Protein AF-A0A3A4JGT1-F1 (afdb_monomer_lite)

Structure (mmCIF, N/CA/C/O backbone):
data_AF-A0A3A4JGT1-F1
#
_entry.id   AF-A0A3A4JGT1-F1
#
loop_
_atom_site.group_PDB
_atom_site.id
_atom_site.type_symbol
_atom_site.label_atom_id
_atom_site.label_alt_id
_atom_site.label_comp_id
_atom_site.label_asym_id
_atom_site.label_entity_id
_atom_site.label_seq_id
_atom_site.pdbx_PDB_ins_code
_atom_site.Cartn_x
_atom_site.Cartn_y
_atom_site.Cartn_z
_atom_site.occupancy
_atom_site.B_iso_or_equiv
_atom_site.auth_seq_id
_atom_site.auth_comp_id
_atom_site.auth_asym_id
_atom_site.auth_atom_id
_atom_site.pdbx_PDB_model_num
ATOM 1 N N . MET A 1 1 ? -39.569 -25.668 -7.209 1.00 40.59 1 MET A N 1
ATOM 2 C CA . MET A 1 1 ? -38.129 -25.500 -7.497 1.00 40.59 1 MET A CA 1
ATOM 3 C C . MET A 1 1 ? -37.413 -25.408 -6.162 1.00 40.59 1 MET A C 1
ATOM 5 O O . MET A 1 1 ? -37.694 -24.484 -5.412 1.00 40.59 1 MET A O 1
ATOM 9 N N . GLY A 1 2 ? -36.640 -26.435 -5.799 1.00 42.81 2 GLY A N 1
ATOM 10 C CA . GLY A 1 2 ? -35.937 -26.490 -4.512 1.00 42.81 2 GLY A CA 1
ATOM 11 C C . GLY A 1 2 ? -34.884 -25.388 -4.413 1.00 42.81 2 GLY A C 1
ATOM 12 O O . GLY A 1 2 ? -34.329 -25.001 -5.438 1.00 42.81 2 GLY A O 1
ATOM 13 N N . ALA A 1 3 ? -34.656 -24.879 -3.198 1.00 45.44 3 ALA A N 1
ATOM 14 C CA . ALA A 1 3 ? -33.689 -23.826 -2.895 1.00 45.44 3 ALA A CA 1
ATOM 15 C C . ALA A 1 3 ? -32.390 -24.029 -3.688 1.00 45.44 3 ALA A C 1
ATOM 17 O O . ALA A 1 3 ? -31.711 -25.044 -3.512 1.00 45.44 3 ALA A O 1
ATOM 18 N N . ALA A 1 4 ? -32.083 -23.096 -4.593 1.00 52.38 4 ALA A N 1
ATOM 19 C CA . ALA A 1 4 ? -30.851 -23.123 -5.363 1.00 52.38 4 ALA A CA 1
ATOM 20 C C . ALA A 1 4 ? -29.684 -23.089 -4.370 1.00 52.38 4 ALA A C 1
ATOM 22 O O . ALA A 1 4 ? -29.445 -22.079 -3.709 1.00 52.38 4 ALA A O 1
ATOM 23 N N . LYS A 1 5 ? -29.005 -24.227 -4.198 1.00 61.25 5 LYS A N 1
ATOM 24 C CA . LYS A 1 5 ? -27.780 -24.300 -3.405 1.00 61.25 5 LYS A CA 1
ATOM 25 C C . LYS A 1 5 ? -26.759 -23.406 -4.102 1.00 61.25 5 LYS A C 1
ATOM 27 O O . LYS A 1 5 ? -26.376 -23.701 -5.229 1.00 61.25 5 LYS A O 1
ATOM 32 N N . CYS A 1 6 ? -26.365 -22.315 -3.450 1.00 64.94 6 CYS A N 1
ATOM 33 C CA . CYS A 1 6 ? -25.273 -21.472 -3.919 1.00 64.94 6 CYS A CA 1
ATOM 34 C C . CYS A 1 6 ? -24.003 -22.331 -3.954 1.00 64.94 6 CYS A C 1
ATOM 36 O O . CYS A 1 6 ? -23.543 -22.798 -2.910 1.00 64.94 6 CYS A O 1
ATOM 38 N N . LEU A 1 7 ? -23.492 -22.612 -5.153 1.00 77.62 7 LEU A N 1
ATOM 39 C CA . LEU A 1 7 ? -22.244 -23.346 -5.323 1.00 77.62 7 LEU A CA 1
ATOM 40 C C . LEU A 1 7 ? -21.093 -22.400 -4.981 1.00 77.62 7 LEU A C 1
ATOM 42 O O . LEU A 1 7 ? -20.938 -21.370 -5.633 1.00 77.62 7 LEU A O 1
ATOM 46 N N . VAL A 1 8 ? -20.290 -22.747 -3.976 1.00 85.94 8 VAL A N 1
ATOM 47 C CA . VAL A 1 8 ? -18.996 -22.098 -3.740 1.00 85.94 8 VAL A CA 1
ATOM 48 C C . VAL A 1 8 ? -17.910 -23.048 -4.219 1.00 85.94 8 VAL A C 1
ATOM 50 O O . VAL A 1 8 ? -17.755 -24.133 -3.662 1.00 85.94 8 VAL A O 1
ATOM 53 N N . LEU A 1 9 ? -17.185 -22.656 -5.262 1.00 85.69 9 LEU A N 1
ATOM 54 C CA . LEU A 1 9 ? -16.030 -23.394 -5.763 1.00 85.69 9 LEU A CA 1
ATOM 55 C C . LEU A 1 9 ? -14.764 -22.679 -5.295 1.00 85.69 9 LEU A C 1
ATOM 57 O O . LEU A 1 9 ? -14.589 -21.494 -5.567 1.00 85.69 9 LEU A O 1
ATOM 61 N N . LEU A 1 10 ? -13.894 -23.398 -4.594 1.00 88.44 10 LEU A N 1
ATOM 62 C CA . LEU A 1 10 ? -12.594 -22.895 -4.166 1.00 88.44 10 LEU A CA 1
ATOM 63 C C . LEU A 1 10 ? -11.524 -23.555 -5.037 1.00 88.44 10 LEU A C 1
ATOM 65 O O . LEU A 1 10 ? -11.425 -24.781 -5.049 1.00 88.44 10 LEU A O 1
ATOM 69 N N . MET A 1 11 ? -10.752 -22.756 -5.765 1.00 86.31 11 MET A N 1
ATOM 70 C CA . MET A 1 11 ? -9.559 -23.202 -6.480 1.00 86.31 11 MET A CA 1
ATOM 71 C C . MET A 1 11 ? -8.341 -22.576 -5.810 1.00 86.31 11 MET A C 1
ATOM 73 O O . MET A 1 11 ? -8.204 -21.353 -5.793 1.00 86.31 11 MET A O 1
ATOM 77 N N . ASP A 1 12 ? -7.483 -23.416 -5.244 1.00 86.00 12 ASP A N 1
ATOM 78 C CA . ASP A 1 12 ? -6.220 -22.980 -4.657 1.00 86.00 12 ASP A CA 1
ATOM 79 C C . ASP A 1 12 ? -5.105 -23.008 -5.715 1.00 86.00 12 ASP A C 1
ATOM 81 O O . ASP A 1 12 ? -5.124 -23.870 -6.593 1.00 86.00 12 ASP A O 1
ATOM 85 N N . GLY A 1 13 ? -4.169 -22.061 -5.653 1.00 83.31 13 GLY A N 1
ATOM 86 C CA . GLY A 1 13 ? -2.914 -22.114 -6.405 1.00 83.31 13 GLY A CA 1
ATOM 87 C C . GLY A 1 13 ? -3.047 -21.957 -7.922 1.00 83.31 13 GLY A C 1
ATOM 88 O O . GLY A 1 13 ? -2.457 -22.727 -8.675 1.00 83.31 13 GLY A O 1
ATOM 89 N N . LEU A 1 14 ? -3.766 -20.946 -8.428 1.00 84.38 14 LEU A N 1
ATOM 90 C CA . LEU A 1 14 ? -3.796 -20.687 -9.880 1.00 84.38 14 LEU A CA 1
ATOM 91 C C . LEU A 1 14 ? -2.391 -20.470 -10.469 1.00 84.38 14 LEU A C 1
ATOM 93 O O . LEU A 1 14 ? -2.144 -20.802 -11.629 1.00 84.38 14 LEU A O 1
ATOM 97 N N . ASP A 1 15 ? -1.466 -19.923 -9.682 1.00 77.75 15 ASP A N 1
ATOM 98 C CA . ASP A 1 15 ? -0.077 -19.725 -10.083 1.00 77.75 15 ASP A CA 1
ATOM 99 C C . ASP A 1 15 ? 0.725 -21.025 -10.246 1.00 77.75 15 ASP A C 1
ATOM 101 O O . ASP A 1 15 ? 1.737 -21.002 -10.946 1.00 77.75 15 ASP A O 1
ATOM 105 N N . GLU A 1 16 ? 0.253 -22.153 -9.701 1.00 77.06 16 GLU A N 1
ATOM 106 C CA . GLU A 1 16 ? 0.884 -23.473 -9.866 1.00 77.06 16 GLU A CA 1
ATOM 107 C C . GLU A 1 16 ? 0.777 -23.996 -11.304 1.00 77.06 16 GLU A C 1
ATOM 109 O O . GLU A 1 16 ? 1.608 -24.788 -11.755 1.00 77.06 16 GLU A O 1
ATOM 114 N N . ALA A 1 17 ? -0.206 -23.517 -12.075 1.00 78.81 17 ALA A N 1
ATOM 115 C CA . ALA A 1 17 ? -0.226 -23.727 -13.514 1.00 78.81 17 ALA A CA 1
ATOM 116 C C . ALA A 1 17 ? 0.901 -22.899 -14.157 1.00 78.81 17 ALA A C 1
ATOM 118 O O . ALA A 1 17 ? 0.790 -21.699 -14.414 1.00 78.81 17 ALA A O 1
ATOM 119 N N . THR A 1 18 ? 2.023 -23.568 -14.408 1.00 67.75 18 THR A N 1
ATOM 120 C CA . THR A 1 18 ? 3.270 -22.936 -14.857 1.00 67.75 18 THR A CA 1
ATOM 121 C C . THR A 1 18 ? 3.152 -22.309 -16.246 1.00 67.75 18 THR A C 1
ATOM 123 O O . THR A 1 18 ? 3.692 -21.229 -16.493 1.00 67.75 18 THR A O 1
ATOM 126 N N . ALA A 1 19 ? 2.405 -22.945 -17.152 1.00 74.50 19 ALA A N 1
ATOM 127 C CA . ALA A 1 19 ? 2.163 -22.436 -18.494 1.00 74.50 19 ALA A CA 1
ATOM 128 C C . ALA A 1 19 ? 1.019 -21.411 -18.505 1.00 74.50 19 ALA A C 1
ATOM 130 O O . ALA A 1 19 ? -0.112 -21.703 -18.113 1.00 74.50 19 ALA A O 1
ATOM 131 N N . THR A 1 20 ? 1.283 -20.220 -19.051 1.00 72.12 20 THR A N 1
ATOM 132 C CA . THR A 1 20 ? 0.273 -19.158 -19.208 1.00 72.12 20 THR A CA 1
ATOM 133 C C . THR A 1 20 ? -0.962 -19.631 -19.980 1.00 72.12 20 THR A C 1
ATOM 135 O O . THR A 1 20 ? -2.073 -19.234 -19.641 1.00 72.12 20 THR A O 1
ATOM 138 N N . SER A 1 21 ? -0.798 -20.528 -20.957 1.00 77.31 21 SER A N 1
ATOM 139 C CA . SER A 1 21 ? -1.912 -21.150 -21.683 1.00 77.31 21 SER A CA 1
ATOM 140 C C . SER A 1 21 ? -2.778 -22.050 -20.796 1.00 77.31 21 SER A C 1
ATOM 142 O O . SER A 1 21 ? -3.996 -22.040 -20.933 1.00 77.31 21 SER A O 1
ATOM 144 N N . VAL A 1 22 ? -2.177 -22.788 -19.859 1.00 81.12 22 VAL A N 1
ATOM 145 C CA . VAL A 1 22 ? -2.902 -23.644 -18.907 1.00 81.12 22 VAL A CA 1
ATOM 146 C C . VAL A 1 22 ? -3.639 -22.792 -17.878 1.00 81.12 22 VAL A C 1
ATOM 148 O O . VAL A 1 22 ? -4.802 -23.068 -17.599 1.00 81.12 22 VAL A O 1
ATOM 151 N N . ARG A 1 23 ? -3.024 -21.708 -17.380 1.00 83.00 23 ARG A N 1
ATOM 152 C CA . ARG A 1 23 ? -3.719 -20.721 -16.530 1.00 83.00 23 ARG A CA 1
ATOM 153 C C . ARG A 1 23 ? -4.908 -20.101 -17.242 1.00 83.00 23 ARG A C 1
ATOM 155 O O . ARG A 1 23 ? -5.988 -20.048 -16.666 1.00 83.00 23 ARG A O 1
ATOM 162 N N . ALA A 1 24 ? -4.720 -19.666 -18.488 1.00 80.50 24 ALA A N 1
ATOM 163 C CA . ALA A 1 24 ? -5.796 -19.110 -19.299 1.00 80.50 24 ALA A CA 1
ATOM 164 C C . ALA A 1 24 ? -6.928 -20.131 -19.492 1.00 80.50 24 ALA A C 1
ATOM 166 O O . ALA A 1 24 ? -8.077 -19.809 -19.222 1.00 80.50 24 ALA A O 1
ATOM 167 N N . ALA A 1 25 ? -6.604 -21.380 -19.837 1.00 84.81 25 ALA A N 1
ATOM 168 C CA . ALA A 1 25 ? -7.596 -22.441 -19.997 1.00 84.81 25 ALA A CA 1
ATOM 169 C C . ALA A 1 25 ? -8.338 -22.775 -18.688 1.00 84.81 25 ALA A C 1
ATOM 171 O O . ALA A 1 25 ? -9.554 -22.968 -18.704 1.00 84.81 25 ALA A O 1
ATOM 172 N N . ALA A 1 26 ? -7.636 -22.818 -17.550 1.00 86.81 26 ALA A N 1
ATOM 173 C CA . ALA A 1 26 ? -8.245 -23.039 -16.239 1.00 86.81 26 ALA A CA 1
ATOM 174 C C . ALA A 1 26 ? -9.199 -21.896 -15.874 1.00 86.81 26 ALA A C 1
ATOM 176 O O . ALA A 1 26 ? -10.327 -22.128 -15.450 1.00 86.81 26 ALA A O 1
ATOM 177 N N . LEU A 1 27 ? -8.775 -20.656 -16.101 1.00 84.56 27 LEU A N 1
ATOM 178 C CA . LEU A 1 27 ? -9.601 -19.478 -15.885 1.00 84.56 27 LEU A CA 1
ATOM 179 C C . LEU A 1 27 ? -10.822 -19.440 -16.813 1.00 84.56 27 LEU A C 1
ATOM 181 O O . LEU A 1 27 ? -11.929 -19.187 -16.340 1.00 84.56 27 LEU A O 1
ATOM 185 N N . ASP A 1 28 ? -10.656 -19.743 -18.101 1.00 85.62 28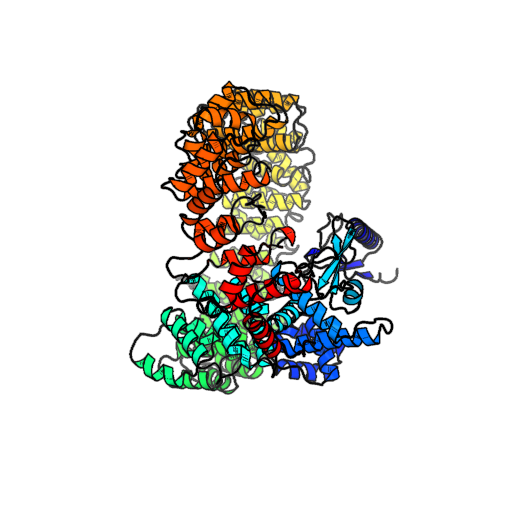 ASP A N 1
ATOM 186 C CA . ASP A 1 28 ? -11.756 -19.836 -19.066 1.00 85.62 28 ASP A CA 1
ATOM 187 C C . ASP A 1 28 ? -12.774 -20.897 -18.642 1.00 85.62 28 ASP A C 1
ATOM 189 O O . ASP A 1 28 ? -13.984 -20.663 -18.695 1.00 85.62 28 ASP A O 1
ATOM 193 N N . PHE A 1 29 ? -12.295 -22.044 -18.154 1.00 87.69 29 PHE A N 1
ATOM 194 C CA . PHE A 1 29 ? -13.144 -23.084 -17.587 1.00 87.69 29 PHE A CA 1
ATOM 195 C C . PHE A 1 29 ? -13.924 -22.579 -16.364 1.00 87.69 29 PHE A C 1
ATOM 197 O O . PHE A 1 29 ? -15.140 -22.753 -16.299 1.00 87.69 29 PHE A O 1
ATOM 204 N N . LEU A 1 30 ? -13.275 -21.885 -15.424 1.00 87.19 30 LEU A N 1
ATOM 205 C CA . LEU A 1 30 ? -13.957 -21.314 -14.258 1.00 87.19 30 LEU A CA 1
ATOM 206 C C . LEU A 1 30 ? -15.009 -20.268 -14.652 1.00 87.19 30 LEU A C 1
ATOM 208 O O . LEU A 1 30 ? -16.099 -20.249 -14.082 1.00 87.19 30 LEU A O 1
ATOM 212 N N . VAL A 1 31 ? -14.732 -19.435 -15.659 1.00 85.44 31 VAL A N 1
ATOM 213 C CA . VAL A 1 31 ? -15.708 -18.476 -16.201 1.00 85.44 31 VAL A CA 1
ATOM 214 C C . VAL A 1 31 ? -16.913 -19.202 -16.801 1.00 85.44 31 VAL A C 1
ATOM 216 O O . VAL A 1 31 ? -18.051 -18.776 -16.593 1.00 85.44 31 VAL A O 1
ATOM 219 N N . GLN A 1 32 ? -16.697 -20.310 -17.515 1.00 87.38 32 GLN A N 1
ATOM 220 C CA . GLN A 1 32 ? -17.788 -21.146 -18.023 1.00 87.38 32 GLN A CA 1
ATOM 221 C C . GLN A 1 32 ? -18.620 -21.745 -16.880 1.00 87.38 32 GLN A C 1
ATOM 223 O O . GLN A 1 32 ? -19.848 -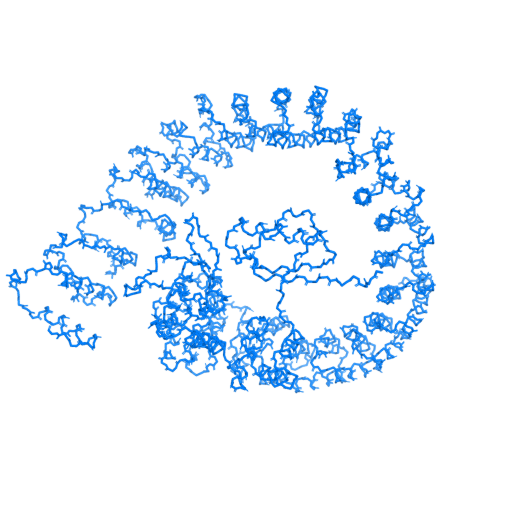21.727 -16.961 1.00 87.38 32 GLN A O 1
ATOM 228 N N . VAL A 1 33 ? -17.981 -22.192 -15.792 1.00 85.44 33 VAL A N 1
ATOM 229 C CA . VAL A 1 33 ? -18.669 -22.702 -14.592 1.00 85.44 33 VAL A CA 1
ATOM 230 C C . VAL A 1 33 ? -19.542 -21.620 -13.944 1.00 85.44 33 VAL A C 1
ATOM 232 O O . VAL A 1 33 ? -20.719 -21.874 -13.689 1.00 85.44 33 VAL A O 1
ATOM 235 N N . VAL A 1 34 ? -19.014 -20.404 -13.743 1.00 84.69 34 VAL A N 1
ATOM 236 C CA . VAL A 1 34 ? -19.774 -19.266 -13.177 1.00 84.69 34 VAL A CA 1
ATOM 237 C C . VAL A 1 34 ? -20.963 -18.886 -14.061 1.00 84.69 34 VAL A C 1
ATOM 239 O O . VAL A 1 34 ? -22.028 -18.537 -13.560 1.00 84.69 34 VAL A O 1
ATOM 242 N N . ARG A 1 35 ? -20.805 -18.953 -15.388 1.00 85.00 35 ARG A N 1
ATOM 243 C CA . ARG A 1 35 ? -21.893 -18.655 -16.332 1.00 85.00 35 ARG A CA 1
ATOM 244 C C . ARG A 1 35 ? -22.970 -19.738 -16.354 1.00 85.00 35 ARG A C 1
ATOM 246 O O . ARG A 1 35 ? -24.133 -19.421 -16.587 1.00 85.00 35 ARG A O 1
ATOM 253 N N . ALA A 1 36 ? -22.594 -20.997 -16.140 1.00 86.38 36 ALA A N 1
ATOM 254 C CA . ALA A 1 36 ? -23.510 -22.131 -16.200 1.00 86.38 36 ALA A CA 1
ATOM 255 C C . ALA A 1 36 ? -24.344 -22.313 -14.921 1.00 86.38 36 ALA A C 1
ATOM 257 O O . ALA A 1 36 ? -25.438 -22.876 -14.990 1.00 86.38 36 ALA A O 1
ATOM 258 N N . ALA A 1 37 ? -23.856 -21.854 -13.763 1.00 81.94 37 ALA A N 1
ATOM 259 C CA . ALA A 1 37 ? -24.550 -22.006 -12.489 1.00 81.94 37 ALA A CA 1
ATOM 260 C C . ALA A 1 37 ? -24.408 -20.759 -11.596 1.00 81.94 37 ALA A C 1
ATOM 262 O O . ALA A 1 37 ? -23.296 -20.263 -11.422 1.00 81.94 37 ALA A O 1
ATOM 263 N N . PRO A 1 38 ? -25.496 -20.279 -10.959 1.00 78.19 38 PRO A N 1
ATOM 264 C CA . PRO A 1 38 ? -25.399 -19.213 -9.968 1.00 78.19 38 PRO A CA 1
ATOM 265 C C . PRO A 1 38 ? -24.555 -19.684 -8.773 1.00 78.19 38 PRO A C 1
ATOM 267 O O . PRO A 1 38 ? -24.926 -20.619 -8.057 1.00 78.19 38 PRO A O 1
ATOM 270 N N . GLY A 1 39 ? -23.407 -19.041 -8.563 1.00 83.38 39 GLY A N 1
ATOM 271 C CA . GLY A 1 39 ? -22.440 -19.419 -7.537 1.00 83.38 39 GLY A CA 1
ATOM 272 C C . GLY A 1 39 ? -21.285 -18.429 -7.408 1.00 83.38 39 GLY A C 1
ATOM 273 O O . GLY A 1 39 ? -21.201 -17.446 -8.144 1.00 83.38 39 GLY A O 1
ATOM 274 N N . VAL A 1 40 ? -20.396 -18.696 -6.452 1.00 86.25 40 VAL A N 1
ATOM 275 C CA . VAL A 1 40 ? -19.173 -17.925 -6.203 1.00 86.25 40 VAL A CA 1
ATOM 276 C C . VAL A 1 40 ? -17.975 -18.828 -6.465 1.00 86.25 40 VAL A C 1
ATOM 278 O O . VAL A 1 40 ? -17.852 -19.890 -5.862 1.00 86.25 40 VAL A O 1
ATOM 281 N N . VAL A 1 41 ? -17.072 -18.399 -7.342 1.00 88.06 41 VAL A N 1
ATOM 282 C CA . VAL A 1 41 ? -15.765 -19.040 -7.509 1.00 88.06 41 VAL A CA 1
ATOM 283 C C . VAL A 1 41 ? -14.729 -18.171 -6.811 1.00 88.06 41 VAL A C 1
ATOM 285 O O . VAL A 1 41 ? -14.601 -16.988 -7.123 1.00 88.06 41 VAL A O 1
ATOM 288 N N . VAL A 1 42 ? -14.001 -18.749 -5.863 1.00 90.19 42 VAL A N 1
ATOM 289 C CA . VAL A 1 42 ? -12.848 -18.112 -5.226 1.00 90.19 42 VAL A CA 1
ATOM 290 C C . VAL A 1 42 ? -11.605 -18.793 -5.760 1.00 90.19 42 VAL A C 1
ATOM 292 O O . VAL A 1 42 ? -11.461 -20.007 -5.641 1.00 90.19 42 VAL A O 1
ATOM 295 N N . VAL A 1 43 ? -10.718 -17.998 -6.341 1.00 88.44 43 VAL A N 1
ATOM 296 C CA . VAL A 1 43 ? -9.437 -18.465 -6.860 1.00 88.44 43 VAL A CA 1
ATOM 297 C C . VAL A 1 43 ? -8.339 -17.799 -6.052 1.00 88.44 43 VAL A C 1
ATOM 299 O O . VAL A 1 43 ? -8.343 -16.574 -5.912 1.00 88.44 43 VAL A O 1
ATOM 302 N N . THR A 1 44 ? -7.414 -18.579 -5.512 1.00 88.38 44 THR A N 1
ATOM 303 C CA . THR A 1 44 ? -6.206 -18.035 -4.891 1.00 88.38 44 THR A CA 1
ATOM 304 C C . THR A 1 44 ? -5.071 -18.035 -5.916 1.00 88.38 44 THR A C 1
ATOM 306 O O . THR A 1 44 ? -5.014 -18.854 -6.834 1.00 88.38 44 THR A O 1
ATOM 309 N N . SER A 1 45 ? -4.181 -17.060 -5.792 1.00 84.06 45 SER A N 1
ATOM 310 C CA . SER A 1 45 ? -2.955 -16.968 -6.576 1.00 84.06 45 SER A CA 1
ATOM 311 C C . SER A 1 45 ? -1.946 -16.174 -5.769 1.00 84.06 45 SER A C 1
ATOM 313 O O . SER A 1 45 ? -2.309 -15.200 -5.098 1.00 84.06 45 SER A O 1
ATOM 315 N N . ARG A 1 46 ? -0.664 -16.512 -5.880 1.00 76.31 46 ARG A N 1
ATOM 316 C CA . ARG A 1 46 ? 0.397 -15.606 -5.426 1.00 76.31 46 ARG A CA 1
ATOM 317 C C . ARG A 1 46 ? 0.359 -14.298 -6.228 1.00 76.31 46 ARG A C 1
ATOM 319 O O . ARG A 1 46 ? 0.036 -14.339 -7.419 1.00 76.31 46 ARG A O 1
ATOM 326 N N . PRO A 1 47 ? 0.740 -13.147 -5.634 1.00 70.69 47 PRO A N 1
ATOM 327 C CA . PRO A 1 47 ? 0.737 -11.858 -6.331 1.00 70.69 47 PRO A CA 1
ATOM 328 C C . PRO A 1 47 ? 1.538 -11.863 -7.639 1.00 70.69 47 PRO A C 1
ATOM 330 O O . PRO A 1 47 ? 1.098 -11.279 -8.620 1.00 70.69 47 PRO A O 1
ATOM 333 N N . MET A 1 48 ? 2.676 -12.564 -7.668 1.00 62.03 48 MET A N 1
ATOM 334 C CA . MET A 1 48 ? 3.548 -12.656 -8.847 1.00 62.03 48 MET A CA 1
ATOM 335 C C . MET A 1 48 ? 2.975 -13.525 -9.975 1.00 62.03 48 MET A C 1
ATOM 337 O O . MET A 1 48 ? 3.312 -13.314 -11.135 1.00 62.03 48 MET A O 1
ATOM 341 N N . GLY A 1 49 ? 2.118 -14.497 -9.647 1.00 65.38 49 GLY A N 1
ATOM 342 C CA . GLY A 1 49 ? 1.459 -15.362 -10.630 1.00 65.38 49 GLY A CA 1
ATOM 343 C C . GLY A 1 49 ? 0.085 -14.857 -11.071 1.00 65.38 49 GLY A C 1
ATOM 344 O O . GLY A 1 49 ? -0.482 -15.378 -12.032 1.00 65.38 49 GLY A O 1
ATOM 345 N N . TYR A 1 50 ? -0.443 -13.827 -10.400 1.00 72.00 50 TYR A N 1
ATOM 346 C CA . TYR A 1 50 ? -1.725 -13.231 -10.741 1.00 72.00 50 TYR A CA 1
ATOM 347 C C . TYR A 1 50 ? -1.569 -12.278 -11.927 1.00 72.00 50 TYR A C 1
ATOM 349 O O . TYR A 1 50 ? -1.109 -11.145 -11.796 1.00 72.00 50 TYR A O 1
ATOM 357 N N . VAL A 1 51 ? -2.006 -12.725 -13.099 1.00 67.38 51 VAL A N 1
ATOM 358 C CA . VAL A 1 51 ? -2.224 -11.849 -14.252 1.00 67.38 51 VAL A CA 1
ATOM 359 C C . VAL A 1 51 ? -3.698 -11.494 -14.252 1.00 67.38 51 VAL A C 1
ATOM 361 O O . VAL A 1 51 ? -4.506 -12.408 -14.350 1.00 67.38 51 VAL A O 1
ATOM 364 N N . HIS A 1 52 ? -4.055 -10.209 -14.139 1.00 70.12 52 HIS A N 1
ATOM 365 C CA . HIS A 1 52 ? -5.457 -9.786 -14.196 1.00 70.12 52 HIS A CA 1
ATOM 366 C C . HIS A 1 52 ? -6.009 -10.031 -15.607 1.00 70.12 52 HIS A C 1
ATOM 368 O O . HIS A 1 52 ? -5.644 -9.312 -16.539 1.00 70.12 52 HIS A O 1
ATOM 374 N N . PRO A 1 53 ? -6.908 -11.000 -15.805 1.00 66.50 53 PRO A N 1
ATOM 375 C CA . PRO A 1 53 ? -7.418 -11.310 -17.130 1.00 66.50 53 PRO A CA 1
ATOM 376 C C . PRO A 1 53 ? -8.570 -10.360 -17.458 1.00 66.50 53 PRO A C 1
ATOM 378 O O . PRO A 1 53 ? -9.296 -9.905 -16.566 1.00 66.50 53 PRO A O 1
ATOM 381 N N . ALA A 1 54 ? -8.749 -10.048 -18.740 1.00 65.81 54 ALA A N 1
ATOM 382 C CA . ALA A 1 54 ? -9.907 -9.306 -19.226 1.00 65.81 54 ALA A CA 1
ATOM 383 C C . ALA A 1 54 ? -11.116 -10.248 -19.288 1.00 65.81 54 ALA A C 1
ATOM 385 O O . ALA A 1 54 ? -11.496 -10.749 -20.345 1.00 65.81 54 ALA A O 1
ATOM 386 N N . PHE A 1 55 ? -11.694 -10.547 -18.130 1.00 66.25 55 PHE A N 1
ATOM 387 C CA . PHE A 1 55 ? -12.859 -11.408 -18.059 1.00 66.25 55 PHE A CA 1
ATOM 388 C C . PHE A 1 55 ? -14.132 -10.647 -18.419 1.00 66.25 55 PHE A C 1
ATOM 390 O O . PHE A 1 55 ? -14.413 -9.584 -17.878 1.00 66.25 55 PHE A O 1
ATOM 397 N N . GLY A 1 56 ? -14.969 -11.239 -19.271 1.00 70.62 56 GLY A N 1
ATOM 398 C CA . GLY A 1 56 ? -16.353 -10.798 -19.471 1.00 70.62 56 GLY A CA 1
ATOM 399 C C . GLY A 1 56 ? -17.285 -11.200 -18.316 1.00 70.62 56 GLY A C 1
ATOM 400 O O . GLY A 1 56 ? -18.420 -11.594 -18.586 1.00 70.62 56 GLY A O 1
ATOM 401 N N . VAL A 1 57 ? -16.784 -11.214 -17.074 1.00 73.56 57 VAL A N 1
ATOM 402 C CA . VAL A 1 57 ? -17.510 -11.447 -15.810 1.00 73.56 57 VAL A CA 1
ATOM 403 C C . VAL A 1 57 ? -16.942 -10.522 -14.726 1.00 73.56 57 VAL A C 1
ATOM 405 O O . VAL A 1 57 ? -15.780 -10.126 -14.801 1.00 73.56 57 VAL A O 1
ATOM 408 N N . GLU A 1 58 ? -17.748 -10.165 -13.722 1.00 80.19 58 GLU A N 1
ATOM 409 C CA . GLU A 1 58 ? -17.280 -9.364 -12.583 1.00 80.19 58 GLU A CA 1
ATOM 410 C C . GLU A 1 58 ? -16.255 -10.168 -11.768 1.00 80.19 58 GLU A C 1
ATOM 412 O O . GLU A 1 58 ? -16.579 -11.220 -11.218 1.00 80.19 58 GLU A O 1
ATOM 417 N N . VAL A 1 59 ? -15.021 -9.667 -11.673 1.00 81.88 59 VAL A N 1
ATOM 418 C CA . VAL A 1 59 ? -13.970 -10.251 -10.829 1.00 81.88 59 VAL A CA 1
ATOM 419 C C . VAL A 1 59 ? -13.629 -9.288 -9.706 1.00 81.88 59 VAL A C 1
ATOM 421 O O . VAL A 1 59 ? -13.290 -8.129 -9.940 1.00 81.88 59 VAL A O 1
ATOM 424 N N . ARG A 1 60 ? -13.703 -9.784 -8.467 1.00 85.38 60 ARG A N 1
ATOM 425 C CA . ARG A 1 60 ? -13.283 -9.056 -7.268 1.00 85.38 60 ARG A CA 1
ATOM 426 C C . ARG A 1 60 ? -11.952 -9.607 -6.792 1.00 85.38 60 ARG A C 1
ATOM 428 O O . ARG A 1 60 ? -11.870 -10.756 -6.369 1.00 85.38 60 ARG A O 1
ATOM 435 N N . VAL A 1 61 ? -10.922 -8.772 -6.839 1.00 84.25 61 VAL A N 1
ATOM 436 C CA . VAL A 1 61 ? -9.600 -9.118 -6.314 1.00 84.25 61 VAL A CA 1
ATOM 437 C C . VAL A 1 61 ? -9.544 -8.749 -4.836 1.00 84.25 61 VAL A C 1
ATOM 439 O O . VAL A 1 61 ? -9.829 -7.612 -4.464 1.00 84.25 61 VAL A O 1
ATOM 442 N N . ALA A 1 62 ? -9.167 -9.707 -3.992 1.00 85.25 62 ALA A N 1
ATOM 443 C CA . ALA A 1 62 ? -8.946 -9.492 -2.569 1.00 85.25 62 ALA A CA 1
ATOM 444 C C . ALA A 1 62 ? -7.550 -9.987 -2.173 1.00 85.25 62 ALA A C 1
ATOM 446 O O . ALA A 1 62 ? -7.137 -11.077 -2.558 1.00 85.25 62 ALA A O 1
ATOM 447 N N . THR A 1 63 ? -6.831 -9.196 -1.377 1.00 82.50 63 THR A N 1
ATOM 448 C CA . THR A 1 63 ? -5.529 -9.584 -0.820 1.00 82.50 63 THR A CA 1
ATOM 449 C C . THR A 1 63 ? -5.720 -10.181 0.569 1.00 82.50 63 THR A C 1
ATOM 451 O O . THR A 1 63 ? -6.355 -9.564 1.430 1.00 82.50 63 THR A O 1
ATOM 454 N N . ILE A 1 64 ? -5.134 -11.355 0.816 1.00 80.50 64 ILE A N 1
ATOM 455 C CA . ILE A 1 64 ? -5.106 -11.960 2.152 1.00 80.50 64 ILE A CA 1
ATOM 456 C C . ILE A 1 64 ? -4.293 -11.050 3.079 1.00 80.50 64 ILE A C 1
ATOM 458 O O . ILE A 1 64 ? -3.109 -10.803 2.853 1.00 80.50 64 ILE A O 1
ATOM 462 N N . LYS A 1 65 ? -4.943 -10.522 4.118 1.00 84.31 65 LYS A N 1
ATOM 463 C CA . LYS A 1 65 ? -4.295 -9.707 5.152 1.00 84.31 65 LYS A CA 1
ATOM 464 C C . LYS A 1 65 ? -3.694 -10.599 6.238 1.00 84.31 65 LYS A C 1
ATOM 466 O O . LYS A 1 65 ? -4.092 -11.750 6.405 1.00 84.31 65 LYS A O 1
ATOM 471 N N . ALA A 1 66 ? -2.768 -10.033 7.008 1.00 87.44 66 ALA A N 1
ATOM 472 C CA . ALA A 1 66 ? -2.293 -10.649 8.240 1.00 87.44 66 ALA A CA 1
ATOM 473 C C . ALA A 1 66 ? -3.473 -10.981 9.175 1.00 87.44 66 ALA A C 1
ATOM 475 O O . ALA A 1 66 ? -4.449 -10.226 9.245 1.00 87.44 66 ALA A O 1
ATOM 476 N N . LEU A 1 67 ? -3.379 -12.102 9.894 1.00 91.38 67 LEU A N 1
ATOM 477 C CA . LEU A 1 67 ? -4.387 -12.514 10.863 1.00 91.38 67 LEU A CA 1
ATOM 478 C C . LEU A 1 67 ? -4.520 -11.459 11.960 1.00 91.38 67 LEU A C 1
ATOM 480 O O . LEU A 1 67 ? -3.538 -11.030 12.570 1.00 91.38 67 LEU A O 1
ATOM 484 N N . THR A 1 68 ? -5.764 -11.077 12.231 1.00 92.44 68 THR A N 1
ATOM 485 C CA . THR A 1 68 ? -6.120 -10.387 13.469 1.00 92.44 68 THR A CA 1
ATOM 486 C C . THR A 1 68 ? -6.056 -11.369 14.638 1.00 92.44 68 THR A C 1
ATOM 488 O O . THR A 1 68 ? -6.015 -12.585 14.434 1.00 92.44 68 THR A O 1
ATOM 491 N N . VAL A 1 69 ? -6.109 -10.854 15.869 1.00 89.38 69 VAL A N 1
ATOM 492 C CA . VAL A 1 69 ? -6.212 -11.692 17.075 1.00 89.38 69 VAL A CA 1
ATOM 493 C C . VAL A 1 69 ? -7.397 -12.658 16.953 1.00 89.38 69 VAL A C 1
ATOM 495 O O . VAL A 1 69 ? -7.219 -13.862 17.114 1.00 89.38 69 VAL A O 1
ATOM 498 N N . ASP A 1 70 ? -8.567 -12.177 16.522 1.00 92.25 70 ASP A N 1
ATOM 499 C CA . ASP A 1 70 ? -9.741 -13.029 16.281 1.00 92.25 70 ASP A CA 1
ATOM 500 C C . ASP A 1 70 ? -9.517 -14.068 15.179 1.00 92.25 70 ASP A C 1
ATOM 502 O O . ASP A 1 70 ? -9.988 -15.201 15.275 1.00 92.25 70 ASP A O 1
ATOM 506 N N . GLY A 1 71 ? -8.808 -13.691 14.111 1.00 93.38 71 GLY A N 1
ATOM 507 C CA . GLY A 1 71 ? -8.426 -14.614 13.046 1.00 93.38 71 GLY A CA 1
ATOM 508 C C . GLY A 1 71 ? -7.570 -15.761 13.577 1.00 93.38 71 GLY A C 1
ATOM 509 O O . GLY A 1 71 ? -7.824 -16.918 13.251 1.00 93.38 71 GLY A O 1
ATOM 510 N N . LEU A 1 72 ? -6.614 -15.450 14.451 1.00 94.31 72 LEU A N 1
ATOM 511 C CA . LEU A 1 72 ? -5.738 -16.429 15.081 1.00 94.31 72 LEU A CA 1
ATOM 512 C C . LEU A 1 72 ? -6.467 -17.304 16.111 1.00 94.31 72 LEU A C 1
ATOM 514 O O . LEU A 1 72 ? -6.224 -18.512 16.176 1.00 94.31 72 LEU A O 1
ATOM 518 N N . VAL A 1 73 ? -7.404 -16.733 16.872 1.00 95.12 73 VAL A N 1
ATOM 519 C CA . VAL A 1 73 ? -8.301 -17.491 17.758 1.00 95.12 73 VAL A CA 1
ATOM 520 C C . VAL A 1 73 ? -9.110 -18.490 16.936 1.00 95.12 73 VAL A C 1
ATOM 522 O O . VAL A 1 73 ? -9.068 -19.683 17.222 1.00 95.12 73 VAL A O 1
ATOM 525 N N . ARG A 1 74 ? -9.781 -18.042 15.868 1.00 94.88 74 ARG A N 1
ATOM 526 C CA . ARG A 1 74 ? -10.587 -18.921 15.008 1.00 94.88 74 ARG A CA 1
ATOM 527 C C . ARG A 1 74 ? -9.747 -20.008 14.340 1.00 94.88 74 ARG A C 1
ATOM 529 O O . ARG A 1 74 ? -10.143 -21.170 14.367 1.00 94.88 74 ARG A O 1
ATOM 536 N N . LEU A 1 75 ? -8.585 -19.652 13.789 1.00 94.12 75 LEU A N 1
ATOM 537 C CA . LEU A 1 75 ? -7.678 -20.611 13.157 1.00 94.12 75 LEU A CA 1
ATOM 538 C C . LEU A 1 75 ? -7.194 -21.660 14.165 1.00 94.12 75 LEU A C 1
ATOM 540 O O . LEU A 1 75 ? -7.310 -22.857 13.920 1.00 94.12 75 LEU A O 1
ATOM 544 N N . SER A 1 76 ? -6.697 -21.228 15.325 1.00 95.88 76 SER A N 1
ATOM 545 C CA . SER A 1 76 ? -6.213 -22.158 16.348 1.00 95.88 76 SER A CA 1
ATOM 546 C C . SER A 1 76 ? -7.335 -23.021 16.930 1.00 95.88 76 SER A C 1
ATOM 548 O O . SER A 1 76 ? -7.103 -24.193 17.197 1.00 95.88 76 SER A O 1
ATOM 550 N N . GLN A 1 77 ? -8.558 -22.504 17.088 1.00 96.62 77 GLN A N 1
ATOM 551 C CA . GLN A 1 77 ? -9.719 -23.303 17.500 1.00 96.62 77 GLN A CA 1
ATOM 552 C C . GLN A 1 77 ? -10.086 -24.357 16.456 1.00 96.62 77 GLN A C 1
ATOM 554 O O . GLN A 1 77 ? -10.393 -25.486 16.833 1.00 96.62 77 GLN A O 1
ATOM 559 N N . ALA A 1 78 ? -10.028 -24.009 15.169 1.00 95.19 78 ALA A N 1
ATOM 560 C CA . ALA A 1 78 ? -10.294 -24.945 14.085 1.00 95.19 78 ALA A CA 1
ATOM 561 C C . ALA A 1 78 ? -9.242 -26.066 14.023 1.00 95.19 78 ALA A C 1
ATOM 563 O O . ALA A 1 78 ? -9.600 -27.224 13.837 1.00 95.19 78 ALA A O 1
ATOM 564 N N . LEU A 1 79 ? -7.962 -25.736 14.224 1.00 94.50 79 LEU A N 1
ATOM 565 C CA . LEU A 1 79 ? -6.860 -26.701 14.141 1.00 94.50 79 LEU A CA 1
ATOM 566 C C . LEU A 1 79 ? -6.674 -27.535 15.420 1.00 94.50 79 LEU A C 1
ATOM 568 O O . LEU A 1 79 ? -6.310 -28.705 15.346 1.00 94.50 79 LEU A O 1
ATOM 572 N N . LEU A 1 80 ? -6.900 -26.947 16.599 1.00 95.31 80 LEU A N 1
ATOM 573 C CA . LEU A 1 80 ? -6.552 -27.548 17.895 1.00 95.31 80 LEU A CA 1
ATOM 574 C C . LEU A 1 80 ? -7.767 -27.935 18.750 1.00 95.31 80 LEU A C 1
ATOM 576 O O . LEU A 1 80 ? -7.622 -28.662 19.737 1.00 95.31 80 LEU A O 1
ATOM 580 N N . GLY A 1 81 ? -8.955 -27.426 18.423 1.00 96.38 81 GLY A N 1
ATOM 581 C CA . GLY A 1 81 ? -10.106 -27.402 19.323 1.00 96.38 81 GLY A CA 1
ATOM 582 C C . GLY A 1 81 ? -9.997 -26.309 20.398 1.00 96.38 81 GLY A C 1
ATOM 583 O O . GLY A 1 81 ? -8.930 -25.754 20.659 1.00 96.38 81 GLY A O 1
ATOM 584 N N . ILE A 1 82 ? -11.119 -26.002 21.059 1.00 95.00 82 ILE A N 1
ATOM 585 C CA . ILE A 1 82 ? -11.251 -24.845 21.971 1.00 95.00 82 ILE A CA 1
ATOM 586 C C . ILE A 1 82 ? -10.239 -24.890 23.129 1.00 95.00 82 ILE A C 1
ATOM 588 O O . ILE A 1 82 ? -9.554 -23.903 23.391 1.00 95.00 82 ILE A O 1
ATOM 592 N N . SER A 1 83 ? -10.116 -26.031 23.816 1.00 94.62 83 SER A N 1
ATOM 593 C CA . SER A 1 83 ? -9.266 -26.143 25.013 1.00 94.62 83 SER A CA 1
ATOM 594 C C . SER A 1 83 ? -7.772 -25.995 24.693 1.00 94.62 83 SER A C 1
ATOM 596 O O . SER A 1 83 ? -7.078 -25.206 25.334 1.00 94.62 83 SER A O 1
ATOM 598 N N . LYS A 1 84 ? -7.274 -26.693 23.662 1.00 96.12 84 LYS A N 1
ATOM 599 C CA . LYS A 1 84 ? -5.867 -26.582 23.245 1.00 96.12 84 LYS A CA 1
ATOM 600 C C . LYS A 1 84 ? -5.564 -25.241 22.579 1.00 96.12 84 LYS A C 1
ATOM 602 O O . LYS A 1 84 ? -4.465 -24.733 22.767 1.00 96.12 84 LYS A O 1
ATOM 607 N N . SER A 1 85 ? -6.525 -24.641 21.871 1.00 97.12 85 SER A N 1
ATOM 608 C CA . SER A 1 85 ? -6.401 -23.277 21.343 1.00 97.12 85 SER A CA 1
ATOM 609 C C . SER A 1 85 ? -6.150 -22.264 22.461 1.00 97.12 85 SER A C 1
ATOM 611 O O . SER A 1 85 ? -5.227 -21.466 22.354 1.00 97.12 85 SER A O 1
ATOM 613 N N . GLN A 1 86 ? -6.874 -22.340 23.583 1.00 96.25 86 GLN A N 1
ATOM 614 C CA . GLN A 1 86 ? -6.618 -21.452 24.724 1.00 96.25 86 GLN A CA 1
ATOM 615 C C . GLN A 1 86 ? -5.210 -21.634 25.307 1.00 96.25 86 GLN A C 1
ATOM 617 O O . GLN A 1 86 ? -4.557 -20.649 25.644 1.00 96.25 86 GLN A O 1
ATOM 622 N N . ALA A 1 87 ? -4.723 -22.875 25.414 1.00 96.81 87 ALA A N 1
ATOM 623 C CA . ALA A 1 87 ? -3.359 -23.141 25.869 1.00 96.81 87 ALA A CA 1
ATOM 624 C C . ALA A 1 87 ? -2.306 -22.615 24.875 1.00 96.81 87 ALA A C 1
ATOM 626 O O . ALA A 1 87 ? -1.324 -22.006 25.294 1.00 96.81 87 ALA A O 1
ATOM 627 N N . PHE A 1 88 ? -2.543 -22.790 23.571 1.00 97.44 88 PHE A N 1
ATOM 628 C CA . PHE A 1 88 ? -1.700 -22.256 22.501 1.00 97.44 88 PHE A CA 1
ATOM 629 C C . PHE A 1 88 ? -1.633 -20.728 22.545 1.00 97.44 88 PHE A C 1
ATOM 631 O O . PHE A 1 88 ? -0.543 -20.172 22.529 1.00 97.44 88 PHE A O 1
ATOM 638 N N . LEU A 1 89 ? -2.777 -20.050 22.662 1.00 96.56 89 LEU A N 1
ATOM 639 C CA . LEU A 1 89 ? -2.845 -18.589 22.715 1.00 96.56 89 LEU A CA 1
ATOM 640 C C . LEU A 1 89 ? -2.138 -18.023 23.953 1.00 96.56 89 LEU A C 1
ATOM 642 O O . LEU A 1 89 ? -1.482 -16.995 23.840 1.00 96.56 89 LEU A O 1
ATOM 646 N N . ARG A 1 90 ? -2.200 -18.713 25.102 1.00 95.25 90 ARG A N 1
ATOM 647 C CA . ARG A 1 90 ? -1.405 -18.354 26.293 1.00 95.25 90 ARG A CA 1
ATOM 648 C C . ARG A 1 90 ? 0.094 -18.529 26.050 1.00 95.25 90 ARG A C 1
ATOM 650 O O . ARG A 1 90 ? 0.874 -17.625 26.321 1.00 95.25 90 ARG A O 1
ATOM 657 N N . ALA A 1 91 ? 0.501 -19.668 25.488 1.00 95.38 91 ALA A N 1
ATOM 658 C CA . ALA A 1 91 ? 1.905 -19.903 25.149 1.00 95.38 91 ALA A CA 1
ATOM 659 C C . ALA A 1 91 ? 2.428 -18.893 24.115 1.00 95.38 91 ALA A C 1
ATOM 661 O O . ALA A 1 91 ? 3.610 -18.558 24.122 1.00 95.38 91 ALA A O 1
ATOM 662 N N . LEU A 1 92 ? 1.550 -18.414 23.235 1.00 94.75 92 LEU A N 1
ATOM 663 C CA . LEU A 1 92 ? 1.856 -17.401 22.242 1.00 94.75 92 LEU A CA 1
ATOM 664 C C . LEU A 1 92 ? 1.989 -16.005 22.862 1.00 94.75 92 LEU A C 1
ATOM 666 O O . LEU A 1 92 ? 2.963 -15.324 22.562 1.00 94.75 92 LEU A O 1
ATOM 670 N N . SER A 1 93 ? 1.080 -15.607 23.762 1.00 91.44 93 SER A N 1
ATOM 671 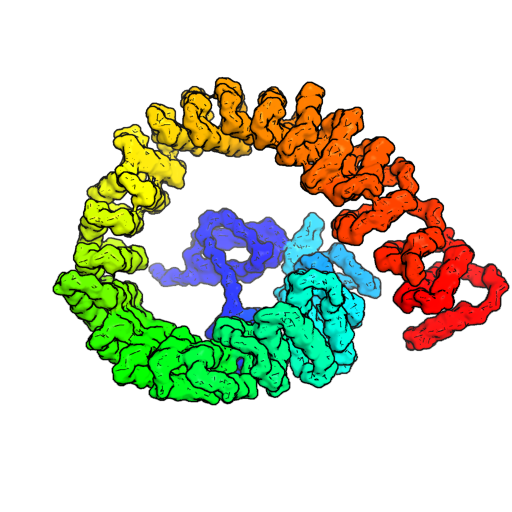C CA . SER A 1 93 ? 1.167 -14.318 24.470 1.00 91.44 93 SER A CA 1
ATOM 672 C C . SER A 1 93 ? 2.408 -14.214 25.358 1.00 91.44 93 SER A C 1
ATOM 674 O O . SER A 1 93 ? 2.945 -13.129 25.558 1.00 91.44 93 SER A O 1
ATOM 676 N N . ASP A 1 94 ? 2.900 -15.350 25.860 1.00 90.31 94 ASP A N 1
ATOM 677 C CA . ASP A 1 94 ? 4.147 -15.414 26.628 1.00 90.31 94 ASP A CA 1
ATOM 678 C C . ASP A 1 94 ? 5.400 -15.270 25.739 1.00 90.31 94 ASP A C 1
ATOM 680 O O . ASP A 1 94 ? 6.514 -15.156 26.256 1.00 90.31 94 ASP A O 1
ATOM 684 N N . GLN A 1 95 ? 5.246 -15.304 24.408 1.00 88.88 95 GLN A N 1
ATOM 685 C CA . GLN A 1 95 ? 6.327 -15.258 23.420 1.00 88.88 95 GLN A CA 1
ATOM 686 C C . GLN A 1 95 ? 6.033 -14.219 22.317 1.00 88.88 95 GLN A C 1
ATOM 688 O O . GLN A 1 95 ? 5.633 -14.594 21.210 1.00 88.88 95 GLN A O 1
ATOM 693 N N . PRO A 1 96 ? 6.313 -12.919 22.550 1.00 84.25 96 PRO A N 1
ATOM 694 C CA . PRO A 1 96 ? 5.979 -11.834 21.614 1.00 84.25 96 PRO A CA 1
ATOM 695 C C . PRO A 1 96 ? 6.509 -12.043 20.187 1.00 84.25 96 PRO A C 1
ATOM 697 O O . PRO A 1 96 ? 5.856 -11.702 19.202 1.00 84.25 96 PRO A O 1
ATOM 700 N N . ALA A 1 97 ? 7.691 -12.654 20.062 1.00 82.50 97 ALA A N 1
ATOM 701 C CA . ALA A 1 97 ? 8.285 -12.995 18.774 1.00 82.50 97 ALA A CA 1
ATOM 702 C C . ALA A 1 97 ? 7.454 -14.032 17.996 1.00 82.50 97 ALA A C 1
ATOM 704 O O . ALA A 1 97 ? 7.254 -13.888 16.790 1.00 82.50 97 ALA A O 1
ATOM 705 N N . ALA A 1 98 ? 6.953 -15.066 18.678 1.00 89.25 98 ALA A N 1
ATOM 706 C CA . ALA A 1 98 ? 6.087 -16.070 18.071 1.00 89.25 98 ALA A CA 1
ATOM 707 C C . ALA A 1 98 ? 4.700 -15.488 17.762 1.00 89.25 98 ALA A C 1
ATOM 709 O O . ALA A 1 98 ? 4.144 -15.792 16.710 1.00 89.25 98 ALA A O 1
ATOM 710 N N . GLU A 1 99 ? 4.171 -14.612 18.622 1.00 90.81 99 GLU A N 1
ATOM 711 C CA . GLU A 1 99 ? 2.904 -13.910 18.386 1.00 90.81 99 GLU A CA 1
ATOM 712 C C . GLU A 1 99 ? 2.941 -13.066 17.108 1.00 90.81 99 GLU A C 1
ATOM 714 O O . GLU A 1 99 ? 2.035 -13.151 16.276 1.00 90.81 99 GLU A O 1
ATOM 719 N N . LEU A 1 100 ? 4.020 -12.302 16.906 1.00 87.25 100 LEU A N 1
ATOM 720 C CA . LEU A 1 100 ? 4.201 -11.504 15.696 1.00 87.25 100 LEU A CA 1
ATOM 721 C C . LEU A 1 100 ? 4.250 -12.388 14.442 1.00 87.25 100 LEU A C 1
ATOM 723 O O . LEU A 1 100 ? 3.607 -12.075 13.439 1.00 87.25 100 LEU A O 1
ATOM 727 N N . LEU A 1 101 ? 4.970 -13.512 14.513 1.00 90.44 101 LEU A N 1
ATOM 728 C CA . LEU A 1 101 ? 5.051 -14.488 13.427 1.00 90.44 101 LEU A CA 1
ATOM 729 C C . LEU A 1 101 ? 3.701 -15.158 13.135 1.00 90.44 101 LEU A C 1
ATOM 731 O O . LEU A 1 101 ? 3.359 -15.361 11.971 1.00 90.44 101 LEU A O 1
ATOM 735 N N . ALA A 1 102 ? 2.900 -15.442 14.163 1.00 93.75 102 ALA A N 1
ATOM 736 C CA . ALA A 1 102 ? 1.576 -16.050 14.035 1.00 93.75 102 ALA A CA 1
ATOM 737 C C . ALA A 1 102 ? 0.539 -15.144 13.349 1.00 93.75 102 ALA A C 1
ATOM 739 O O . ALA A 1 102 ? -0.566 -15.587 13.042 1.00 93.75 102 ALA A O 1
ATOM 740 N N . ARG A 1 103 ? 0.873 -13.883 13.055 1.00 92.06 103 ARG A N 1
ATOM 741 C CA . ARG A 1 103 ? 0.043 -13.044 12.180 1.00 92.06 103 ARG A CA 1
ATOM 742 C C . ARG A 1 103 ? 0.091 -13.498 10.723 1.00 92.06 103 ARG A C 1
ATOM 744 O O . ARG A 1 103 ? -0.819 -13.187 9.959 1.00 92.06 103 ARG A O 1
ATOM 751 N N . ASN A 1 104 ? 1.125 -14.230 10.320 1.00 90.06 104 ASN A N 1
ATOM 752 C CA . ASN A 1 104 ? 1.157 -14.894 9.025 1.00 90.06 104 ASN A CA 1
ATOM 753 C C . ASN A 1 104 ? 0.397 -16.235 9.126 1.00 90.06 104 ASN A C 1
ATOM 755 O O . ASN A 1 104 ? 0.807 -17.080 9.924 1.00 90.06 104 ASN A O 1
ATOM 759 N N . PRO A 1 105 ? -0.673 -16.469 8.338 1.00 88.50 105 PRO A N 1
ATOM 760 C CA . PRO A 1 105 ? -1.487 -17.685 8.446 1.00 88.50 105 PRO A CA 1
ATOM 761 C C . PRO A 1 105 ? -0.706 -18.998 8.302 1.00 88.50 105 PRO A C 1
ATOM 763 O O . PRO A 1 105 ? -0.976 -19.965 9.018 1.00 88.50 105 PRO A O 1
ATOM 766 N N . LEU A 1 106 ? 0.287 -19.034 7.409 1.00 86.19 106 LEU A N 1
ATOM 767 C CA . LEU A 1 106 ? 1.117 -20.217 7.196 1.00 86.19 106 LEU A CA 1
ATOM 768 C C . LEU A 1 106 ? 1.993 -20.484 8.425 1.00 86.19 106 LEU A C 1
ATOM 770 O O . LEU A 1 106 ? 2.016 -21.593 8.955 1.00 86.19 106 LEU A O 1
ATOM 774 N N . VAL A 1 107 ? 2.663 -19.448 8.936 1.00 90.56 107 VAL A N 1
ATOM 775 C CA . VAL A 1 107 ? 3.505 -19.579 10.134 1.00 90.56 107 VAL A CA 1
ATOM 776 C C . VAL A 1 107 ? 2.665 -19.895 11.374 1.00 90.56 107 VAL A C 1
ATOM 778 O O . VAL A 1 107 ? 3.090 -20.699 12.200 1.00 90.56 107 VAL A O 1
ATOM 781 N N . ALA A 1 108 ? 1.453 -19.347 11.488 1.00 94.12 108 ALA A N 1
ATOM 782 C CA . ALA A 1 108 ? 0.501 -19.701 12.539 1.00 94.12 108 ALA A CA 1
ATOM 783 C C . ALA A 1 108 ? 0.159 -21.194 12.514 1.00 94.12 108 ALA A C 1
ATOM 785 O O . ALA A 1 108 ? 0.182 -21.848 13.555 1.00 94.12 108 ALA A O 1
ATOM 786 N N . THR A 1 109 ? -0.088 -21.745 11.323 1.00 92.69 109 THR A N 1
ATOM 787 C CA . THR A 1 109 ? -0.366 -23.174 11.136 1.00 92.69 109 THR A CA 1
ATOM 788 C C . THR A 1 109 ? 0.811 -24.015 11.626 1.00 92.69 109 THR A C 1
ATOM 790 O O . THR A 1 109 ? 0.637 -24.903 12.462 1.00 92.69 109 THR A O 1
ATOM 793 N N . TYR A 1 110 ? 2.037 -23.665 11.234 1.00 93.12 110 TYR A N 1
ATOM 794 C CA . TYR A 1 110 ? 3.224 -24.348 11.740 1.00 93.12 110 TYR A CA 1
ATOM 795 C C . TYR A 1 110 ? 3.417 -24.201 13.254 1.00 93.12 110 TYR A C 1
ATOM 797 O O . TYR A 1 110 ? 3.735 -25.177 13.927 1.00 93.12 110 TYR A O 1
ATOM 805 N N . LEU A 1 111 ? 3.182 -23.018 13.826 1.00 95.00 111 LEU A N 1
ATOM 806 C CA . LEU A 1 111 ? 3.261 -22.800 15.272 1.00 95.00 111 LEU A CA 1
ATOM 807 C C . LEU A 1 111 ? 2.236 -23.650 16.033 1.00 95.00 111 LEU A C 1
ATOM 809 O O . LEU A 1 111 ? 2.577 -24.213 17.071 1.00 95.00 111 LEU A O 1
ATOM 813 N N . THR A 1 112 ? 1.012 -23.799 15.516 1.00 95.69 112 THR A N 1
ATOM 814 C CA . THR A 1 112 ? 0.013 -24.698 16.119 1.00 95.69 112 THR A CA 1
ATOM 815 C C . THR A 1 112 ? 0.452 -26.162 16.058 1.00 95.69 112 THR A C 1
ATOM 817 O O . THR A 1 112 ? 0.273 -26.898 17.031 1.00 95.69 112 THR A O 1
ATOM 820 N N . ALA A 1 113 ? 1.095 -26.571 14.961 1.00 93.38 113 ALA A N 1
ATOM 821 C CA . ALA A 1 113 ? 1.617 -27.920 14.785 1.00 93.38 113 ALA A CA 1
ATOM 822 C C . ALA A 1 113 ? 2.796 -28.206 15.735 1.00 93.38 113 ALA A C 1
ATOM 824 O O . ALA A 1 113 ? 2.806 -29.241 16.401 1.00 93.38 113 ALA A O 1
ATOM 825 N N . LEU A 1 114 ? 3.734 -27.262 15.878 1.00 94.06 114 LEU A N 1
ATOM 826 C CA . LEU A 1 114 ? 4.837 -27.339 16.845 1.00 94.06 114 LEU A CA 1
ATOM 827 C C . LEU A 1 114 ? 4.329 -27.347 18.293 1.00 94.06 114 LEU A C 1
ATOM 829 O O . LEU A 1 114 ? 4.840 -28.081 19.138 1.00 94.06 114 LEU A O 1
ATOM 833 N N . PHE A 1 115 ? 3.298 -26.555 18.593 1.00 96.00 115 PHE A N 1
ATOM 834 C CA . PHE A 1 115 ? 2.680 -26.552 19.915 1.00 96.00 115 PHE A CA 1
ATOM 835 C C . PHE A 1 115 ? 2.017 -27.894 20.243 1.00 96.00 115 PHE A C 1
ATOM 837 O O . PHE A 1 115 ? 2.104 -28.341 21.384 1.00 96.00 115 PHE A O 1
ATOM 844 N N . CYS A 1 116 ? 1.404 -28.569 19.266 1.00 94.06 116 CYS A N 1
ATOM 845 C CA . CYS A 1 116 ? 0.856 -29.911 19.476 1.00 94.06 116 CYS A CA 1
ATOM 846 C C . CYS A 1 116 ? 1.917 -30.930 19.893 1.00 94.06 116 CYS A C 1
ATOM 848 O O . CYS A 1 116 ? 1.614 -31.810 20.694 1.00 94.06 116 CYS A O 1
ATOM 850 N N . GLU A 1 117 ? 3.131 -30.812 19.359 1.00 92.25 117 GLU A N 1
ATOM 851 C CA . GLU A 1 117 ? 4.227 -31.739 19.643 1.00 92.25 117 GLU A CA 1
ATOM 852 C C . GLU A 1 117 ? 4.845 -31.496 21.019 1.00 92.25 117 GLU A C 1
ATOM 854 O O . GLU A 1 117 ? 5.008 -32.433 21.796 1.00 92.25 117 GLU A O 1
ATOM 859 N N . SER A 1 118 ? 5.195 -30.243 21.336 1.00 92.81 118 SER A N 1
ATOM 860 C CA . SER A 1 118 ? 5.978 -29.930 22.540 1.00 92.81 118 SER A CA 1
ATOM 861 C C . SER A 1 118 ? 5.213 -29.217 23.652 1.00 92.81 118 SER A C 1
ATOM 863 O O . SER A 1 118 ? 5.811 -28.913 24.684 1.00 92.81 118 SER A O 1
ATOM 865 N N . SER A 1 119 ? 3.929 -28.890 23.456 1.00 94.25 119 SER A N 1
ATOM 866 C CA . SER A 1 119 ? 3.107 -28.066 24.372 1.00 94.25 119 SER A CA 1
ATOM 867 C C . SER A 1 119 ? 3.758 -26.732 24.781 1.00 94.25 119 SER A C 1
ATOM 869 O O . SER A 1 119 ? 3.389 -26.116 25.777 1.00 94.25 119 SER A O 1
ATOM 871 N N . THR A 1 120 ? 4.760 -26.289 24.022 1.00 94.25 120 THR A N 1
ATOM 872 C CA . THR A 1 120 ? 5.604 -25.117 24.276 1.00 94.25 120 THR A CA 1
ATOM 873 C C . THR A 1 120 ? 6.047 -24.540 22.938 1.00 94.25 120 THR A C 1
ATOM 875 O O . THR A 1 120 ? 6.293 -25.295 21.994 1.00 94.25 120 THR A O 1
ATOM 878 N N . LEU A 1 121 ? 6.160 -23.214 22.853 1.00 94.75 121 LEU A N 1
ATOM 879 C CA . LEU A 1 121 ? 6.671 -22.521 21.670 1.00 94.75 121 LEU A CA 1
ATOM 880 C C . LEU A 1 121 ? 8.131 -22.090 21.885 1.00 94.75 121 LEU A C 1
ATOM 882 O O . LEU A 1 121 ? 8.508 -21.745 23.009 1.00 94.75 121 LEU A O 1
ATOM 886 N N . PRO A 1 122 ? 8.978 -22.105 20.839 1.00 91.56 122 PRO A N 1
ATOM 887 C CA . PRO A 1 122 ? 10.323 -21.546 20.922 1.00 91.56 122 PRO A CA 1
ATOM 888 C C . PRO A 1 122 ? 10.293 -20.058 21.283 1.00 91.56 122 PRO A C 1
ATOM 890 O O . PRO A 1 122 ? 9.469 -19.310 20.765 1.00 91.56 122 PRO A O 1
ATOM 893 N N . LYS A 1 123 ? 11.235 -19.621 22.127 1.00 89.44 123 LYS A N 1
ATOM 894 C CA . LYS A 1 123 ? 11.297 -18.221 22.582 1.00 89.44 123 LYS A CA 1
ATOM 895 C C . LYS A 1 123 ? 11.771 -17.225 21.521 1.00 89.44 123 LYS A C 1
ATOM 897 O O . LYS A 1 123 ? 11.504 -16.035 21.615 1.00 89.44 123 LYS A O 1
ATOM 902 N N . ARG A 1 124 ? 12.525 -17.712 20.534 1.00 89.69 124 ARG A N 1
ATOM 903 C CA . ARG A 1 124 ? 13.188 -16.910 19.495 1.00 89.69 124 ARG A CA 1
ATOM 904 C C . ARG A 1 124 ? 12.697 -17.331 18.115 1.00 89.69 124 ARG A C 1
ATOM 906 O O . ARG A 1 124 ? 12.339 -18.498 17.923 1.00 89.69 124 ARG A O 1
ATOM 913 N N . ARG A 1 125 ? 12.721 -16.406 17.151 1.00 91.94 125 ARG A N 1
ATOM 914 C CA . ARG A 1 125 ? 12.216 -16.635 15.785 1.00 91.94 125 ARG A CA 1
ATOM 915 C C . ARG A 1 125 ? 13.037 -17.697 15.065 1.00 91.94 125 ARG A C 1
ATOM 917 O O . ARG A 1 125 ? 12.467 -18.602 14.464 1.00 91.94 125 ARG A O 1
ATOM 924 N N . THR A 1 126 ? 14.359 -17.672 15.225 1.00 93.94 126 THR A N 1
ATOM 925 C CA . THR A 1 126 ? 15.258 -18.720 14.705 1.00 93.94 126 THR A CA 1
ATOM 926 C C . THR A 1 126 ? 14.920 -20.112 15.237 1.00 93.94 126 THR A C 1
ATOM 928 O O . THR A 1 126 ? 14.954 -21.095 14.498 1.00 93.94 126 THR A O 1
ATOM 931 N N . GLY A 1 127 ? 14.511 -20.205 16.506 1.00 92.81 127 GLY A N 1
ATOM 932 C CA . GLY A 1 127 ? 14.044 -21.450 17.111 1.00 92.81 127 GLY A CA 1
ATOM 933 C C . GLY A 1 127 ? 12.745 -21.965 16.487 1.00 92.81 127 GLY A C 1
ATOM 934 O O . GLY A 1 127 ? 12.593 -23.176 16.323 1.00 92.81 127 GLY A O 1
ATOM 935 N N . VAL A 1 128 ? 11.832 -21.060 16.114 1.00 92.56 128 VAL A N 1
ATOM 936 C CA . VAL A 1 128 ? 10.613 -21.391 15.359 1.00 92.56 128 VAL A CA 1
ATOM 937 C C . VAL A 1 128 ? 10.992 -21.919 13.979 1.00 92.56 128 VAL A C 1
ATOM 939 O O . VAL A 1 128 ? 10.700 -23.075 13.683 1.00 92.56 128 VAL A O 1
ATOM 942 N N . PHE A 1 129 ? 11.703 -21.133 13.165 1.00 95.50 129 PHE A N 1
ATOM 943 C CA . PHE A 1 129 ? 12.046 -21.512 11.790 1.00 95.50 129 PHE A CA 1
ATOM 944 C C . PHE A 1 129 ? 12.855 -22.809 11.715 1.00 95.50 129 PHE A C 1
ATOM 946 O O . PHE A 1 129 ? 12.509 -23.701 10.943 1.00 95.50 129 PHE A O 1
ATOM 953 N N . GLY A 1 130 ? 13.859 -22.978 12.580 1.00 94.75 130 GLY A N 1
ATOM 954 C CA . GLY A 1 130 ? 14.657 -24.200 12.621 1.00 94.75 130 GLY A CA 1
ATOM 955 C C . GLY A 1 130 ? 13.846 -25.447 12.987 1.00 94.75 130 GLY A C 1
ATOM 956 O O . GLY A 1 130 ? 14.143 -26.534 12.494 1.00 94.75 130 GLY A O 1
ATOM 957 N N . ARG A 1 131 ? 12.808 -25.330 13.831 1.00 93.94 131 ARG A N 1
ATOM 958 C CA . ARG A 1 131 ? 11.895 -26.454 14.110 1.00 93.94 131 ARG A CA 1
ATOM 959 C C . ARG A 1 131 ? 10.949 -26.731 12.943 1.00 93.94 131 ARG A C 1
ATOM 961 O O . ARG A 1 131 ? 10.755 -27.899 12.635 1.00 93.94 131 ARG A O 1
ATOM 968 N N . ILE A 1 132 ? 10.425 -25.694 12.284 1.00 93.06 132 ILE A N 1
ATOM 969 C CA . ILE A 1 132 ? 9.584 -25.843 11.083 1.00 93.06 132 ILE A CA 1
ATOM 970 C C . ILE A 1 132 ? 10.349 -26.600 9.995 1.00 93.06 132 ILE A C 1
ATOM 972 O O . ILE A 1 132 ? 9.865 -27.609 9.499 1.00 93.06 132 ILE A O 1
ATOM 976 N N . ILE A 1 133 ? 11.569 -26.161 9.678 1.00 94.44 133 ILE A N 1
ATOM 977 C CA . ILE A 1 133 ? 12.398 -26.783 8.637 1.00 94.44 133 ILE A CA 1
ATOM 978 C C . ILE A 1 133 ? 12.737 -28.229 8.988 1.00 94.44 133 ILE A C 1
ATOM 980 O O . ILE A 1 133 ? 12.581 -29.108 8.150 1.00 94.44 133 ILE A O 1
ATOM 984 N N . ARG A 1 134 ? 13.164 -28.504 10.229 1.00 92.88 134 ARG A N 1
ATOM 985 C CA . ARG A 1 134 ? 13.454 -29.884 10.649 1.00 92.88 134 ARG A CA 1
ATOM 986 C C . ARG A 1 134 ? 12.229 -30.780 10.554 1.00 92.88 134 ARG A C 1
ATOM 988 O O . ARG A 1 134 ? 12.372 -31.908 10.111 1.00 92.88 134 ARG A O 1
ATOM 995 N N . ARG A 1 135 ? 11.054 -30.285 10.945 1.00 90.44 135 ARG A N 1
ATOM 996 C CA . ARG A 1 135 ? 9.808 -31.038 10.821 1.00 90.44 135 ARG A CA 1
ATOM 997 C C . ARG A 1 135 ? 9.491 -31.351 9.361 1.00 90.44 135 ARG A C 1
ATOM 999 O O . ARG A 1 135 ? 9.299 -32.513 9.050 1.00 90.44 135 ARG A O 1
ATOM 1006 N N . LEU A 1 136 ? 9.525 -30.353 8.477 1.00 89.81 136 LEU A N 1
ATOM 1007 C CA . LEU A 1 136 ? 9.281 -30.552 7.042 1.00 89.81 136 LEU A CA 1
ATOM 1008 C C . LEU A 1 136 ? 10.251 -31.575 6.429 1.00 89.81 136 LEU A C 1
ATOM 1010 O O . LEU A 1 136 ? 9.834 -32.468 5.700 1.00 89.81 136 LEU A O 1
ATOM 1014 N N . LEU A 1 137 ? 11.536 -31.503 6.791 1.00 89.88 137 LEU A N 1
ATOM 1015 C CA . LEU A 1 137 ? 12.543 -32.465 6.335 1.00 89.88 137 LEU A CA 1
ATOM 1016 C C . LEU A 1 137 ? 12.351 -33.875 6.918 1.00 89.88 137 LEU A C 1
ATOM 1018 O O . LEU A 1 137 ? 12.635 -34.854 6.230 1.00 89.88 137 LEU A O 1
ATOM 1022 N N . SER A 1 138 ? 11.901 -33.995 8.170 1.00 87.00 138 SER A N 1
ATOM 1023 C CA . SER A 1 138 ? 11.613 -35.288 8.803 1.00 87.00 138 SER A CA 1
ATOM 1024 C C . SER A 1 138 ? 10.355 -35.936 8.228 1.00 87.00 138 SER A C 1
ATOM 1026 O O . SER A 1 138 ? 10.411 -37.100 7.844 1.00 87.00 138 SER A O 1
ATOM 1028 N N . ASP A 1 139 ? 9.259 -35.180 8.115 1.00 83.06 139 ASP A N 1
ATOM 1029 C CA . ASP A 1 139 ? 7.987 -35.648 7.552 1.00 83.06 139 ASP A CA 1
ATOM 1030 C C . ASP A 1 139 ? 8.205 -36.158 6.116 1.00 83.06 139 ASP A C 1
ATOM 1032 O O . ASP A 1 139 ? 7.683 -37.200 5.723 1.00 83.06 139 ASP A O 1
ATOM 1036 N N . TRP A 1 140 ? 9.050 -35.466 5.347 1.00 76.88 140 TRP A N 1
ATOM 1037 C CA . TRP A 1 140 ? 9.465 -35.898 4.017 1.00 76.88 140 TRP A CA 1
ATOM 1038 C C . TRP A 1 140 ? 10.294 -37.190 4.024 1.00 76.88 140 TRP A C 1
ATOM 1040 O O . TRP A 1 140 ? 10.020 -38.098 3.239 1.00 76.88 140 TRP A O 1
ATOM 1050 N N . ALA A 1 141 ? 11.278 -37.307 4.922 1.00 76.81 141 ALA A N 1
ATOM 1051 C CA . ALA A 1 141 ? 12.117 -38.504 5.018 1.00 76.81 141 ALA A CA 1
ATOM 1052 C C . ALA A 1 141 ? 11.309 -39.762 5.388 1.00 76.81 141 ALA A C 1
ATOM 1054 O O . ALA A 1 141 ? 11.678 -40.869 5.001 1.00 76.81 141 ALA A O 1
ATOM 1055 N N . GLU A 1 142 ? 10.204 -39.599 6.120 1.00 81.06 142 GLU A N 1
ATOM 1056 C CA . GLU A 1 142 ? 9.269 -40.686 6.424 1.00 81.06 142 GLU A CA 1
ATOM 1057 C C . GLU A 1 142 ? 8.377 -41.055 5.229 1.00 81.06 142 GLU A C 1
ATOM 1059 O O . GLU A 1 142 ? 8.039 -42.228 5.053 1.00 81.06 142 GLU A O 1
ATOM 1064 N N . GLN A 1 143 ? 8.001 -40.076 4.401 1.00 77.69 143 GLN A N 1
ATOM 1065 C CA . GLN A 1 143 ? 7.116 -40.282 3.252 1.00 77.69 143 GLN A CA 1
ATOM 1066 C C . GLN A 1 143 ? 7.824 -40.900 2.042 1.00 77.69 143 GLN A C 1
ATOM 1068 O O . GLN A 1 143 ? 7.206 -41.696 1.331 1.00 77.69 143 GLN A O 1
ATOM 1073 N N . ASP A 1 144 ? 9.103 -40.586 1.814 1.00 74.56 144 ASP A N 1
ATOM 1074 C CA . ASP A 1 144 ? 9.847 -41.080 0.652 1.00 74.56 144 ASP A CA 1
ATOM 1075 C C . ASP A 1 144 ? 11.076 -41.916 1.035 1.00 74.56 144 ASP A C 1
ATOM 1077 O O . ASP A 1 144 ? 12.233 -41.494 0.968 1.00 74.56 144 ASP A O 1
ATOM 1081 N N . ALA A 1 145 ? 10.813 -43.177 1.391 1.00 69.31 145 ALA A N 1
ATOM 1082 C CA . ALA A 1 145 ? 11.837 -44.159 1.754 1.00 69.31 145 ALA A CA 1
ATOM 1083 C C . ALA A 1 145 ? 12.853 -44.474 0.631 1.00 69.31 145 ALA A C 1
ATOM 1085 O O . ALA A 1 145 ? 13.788 -45.245 0.858 1.00 69.31 145 ALA A O 1
ATOM 1086 N N . LYS A 1 146 ? 12.674 -43.943 -0.590 1.00 68.75 146 LYS A N 1
ATOM 1087 C CA . LYS A 1 146 ? 13.563 -44.196 -1.735 1.00 68.75 146 LYS A CA 1
ATOM 1088 C C . LYS A 1 146 ? 14.663 -43.154 -1.906 1.00 68.75 146 LYS A C 1
ATOM 1090 O O . LYS A 1 146 ? 15.515 -43.339 -2.777 1.00 68.75 146 LYS A O 1
ATOM 1095 N N . ILE A 1 147 ? 14.678 -42.088 -1.109 1.00 65.00 147 ILE A N 1
ATOM 1096 C CA . ILE A 1 147 ? 15.627 -40.997 -1.322 1.00 65.00 147 ILE A CA 1
ATOM 1097 C C . ILE A 1 147 ? 16.926 -41.244 -0.555 1.00 65.00 147 ILE A C 1
ATOM 1099 O O . ILE A 1 147 ? 16.943 -41.546 0.635 1.00 65.00 147 ILE A O 1
ATOM 1103 N N . SER A 1 148 ? 18.047 -41.140 -1.272 1.00 68.56 148 SER A N 1
ATOM 1104 C CA . SER A 1 148 ? 19.382 -41.491 -0.778 1.00 68.56 148 SER A CA 1
ATOM 1105 C C . SER A 1 148 ? 20.016 -40.427 0.125 1.00 68.56 148 SER A C 1
ATOM 1107 O O . SER A 1 148 ? 20.950 -40.736 0.869 1.00 68.56 148 SER A O 1
ATOM 1109 N N . LYS A 1 149 ? 19.545 -39.172 0.071 1.00 81.75 149 LYS A N 1
ATOM 1110 C CA . LYS A 1 149 ? 20.127 -38.060 0.834 1.00 81.75 149 LYS A CA 1
ATOM 1111 C C . LYS A 1 149 ? 19.519 -37.964 2.231 1.00 81.75 149 LYS A C 1
ATOM 1113 O O . LYS A 1 149 ? 18.312 -37.836 2.396 1.00 81.75 149 LYS A O 1
ATOM 1118 N N . SER A 1 150 ? 20.384 -37.946 3.244 1.00 86.62 150 SER A N 1
ATOM 1119 C CA . SER A 1 150 ? 19.960 -37.696 4.625 1.00 86.62 150 SER A CA 1
ATOM 1120 C C . SER A 1 150 ? 19.386 -36.273 4.793 1.00 86.62 150 SER A C 1
ATOM 1122 O O . SER A 1 150 ? 19.857 -35.349 4.116 1.00 86.62 150 SER A O 1
ATOM 1124 N N . PRO A 1 151 ? 18.460 -36.042 5.747 1.00 88.69 151 PRO A N 1
ATOM 1125 C CA . PRO A 1 151 ? 17.939 -34.704 6.056 1.00 88.69 151 PRO A CA 1
ATOM 1126 C C . PRO A 1 151 ? 19.029 -33.659 6.335 1.00 88.69 151 PRO A C 1
ATOM 1128 O O . PRO A 1 151 ? 18.879 -32.487 5.999 1.00 88.69 151 PRO A O 1
ATOM 1131 N N . SER A 1 152 ? 20.161 -34.070 6.915 1.00 89.25 152 SER A N 1
ATOM 1132 C CA . SER A 1 152 ? 21.297 -33.181 7.181 1.00 89.25 152 SER A CA 1
ATOM 1133 C C . SER A 1 152 ? 22.012 -32.730 5.904 1.00 89.25 152 SER A C 1
ATOM 1135 O O . SER A 1 152 ? 22.394 -31.564 5.806 1.00 89.25 152 SER A O 1
ATOM 1137 N N . CYS A 1 153 ? 22.167 -33.623 4.920 1.00 88.12 153 CYS A N 1
ATOM 1138 C CA . CYS A 1 153 ? 22.717 -33.275 3.607 1.00 88.12 153 CYS A CA 1
ATOM 1139 C C . CYS A 1 153 ? 21.785 -32.303 2.876 1.00 88.12 153 CYS A C 1
ATOM 1141 O O . CYS A 1 153 ? 22.238 -31.279 2.375 1.00 88.12 153 CYS A O 1
ATOM 1143 N N . MET A 1 154 ? 20.477 -32.575 2.900 1.00 89.19 154 MET A N 1
ATOM 1144 C CA . MET A 1 154 ? 19.472 -31.696 2.303 1.00 89.19 154 MET A CA 1
ATOM 1145 C C . MET A 1 154 ? 19.462 -30.306 2.946 1.00 89.19 154 MET A C 1
ATOM 1147 O O . MET A 1 154 ? 19.470 -29.301 2.242 1.00 89.19 154 MET A O 1
ATOM 1151 N N . LEU A 1 155 ? 19.513 -30.232 4.278 1.00 92.44 155 LEU A N 1
ATOM 1152 C CA . LEU A 1 155 ? 19.569 -28.960 4.995 1.00 92.44 155 LEU A CA 1
ATOM 1153 C C . LEU A 1 155 ? 20.808 -28.138 4.614 1.00 92.44 155 LEU A C 1
ATOM 1155 O O . LEU A 1 155 ? 20.705 -26.928 4.426 1.00 92.44 155 LEU A O 1
ATOM 1159 N N . ARG A 1 156 ? 21.974 -28.782 4.480 1.00 92.44 156 ARG A N 1
ATOM 1160 C CA . ARG A 1 156 ? 23.205 -28.124 4.016 1.00 92.44 156 ARG A CA 1
ATOM 1161 C C . ARG A 1 156 ? 23.027 -27.545 2.611 1.00 92.44 156 ARG A C 1
ATOM 1163 O O . ARG A 1 156 ? 23.366 -26.386 2.382 1.00 92.44 156 ARG A O 1
ATOM 1170 N N . ASP A 1 157 ? 22.481 -28.333 1.692 1.00 90.88 157 ASP A N 1
ATOM 1171 C CA . ASP A 1 157 ? 22.306 -27.924 0.300 1.00 90.88 157 ASP A CA 1
ATOM 1172 C C . ASP A 1 157 ? 21.272 -26.769 0.190 1.00 90.88 157 ASP A C 1
ATOM 1174 O O . ASP A 1 157 ? 21.516 -25.781 -0.506 1.00 90.88 157 ASP A O 1
ATOM 1178 N N . LEU A 1 158 ? 20.176 -26.815 0.964 1.00 93.25 158 LEU A N 1
ATOM 1179 C CA . LEU A 1 158 ? 19.164 -25.748 1.051 1.00 93.25 158 LEU A CA 1
ATOM 1180 C C . LEU A 1 158 ? 19.706 -24.438 1.639 1.00 93.25 158 LEU A C 1
ATOM 1182 O O . LEU A 1 158 ? 19.343 -23.359 1.170 1.00 93.25 158 LEU A O 1
ATOM 1186 N N . ARG A 1 159 ? 20.580 -24.513 2.649 1.00 95.25 159 ARG A N 1
ATOM 1187 C CA . ARG A 1 159 ? 21.281 -23.349 3.220 1.00 95.25 159 ARG A CA 1
ATOM 1188 C C . ARG A 1 159 ? 22.146 -22.651 2.174 1.00 95.25 159 ARG A C 1
ATOM 1190 O O . ARG A 1 159 ? 22.024 -21.441 1.983 1.00 95.25 159 ARG A O 1
ATOM 1197 N N . CYS A 1 160 ? 22.954 -23.421 1.442 1.00 92.75 160 CYS A N 1
ATOM 1198 C CA . CYS A 1 160 ? 23.778 -22.885 0.361 1.00 92.75 160 CYS A CA 1
ATOM 1199 C C . CYS A 1 160 ? 22.922 -22.244 -0.741 1.00 92.75 160 CYS A C 1
ATOM 1201 O O . CYS A 1 160 ? 23.218 -21.134 -1.190 1.00 92.75 160 CYS A O 1
ATOM 1203 N N . LEU A 1 161 ? 21.833 -22.909 -1.138 1.00 92.56 161 LEU A N 1
ATOM 1204 C CA . LEU A 1 161 ? 20.876 -22.384 -2.109 1.00 92.56 161 LEU A CA 1
ATOM 1205 C C . LEU A 1 161 ? 20.272 -21.055 -1.649 1.00 92.56 161 LEU A C 1
ATOM 1207 O O . LEU A 1 161 ? 20.358 -20.069 -2.376 1.00 92.56 161 LEU A O 1
ATOM 1211 N N . ALA A 1 162 ? 19.732 -20.997 -0.431 1.00 95.31 162 ALA A N 1
ATOM 1212 C CA . ALA A 1 162 ? 19.132 -19.786 0.120 1.00 95.31 162 ALA A CA 1
ATOM 1213 C C . ALA A 1 162 ? 20.110 -18.597 0.134 1.00 95.31 162 ALA A C 1
ATOM 1215 O O . ALA A 1 162 ? 19.737 -17.490 -0.261 1.00 95.31 162 ALA A O 1
ATOM 1216 N N . TRP A 1 163 ? 21.367 -18.832 0.521 1.00 95.25 163 TRP A N 1
ATOM 1217 C CA . TRP A 1 163 ? 22.423 -17.818 0.476 1.00 95.25 163 TRP A CA 1
ATOM 1218 C C . TRP A 1 163 ? 22.732 -17.345 -0.949 1.00 95.25 163 TRP A C 1
ATOM 1220 O O . TRP A 1 163 ? 22.807 -16.144 -1.200 1.00 95.25 163 TRP A O 1
ATOM 1230 N N . CYS A 1 164 ? 22.853 -18.265 -1.909 1.00 92.81 164 CYS A N 1
ATOM 1231 C CA . CYS A 1 164 ? 23.124 -17.906 -3.304 1.00 92.81 164 CYS A CA 1
ATOM 1232 C C . CYS A 1 164 ? 21.982 -17.087 -3.926 1.00 92.81 164 CYS A C 1
ATOM 1234 O O . CYS A 1 164 ? 22.237 -16.160 -4.696 1.00 92.81 164 CYS A O 1
ATOM 1236 N N . LEU A 1 165 ? 20.726 -17.388 -3.580 1.00 92.75 165 LEU A N 1
ATOM 1237 C CA . LEU A 1 165 ? 19.578 -16.586 -4.012 1.00 92.75 165 LEU A CA 1
ATOM 1238 C C . LEU A 1 165 ? 19.605 -15.182 -3.410 1.00 92.75 165 LEU A C 1
ATOM 1240 O O . LEU A 1 165 ? 19.358 -14.213 -4.128 1.00 92.75 165 LEU A O 1
ATOM 1244 N N . LEU A 1 166 ? 19.948 -15.065 -2.122 1.00 94.00 166 LEU A N 1
ATOM 1245 C CA . LEU A 1 166 ? 20.099 -13.774 -1.454 1.00 94.00 166 LEU A CA 1
ATOM 1246 C C . LEU A 1 166 ? 21.156 -12.908 -2.150 1.00 94.00 166 LEU A C 1
ATOM 1248 O O . LEU A 1 166 ? 20.857 -11.765 -2.499 1.00 94.00 166 LEU A O 1
ATOM 1252 N N . GLN A 1 167 ? 22.341 -13.472 -2.418 1.00 93.06 167 GLN A N 1
ATOM 1253 C CA . GLN A 1 167 ? 23.439 -12.790 -3.114 1.00 93.06 167 GLN A CA 1
ATOM 1254 C C . GLN A 1 167 ? 23.027 -12.272 -4.497 1.00 93.06 167 GLN A C 1
ATOM 1256 O O . GLN A 1 167 ? 23.430 -11.187 -4.906 1.00 93.06 167 GLN A O 1
ATOM 1261 N N . ARG A 1 168 ? 22.195 -13.030 -5.216 1.00 90.94 168 ARG A N 1
ATOM 1262 C CA . ARG A 1 168 ? 21.713 -12.665 -6.558 1.00 90.94 168 ARG A CA 1
ATOM 1263 C C . ARG A 1 168 ? 20.506 -11.731 -6.547 1.00 90.94 168 ARG A C 1
ATOM 1265 O O . ARG A 1 168 ? 20.081 -11.299 -7.613 1.00 90.94 168 ARG A O 1
ATOM 1272 N N . GLY A 1 169 ? 19.911 -11.470 -5.380 1.00 91.44 169 GLY A N 1
ATOM 1273 C CA . GLY A 1 169 ? 18.609 -10.810 -5.296 1.00 91.44 169 GLY A CA 1
ATOM 1274 C C . GLY A 1 169 ? 17.498 -11.591 -6.010 1.00 91.44 169 GLY A C 1
ATOM 1275 O O . GLY A 1 169 ? 16.527 -10.992 -6.462 1.00 91.44 169 GLY A O 1
ATOM 1276 N N . ALA A 1 170 ? 17.647 -12.913 -6.143 1.00 89.69 170 ALA A N 1
ATOM 1277 C CA . ALA A 1 170 ? 16.709 -13.774 -6.850 1.00 89.69 170 ALA A CA 1
ATOM 1278 C C . ALA A 1 170 ? 15.663 -14.358 -5.887 1.00 89.69 170 ALA A C 1
ATOM 1280 O O . ALA A 1 170 ? 15.974 -14.777 -4.769 1.00 89.69 170 ALA A O 1
ATOM 1281 N N . GLU A 1 171 ? 14.407 -14.417 -6.326 1.00 86.81 171 GLU A N 1
ATOM 1282 C CA . GLU A 1 171 ? 13.332 -15.111 -5.597 1.00 86.81 171 GLU A CA 1
ATOM 1283 C C . GLU A 1 171 ? 13.029 -16.495 -6.186 1.00 86.81 171 GLU A C 1
ATOM 1285 O O . GLU A 1 171 ? 12.573 -17.378 -5.463 1.00 86.81 171 GLU A O 1
ATOM 1290 N N . ILE A 1 172 ? 13.361 -16.691 -7.465 1.00 87.81 172 ILE A N 1
ATOM 1291 C CA . ILE A 1 172 ? 13.070 -17.886 -8.257 1.00 87.81 172 ILE A CA 1
ATOM 1292 C C . ILE A 1 172 ? 14.384 -18.444 -8.831 1.00 87.81 172 ILE A C 1
ATOM 1294 O O . ILE A 1 172 ? 15.286 -17.680 -9.182 1.00 87.81 172 ILE A O 1
ATOM 1298 N N . PHE A 1 173 ? 14.500 -19.767 -8.940 1.00 89.56 173 PHE A N 1
ATOM 1299 C CA . PHE A 1 173 ? 15.668 -20.478 -9.462 1.00 89.56 173 PHE A CA 1
ATOM 1300 C C . PHE A 1 173 ? 15.275 -21.713 -10.270 1.00 89.56 173 PHE A C 1
ATOM 1302 O O . PHE A 1 173 ? 14.242 -22.307 -10.018 1.00 89.56 173 PHE A O 1
ATOM 1309 N N . GLY A 1 174 ? 16.097 -22.115 -11.231 1.00 86.31 174 GLY A N 1
ATOM 1310 C CA . GLY A 1 174 ? 15.933 -23.366 -11.978 1.00 86.31 174 GLY A CA 1
ATOM 1311 C C . GLY A 1 174 ? 17.250 -24.127 -12.054 1.00 86.31 174 GLY A C 1
ATOM 1312 O O . GLY A 1 174 ? 18.248 -23.696 -11.471 1.00 86.31 174 GLY A O 1
ATOM 1313 N N . ASP A 1 175 ? 17.278 -25.214 -12.822 1.00 76.38 175 ASP A N 1
ATOM 1314 C CA . ASP A 1 175 ? 18.476 -26.056 -12.998 1.00 76.38 175 ASP A CA 1
ATOM 1315 C C . ASP A 1 175 ? 19.681 -25.282 -13.570 1.00 76.38 175 ASP A C 1
ATOM 1317 O O . ASP A 1 175 ? 20.835 -25.633 -13.337 1.00 76.38 175 ASP A O 1
ATOM 1321 N N . SER A 1 176 ? 19.421 -24.192 -14.300 1.00 64.56 176 SER A N 1
ATOM 1322 C CA . SER A 1 176 ? 20.433 -23.324 -14.915 1.00 64.56 176 SER A CA 1
ATOM 1323 C C . SER A 1 176 ? 21.103 -22.352 -13.940 1.00 64.56 176 SER A C 1
ATOM 1325 O O . SER A 1 176 ? 22.063 -21.666 -14.307 1.00 64.56 176 SER A O 1
ATOM 1327 N N . VAL A 1 177 ? 20.635 -22.271 -12.690 1.00 65.00 177 VAL A N 1
ATOM 1328 C CA . VAL A 1 177 ? 21.288 -21.471 -11.653 1.00 65.00 177 VAL A CA 1
ATOM 1329 C C . VAL A 1 177 ? 22.615 -22.151 -11.337 1.00 65.00 177 VAL A C 1
ATOM 1331 O O . VAL A 1 177 ? 22.680 -23.059 -10.520 1.00 65.00 177 VAL A O 1
ATOM 1334 N N . SER A 1 178 ? 23.679 -21.694 -12.014 1.00 59.53 178 SER A N 1
ATOM 1335 C CA . SER A 1 178 ? 25.066 -22.121 -11.801 1.00 59.53 178 SER A CA 1
ATOM 1336 C C . SER A 1 178 ? 25.464 -21.807 -10.365 1.00 59.53 178 SER A C 1
ATOM 1338 O O . SER A 1 178 ? 26.001 -20.737 -10.079 1.00 59.53 178 SER A O 1
ATOM 1340 N N . MET A 1 179 ? 25.124 -22.694 -9.440 1.00 60.75 179 MET A N 1
ATOM 1341 C CA . MET A 1 179 ? 25.551 -22.630 -8.055 1.00 60.75 179 MET A CA 1
ATOM 1342 C C . MET A 1 179 ? 27.083 -22.710 -8.026 1.00 60.75 179 MET A C 1
ATOM 1344 O O . MET A 1 179 ? 27.663 -23.423 -8.852 1.00 60.75 179 MET A O 1
ATOM 1348 N N . PRO A 1 180 ? 27.773 -21.993 -7.120 1.00 59.06 180 PRO A N 1
ATOM 1349 C CA . PRO A 1 180 ? 29.176 -22.296 -6.864 1.00 59.06 180 PRO A CA 1
ATOM 1350 C C . PRO A 1 180 ? 29.279 -23.803 -6.571 1.00 59.06 180 PRO A C 1
ATOM 1352 O O . PRO A 1 180 ? 28.415 -24.316 -5.855 1.00 59.06 180 PRO A O 1
ATOM 1355 N N . PRO A 1 181 ? 30.248 -24.525 -7.166 1.00 52.47 181 PRO A N 1
ATOM 1356 C CA . PRO A 1 181 ? 30.270 -25.983 -7.161 1.00 52.47 181 PRO A CA 1
ATOM 1357 C C . PRO A 1 181 ? 30.214 -26.514 -5.725 1.00 52.47 181 PRO A C 1
ATOM 1359 O O . PRO A 1 181 ? 31.197 -26.464 -4.987 1.00 52.47 181 PRO A O 1
ATOM 1362 N N . LEU A 1 182 ? 29.043 -27.015 -5.330 1.00 55.94 182 LEU A N 1
ATOM 1363 C CA . LEU A 1 182 ? 28.841 -27.792 -4.115 1.00 55.94 182 LEU A CA 1
ATOM 1364 C C . LEU A 1 182 ? 29.471 -29.163 -4.359 1.00 55.94 182 LEU A C 1
ATOM 1366 O O . LEU A 1 182 ? 28.799 -30.055 -4.855 1.00 55.94 182 LEU A O 1
ATOM 1370 N N . GLU A 1 183 ? 30.780 -29.291 -4.127 1.00 53.81 183 GLU A N 1
ATOM 1371 C CA . GLU A 1 183 ? 31.537 -30.560 -4.152 1.00 53.81 183 GLU A CA 1
ATOM 1372 C C . GLU A 1 183 ? 31.122 -31.564 -5.260 1.00 53.81 183 GLU A C 1
ATOM 1374 O O . GLU A 1 183 ? 31.082 -32.768 -5.037 1.00 53.81 183 GLU A O 1
ATOM 1379 N N . GLY A 1 184 ? 30.820 -31.084 -6.473 1.00 57.19 184 GLY A N 1
ATOM 1380 C CA . GLY A 1 184 ? 30.601 -31.923 -7.658 1.00 57.19 184 GLY A CA 1
ATOM 1381 C C . GLY A 1 184 ? 29.267 -32.679 -7.770 1.00 57.19 184 GLY A C 1
ATOM 1382 O O . GLY A 1 184 ? 29.120 -33.430 -8.732 1.00 57.19 184 GLY A O 1
ATOM 1383 N N . GLU A 1 185 ? 28.290 -32.487 -6.878 1.00 63.47 185 GLU A N 1
ATOM 1384 C CA . GLU A 1 185 ? 26.970 -33.133 -7.000 1.00 63.47 185 GLU A CA 1
ATOM 1385 C C . GLU A 1 185 ? 25.892 -32.165 -7.509 1.00 63.47 185 GLU A C 1
ATOM 1387 O O . GLU A 1 185 ? 25.727 -31.058 -6.992 1.00 63.47 185 GLU A O 1
ATOM 1392 N N . SER A 1 186 ? 25.112 -32.595 -8.507 1.00 71.25 186 SER A N 1
ATOM 1393 C CA . SER A 1 186 ? 23.915 -31.871 -8.945 1.00 71.25 186 SER A CA 1
ATOM 1394 C C . SER A 1 186 ? 22.877 -31.844 -7.822 1.00 71.25 186 SER A C 1
ATOM 1396 O O . SER A 1 186 ? 22.563 -32.880 -7.229 1.00 71.25 186 SER A O 1
ATOM 1398 N N . ILE A 1 187 ? 22.319 -30.667 -7.540 1.00 76.50 187 ILE A N 1
ATOM 1399 C CA . ILE A 1 187 ? 21.195 -30.536 -6.613 1.00 76.50 187 ILE A CA 1
ATOM 1400 C C . ILE A 1 187 ? 19.953 -31.133 -7.281 1.00 76.50 187 ILE A C 1
ATOM 1402 O O . ILE A 1 187 ? 19.568 -30.704 -8.363 1.00 76.50 187 ILE A O 1
ATOM 1406 N N . ASP A 1 188 ? 19.313 -32.097 -6.624 1.00 81.44 188 ASP A N 1
ATOM 1407 C CA . ASP A 1 188 ? 18.025 -32.630 -7.063 1.00 81.44 188 ASP A CA 1
ATOM 1408 C C . ASP A 1 188 ? 16.900 -31.678 -6.618 1.00 81.44 188 ASP A C 1
ATOM 1410 O O . ASP A 1 188 ? 16.415 -31.738 -5.484 1.00 81.44 188 ASP A O 1
ATOM 1414 N N . LEU A 1 189 ? 16.520 -30.747 -7.500 1.00 81.88 189 LEU A N 1
ATOM 1415 C CA . LEU A 1 189 ? 15.465 -29.769 -7.217 1.00 81.88 189 LEU A CA 1
ATOM 1416 C C . LEU A 1 189 ? 14.090 -30.424 -7.023 1.00 81.88 189 LEU A C 1
ATOM 1418 O O . LEU A 1 189 ? 13.279 -29.914 -6.248 1.00 81.88 189 LEU A O 1
ATOM 1422 N N . ALA A 1 190 ? 13.836 -31.571 -7.659 1.00 80.50 190 ALA A N 1
ATOM 1423 C CA . ALA A 1 190 ? 12.584 -32.305 -7.496 1.00 80.50 190 ALA A CA 1
ATOM 1424 C C . ALA A 1 190 ? 12.475 -32.924 -6.092 1.00 80.50 190 ALA A C 1
ATOM 1426 O O . ALA A 1 190 ? 11.406 -32.892 -5.471 1.00 80.50 190 ALA A O 1
ATOM 1427 N N . ALA A 1 191 ? 13.594 -33.409 -5.544 1.00 81.31 191 ALA A N 1
ATOM 1428 C CA . ALA A 1 191 ? 13.658 -33.849 -4.153 1.00 81.31 191 ALA A CA 1
ATOM 1429 C C . ALA A 1 191 ? 13.363 -32.697 -3.173 1.00 81.31 191 ALA A C 1
ATOM 1431 O O . ALA A 1 191 ? 12.643 -32.893 -2.194 1.00 81.31 191 ALA A O 1
ATOM 1432 N N . PHE A 1 192 ? 13.849 -31.479 -3.446 1.00 83.81 192 PHE A N 1
ATOM 1433 C CA . PHE A 1 192 ? 13.524 -30.307 -2.619 1.00 83.81 192 PHE A CA 1
ATOM 1434 C C . PHE A 1 192 ? 12.065 -29.887 -2.727 1.00 83.81 192 PHE A C 1
ATOM 1436 O O . PHE A 1 192 ? 11.470 -29.564 -1.699 1.00 83.81 192 PHE A O 1
ATOM 1443 N N . ALA A 1 193 ? 11.480 -29.924 -3.924 1.00 82.94 193 ALA A N 1
ATOM 1444 C CA . ALA A 1 193 ? 10.062 -29.629 -4.099 1.00 82.94 193 ALA A CA 1
ATOM 1445 C C . ALA A 1 193 ? 9.187 -30.573 -3.259 1.00 82.94 193 ALA A C 1
ATOM 1447 O O . ALA A 1 193 ? 8.245 -30.159 -2.589 1.00 82.94 193 ALA A O 1
ATOM 1448 N N . SER A 1 194 ? 9.583 -31.844 -3.197 1.00 81.25 194 SER A N 1
ATOM 1449 C CA . SER A 1 194 ? 8.892 -32.859 -2.401 1.00 81.25 194 SER A CA 1
ATOM 1450 C C . SER A 1 194 ? 8.982 -32.609 -0.888 1.00 81.25 194 SER A C 1
ATOM 1452 O O . SER A 1 194 ? 8.099 -33.038 -0.152 1.00 81.25 194 SER A O 1
ATOM 1454 N N . SER A 1 195 ? 10.002 -31.886 -0.406 1.00 82.00 195 SER A N 1
ATOM 1455 C CA . SER A 1 195 ? 10.160 -31.564 1.025 1.00 82.00 195 SER A CA 1
ATOM 1456 C C . SER A 1 195 ? 9.168 -30.520 1.556 1.00 82.00 195 SER A C 1
ATOM 1458 O O . SER A 1 195 ? 9.119 -30.275 2.761 1.00 82.00 195 SER A O 1
ATOM 1460 N N . GLY A 1 196 ? 8.425 -29.842 0.672 1.00 84.50 196 GLY A N 1
ATOM 1461 C CA . GLY A 1 196 ? 7.545 -28.729 1.039 1.00 84.50 196 GLY A CA 1
ATOM 1462 C C . GLY A 1 196 ? 8.284 -27.463 1.495 1.00 84.50 196 GLY A C 1
ATOM 1463 O O . GLY A 1 196 ? 7.660 -26.551 2.032 1.00 84.50 196 GLY A O 1
ATOM 1464 N N . LEU A 1 197 ? 9.613 -27.390 1.321 1.00 88.19 197 LEU A N 1
ATOM 1465 C CA . LEU A 1 197 ? 10.418 -26.177 1.550 1.00 88.19 197 LEU A CA 1
ATOM 1466 C C . LEU A 1 197 ? 10.615 -25.337 0.285 1.00 88.19 197 LEU A C 1
ATOM 1468 O O . LEU A 1 197 ? 10.937 -24.147 0.367 1.00 88.19 197 LEU A O 1
ATOM 1472 N N . VAL A 1 198 ? 10.393 -25.946 -0.872 1.00 89.81 198 VAL A N 1
ATOM 1473 C CA . VAL A 1 198 ? 10.510 -25.342 -2.191 1.00 89.81 198 VAL A CA 1
ATOM 1474 C C . VAL A 1 198 ? 9.260 -25.725 -2.977 1.00 89.81 198 VAL A C 1
ATOM 1476 O O . VAL A 1 198 ? 8.815 -26.857 -2.872 1.00 89.81 198 VAL A O 1
ATOM 1479 N N . ASP A 1 199 ? 8.725 -24.805 -3.769 1.00 86.25 199 ASP A N 1
ATOM 1480 C CA . ASP A 1 199 ? 7.598 -25.038 -4.667 1.00 86.25 199 ASP A CA 1
ATOM 1481 C C . ASP A 1 199 ? 7.986 -24.730 -6.112 1.00 86.25 199 ASP A C 1
ATOM 1483 O O . ASP A 1 199 ? 8.813 -23.839 -6.345 1.00 86.25 199 ASP A O 1
ATOM 1487 N N . PRO A 1 200 ? 7.345 -25.383 -7.096 1.00 82.88 200 PRO A N 1
ATOM 1488 C CA . PRO A 1 200 ? 7.373 -24.931 -8.478 1.00 82.88 200 PRO A CA 1
ATOM 1489 C C . PRO A 1 200 ? 6.912 -23.468 -8.593 1.00 82.88 200 PRO A C 1
ATOM 1491 O O . PRO A 1 200 ? 5.925 -23.048 -7.990 1.00 82.88 200 PRO A O 1
ATOM 1494 N N . ALA A 1 201 ? 7.633 -22.687 -9.388 1.00 81.00 201 ALA A N 1
ATOM 1495 C CA . ALA A 1 201 ? 7.418 -21.256 -9.605 1.00 81.00 201 ALA A CA 1
ATOM 1496 C C . ALA A 1 201 ? 7.196 -20.909 -11.087 1.00 81.00 201 ALA A C 1
ATOM 1498 O O . ALA A 1 201 ? 7.241 -19.740 -11.471 1.00 81.00 201 ALA A O 1
ATOM 1499 N N . GLY A 1 202 ? 6.997 -21.917 -11.938 1.00 79.38 202 GLY A N 1
ATOM 1500 C CA . GLY A 1 202 ? 6.841 -21.738 -13.377 1.00 79.38 202 GLY A CA 1
ATOM 1501 C C . GLY A 1 202 ? 7.779 -22.619 -14.192 1.00 79.38 202 GLY A C 1
ATOM 1502 O O . GLY A 1 202 ? 8.375 -23.567 -13.689 1.00 79.38 202 GLY A O 1
ATOM 1503 N N . ILE A 1 203 ? 7.901 -22.269 -15.467 1.00 78.31 203 ILE A N 1
ATOM 1504 C CA . ILE A 1 203 ? 8.948 -22.738 -16.374 1.00 78.31 203 ILE A CA 1
ATOM 1505 C C . ILE A 1 203 ? 9.687 -21.513 -16.920 1.00 78.31 203 ILE A C 1
ATOM 1507 O O . ILE A 1 203 ? 9.079 -20.450 -17.068 1.00 78.31 203 ILE A O 1
ATOM 1511 N N . ASP A 1 204 ? 10.984 -21.629 -17.190 1.00 79.12 204 ASP A N 1
ATOM 1512 C CA . ASP A 1 204 ? 11.746 -20.558 -17.833 1.00 79.12 204 ASP A CA 1
ATOM 1513 C C . ASP A 1 204 ? 11.481 -20.493 -19.350 1.00 79.12 204 ASP A C 1
ATOM 1515 O O . ASP A 1 204 ? 10.696 -21.262 -19.911 1.00 79.12 204 ASP A O 1
ATOM 1519 N N . GLY A 1 205 ? 12.151 -19.563 -20.040 1.00 73.12 205 GLY A N 1
ATOM 1520 C CA . GLY A 1 205 ? 12.042 -19.415 -21.497 1.00 73.12 205 GLY A CA 1
ATOM 1521 C C . GLY A 1 205 ? 12.510 -20.637 -22.301 1.00 73.12 205 GLY A C 1
ATOM 1522 O O . GLY A 1 205 ? 12.190 -20.730 -23.483 1.00 73.12 205 GLY A O 1
ATOM 1523 N N . ASN A 1 206 ? 13.221 -21.577 -21.672 1.00 77.75 206 ASN A N 1
ATOM 1524 C CA . ASN A 1 206 ? 13.677 -22.829 -22.275 1.00 77.75 206 ASN A CA 1
ATOM 1525 C C . ASN A 1 206 ? 12.760 -24.014 -21.923 1.00 77.75 206 ASN A C 1
ATOM 1527 O O . ASN A 1 206 ? 13.046 -25.145 -22.311 1.00 77.75 206 ASN A O 1
ATOM 1531 N N . GLY A 1 207 ? 11.668 -23.773 -21.190 1.00 79.06 207 GLY A N 1
ATOM 1532 C CA . GLY A 1 207 ? 10.753 -24.812 -20.729 1.00 79.06 207 GLY A CA 1
ATOM 1533 C C . GLY A 1 207 ? 11.263 -25.605 -19.524 1.00 79.06 207 GLY A C 1
ATOM 1534 O O . GLY A 1 207 ? 10.660 -26.624 -19.187 1.00 79.06 207 GLY A O 1
ATOM 1535 N N . MET A 1 208 ? 12.340 -25.162 -18.866 1.00 80.00 208 MET A N 1
ATOM 1536 C CA . MET A 1 208 ? 12.866 -25.823 -17.671 1.00 80.00 208 MET A CA 1
ATOM 1537 C C . MET A 1 208 ? 12.064 -25.407 -16.437 1.00 80.00 208 MET A C 1
ATOM 1539 O O . MET A 1 208 ? 11.723 -24.229 -16.313 1.00 80.00 208 MET A O 1
ATOM 1543 N N . PRO A 1 209 ? 11.755 -26.332 -15.511 1.00 81.81 209 PRO A N 1
ATOM 1544 C CA . PRO A 1 209 ? 11.022 -26.002 -14.299 1.00 81.81 209 PRO A CA 1
ATOM 1545 C C . PRO A 1 209 ? 11.812 -25.012 -13.440 1.00 81.81 209 PRO A C 1
ATOM 1547 O O . PRO A 1 209 ? 13.007 -25.174 -13.191 1.00 81.81 209 PRO A O 1
ATOM 1550 N N . MET A 1 210 ? 11.107 -23.986 -12.982 1.00 85.62 210 MET A N 1
ATOM 1551 C CA . MET A 1 210 ? 11.594 -23.014 -12.019 1.00 85.62 210 MET A CA 1
ATOM 1552 C C . MET A 1 210 ? 10.961 -23.297 -10.663 1.00 85.62 210 MET A C 1
ATOM 1554 O O . MET A 1 210 ? 9.857 -23.830 -10.573 1.00 85.62 210 MET A O 1
ATOM 1558 N N . TYR A 1 211 ? 11.646 -22.893 -9.609 1.00 89.94 211 TYR A N 1
ATOM 1559 C CA . TYR A 1 211 ? 11.344 -23.192 -8.225 1.00 89.94 211 TYR A CA 1
ATOM 1560 C C . TYR A 1 211 ? 11.565 -21.956 -7.354 1.00 89.94 211 TYR A C 1
ATOM 1562 O O . TYR A 1 211 ? 12.350 -21.070 -7.688 1.00 89.94 211 TYR A O 1
ATOM 1570 N N . GLN A 1 212 ? 10.889 -21.895 -6.215 1.00 90.44 212 GLN A N 1
ATOM 1571 C CA . GLN A 1 212 ? 11.070 -20.858 -5.202 1.00 90.44 212 GLN A CA 1
ATOM 1572 C C . GLN A 1 212 ? 10.852 -21.443 -3.810 1.00 90.44 212 GLN A C 1
ATOM 1574 O O . GLN A 1 212 ? 10.218 -22.479 -3.667 1.00 90.44 212 GLN A O 1
ATOM 1579 N N . PHE A 1 213 ? 11.328 -20.784 -2.758 1.00 92.25 213 PHE A N 1
ATOM 1580 C CA . PHE A 1 213 ? 10.993 -21.214 -1.397 1.00 92.25 213 PHE A CA 1
ATOM 1581 C C . PHE A 1 213 ? 9.502 -20.976 -1.104 1.00 92.25 213 PHE A C 1
ATOM 1583 O O . PHE A 1 213 ? 9.001 -19.891 -1.399 1.00 92.25 213 PHE A O 1
ATOM 1590 N N . VAL A 1 214 ? 8.820 -21.927 -0.444 1.00 88.06 214 VAL A N 1
ATOM 1591 C CA . VAL A 1 214 ? 7.400 -21.780 -0.019 1.00 88.06 214 VAL A CA 1
ATOM 1592 C C . VAL A 1 214 ? 7.152 -20.488 0.756 1.00 88.06 214 VAL A C 1
ATOM 1594 O O . VAL A 1 214 ? 6.073 -19.899 0.688 1.00 88.06 214 VAL A O 1
ATOM 1597 N N . HIS A 1 215 ? 8.146 -20.052 1.536 1.00 88.94 215 HIS A N 1
ATOM 1598 C CA . HIS A 1 215 ? 8.055 -18.844 2.334 1.00 88.94 215 HIS A CA 1
ATOM 1599 C C . HIS A 1 215 ? 9.399 -18.124 2.442 1.00 88.94 215 HIS A C 1
ATOM 1601 O O . HIS A 1 215 ? 10.411 -18.702 2.850 1.00 88.94 215 HIS A O 1
ATOM 1607 N N . ARG A 1 216 ? 9.384 -16.814 2.177 1.00 91.31 216 ARG A N 1
ATOM 1608 C CA . ARG A 1 216 ? 10.576 -15.959 2.210 1.00 91.31 216 ARG A CA 1
ATOM 1609 C C . ARG A 1 216 ? 11.308 -15.990 3.554 1.00 91.31 216 ARG A C 1
ATOM 1611 O O . ARG A 1 216 ? 12.520 -16.127 3.562 1.00 91.31 216 ARG A O 1
ATOM 1618 N N . SER A 1 217 ? 10.605 -15.958 4.688 1.00 92.12 217 SER A N 1
ATOM 1619 C CA . SER A 1 217 ? 11.273 -16.018 6.003 1.00 92.12 217 SER A CA 1
ATOM 1620 C C . SER A 1 217 ? 12.009 -17.339 6.266 1.00 92.12 217 SER A C 1
ATOM 1622 O O . SER A 1 217 ? 12.979 -17.337 7.015 1.00 92.12 217 SER A O 1
ATOM 1624 N N . LEU A 1 218 ? 11.588 -18.458 5.653 1.00 94.69 218 LEU A N 1
ATOM 1625 C CA . LEU A 1 218 ? 12.318 -19.728 5.767 1.00 94.69 218 LEU A CA 1
ATOM 1626 C C . LEU A 1 218 ? 13.607 -19.684 4.940 1.00 94.69 218 LEU A C 1
ATOM 1628 O O . LEU A 1 218 ? 14.654 -20.094 5.435 1.00 94.69 218 LEU A O 1
ATOM 1632 N N . ARG A 1 219 ? 13.551 -19.115 3.725 1.00 95.62 219 ARG A N 1
ATOM 1633 C CA . ARG A 1 219 ? 14.744 -18.814 2.918 1.00 95.62 219 ARG A CA 1
ATOM 1634 C C . ARG A 1 219 ? 15.699 -17.898 3.678 1.00 95.62 219 ARG A C 1
ATOM 1636 O O . ARG A 1 219 ? 16.874 -18.213 3.794 1.00 95.62 219 ARG A O 1
ATOM 1643 N N . ASP A 1 220 ? 15.200 -16.784 4.207 1.00 96.06 220 ASP A N 1
ATOM 1644 C CA . ASP A 1 220 ? 16.023 -15.779 4.883 1.00 96.06 220 ASP A CA 1
ATOM 1645 C C . ASP A 1 220 ? 16.677 -16.368 6.154 1.00 96.06 220 ASP A C 1
ATOM 1647 O O . ASP A 1 220 ? 17.846 -16.103 6.431 1.00 96.06 220 ASP A O 1
ATOM 1651 N N . PHE A 1 221 ? 15.984 -17.263 6.871 1.00 97.00 221 PHE A N 1
ATOM 1652 C CA . PHE A 1 221 ? 16.568 -18.036 7.971 1.00 97.00 221 PHE A CA 1
ATOM 1653 C C . PHE A 1 221 ? 17.653 -19.023 7.510 1.00 97.00 221 PHE A C 1
ATOM 1655 O O . PHE A 1 221 ? 18.724 -19.069 8.111 1.00 97.00 221 PHE A O 1
ATOM 1662 N N . LEU A 1 222 ? 17.419 -19.789 6.439 1.00 97.38 222 LEU A N 1
ATOM 1663 C CA . LEU A 1 222 ? 18.420 -20.708 5.881 1.00 97.38 222 LEU A CA 1
ATOM 1664 C C . LEU A 1 222 ? 19.664 -19.961 5.378 1.00 97.38 222 LEU A C 1
ATOM 1666 O O . LEU A 1 222 ? 20.786 -20.418 5.595 1.00 97.38 222 LEU A O 1
ATOM 1670 N N . ALA A 1 223 ? 19.473 -18.791 4.764 1.00 97.38 223 ALA A N 1
ATOM 1671 C CA . ALA A 1 223 ? 20.558 -17.905 4.364 1.00 97.38 223 ALA A CA 1
ATOM 1672 C C . ALA A 1 223 ? 21.334 -17.383 5.584 1.00 97.38 223 ALA A C 1
ATOM 1674 O O . ALA A 1 223 ? 22.560 -17.339 5.549 1.00 97.38 223 ALA A O 1
ATOM 1675 N N . ALA A 1 224 ? 20.648 -17.050 6.682 1.00 97.50 224 ALA A N 1
ATOM 1676 C CA . ALA A 1 224 ? 21.300 -16.654 7.927 1.00 97.50 224 ALA A CA 1
ATOM 1677 C C . ALA A 1 224 ? 22.127 -17.796 8.546 1.00 97.50 224 ALA A C 1
ATOM 1679 O O . ALA A 1 224 ? 23.254 -17.570 8.986 1.00 97.50 224 ALA A O 1
ATOM 1680 N N . GLU A 1 225 ? 21.620 -19.033 8.543 1.00 97.12 225 GLU A N 1
ATOM 1681 C CA . GLU A 1 225 ? 22.399 -20.193 8.993 1.00 97.12 225 GLU A CA 1
ATOM 1682 C C . GLU A 1 225 ? 23.643 -20.425 8.120 1.00 97.12 225 GLU A C 1
ATOM 1684 O O . GLU A 1 225 ? 24.715 -20.731 8.643 1.00 97.12 225 GLU A O 1
ATOM 1689 N N . GLU A 1 226 ? 23.531 -20.245 6.801 1.00 96.81 226 GLU A N 1
ATOM 1690 C CA . GLU A 1 226 ? 24.675 -20.351 5.891 1.00 96.81 226 GLU A CA 1
ATOM 1691 C C . GLU A 1 226 ? 25.702 -19.236 6.101 1.00 96.81 226 GLU A C 1
ATOM 1693 O O . GLU A 1 226 ? 26.907 -19.495 6.103 1.00 96.81 226 GLU A O 1
ATOM 1698 N N . ALA A 1 227 ? 25.247 -18.008 6.350 1.00 96.25 227 ALA A N 1
ATOM 1699 C CA . ALA A 1 227 ? 26.122 -16.892 6.682 1.00 96.25 227 ALA A CA 1
ATOM 1700 C C . ALA A 1 227 ? 26.954 -17.192 7.939 1.00 96.25 227 ALA A C 1
ATOM 1702 O O . ALA A 1 227 ? 28.166 -16.979 7.956 1.00 96.25 227 ALA A O 1
ATOM 1703 N N . VAL A 1 228 ? 26.327 -17.768 8.971 1.00 96.12 228 VAL A N 1
ATOM 1704 C CA . VAL A 1 228 ? 27.023 -18.203 10.190 1.00 96.12 228 VAL A CA 1
ATOM 1705 C C . VAL A 1 228 ? 28.035 -19.316 9.900 1.00 96.12 228 VAL A C 1
ATOM 1707 O O . VAL A 1 228 ? 29.142 -19.284 10.440 1.00 96.12 228 VAL A O 1
ATOM 1710 N N . ASN A 1 229 ? 27.725 -20.261 9.005 1.00 94.44 229 ASN A N 1
ATOM 1711 C CA . ASN A 1 229 ? 28.679 -21.302 8.600 1.00 94.44 229 ASN A CA 1
ATOM 1712 C C . ASN A 1 229 ? 29.903 -20.721 7.876 1.00 94.44 229 ASN A C 1
ATOM 1714 O O . ASN A 1 229 ? 31.027 -21.172 8.108 1.00 94.44 229 ASN A O 1
ATOM 1718 N N . ARG A 1 230 ? 29.694 -19.707 7.029 1.00 93.62 230 ARG A N 1
ATOM 1719 C CA . ARG A 1 230 ? 30.748 -19.005 6.273 1.00 93.62 230 ARG A CA 1
ATOM 1720 C C . ARG A 1 230 ? 31.534 -17.993 7.115 1.00 93.62 230 ARG A C 1
ATOM 1722 O O . ARG A 1 230 ? 32.655 -17.631 6.747 1.00 93.62 230 ARG A O 1
ATOM 1729 N N . ARG A 1 231 ? 30.985 -17.574 8.261 1.00 92.75 231 ARG A N 1
ATOM 1730 C CA . ARG A 1 231 ? 31.582 -16.644 9.234 1.00 92.75 231 ARG A CA 1
ATOM 1731 C C . ARG A 1 231 ? 32.023 -15.329 8.581 1.00 92.75 231 ARG A C 1
ATOM 1733 O O . ARG A 1 231 ? 31.265 -14.717 7.837 1.00 92.75 231 ARG A O 1
ATOM 1740 N N . ARG A 1 232 ? 33.264 -14.902 8.847 1.00 86.75 232 ARG A N 1
ATOM 1741 C CA . ARG A 1 232 ? 33.824 -13.591 8.503 1.00 86.75 232 ARG A CA 1
ATOM 1742 C C . ARG A 1 232 ? 33.591 -13.171 7.051 1.00 86.75 232 ARG A C 1
ATOM 1744 O O . ARG A 1 232 ? 33.268 -12.015 6.827 1.00 86.75 232 ARG A O 1
ATOM 1751 N N . VAL A 1 233 ? 33.698 -14.095 6.093 1.00 88.38 233 VAL A N 1
ATOM 1752 C CA . VAL A 1 233 ? 33.454 -13.783 4.672 1.00 88.38 233 VAL A CA 1
ATOM 1753 C C . VAL A 1 233 ? 32.013 -13.309 4.463 1.00 88.38 233 VAL A C 1
ATOM 1755 O O . VAL A 1 233 ? 31.786 -12.257 3.881 1.00 88.38 233 VAL A O 1
ATOM 1758 N N . ALA A 1 234 ? 31.037 -14.027 5.019 1.00 89.31 234 ALA A N 1
ATOM 1759 C CA . ALA A 1 234 ? 29.636 -13.635 4.927 1.00 89.31 234 ALA A CA 1
ATOM 1760 C C . ALA A 1 234 ? 29.311 -12.387 5.762 1.00 89.31 234 ALA A C 1
ATOM 1762 O O . ALA A 1 234 ? 28.438 -11.616 5.379 1.00 89.31 234 ALA A O 1
ATOM 1763 N N . PHE A 1 235 ? 30.003 -12.155 6.883 1.00 93.25 235 PHE A N 1
ATOM 1764 C CA . PHE A 1 235 ? 29.807 -10.943 7.691 1.00 93.25 235 PHE A CA 1
ATOM 1765 C C . PHE A 1 235 ? 30.275 -9.684 6.951 1.00 93.25 235 PHE A C 1
ATOM 1767 O O . PHE A 1 235 ? 29.591 -8.663 6.989 1.00 93.25 235 PHE A O 1
ATOM 1774 N N . GLU A 1 236 ? 31.401 -9.775 6.239 1.00 90.50 236 GLU A N 1
ATOM 1775 C CA . GLU A 1 236 ? 31.904 -8.710 5.366 1.00 90.50 236 GLU A CA 1
ATOM 1776 C C . GLU A 1 236 ? 30.950 -8.451 4.185 1.00 90.50 236 GLU A C 1
ATOM 1778 O O . GLU A 1 236 ? 30.739 -7.301 3.812 1.00 90.50 236 GLU A O 1
ATOM 1783 N N . GLU A 1 237 ? 30.312 -9.483 3.626 1.00 90.94 237 GLU A N 1
ATOM 1784 C CA . GLU A 1 237 ? 29.277 -9.308 2.594 1.00 90.94 237 GLU A CA 1
ATOM 1785 C C . GLU A 1 237 ? 27.989 -8.673 3.157 1.00 90.94 237 GLU A C 1
ATOM 1787 O O . GLU A 1 237 ? 27.442 -7.732 2.577 1.00 90.94 237 GLU A O 1
ATOM 1792 N N . LEU A 1 238 ? 27.516 -9.124 4.324 1.00 91.75 238 LEU A N 1
ATOM 1793 C CA . LEU A 1 238 ? 26.335 -8.562 4.996 1.00 91.75 238 LEU A CA 1
ATOM 1794 C C . LEU A 1 238 ? 26.512 -7.068 5.300 1.00 91.75 238 LEU A C 1
ATOM 1796 O O . LEU A 1 238 ? 25.567 -6.290 5.146 1.00 91.75 238 LEU A O 1
ATOM 1800 N N . SER A 1 239 ? 27.719 -6.646 5.686 1.00 88.75 239 SER A N 1
ATOM 1801 C CA . SER A 1 239 ? 28.016 -5.237 5.963 1.00 88.75 239 SER A CA 1
ATOM 1802 C C . SER A 1 239 ? 28.098 -4.366 4.706 1.00 88.75 239 SER A C 1
ATOM 1804 O O . SER A 1 239 ? 27.912 -3.149 4.791 1.00 88.75 239 SER A O 1
ATOM 1806 N N . GLN A 1 240 ? 28.310 -4.964 3.531 1.00 88.88 240 GLN A N 1
ATOM 1807 C CA . GLN A 1 240 ? 28.254 -4.271 2.240 1.00 88.88 240 GLN A CA 1
ATOM 1808 C C . GLN A 1 240 ? 26.813 -4.101 1.740 1.00 88.88 240 GLN A C 1
ATOM 1810 O O . GLN A 1 240 ? 26.504 -3.101 1.094 1.00 88.88 240 GLN A O 1
ATOM 1815 N N . HIS A 1 241 ? 25.912 -5.026 2.085 1.00 88.94 241 HIS A N 1
ATOM 1816 C CA . HIS A 1 241 ? 24.539 -5.057 1.567 1.00 88.94 241 HIS A CA 1
ATOM 1817 C C . HIS A 1 241 ? 23.448 -4.649 2.568 1.00 88.94 241 HIS A C 1
ATOM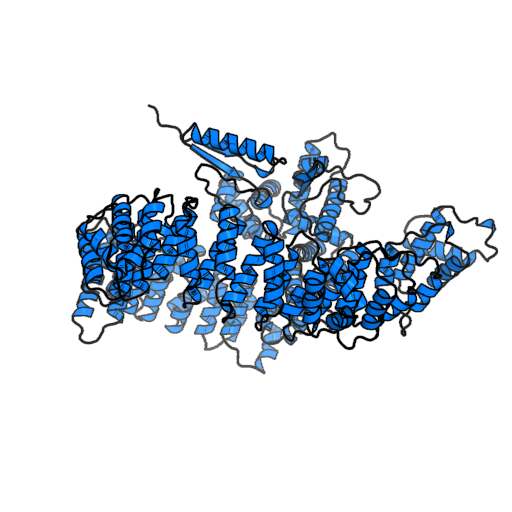 1819 O O . HIS A 1 241 ? 22.263 -4.755 2.265 1.00 88.94 241 HIS A O 1
ATOM 1825 N N . PHE A 1 242 ? 23.804 -4.133 3.741 1.00 79.75 242 PHE A N 1
ATOM 1826 C CA . PHE A 1 242 ? 22.864 -3.815 4.825 1.00 79.75 242 PHE A CA 1
ATOM 1827 C C . PHE A 1 242 ? 21.698 -2.861 4.460 1.00 79.75 242 PHE A C 1
ATOM 1829 O O . PHE A 1 242 ? 20.655 -2.871 5.120 1.00 79.75 242 PHE A O 1
ATOM 1836 N N . PHE A 1 243 ? 21.839 -2.038 3.414 1.00 80.00 243 PHE A N 1
ATOM 1837 C CA . PHE A 1 243 ? 20.749 -1.191 2.911 1.00 80.00 243 PHE A CA 1
ATOM 1838 C C . PHE A 1 243 ? 19.699 -1.946 2.115 1.00 80.00 243 PHE A C 1
ATOM 1840 O O . PHE A 1 243 ? 18.543 -1.525 2.066 1.00 80.00 243 PHE A O 1
ATOM 1847 N N . ALA A 1 244 ? 20.095 -3.035 1.468 1.00 85.81 244 ALA A N 1
ATOM 1848 C CA . ALA A 1 244 ? 19.211 -3.773 0.600 1.00 85.81 244 ALA A CA 1
ATOM 1849 C C . ALA A 1 244 ? 18.135 -4.464 1.470 1.00 85.81 244 ALA A C 1
ATOM 1851 O O . ALA A 1 244 ? 18.471 -5.225 2.385 1.00 85.81 244 ALA A O 1
ATOM 1852 N N . PRO A 1 245 ? 16.831 -4.202 1.241 1.00 82.25 245 PRO A N 1
ATOM 1853 C CA . PRO A 1 245 ? 15.758 -4.664 2.129 1.00 82.25 245 PRO A CA 1
ATOM 1854 C C . PRO A 1 245 ? 15.719 -6.182 2.352 1.00 82.25 245 PRO A C 1
ATOM 1856 O O . PRO A 1 245 ? 15.251 -6.647 3.387 1.00 82.25 245 PRO A O 1
ATOM 1859 N N . ASN A 1 246 ? 16.206 -6.966 1.388 1.00 84.44 246 ASN A N 1
ATOM 1860 C CA . ASN A 1 246 ? 16.336 -8.421 1.475 1.00 84.44 246 ASN A CA 1
ATOM 1861 C C . ASN A 1 246 ? 17.442 -8.898 2.425 1.00 84.44 246 ASN A C 1
ATOM 1863 O O . ASN A 1 246 ? 17.336 -10.007 2.934 1.00 84.44 246 ASN A O 1
ATOM 1867 N N . TRP A 1 247 ? 18.448 -8.074 2.710 1.00 93.69 247 TRP A N 1
ATOM 1868 C CA . TRP A 1 247 ? 19.554 -8.434 3.597 1.00 93.69 247 TRP A CA 1
ATOM 1869 C C . TRP A 1 247 ? 19.280 -8.077 5.055 1.00 93.69 247 TRP A C 1
ATOM 1871 O O . TRP A 1 247 ? 19.749 -8.779 5.942 1.00 93.69 247 TRP A O 1
ATOM 1881 N N . ARG A 1 248 ? 18.472 -7.039 5.322 1.00 92.31 248 ARG A N 1
ATOM 1882 C CA . ARG A 1 248 ? 18.178 -6.569 6.691 1.00 92.31 248 ARG A CA 1
ATOM 1883 C C . ARG A 1 248 ? 17.659 -7.679 7.608 1.00 92.31 248 ARG A C 1
ATOM 1885 O O . ARG A 1 248 ? 18.185 -7.853 8.704 1.00 92.31 248 ARG A O 1
ATOM 1892 N N . GLU A 1 249 ? 16.662 -8.442 7.158 1.00 92.62 249 GLU A N 1
ATOM 1893 C CA . GLU A 1 249 ? 16.104 -9.543 7.960 1.00 92.62 249 GLU A CA 1
ATOM 1894 C C . GLU A 1 249 ? 17.134 -10.662 8.162 1.00 92.62 249 GLU A C 1
ATOM 1896 O O . GLU A 1 249 ? 17.281 -11.165 9.273 1.00 92.62 249 GLU A O 1
ATOM 1901 N N . VAL A 1 250 ? 17.909 -11.001 7.126 1.00 96.31 250 VAL A N 1
ATOM 1902 C CA . VAL A 1 250 ? 18.979 -12.006 7.219 1.00 96.31 250 VAL A CA 1
ATOM 1903 C C . VAL A 1 250 ? 20.028 -11.579 8.245 1.00 96.31 250 VAL A C 1
ATOM 1905 O O . VAL A 1 250 ? 20.395 -12.385 9.090 1.00 96.31 250 VAL A O 1
ATOM 1908 N N . THR A 1 251 ? 20.450 -10.313 8.254 1.00 95.38 251 THR A N 1
ATOM 1909 C CA . THR A 1 251 ? 21.407 -9.776 9.235 1.00 95.38 251 THR A CA 1
ATOM 1910 C C . THR A 1 251 ? 20.896 -9.912 10.673 1.00 95.38 251 THR A C 1
ATOM 1912 O O . THR A 1 251 ? 21.640 -10.338 11.557 1.00 95.38 251 THR A O 1
ATOM 1915 N N . VAL A 1 252 ? 19.618 -9.612 10.924 1.00 93.75 252 VAL A N 1
ATOM 1916 C CA . VAL A 1 252 ? 19.014 -9.790 12.258 1.00 93.75 252 VAL A CA 1
ATOM 1917 C C . VAL A 1 252 ? 18.923 -11.274 12.630 1.00 93.75 252 VAL A C 1
ATOM 1919 O O . VAL A 1 252 ? 19.218 -11.650 13.765 1.00 93.75 252 VAL A O 1
ATOM 1922 N N . LEU A 1 253 ? 18.573 -12.141 11.678 1.00 95.25 253 LEU A N 1
ATOM 1923 C CA . LEU A 1 253 ? 18.521 -13.585 11.903 1.00 95.25 253 LEU A CA 1
ATOM 1924 C C . LEU A 1 253 ? 19.911 -14.183 12.158 1.00 95.25 253 LEU A C 1
ATOM 1926 O O . LEU A 1 253 ? 20.020 -15.066 13.003 1.00 95.25 253 LEU A O 1
ATOM 1930 N N . VAL A 1 254 ? 20.975 -13.682 11.519 1.00 96.44 254 VAL A N 1
ATOM 1931 C CA . VAL A 1 254 ? 22.365 -14.092 11.797 1.00 96.44 254 VAL A CA 1
ATOM 1932 C C . VAL A 1 254 ? 22.706 -13.846 13.262 1.00 96.44 254 VAL A C 1
ATOM 1934 O O . VAL A 1 254 ? 23.203 -14.754 13.926 1.00 96.44 254 VAL A O 1
ATOM 1937 N N . ALA A 1 255 ? 22.355 -12.676 13.802 1.00 93.50 255 ALA A N 1
ATOM 1938 C CA . ALA A 1 255 ? 22.540 -12.364 15.218 1.00 93.50 255 ALA A CA 1
ATOM 1939 C C . ALA A 1 255 ? 21.849 -13.394 16.132 1.00 93.50 255 ALA A C 1
ATOM 1941 O O . ALA A 1 255 ? 22.462 -13.945 17.051 1.00 93.50 255 ALA A O 1
ATOM 1942 N N . GLU A 1 256 ? 20.578 -13.702 15.852 1.00 93.56 256 GLU A N 1
ATOM 1943 C CA . GLU A 1 256 ? 19.819 -14.692 16.619 1.00 93.56 256 GLU A CA 1
ATOM 1944 C C . GLU A 1 256 ? 20.408 -16.113 16.484 1.00 93.56 256 GLU A C 1
ATOM 1946 O O . GLU A 1 256 ? 20.439 -16.855 17.471 1.00 93.56 256 GLU A O 1
ATOM 1951 N N . VAL A 1 257 ? 20.883 -16.516 15.297 1.00 95.00 257 VAL A N 1
ATOM 1952 C CA . VAL A 1 257 ? 21.525 -17.828 15.074 1.00 95.00 257 VAL A CA 1
ATOM 1953 C C . VAL A 1 257 ? 22.838 -17.925 15.854 1.00 95.00 257 VAL A C 1
ATOM 1955 O O . VAL A 1 257 ? 23.084 -18.941 16.506 1.00 95.00 257 VAL A O 1
ATOM 1958 N N . LEU A 1 258 ? 23.656 -16.868 15.853 1.00 93.50 258 LEU A N 1
ATOM 1959 C CA . LEU A 1 258 ? 24.919 -16.838 16.593 1.00 93.50 258 LEU A CA 1
ATOM 1960 C C . LEU A 1 258 ? 24.705 -17.025 18.099 1.00 93.50 258 LEU A C 1
ATOM 1962 O O . LEU A 1 258 ? 25.387 -17.842 18.709 1.00 93.50 258 LEU A O 1
ATOM 1966 N N . VAL A 1 259 ? 23.728 -16.335 18.700 1.00 89.94 259 VAL A N 1
ATOM 1967 C CA . VAL A 1 259 ? 23.463 -16.440 20.152 1.00 89.94 259 VAL A CA 1
ATOM 1968 C C . VAL A 1 259 ? 22.818 -17.758 20.549 1.00 89.94 259 VAL A C 1
ATOM 1970 O O . VAL A 1 259 ? 23.047 -18.246 21.654 1.00 89.94 259 VAL A O 1
ATOM 1973 N N . THR A 1 260 ? 22.004 -18.343 19.671 1.00 87.50 260 THR A N 1
ATOM 1974 C CA . THR A 1 260 ? 21.350 -19.628 19.958 1.00 87.50 260 THR A CA 1
ATOM 1975 C C . THR A 1 260 ? 22.268 -20.831 19.752 1.00 87.50 260 THR A C 1
ATOM 1977 O O . THR A 1 260 ? 21.964 -21.910 20.260 1.00 87.50 260 THR A O 1
ATOM 1980 N N . SER A 1 261 ? 23.391 -20.663 19.049 1.00 88.25 261 SER A N 1
ATOM 1981 C CA . SER A 1 261 ? 24.389 -21.710 18.851 1.00 88.25 261 SER A CA 1
ATOM 1982 C C . SER A 1 261 ? 25.531 -21.606 19.859 1.00 88.25 261 SER A C 1
ATOM 1984 O O . SER A 1 261 ? 26.358 -20.702 19.783 1.00 88.25 261 SER A O 1
ATOM 1986 N N . GLU A 1 262 ? 25.671 -22.612 20.723 1.00 87.62 262 GLU A N 1
ATOM 1987 C CA . GLU A 1 262 ? 26.824 -22.738 21.634 1.00 87.62 262 GLU A CA 1
ATOM 1988 C C . GLU A 1 262 ? 28.176 -22.734 20.896 1.00 87.62 262 GLU A C 1
ATOM 1990 O O . GLU A 1 262 ? 29.193 -22.303 21.436 1.00 87.62 262 GLU A O 1
ATOM 1995 N N . ILE A 1 263 ? 28.198 -23.182 19.637 1.00 90.19 263 ILE A N 1
ATOM 1996 C CA . ILE A 1 263 ? 29.418 -23.263 18.824 1.00 90.19 263 ILE A CA 1
ATOM 1997 C C . ILE A 1 263 ? 29.826 -21.882 18.289 1.00 90.19 263 ILE A C 1
ATOM 1999 O O . ILE A 1 263 ? 31.022 -21.584 18.216 1.00 90.19 263 ILE A O 1
ATOM 2003 N N . TYR A 1 264 ? 28.850 -21.051 17.907 1.00 90.19 264 TYR A N 1
ATOM 2004 C CA . TYR A 1 264 ? 29.088 -19.785 17.201 1.00 90.19 264 TYR A CA 1
ATOM 2005 C C . TYR A 1 264 ? 28.892 -18.543 18.071 1.00 90.19 264 TYR A C 1
ATOM 2007 O O . TYR A 1 264 ? 29.233 -17.445 17.645 1.00 90.19 264 TYR A O 1
ATOM 2015 N N . LYS A 1 265 ? 28.422 -18.688 19.313 1.00 89.38 265 LYS A N 1
ATOM 2016 C CA . LYS A 1 265 ? 28.222 -17.565 20.241 1.00 89.38 265 LYS A CA 1
ATOM 2017 C C . LYS A 1 265 ? 29.471 -16.697 20.441 1.00 89.38 265 LYS A C 1
ATOM 2019 O O . LYS A 1 265 ? 29.366 -15.496 20.666 1.00 89.38 265 LYS A O 1
ATOM 2024 N N . ARG A 1 266 ? 30.665 -17.285 20.318 1.00 90.25 266 ARG A N 1
ATOM 2025 C CA . ARG A 1 266 ? 31.948 -16.563 20.384 1.00 90.25 266 ARG A CA 1
ATOM 2026 C C . ARG A 1 266 ? 32.215 -15.636 19.191 1.00 90.25 266 ARG A C 1
ATOM 2028 O O . ARG A 1 266 ? 33.054 -14.757 19.321 1.00 90.25 266 ARG A O 1
ATOM 2035 N N . ASP A 1 267 ? 31.520 -15.834 18.072 1.00 91.69 267 ASP A N 1
ATOM 2036 C CA . ASP A 1 267 ? 31.683 -15.062 16.834 1.00 91.69 267 ASP A CA 1
ATOM 2037 C C . ASP A 1 267 ? 30.755 -13.822 16.816 1.00 91.69 267 ASP A C 1
ATOM 2039 O O . ASP A 1 267 ? 30.791 -13.028 15.879 1.00 91.69 267 ASP A O 1
ATOM 2043 N N . VAL A 1 268 ? 29.921 -13.624 17.853 1.00 91.00 268 VAL A N 1
ATOM 2044 C CA . VAL A 1 268 ? 29.021 -12.460 17.971 1.00 91.00 268 VAL A CA 1
ATOM 2045 C C . VAL A 1 268 ? 29.782 -11.124 17.966 1.00 91.00 268 VAL A C 1
ATOM 2047 O O . VAL A 1 268 ? 29.354 -10.237 17.229 1.00 91.00 268 VAL A O 1
ATOM 2050 N N . PRO A 1 269 ? 30.895 -10.937 18.712 1.00 89.94 269 PRO A N 1
ATOM 2051 C CA . PRO A 1 269 ? 31.666 -9.695 18.647 1.00 89.94 269 PRO A CA 1
ATOM 2052 C C . PRO A 1 269 ? 32.194 -9.410 17.239 1.00 89.94 269 PRO A C 1
ATOM 2054 O O . PRO A 1 269 ? 31.998 -8.307 16.746 1.00 89.94 269 PRO A O 1
ATOM 2057 N N . ASP A 1 270 ? 32.750 -10.421 16.560 1.00 90.81 270 ASP A N 1
ATOM 2058 C CA . ASP A 1 270 ? 33.266 -10.291 15.190 1.00 90.81 270 ASP A CA 1
ATOM 2059 C C . ASP A 1 270 ? 32.162 -9.886 14.200 1.00 90.81 270 ASP A C 1
ATOM 2061 O O . ASP A 1 270 ? 32.394 -9.095 13.286 1.00 90.81 270 ASP A O 1
ATOM 2065 N N . PHE A 1 271 ? 30.947 -10.416 14.379 1.00 93.56 271 PHE A N 1
ATOM 2066 C CA . PHE A 1 271 ? 29.790 -10.041 13.570 1.00 93.56 271 PHE A CA 1
ATOM 2067 C C . PHE A 1 271 ? 29.362 -8.590 13.810 1.00 93.56 271 PHE A C 1
ATOM 2069 O O . PHE A 1 271 ? 29.144 -7.851 12.852 1.00 93.56 271 PHE A O 1
ATOM 2076 N N . VAL A 1 272 ? 29.263 -8.166 15.074 1.00 90.62 272 VAL A N 1
ATOM 2077 C CA . VAL A 1 272 ? 28.910 -6.779 15.408 1.00 90.62 272 VAL A CA 1
ATOM 2078 C C . VAL A 1 272 ? 29.991 -5.821 14.902 1.00 90.62 272 VAL A C 1
ATOM 2080 O O . VAL A 1 272 ? 29.651 -4.822 14.275 1.00 90.62 272 VAL A O 1
ATOM 2083 N N . ASP A 1 273 ? 31.272 -6.153 15.079 1.00 89.38 273 ASP A N 1
ATOM 2084 C CA . ASP A 1 273 ? 32.406 -5.373 14.569 1.00 89.38 273 ASP A CA 1
ATOM 2085 C C . ASP A 1 273 ? 32.363 -5.219 13.045 1.00 89.38 273 ASP A C 1
ATOM 2087 O O . ASP A 1 273 ? 32.622 -4.131 12.533 1.00 89.38 273 ASP A O 1
ATOM 2091 N N . ALA A 1 274 ? 31.980 -6.268 12.311 1.00 90.31 274 ALA A N 1
ATOM 2092 C CA . ALA A 1 274 ? 31.831 -6.199 10.859 1.00 90.31 274 ALA A CA 1
ATOM 2093 C C . ALA A 1 274 ? 30.706 -5.247 10.410 1.00 90.31 274 ALA A C 1
ATOM 2095 O O . ALA A 1 274 ? 30.793 -4.683 9.318 1.00 90.31 274 ALA A O 1
ATOM 2096 N N . LEU A 1 275 ? 29.660 -5.059 11.225 1.00 89.94 275 LEU A N 1
ATOM 2097 C CA . LEU A 1 275 ? 28.544 -4.151 10.933 1.00 89.94 275 LEU A CA 1
ATOM 2098 C C . LEU A 1 275 ? 28.830 -2.694 11.316 1.00 89.94 275 LEU A C 1
ATOM 2100 O O . LEU A 1 275 ? 28.184 -1.792 10.771 1.00 89.94 275 LEU A O 1
ATOM 2104 N N . MET A 1 276 ? 29.766 -2.451 12.240 1.00 86.62 276 MET A N 1
ATOM 2105 C CA . MET A 1 276 ? 30.075 -1.103 12.711 1.00 86.62 276 MET A CA 1
ATOM 2106 C C . MET A 1 276 ? 30.544 -0.204 11.551 1.00 86.62 276 MET A C 1
ATOM 2108 O O . MET A 1 276 ? 31.337 -0.627 10.703 1.00 86.62 276 MET A O 1
ATOM 2112 N N . PRO A 1 277 ? 30.060 1.050 11.474 1.00 78.69 277 PRO A N 1
ATOM 2113 C CA . PRO A 1 277 ? 30.527 1.997 10.472 1.00 78.69 277 PRO A CA 1
ATOM 2114 C C . PRO A 1 277 ? 32.033 2.254 10.630 1.00 78.69 277 PRO A C 1
ATOM 2116 O O . PRO A 1 277 ? 32.519 2.485 11.737 1.00 78.69 277 PRO A O 1
ATOM 2119 N N . SER A 1 278 ? 32.779 2.260 9.521 1.00 77.25 278 SER A N 1
ATOM 2120 C CA . SER A 1 278 ? 34.105 2.883 9.508 1.00 77.25 278 SER A CA 1
ATOM 2121 C C . SER A 1 278 ? 33.937 4.379 9.772 1.00 77.25 278 SER A C 1
ATOM 2123 O O . SER A 1 278 ? 32.971 4.973 9.295 1.00 77.25 278 SER A O 1
ATOM 2125 N N . SER A 1 279 ? 34.881 5.004 10.477 1.00 69.62 279 SER A N 1
ATOM 2126 C CA . SER A 1 279 ? 34.846 6.419 10.899 1.00 69.62 279 SER A CA 1
ATOM 2127 C C . SER A 1 279 ? 34.750 7.462 9.768 1.00 69.62 279 SER A C 1
ATOM 2129 O O . SER A 1 279 ? 34.806 8.653 10.038 1.00 69.62 279 SER A O 1
ATOM 2131 N N . GLU A 1 280 ? 34.645 7.033 8.511 1.00 69.44 280 GLU A N 1
ATOM 2132 C CA . GLU A 1 280 ? 34.675 7.859 7.296 1.00 69.44 280 GLU A CA 1
ATOM 2133 C C . GLU A 1 280 ? 33.340 7.852 6.519 1.00 69.44 280 GLU A C 1
ATOM 2135 O O . GLU A 1 280 ? 33.300 8.283 5.369 1.00 69.44 280 GLU A O 1
ATOM 2140 N N . LEU A 1 281 ? 32.250 7.321 7.084 1.00 65.88 281 LEU A N 1
ATOM 2141 C CA . LEU A 1 281 ? 30.969 7.217 6.370 1.00 65.88 281 LEU A CA 1
ATOM 2142 C C . LEU A 1 281 ? 30.147 8.509 6.437 1.00 65.88 281 LEU A C 1
ATOM 2144 O O . LEU A 1 281 ? 30.122 9.177 7.465 1.00 65.88 281 LEU A O 1
ATOM 2148 N N . ASP A 1 282 ? 29.441 8.803 5.340 1.00 74.44 282 ASP A N 1
ATOM 2149 C CA . ASP A 1 282 ? 28.386 9.823 5.264 1.00 74.44 282 ASP A CA 1
ATOM 2150 C C . ASP A 1 282 ? 27.387 9.633 6.416 1.00 74.44 282 ASP A C 1
ATOM 2152 O O . ASP A 1 282 ? 26.957 8.503 6.689 1.00 74.44 282 ASP A O 1
ATOM 2156 N N . ASP A 1 283 ? 27.007 10.736 7.065 1.00 73.00 283 ASP A N 1
ATOM 2157 C CA . ASP A 1 283 ? 26.072 10.775 8.186 1.00 73.00 283 ASP A CA 1
ATOM 2158 C C . ASP A 1 283 ? 24.837 9.908 7.908 1.00 73.00 283 ASP A C 1
ATOM 2160 O O . ASP A 1 283 ? 24.482 9.059 8.724 1.00 73.00 283 ASP A O 1
ATOM 2164 N N . ASN A 1 284 ? 24.207 10.011 6.733 1.00 72.19 284 ASN A N 1
ATOM 2165 C CA . ASN A 1 284 ? 22.987 9.248 6.421 1.00 72.19 284 ASN A CA 1
ATOM 2166 C C . ASN A 1 284 ? 23.216 7.728 6.395 1.00 72.19 284 ASN A C 1
ATOM 2168 O O . ASN A 1 284 ? 22.356 6.949 6.809 1.00 72.19 284 ASN A O 1
ATOM 2172 N N . VAL A 1 285 ? 24.395 7.301 5.942 1.00 75.75 285 VAL A N 1
ATOM 2173 C CA . VAL A 1 285 ? 24.778 5.889 5.866 1.00 75.75 285 VAL A CA 1
ATOM 2174 C C . VAL A 1 285 ? 25.070 5.327 7.253 1.00 75.75 285 VAL A C 1
ATOM 2176 O O . VAL A 1 285 ? 24.717 4.182 7.550 1.00 75.75 285 VAL A O 1
ATOM 2179 N N . ALA A 1 286 ? 25.666 6.144 8.122 1.00 78.75 286 ALA A N 1
ATOM 2180 C CA . ALA A 1 286 ? 25.900 5.794 9.513 1.00 78.75 286 ALA A CA 1
ATOM 2181 C C . ALA A 1 286 ? 24.582 5.582 10.281 1.00 78.75 286 ALA A C 1
ATOM 2183 O O . ALA A 1 286 ? 24.474 4.613 11.033 1.00 78.75 286 ALA A O 1
ATOM 2184 N N . HIS A 1 287 ? 23.556 6.410 10.042 1.00 78.12 287 HIS A N 1
ATOM 2185 C CA . HIS A 1 287 ? 22.254 6.292 10.716 1.00 78.12 287 HIS A CA 1
ATOM 2186 C C . HIS A 1 287 ? 21.577 4.935 10.480 1.00 78.12 287 HIS A C 1
ATOM 2188 O O . HIS A 1 287 ? 21.232 4.233 11.432 1.00 78.12 287 HIS A O 1
ATOM 2194 N N . ASP A 1 288 ? 21.415 4.532 9.220 1.00 77.56 288 ASP A N 1
ATOM 2195 C CA . ASP A 1 288 ? 20.755 3.270 8.867 1.00 77.56 288 ASP A CA 1
ATOM 2196 C C . ASP A 1 288 ? 21.530 2.047 9.382 1.00 77.56 288 ASP A C 1
ATOM 2198 O O . ASP A 1 288 ? 20.921 1.062 9.816 1.00 77.56 288 ASP A O 1
ATOM 2202 N N . ARG A 1 289 ? 22.872 2.117 9.398 1.00 84.38 289 ARG A N 1
ATOM 2203 C CA . ARG A 1 289 ? 23.711 1.090 10.038 1.00 84.38 289 ARG A CA 1
ATOM 2204 C C . ARG A 1 289 ? 23.434 1.001 11.526 1.00 84.38 289 ARG A C 1
ATOM 2206 O O . ARG A 1 289 ? 23.231 -0.099 12.027 1.00 84.38 289 ARG A O 1
ATOM 2213 N N . LEU A 1 290 ? 23.396 2.131 12.227 1.00 83.31 290 LEU A N 1
ATOM 2214 C CA . LEU A 1 290 ? 23.151 2.159 13.669 1.00 83.31 290 LEU A CA 1
ATOM 2215 C C . LEU A 1 290 ? 21.759 1.631 14.029 1.00 83.31 290 LEU A C 1
ATOM 2217 O O . LEU A 1 290 ? 21.633 0.918 15.021 1.00 83.31 290 LEU A O 1
ATOM 2221 N N . ILE A 1 291 ? 20.734 1.891 13.211 1.00 81.44 291 ILE A N 1
ATOM 2222 C CA . ILE A 1 291 ? 19.395 1.306 13.399 1.00 81.44 291 ILE A CA 1
ATOM 2223 C C . ILE A 1 291 ? 19.446 -0.219 13.261 1.00 81.44 291 ILE A C 1
ATOM 2225 O O . ILE A 1 291 ? 18.894 -0.936 14.099 1.00 81.44 291 ILE A O 1
ATOM 2229 N N . LEU A 1 292 ? 20.122 -0.731 12.227 1.00 84.75 292 LEU A N 1
ATOM 2230 C CA . LEU A 1 292 ? 20.270 -2.173 12.030 1.00 84.75 292 LEU A CA 1
ATOM 2231 C C . LEU A 1 292 ? 21.078 -2.821 13.160 1.00 84.75 292 LEU A C 1
ATOM 2233 O O . LEU A 1 292 ? 20.685 -3.875 13.655 1.00 84.75 292 LEU A O 1
ATOM 2237 N N . ILE A 1 293 ? 22.165 -2.183 13.599 1.00 87.00 293 ILE A N 1
ATOM 2238 C CA . ILE A 1 293 ? 22.957 -2.631 14.749 1.00 87.00 293 ILE A CA 1
ATOM 2239 C C . ILE A 1 293 ? 22.092 -2.625 16.009 1.00 87.00 293 ILE A C 1
ATOM 2241 O O . ILE A 1 293 ? 22.128 -3.587 16.765 1.00 87.00 293 ILE A O 1
ATOM 2245 N N . GLY A 1 294 ? 21.260 -1.601 16.207 1.00 83.75 294 GLY A N 1
ATOM 2246 C CA . GLY A 1 294 ? 20.275 -1.556 17.284 1.00 83.75 294 GLY A CA 1
ATOM 2247 C C . GLY A 1 294 ? 19.357 -2.778 17.257 1.00 83.75 294 GLY A C 1
ATOM 2248 O O . GLY A 1 294 ? 19.275 -3.491 18.250 1.00 83.75 294 GLY A O 1
ATOM 2249 N N . ALA A 1 295 ? 18.756 -3.087 16.104 1.00 83.50 295 ALA A N 1
ATOM 2250 C CA . ALA A 1 295 ? 17.907 -4.268 15.936 1.00 83.50 295 ALA A CA 1
ATOM 2251 C C . ALA A 1 295 ? 18.659 -5.591 16.186 1.00 83.50 295 ALA A C 1
ATOM 2253 O O . ALA A 1 295 ? 18.117 -6.498 16.819 1.00 83.50 295 ALA A O 1
ATOM 2254 N N . VAL A 1 296 ? 19.912 -5.691 15.729 1.00 86.19 296 VAL A N 1
ATOM 2255 C CA . VAL A 1 296 ? 20.813 -6.819 16.008 1.00 86.19 296 VAL A CA 1
ATOM 2256 C C . VAL A 1 296 ? 21.046 -6.949 17.514 1.00 86.19 296 VAL A C 1
ATOM 2258 O O . VAL A 1 296 ? 20.809 -8.016 18.067 1.00 86.19 296 VAL A O 1
ATOM 2261 N N . LEU A 1 297 ? 21.419 -5.871 18.207 1.00 84.88 297 LEU A N 1
ATOM 2262 C CA . LEU A 1 297 ? 21.652 -5.869 19.653 1.00 84.88 297 LEU A CA 1
ATOM 2263 C C . LEU A 1 297 ? 20.390 -6.240 20.443 1.00 84.88 297 LEU A C 1
ATOM 2265 O O . LEU A 1 297 ? 20.476 -7.030 21.385 1.00 84.88 297 LEU A O 1
ATOM 2269 N N . THR A 1 298 ? 19.216 -5.740 20.040 1.00 81.56 298 THR A N 1
ATOM 2270 C CA . THR A 1 298 ? 17.928 -6.135 20.630 1.00 81.56 298 THR A CA 1
ATOM 2271 C C . THR A 1 298 ? 17.684 -7.635 20.466 1.00 81.56 298 THR A C 1
ATOM 2273 O O . THR A 1 298 ? 17.227 -8.291 21.399 1.00 81.56 298 THR A O 1
ATOM 2276 N N . ALA A 1 299 ? 18.015 -8.200 19.302 1.00 81.44 299 ALA A N 1
ATOM 2277 C CA . ALA A 1 299 ? 17.841 -9.621 19.035 1.00 81.44 299 ALA A CA 1
ATOM 2278 C C . ALA A 1 299 ? 18.799 -10.513 19.848 1.00 81.44 299 ALA A C 1
ATOM 2280 O O . ALA A 1 299 ? 18.474 -11.670 20.128 1.00 81.44 299 ALA A O 1
ATOM 2281 N N . LEU A 1 300 ? 19.965 -10.005 20.262 1.00 81.62 300 LEU A N 1
ATOM 2282 C CA . LEU A 1 300 ? 20.954 -10.778 21.021 1.00 81.62 300 LEU A CA 1
ATOM 2283 C C . LEU A 1 300 ? 20.505 -11.022 22.478 1.00 81.62 300 LEU A C 1
ATOM 2285 O O . LEU A 1 300 ? 20.718 -12.122 22.988 1.00 81.62 300 LEU A O 1
ATOM 2289 N N . ASP A 1 301 ? 19.802 -10.078 23.118 1.00 73.31 301 ASP A N 1
ATOM 2290 C CA . ASP A 1 301 ? 19.294 -10.185 24.509 1.00 73.31 301 ASP A CA 1
ATOM 2291 C C . ASP A 1 301 ? 20.383 -10.586 25.544 1.00 73.31 301 ASP A C 1
ATOM 2293 O O . ASP A 1 301 ? 20.105 -11.211 26.566 1.00 73.31 301 ASP A O 1
ATOM 2297 N N . GLU A 1 302 ? 21.660 -10.258 25.282 1.00 65.94 302 GLU A N 1
ATOM 2298 C CA . GLU A 1 302 ? 22.800 -10.552 26.170 1.00 65.94 302 GLU A CA 1
ATOM 2299 C C . GLU A 1 302 ? 23.428 -9.266 26.749 1.00 65.94 302 GLU A C 1
ATOM 2301 O O . GLU A 1 302 ? 23.985 -8.466 25.994 1.00 65.94 302 GLU A O 1
ATOM 2306 N N . PRO A 1 303 ? 23.420 -9.051 28.083 1.00 54.62 303 PRO A N 1
ATOM 2307 C CA . PRO A 1 303 ? 23.885 -7.786 28.664 1.00 54.62 303 PRO A CA 1
ATOM 2308 C C . PRO A 1 303 ? 25.403 -7.653 28.892 1.00 54.62 303 PRO A C 1
ATOM 2310 O O . PRO A 1 303 ? 25.875 -6.530 29.057 1.00 54.62 303 PRO A O 1
ATOM 2313 N N . THR A 1 304 ? 26.181 -8.738 28.985 1.00 61.25 304 THR A N 1
ATOM 2314 C CA . THR A 1 304 ? 27.545 -8.664 29.563 1.00 61.25 304 THR A CA 1
ATOM 2315 C C . THR A 1 304 ? 28.688 -8.744 28.554 1.00 61.25 304 THR A C 1
ATOM 2317 O O . THR A 1 304 ? 29.678 -8.032 28.716 1.00 61.25 304 THR A O 1
ATOM 2320 N N . SER A 1 305 ? 28.577 -9.572 27.515 1.00 62.09 305 SER A N 1
ATOM 2321 C CA . SER A 1 305 ? 29.650 -9.827 26.538 1.00 62.09 305 SER A CA 1
ATOM 2322 C C . SER A 1 305 ? 29.820 -8.700 25.510 1.00 62.09 305 SER A C 1
ATOM 2324 O O . SER A 1 305 ? 30.932 -8.450 25.052 1.00 62.09 305 SER A O 1
ATOM 2326 N N . LEU A 1 306 ? 28.746 -7.963 25.213 1.00 72.19 306 LEU A N 1
ATOM 2327 C CA . LEU A 1 306 ? 28.708 -6.887 24.211 1.00 72.19 306 LEU A CA 1
ATOM 2328 C C . LEU A 1 306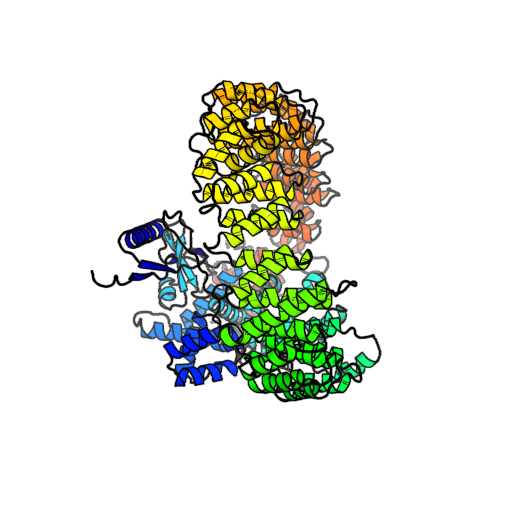 ? 28.667 -5.489 24.822 1.00 72.19 306 LEU A C 1
ATOM 2330 O O . LEU A 1 306 ? 28.328 -4.522 24.143 1.00 72.19 306 LEU A O 1
ATOM 2334 N N . ARG A 1 307 ? 29.018 -5.360 26.106 1.00 77.50 307 ARG A N 1
ATOM 2335 C CA . ARG A 1 307 ? 28.974 -4.078 26.816 1.00 77.50 307 ARG A CA 1
ATOM 2336 C C . ARG A 1 307 ? 29.749 -2.984 26.073 1.00 77.50 307 ARG A C 1
ATOM 2338 O O . ARG A 1 307 ? 29.221 -1.895 25.914 1.00 77.50 307 ARG A O 1
ATOM 2345 N N . ARG A 1 308 ? 30.946 -3.296 25.560 1.00 76.00 308 ARG A N 1
ATOM 2346 C CA . ARG A 1 308 ? 31.771 -2.346 24.790 1.00 76.00 308 ARG A CA 1
ATOM 2347 C C . ARG A 1 308 ? 31.113 -1.912 23.481 1.00 76.00 308 ARG A C 1
ATOM 2349 O O . ARG A 1 308 ? 31.164 -0.736 23.151 1.00 76.00 308 ARG A O 1
ATOM 2356 N N . HIS A 1 309 ? 30.501 -2.838 22.744 1.00 73.62 309 HIS A N 1
ATOM 2357 C CA . HIS A 1 309 ? 29.796 -2.536 21.494 1.00 73.62 309 HIS A CA 1
ATOM 2358 C C . HIS A 1 309 ? 28.538 -1.721 21.742 1.00 73.62 309 HIS A C 1
ATOM 2360 O O . HIS A 1 309 ? 28.275 -0.780 21.005 1.00 73.62 309 HIS A O 1
ATOM 2366 N N . ARG A 1 310 ? 27.800 -2.037 22.810 1.00 73.31 310 ARG A N 1
ATOM 2367 C CA . ARG A 1 310 ? 26.656 -1.238 23.248 1.00 73.31 310 ARG A CA 1
ATOM 2368 C C . ARG A 1 310 ? 27.107 0.169 23.615 1.00 73.31 310 ARG A C 1
ATOM 2370 O O . ARG A 1 310 ? 26.604 1.104 23.026 1.00 73.31 310 ARG A O 1
ATOM 2377 N N . GLU A 1 311 ? 28.144 0.309 24.442 1.00 77.12 311 GLU A N 1
ATOM 2378 C CA . GLU A 1 311 ? 28.740 1.607 24.792 1.00 77.12 311 GLU A CA 1
ATOM 2379 C C . GLU A 1 311 ? 29.234 2.380 23.555 1.00 77.12 311 GLU A C 1
ATOM 2381 O O . GLU A 1 311 ? 29.079 3.596 23.492 1.00 77.12 311 GLU A O 1
ATOM 2386 N N . ALA A 1 312 ? 29.806 1.702 22.554 1.00 68.44 312 ALA A N 1
ATOM 2387 C CA . ALA A 1 312 ? 30.250 2.325 21.307 1.00 68.44 312 ALA A CA 1
ATOM 2388 C C . ALA A 1 312 ? 29.078 2.781 20.426 1.00 68.44 312 ALA A C 1
ATOM 2390 O O . ALA A 1 312 ? 29.130 3.874 19.868 1.00 68.44 312 ALA A O 1
ATOM 2391 N N . VAL A 1 313 ? 28.021 1.972 20.325 1.00 65.94 313 VAL A N 1
ATOM 2392 C CA . VAL A 1 313 ? 26.775 2.321 19.633 1.00 65.94 313 VAL A CA 1
ATOM 2393 C C . VAL A 1 313 ? 26.093 3.475 20.359 1.00 65.94 313 VAL A C 1
ATOM 2395 O O . VAL A 1 313 ? 25.786 4.474 19.725 1.00 65.94 313 VAL A O 1
ATOM 2398 N N . ASP A 1 314 ? 25.966 3.408 21.682 1.00 66.19 314 ASP A N 1
ATOM 2399 C CA . ASP A 1 314 ? 25.420 4.472 22.525 1.00 66.19 314 ASP A CA 1
ATOM 2400 C C . ASP A 1 314 ? 26.208 5.771 22.356 1.00 66.19 314 ASP A C 1
ATOM 2402 O O . ASP A 1 314 ? 25.614 6.834 22.202 1.00 66.19 314 ASP A O 1
ATOM 2406 N N . LYS A 1 315 ? 27.544 5.697 22.326 1.00 70.31 315 LYS A N 1
ATOM 2407 C CA . LYS A 1 315 ? 28.418 6.850 22.091 1.00 70.31 315 LYS A CA 1
ATOM 2408 C C . LYS A 1 315 ? 28.247 7.426 20.683 1.00 70.31 315 LYS A C 1
ATOM 2410 O O . LYS A 1 315 ? 28.085 8.633 20.556 1.00 70.31 315 LYS A O 1
ATOM 2415 N N . ALA A 1 316 ? 28.241 6.588 19.646 1.00 63.50 316 ALA A N 1
ATOM 2416 C CA . ALA A 1 316 ? 28.012 7.030 18.269 1.00 63.50 316 ALA A CA 1
ATOM 2417 C C . ALA A 1 316 ? 26.619 7.664 18.109 1.00 63.50 316 ALA A C 1
ATOM 2419 O O . ALA A 1 316 ? 26.462 8.670 17.429 1.00 63.50 316 ALA A O 1
ATOM 2420 N N . ILE A 1 317 ? 25.613 7.124 18.798 1.00 59.44 317 ILE A N 1
ATOM 2421 C CA . ILE A 1 317 ? 24.259 7.682 18.859 1.00 59.44 317 ILE A CA 1
ATOM 2422 C C . ILE A 1 317 ? 24.242 9.026 19.603 1.00 59.44 317 ILE A C 1
ATOM 2424 O O . ILE A 1 317 ? 23.538 9.939 19.175 1.00 59.44 317 ILE A O 1
ATOM 2428 N N . LEU A 1 318 ? 24.986 9.160 20.708 1.00 58.22 318 LEU A N 1
ATOM 2429 C CA . LEU A 1 318 ? 25.110 10.409 21.473 1.00 58.22 318 LEU A CA 1
ATOM 2430 C C . LEU A 1 318 ? 25.749 11.528 20.639 1.00 58.22 318 LEU A C 1
ATOM 2432 O O . LEU A 1 318 ? 25.335 12.681 20.742 1.00 58.22 318 LEU A O 1
ATOM 2436 N N . GLU A 1 319 ? 26.728 11.191 19.799 1.00 60.53 319 GLU A N 1
ATOM 2437 C CA . GLU A 1 319 ? 27.417 12.140 18.916 1.00 60.53 319 GLU A CA 1
ATOM 2438 C C . GLU A 1 319 ? 26.524 12.638 17.755 1.00 60.53 319 GLU A C 1
ATOM 2440 O O . GLU A 1 319 ? 26.746 13.737 17.251 1.00 60.53 319 GLU A O 1
ATOM 2445 N N . LEU A 1 320 ? 25.453 11.913 17.397 1.00 57.91 320 LEU A N 1
ATOM 2446 C CA . LEU A 1 320 ? 24.499 12.272 16.327 1.00 57.91 320 LEU A CA 1
ATOM 2447 C C . LEU A 1 320 ? 23.406 13.290 16.740 1.00 57.91 320 LEU A C 1
ATOM 2449 O O . LEU A 1 320 ? 22.488 13.583 15.970 1.00 57.91 320 LEU A O 1
ATOM 2453 N N . GLY A 1 321 ? 23.487 13.885 17.936 1.00 58.62 321 GLY A N 1
ATOM 2454 C CA . GLY A 1 321 ? 22.630 15.011 18.333 1.00 58.62 321 GLY A CA 1
ATOM 2455 C C . GLY A 1 321 ? 21.168 14.636 18.668 1.00 58.62 321 GLY A C 1
ATOM 2456 O O . GLY A 1 321 ? 20.913 13.533 19.148 1.00 58.62 321 GLY A O 1
ATOM 2457 N N . PRO A 1 322 ? 20.169 15.533 18.478 1.00 46.00 322 PRO A N 1
ATOM 2458 C CA . PRO A 1 322 ? 18.804 15.420 19.040 1.00 46.00 322 PRO A CA 1
ATOM 2459 C C . PRO A 1 322 ? 18.007 14.141 18.706 1.00 46.00 322 PRO A C 1
ATOM 2461 O O . PRO A 1 322 ? 16.979 13.876 19.332 1.00 46.00 322 PRO A O 1
ATOM 2464 N N . LEU A 1 323 ? 18.470 13.341 17.741 1.00 48.81 323 LEU A N 1
ATOM 2465 C CA . LEU A 1 323 ? 17.933 12.023 17.382 1.00 48.81 323 LEU A CA 1
ATOM 2466 C C . LEU A 1 323 ? 18.286 10.908 18.392 1.00 48.81 323 LEU A C 1
ATOM 2468 O O . LEU A 1 323 ? 17.667 9.841 18.352 1.00 48.81 323 LEU A O 1
ATOM 2472 N N . TRP A 1 324 ? 19.188 11.178 19.345 1.00 51.34 324 TRP A N 1
ATOM 2473 C CA . TRP A 1 324 ? 19.670 10.273 20.402 1.00 51.34 324 TRP A CA 1
ATOM 2474 C C . TRP A 1 324 ? 18.558 9.511 21.151 1.00 51.34 324 TRP A C 1
ATOM 2476 O O . TRP A 1 324 ? 18.700 8.320 21.428 1.00 51.34 324 TRP A O 1
ATOM 2486 N N . PHE A 1 325 ? 17.402 10.134 21.411 1.00 50.31 325 PHE A N 1
ATOM 2487 C CA . PHE A 1 325 ? 16.322 9.480 22.163 1.00 50.31 325 PHE A CA 1
ATOM 2488 C C . PHE A 1 325 ? 15.518 8.446 21.354 1.00 50.31 325 PHE A C 1
ATOM 2490 O O . PHE A 1 325 ? 14.947 7.535 21.953 1.00 50.31 325 PHE A O 1
ATOM 2497 N N . CYS A 1 326 ? 15.493 8.530 20.016 1.00 45.84 326 CYS A N 1
ATOM 2498 C CA . CYS A 1 326 ? 14.847 7.502 19.186 1.00 45.84 326 CYS A CA 1
ATOM 2499 C C . CYS A 1 326 ? 15.640 6.187 19.217 1.00 45.84 326 CYS A C 1
ATOM 2501 O O . CYS A 1 326 ? 15.049 5.110 19.192 1.00 45.84 326 CYS A O 1
ATOM 2503 N N . ILE A 1 327 ? 16.969 6.275 19.333 1.00 49.97 327 ILE A N 1
ATOM 2504 C CA . ILE A 1 327 ? 17.862 5.116 19.260 1.00 49.97 327 ILE A CA 1
ATOM 2505 C C . ILE A 1 327 ? 18.188 4.563 20.660 1.00 49.97 327 ILE A C 1
ATOM 2507 O O . ILE A 1 327 ? 18.147 3.349 20.847 1.00 49.97 327 ILE A O 1
ATOM 2511 N N . ALA A 1 328 ? 18.358 5.413 21.686 1.00 50.00 328 ALA A N 1
ATOM 2512 C CA . ALA A 1 328 ? 18.508 4.976 23.086 1.00 50.00 328 ALA A CA 1
ATOM 2513 C C . ALA A 1 328 ? 17.317 4.128 23.572 1.00 50.00 328 ALA A C 1
ATOM 2515 O O . ALA A 1 328 ? 17.453 3.258 24.436 1.00 50.00 328 ALA A O 1
ATOM 2516 N N . GLY A 1 329 ? 16.148 4.353 22.969 1.00 48.44 329 GLY A N 1
ATOM 2517 C CA . GLY A 1 329 ? 14.984 3.517 23.162 1.00 48.44 329 GLY A CA 1
ATOM 2518 C C . GLY A 1 329 ? 15.128 2.106 22.583 1.00 48.44 329 GLY A C 1
ATOM 2519 O O . GLY A 1 329 ? 14.942 1.117 23.290 1.00 48.44 329 GLY A O 1
ATOM 2520 N N . MET A 1 330 ? 15.534 1.990 21.321 1.00 44.03 330 MET A N 1
ATOM 2521 C CA . MET A 1 330 ? 15.741 0.691 20.665 1.00 44.03 330 MET A CA 1
ATOM 2522 C C . MET A 1 330 ? 16.821 -0.159 21.363 1.00 44.03 330 MET A C 1
ATOM 2524 O O . MET A 1 330 ? 16.748 -1.387 21.346 1.00 44.03 330 MET A O 1
ATOM 2528 N N . VAL A 1 331 ? 17.789 0.486 22.030 1.00 43.78 331 VAL A N 1
ATOM 2529 C CA . VAL A 1 331 ? 18.966 -0.168 22.624 1.00 43.78 331 VAL A CA 1
ATOM 2530 C C . VAL A 1 331 ? 18.801 -0.522 24.112 1.00 43.78 331 VAL A C 1
ATOM 2532 O O . VAL A 1 331 ? 19.664 -1.207 24.635 1.00 43.78 331 VAL A O 1
ATOM 2535 N N . GLY A 1 332 ? 17.712 -0.180 24.818 1.00 45.38 332 GLY A N 1
ATOM 2536 C CA . GLY A 1 332 ? 17.390 -0.743 26.152 1.00 45.38 332 GLY A CA 1
ATOM 2537 C C . GLY A 1 332 ? 18.415 -0.499 27.284 1.00 45.38 332 GLY A C 1
ATOM 2538 O O . GLY A 1 332 ? 18.781 -1.438 27.998 1.00 45.38 332 GLY A O 1
ATOM 2539 N N . LEU A 1 333 ? 18.901 0.736 27.447 1.00 48.53 333 LEU A N 1
ATOM 2540 C CA . LEU A 1 333 ? 19.939 1.102 28.429 1.00 48.53 333 LEU A CA 1
ATOM 2541 C C . LEU A 1 333 ? 19.442 1.272 29.876 1.00 48.53 333 LEU A C 1
ATOM 2543 O O . LEU A 1 333 ? 18.293 1.624 30.147 1.00 48.53 333 LEU A O 1
ATOM 2547 N N . SER A 1 334 ? 20.361 1.075 30.829 1.00 43.28 334 SER A N 1
ATOM 2548 C CA . SER A 1 334 ? 20.175 1.372 32.256 1.00 43.28 334 SER A CA 1
ATOM 2549 C C . SER A 1 334 ? 20.277 2.884 32.509 1.00 43.28 334 SER A C 1
ATOM 2551 O O . SER A 1 334 ? 21.364 3.450 32.586 1.00 43.28 334 SER A O 1
ATOM 2553 N N . LEU A 1 335 ? 19.126 3.532 32.706 1.00 42.06 335 LEU A N 1
ATOM 2554 C CA . LEU A 1 335 ? 18.970 4.978 32.944 1.00 42.06 335 LEU A CA 1
ATOM 2555 C C . LEU A 1 335 ? 19.661 5.528 34.207 1.00 42.06 335 LEU A C 1
ATOM 2557 O O . LEU A 1 335 ? 19.793 6.741 34.339 1.00 42.06 335 LEU A O 1
ATOM 2561 N N . LYS A 1 336 ? 20.117 4.676 35.134 1.00 37.69 336 LYS A N 1
ATOM 2562 C CA . LYS A 1 336 ? 20.608 5.105 36.456 1.00 37.69 336 LYS A CA 1
ATOM 2563 C C . LYS A 1 336 ? 21.910 5.919 36.395 1.00 37.69 336 LYS A C 1
ATOM 2565 O O . LYS A 1 336 ? 22.086 6.821 37.208 1.00 37.69 336 LYS A O 1
ATOM 2570 N N . GLU A 1 337 ? 22.779 5.641 35.425 1.00 43.06 337 GLU A N 1
ATOM 2571 C CA . GLU A 1 337 ? 24.026 6.394 35.201 1.00 43.06 337 GLU A CA 1
ATOM 2572 C C . GLU A 1 337 ? 23.789 7.654 34.342 1.00 43.06 337 GLU A C 1
ATOM 2574 O O . GLU A 1 337 ? 24.455 8.667 34.534 1.00 43.06 337 GLU A O 1
ATOM 2579 N N . LEU A 1 338 ? 22.754 7.648 33.493 1.00 42.28 338 LEU A N 1
ATOM 2580 C CA . LEU A 1 338 ? 22.394 8.751 32.589 1.00 42.28 338 LEU A CA 1
ATOM 2581 C C . LEU A 1 338 ? 21.723 9.940 33.301 1.00 42.28 338 LEU A C 1
ATOM 2583 O O . LEU A 1 338 ? 21.966 11.091 32.940 1.00 42.28 338 LEU A O 1
ATOM 2587 N N . THR A 1 339 ? 20.930 9.702 34.353 1.00 43.88 339 THR A N 1
ATOM 2588 C CA . THR A 1 339 ? 20.297 10.790 35.135 1.00 43.88 339 THR A CA 1
ATOM 2589 C C . THR A 1 339 ? 21.298 11.682 35.873 1.00 43.88 339 THR A C 1
ATOM 2591 O O . THR A 1 339 ? 20.996 12.842 36.132 1.00 43.88 339 THR A O 1
ATOM 2594 N N . LEU A 1 340 ? 22.485 11.164 36.202 1.00 40.78 340 LEU A N 1
ATOM 2595 C CA . LEU A 1 340 ? 23.523 11.914 36.919 1.00 40.78 340 LEU A CA 1
ATOM 2596 C C . LEU A 1 340 ? 24.296 12.881 36.010 1.00 40.78 340 LEU A C 1
ATOM 2598 O O . LEU A 1 340 ? 24.836 13.864 36.507 1.00 40.78 340 LEU A O 1
ATOM 2602 N N . GLN A 1 341 ? 24.316 12.638 34.696 1.00 36.88 341 GLN A N 1
ATOM 2603 C CA . GLN A 1 341 ? 24.991 13.493 33.712 1.00 36.88 341 GLN A CA 1
ATOM 2604 C C . GLN A 1 341 ? 24.028 14.443 32.983 1.00 36.88 341 GLN A C 1
ATOM 2606 O O . GLN A 1 341 ? 24.408 15.560 32.656 1.00 36.88 341 GLN A O 1
ATOM 2611 N N . ALA A 1 342 ? 22.762 14.054 32.788 1.00 39.97 342 ALA A N 1
ATOM 2612 C CA . ALA A 1 342 ? 21.755 14.897 32.133 1.00 39.97 342 ALA A CA 1
ATOM 2613 C C . ALA A 1 342 ? 21.181 16.011 33.035 1.00 39.97 342 ALA A C 1
ATOM 2615 O O . ALA A 1 342 ? 20.495 16.905 32.549 1.00 39.97 342 ALA A O 1
ATOM 2616 N N . GLN A 1 343 ? 21.452 15.988 34.346 1.00 39.50 343 GLN A N 1
ATOM 2617 C CA . GLN A 1 343 ? 21.022 17.052 35.262 1.00 39.50 343 GLN A CA 1
ATOM 2618 C C . GLN A 1 343 ? 21.784 18.374 35.077 1.00 39.50 343 GLN A C 1
ATOM 2620 O O . GLN A 1 343 ? 21.324 19.389 35.597 1.00 39.50 343 GLN A O 1
ATOM 2625 N N . SER A 1 344 ? 22.915 18.394 34.358 1.00 36.59 344 SER A N 1
ATOM 2626 C CA . SER A 1 344 ? 23.723 19.611 34.229 1.00 36.59 344 SER A CA 1
ATOM 2627 C C . SER A 1 344 ? 23.442 20.460 32.990 1.00 36.59 344 SER A C 1
ATOM 2629 O O . SER A 1 344 ? 23.734 21.649 33.050 1.00 36.59 344 SER A O 1
ATOM 2631 N N . GLU A 1 345 ? 22.857 19.938 31.904 1.00 38.03 345 GLU A N 1
ATOM 2632 C CA . GLU A 1 345 ? 22.607 20.743 30.695 1.00 38.03 345 GLU A CA 1
ATOM 2633 C C . GLU A 1 345 ? 21.337 20.317 29.924 1.00 38.03 345 GLU A C 1
ATOM 2635 O O . GLU A 1 345 ? 21.131 19.143 29.631 1.00 38.03 345 GLU A O 1
ATOM 2640 N N . VAL A 1 346 ? 20.558 21.333 29.515 1.00 39.41 346 VAL A N 1
ATOM 2641 C CA . VAL A 1 346 ? 19.460 21.359 28.518 1.00 39.41 346 VAL A CA 1
ATOM 2642 C C . VAL A 1 346 ? 18.008 21.219 29.023 1.00 39.41 346 VAL A C 1
ATOM 2644 O O . VAL A 1 346 ? 17.578 20.221 29.598 1.00 39.41 346 VAL A O 1
ATOM 2647 N N . GLU A 1 347 ? 17.209 22.245 28.695 1.00 40.69 347 GLU A N 1
ATOM 2648 C CA . GLU A 1 347 ? 15.745 22.262 28.757 1.00 40.69 347 GLU A CA 1
ATOM 2649 C C . GLU A 1 347 ? 15.141 21.193 27.832 1.00 40.69 347 GLU A C 1
ATOM 2651 O O . GLU A 1 347 ? 15.118 21.295 26.605 1.00 40.69 347 GLU A O 1
ATOM 2656 N N . PHE A 1 348 ? 14.622 20.147 28.457 1.00 46.88 348 PHE A N 1
ATOM 2657 C CA . PHE A 1 348 ? 13.933 19.034 27.823 1.00 46.88 348 PHE A CA 1
ATOM 2658 C C . PHE A 1 348 ? 12.579 19.465 27.225 1.00 46.88 348 PHE A C 1
ATOM 2660 O O . PHE A 1 348 ? 11.713 19.975 27.940 1.00 46.88 348 PHE A O 1
ATOM 2667 N N . THR A 1 349 ? 12.342 19.221 25.929 1.00 53.31 349 THR A N 1
ATOM 2668 C CA . THR A 1 349 ? 11.030 19.480 25.305 1.00 53.31 349 THR A CA 1
ATOM 2669 C C . THR A 1 349 ? 10.153 18.221 25.302 1.00 53.31 349 THR A C 1
ATOM 2671 O O . THR A 1 349 ? 10.538 17.157 24.821 1.00 53.31 349 THR A O 1
ATOM 2674 N N . ALA A 1 350 ? 8.912 18.349 25.786 1.00 47.41 350 ALA A N 1
ATOM 2675 C CA . ALA A 1 350 ? 7.923 17.265 25.904 1.00 47.41 350 ALA A CA 1
ATOM 2676 C C . ALA A 1 350 ? 7.539 16.570 24.576 1.00 47.41 350 ALA A C 1
ATOM 2678 O O . ALA A 1 350 ? 6.841 15.555 24.579 1.00 47.41 350 ALA A O 1
ATOM 2679 N N . SER A 1 351 ? 7.950 17.127 23.434 1.00 45.22 351 SER A N 1
ATOM 2680 C CA . SER A 1 351 ? 7.751 16.544 22.102 1.00 45.22 351 SER A CA 1
ATOM 2681 C C . SER A 1 351 ? 8.771 15.434 21.807 1.00 45.22 351 SER A C 1
ATOM 2683 O O . SER A 1 351 ? 8.402 14.368 21.317 1.00 45.22 351 SER A O 1
ATOM 2685 N N . ALA A 1 352 ? 10.039 15.637 22.190 1.00 47.94 352 ALA A N 1
ATOM 2686 C CA . ALA A 1 352 ? 11.107 14.655 22.000 1.00 47.94 352 ALA A CA 1
ATOM 2687 C C . ALA A 1 352 ? 10.881 13.396 22.857 1.00 47.94 352 ALA A C 1
ATOM 2689 O O . ALA A 1 352 ? 11.042 12.277 22.372 1.00 47.94 352 ALA A O 1
ATOM 2690 N N . ALA A 1 353 ? 10.396 13.581 24.091 1.00 50.41 353 ALA A N 1
ATOM 2691 C CA . ALA A 1 353 ? 10.003 12.498 24.996 1.00 50.41 353 ALA A CA 1
ATOM 2692 C C . ALA A 1 353 ? 8.919 11.587 24.398 1.00 50.41 353 ALA A C 1
ATOM 2694 O O . ALA A 1 353 ? 9.029 10.364 24.440 1.00 50.41 353 ALA A O 1
ATOM 2695 N N . ARG A 1 354 ? 7.880 12.195 23.808 1.00 50.44 354 ARG A N 1
ATOM 2696 C CA . ARG A 1 354 ? 6.757 11.479 23.187 1.00 50.44 354 ARG A CA 1
ATOM 2697 C C . ARG A 1 354 ? 7.199 10.662 21.976 1.00 50.44 354 ARG A C 1
ATOM 2699 O O . ARG A 1 354 ? 6.865 9.488 21.869 1.00 50.44 354 ARG A O 1
ATOM 2706 N N . ASN A 1 355 ? 8.003 11.243 21.089 1.00 49.38 355 ASN A N 1
ATOM 2707 C CA . ASN A 1 355 ? 8.482 10.530 19.900 1.00 49.38 355 ASN A CA 1
ATOM 2708 C C . ASN A 1 355 ? 9.395 9.346 20.258 1.00 49.38 355 ASN A C 1
ATOM 2710 O O . ASN A 1 355 ? 9.273 8.280 19.656 1.00 49.38 355 ASN A O 1
ATOM 2714 N N . ALA A 1 356 ? 10.236 9.502 21.283 1.00 49.03 356 ALA A N 1
ATOM 2715 C CA . ALA A 1 356 ? 11.069 8.424 21.806 1.00 49.03 356 ALA A CA 1
ATOM 2716 C C . ALA A 1 356 ? 10.234 7.278 22.397 1.00 49.03 356 ALA A C 1
ATOM 2718 O O . ALA A 1 356 ? 10.480 6.113 22.098 1.00 49.03 356 ALA A O 1
ATOM 2719 N N . LEU A 1 357 ? 9.201 7.597 23.186 1.00 50.81 357 LEU A N 1
ATOM 2720 C CA . LEU A 1 357 ? 8.326 6.600 23.813 1.00 50.81 357 LEU A CA 1
ATOM 2721 C C . LEU A 1 357 ? 7.445 5.842 22.806 1.00 50.81 357 LEU A C 1
ATOM 2723 O O . LEU A 1 357 ? 7.195 4.651 22.997 1.00 50.81 357 LEU A O 1
ATOM 2727 N N . ARG A 1 358 ? 7.044 6.476 21.694 1.00 50.84 358 ARG A N 1
ATOM 2728 C CA . ARG A 1 358 ? 6.350 5.795 20.583 1.00 50.84 358 ARG A CA 1
ATOM 2729 C C . ARG A 1 358 ? 7.203 4.733 19.902 1.00 50.84 358 ARG A C 1
ATOM 2731 O O . ARG A 1 358 ? 6.680 3.675 19.570 1.00 50.84 358 ARG A O 1
ATOM 2738 N N . ALA A 1 359 ? 8.494 4.999 19.711 1.00 46.56 359 ALA A N 1
ATOM 2739 C CA . ALA A 1 359 ? 9.431 4.029 19.138 1.00 46.56 359 ALA A CA 1
ATOM 2740 C C . ALA A 1 359 ? 9.723 2.851 20.093 1.00 46.56 359 ALA A C 1
ATOM 2742 O O . ALA A 1 359 ? 10.205 1.804 19.672 1.00 46.56 359 ALA A O 1
ATOM 2743 N N . LEU A 1 360 ? 9.403 3.026 21.378 1.00 45.81 360 LEU A N 1
ATOM 2744 C CA . LEU A 1 360 ? 9.813 2.186 22.498 1.00 45.81 360 LEU A CA 1
ATOM 2745 C C . LEU A 1 360 ? 8.749 1.231 23.040 1.00 45.81 360 LEU A C 1
ATOM 2747 O O . LEU A 1 360 ? 9.082 0.361 23.847 1.00 45.81 360 LEU A O 1
ATOM 2751 N N . SER A 1 361 ? 7.477 1.412 22.674 1.00 47.69 361 SER A N 1
ATOM 2752 C CA . SER A 1 361 ? 6.352 0.889 23.464 1.00 47.69 361 SER A CA 1
ATOM 2753 C C . SER A 1 361 ? 6.354 -0.629 23.748 1.00 47.69 361 SER A C 1
ATOM 2755 O O . SER A 1 361 ? 5.868 -0.992 24.816 1.00 47.69 361 SER A O 1
ATOM 2757 N N . PRO A 1 362 ? 6.928 -1.525 22.914 1.00 44.97 362 PRO A N 1
ATOM 2758 C CA . PRO A 1 362 ? 7.015 -2.952 23.245 1.00 44.97 362 PRO A CA 1
ATOM 2759 C C . PRO A 1 362 ? 8.118 -3.335 24.254 1.00 44.97 362 PRO A C 1
ATOM 2761 O O . PRO A 1 362 ? 8.074 -4.438 24.790 1.00 44.97 362 PRO A O 1
ATOM 2764 N N . ALA A 1 363 ? 9.117 -2.477 24.506 1.00 44.09 363 ALA A N 1
ATOM 2765 C CA . ALA A 1 363 ? 10.364 -2.844 25.203 1.00 44.09 363 ALA A CA 1
ATOM 2766 C C . ALA A 1 363 ? 10.579 -2.151 26.569 1.00 44.09 363 ALA A C 1
ATOM 2768 O O . ALA A 1 363 ? 11.615 -2.336 27.213 1.00 44.09 363 ALA A O 1
ATOM 2769 N N . VAL A 1 364 ? 9.627 -1.336 27.040 1.00 50.50 364 VAL A N 1
ATOM 2770 C CA . VAL A 1 364 ? 9.797 -0.548 28.276 1.00 50.50 364 VAL A CA 1
ATOM 2771 C C . VAL A 1 364 ? 9.660 -1.430 29.526 1.00 50.50 364 VAL A C 1
ATOM 2773 O O . VAL A 1 364 ? 8.578 -1.903 29.865 1.00 50.50 364 VAL A O 1
ATOM 2776 N N . SER A 1 365 ? 10.759 -1.618 30.266 1.00 51.69 365 SER A N 1
ATOM 2777 C CA . SER A 1 365 ? 10.778 -2.410 31.507 1.00 51.69 365 SER A CA 1
ATOM 2778 C C . SER A 1 365 ? 10.076 -1.724 32.699 1.00 51.69 365 SER A C 1
ATOM 2780 O O . SER A 1 365 ? 10.000 -0.494 32.790 1.00 51.69 365 SER A O 1
ATOM 2782 N N . ARG A 1 366 ? 9.664 -2.525 33.701 1.00 46.41 366 ARG A N 1
ATOM 2783 C CA . ARG A 1 366 ? 9.091 -2.079 34.996 1.00 46.41 366 ARG A CA 1
ATOM 2784 C C . ARG A 1 366 ? 9.975 -1.055 35.734 1.00 46.41 366 ARG A C 1
ATOM 2786 O O . ARG A 1 366 ? 9.457 -0.210 36.462 1.00 46.41 366 ARG A O 1
ATOM 2793 N N . HIS A 1 367 ? 11.298 -1.125 35.569 1.00 47.84 367 HIS A N 1
ATOM 2794 C CA . HIS A 1 367 ? 12.244 -0.225 36.238 1.00 47.84 367 HIS A CA 1
ATOM 2795 C C . HIS A 1 367 ? 12.291 1.158 35.567 1.00 47.84 367 HIS A C 1
ATOM 2797 O O . HIS A 1 367 ? 12.257 2.174 36.257 1.00 47.84 367 HIS A O 1
ATOM 2803 N N . THR A 1 368 ? 12.268 1.193 34.231 1.00 52.97 368 THR A N 1
ATOM 2804 C CA . THR A 1 368 ? 12.292 2.414 33.407 1.00 52.97 368 THR A CA 1
ATOM 2805 C C . THR A 1 368 ? 11.096 3.319 33.692 1.00 52.97 368 THR A C 1
ATOM 2807 O O . THR A 1 368 ? 11.251 4.521 33.899 1.00 52.97 368 THR A O 1
ATOM 2810 N N . ALA A 1 369 ? 9.902 2.733 33.784 1.00 51.28 369 ALA A N 1
ATOM 2811 C CA . ALA A 1 369 ? 8.687 3.478 34.086 1.00 51.28 369 ALA A CA 1
ATOM 2812 C C . ALA A 1 369 ? 8.680 4.085 35.496 1.00 51.28 369 ALA A C 1
ATOM 2814 O O . ALA A 1 369 ? 8.249 5.221 35.673 1.00 51.28 369 ALA A O 1
ATOM 2815 N N . LYS A 1 370 ? 9.177 3.347 36.498 1.00 51.12 370 LYS A N 1
ATOM 2816 C CA . LYS A 1 370 ? 9.251 3.834 37.881 1.00 51.12 370 LYS A CA 1
ATOM 2817 C C . LYS A 1 370 ? 10.231 5.002 38.018 1.00 51.12 370 LYS A C 1
ATOM 2819 O O . LYS A 1 370 ? 9.913 5.988 38.665 1.00 51.12 370 LYS A O 1
ATOM 2824 N N . VAL A 1 371 ? 11.389 4.921 37.365 1.00 52.84 371 VAL A N 1
ATOM 2825 C CA . VAL A 1 371 ? 12.373 6.013 37.374 1.00 52.84 371 VAL A CA 1
ATOM 2826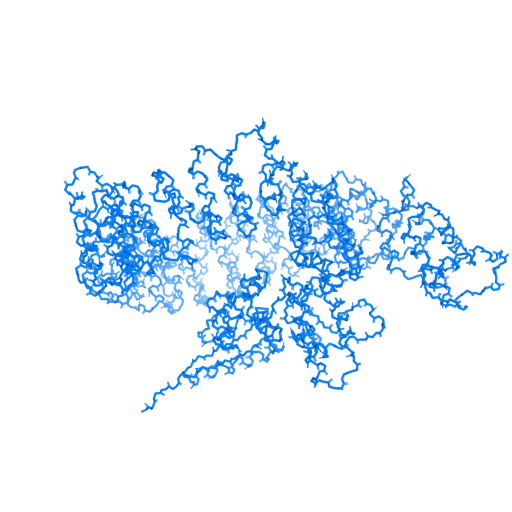 C C . VAL A 1 371 ? 11.819 7.256 36.668 1.00 52.84 371 VAL A C 1
ATOM 2828 O O . VAL A 1 371 ? 11.965 8.354 37.193 1.00 52.84 371 VAL A O 1
ATOM 2831 N N . LEU A 1 372 ? 11.108 7.107 35.543 1.00 53.44 372 LEU A N 1
ATOM 2832 C CA . LEU A 1 372 ? 10.417 8.229 34.888 1.00 53.44 372 LEU A CA 1
ATOM 2833 C C . LEU A 1 372 ? 9.336 8.860 35.785 1.00 53.44 372 LEU A C 1
ATOM 2835 O O . LEU A 1 372 ? 9.211 10.082 35.815 1.00 53.44 372 LEU A O 1
ATOM 2839 N N . LEU A 1 373 ? 8.596 8.045 36.544 1.00 54.66 373 LEU A N 1
ATOM 2840 C CA . LEU A 1 373 ? 7.602 8.506 37.522 1.00 54.66 373 LEU A CA 1
ATOM 2841 C C . LEU A 1 373 ? 8.240 9.294 38.679 1.00 54.66 373 LEU A C 1
ATOM 2843 O O . LEU A 1 373 ? 7.716 10.338 39.061 1.00 54.66 373 LEU A O 1
ATOM 2847 N N . ASP A 1 374 ? 9.378 8.831 39.197 1.00 53.97 374 ASP A N 1
ATOM 2848 C CA . ASP A 1 374 ? 10.053 9.443 40.349 1.00 53.97 374 ASP A CA 1
ATOM 2849 C C . ASP A 1 374 ? 10.833 10.731 39.973 1.00 53.97 374 ASP A C 1
ATOM 2851 O O . ASP A 1 374 ? 11.097 11.566 40.838 1.00 53.97 374 ASP A O 1
ATOM 2855 N N . SER A 1 375 ? 11.182 10.930 38.692 1.00 51.34 375 SER A N 1
ATOM 2856 C CA . SER A 1 375 ? 12.105 11.997 38.243 1.00 51.34 375 SER A CA 1
ATOM 2857 C C . SER A 1 375 ? 11.446 13.307 37.782 1.00 51.34 375 SER A C 1
ATOM 2859 O O . SER A 1 375 ? 12.128 14.325 37.691 1.00 51.34 375 SER A O 1
ATOM 2861 N N . VAL A 1 376 ? 10.153 13.314 37.432 1.00 48.94 376 VAL A N 1
ATOM 2862 C CA . VAL A 1 376 ? 9.570 14.389 36.588 1.00 48.94 376 VAL A CA 1
ATOM 2863 C C . VAL A 1 376 ? 8.849 15.512 37.361 1.00 48.94 376 VAL A C 1
ATOM 2865 O O . VAL A 1 376 ? 8.525 16.549 36.781 1.00 48.94 376 VAL A O 1
ATOM 2868 N N . GLY A 1 377 ? 8.669 15.412 38.681 1.00 54.12 377 GLY A N 1
ATOM 2869 C CA . GLY A 1 377 ? 8.135 16.525 39.487 1.00 54.12 377 GLY A CA 1
ATOM 2870 C C . GLY A 1 377 ? 6.791 17.105 38.985 1.00 54.12 377 GLY A C 1
ATOM 2871 O O . GLY A 1 377 ? 5.953 16.401 38.428 1.00 54.12 377 GLY A O 1
ATOM 2872 N N . THR A 1 378 ? 6.553 18.406 39.200 1.00 44.72 378 THR A N 1
ATOM 2873 C CA . THR A 1 378 ? 5.238 19.090 39.110 1.00 44.72 378 THR A CA 1
ATOM 2874 C C . THR A 1 378 ? 4.601 19.217 37.713 1.00 44.72 378 THR A C 1
ATOM 2876 O O . THR A 1 378 ? 3.475 19.707 37.612 1.00 44.72 378 THR A O 1
ATOM 2879 N N . LYS A 1 379 ? 5.233 18.757 36.623 1.00 59.88 379 LYS A N 1
ATOM 2880 C CA . LYS A 1 379 ? 4.664 18.820 35.256 1.00 59.88 379 LYS A CA 1
ATOM 2881 C C . LYS A 1 379 ? 3.901 17.536 34.885 1.00 59.88 379 LYS A C 1
ATOM 2883 O O . LYS A 1 379 ? 4.236 16.842 33.928 1.00 59.88 379 LYS A O 1
ATOM 2888 N N . GLN A 1 380 ? 2.832 17.239 35.633 1.00 65.94 380 GLN A N 1
ATOM 2889 C CA . GLN A 1 380 ? 2.018 16.017 35.481 1.00 65.94 380 GLN A CA 1
ATOM 2890 C C . GLN A 1 380 ? 1.406 15.823 34.080 1.00 65.94 380 GLN A C 1
ATOM 2892 O O . GLN A 1 380 ? 1.267 14.688 33.640 1.00 65.94 380 GLN A O 1
ATOM 2897 N N . ARG A 1 381 ? 1.077 16.895 33.347 1.00 66.69 381 ARG A N 1
ATOM 2898 C CA . ARG A 1 381 ? 0.414 16.808 32.030 1.00 66.69 381 ARG A CA 1
ATOM 2899 C C . ARG A 1 381 ? 1.244 16.056 30.981 1.00 66.69 381 ARG A C 1
ATOM 2901 O O . ARG A 1 381 ? 0.713 15.198 30.277 1.00 66.69 381 ARG A O 1
ATOM 2908 N N . ASP A 1 382 ? 2.533 16.372 30.881 1.00 65.12 382 ASP A N 1
ATOM 2909 C CA . ASP A 1 382 ? 3.424 15.761 29.888 1.00 65.12 382 ASP A CA 1
ATOM 2910 C C . ASP A 1 382 ? 3.774 14.320 30.270 1.00 65.12 382 ASP A C 1
ATOM 2912 O O . ASP A 1 382 ? 3.833 13.444 29.406 1.00 65.12 382 ASP A O 1
ATOM 2916 N N . LEU A 1 383 ? 3.916 14.059 31.575 1.00 68.62 383 LEU A N 1
ATOM 2917 C CA . LEU A 1 383 ? 4.125 12.720 32.120 1.00 68.62 383 LEU A CA 1
ATOM 2918 C C . LEU A 1 383 ? 2.923 11.815 31.850 1.00 68.62 383 LEU A C 1
ATOM 2920 O O . LEU A 1 383 ? 3.100 10.686 31.410 1.00 68.62 383 LEU A O 1
ATOM 2924 N N . VAL A 1 384 ? 1.706 12.312 32.068 1.00 65.38 384 VAL A N 1
ATOM 2925 C CA . VAL A 1 384 ? 0.484 11.566 31.773 1.00 65.38 384 VAL A CA 1
ATOM 2926 C C . VAL A 1 384 ? 0.421 11.237 30.287 1.00 65.38 384 VAL A C 1
ATOM 2928 O O . VAL A 1 384 ? 0.254 10.071 29.962 1.00 65.38 384 VAL A O 1
ATOM 2931 N N . GLY A 1 385 ? 0.682 12.192 29.386 1.00 66.75 385 GLY A N 1
ATOM 2932 C CA . GLY A 1 385 ? 0.760 11.907 27.946 1.00 66.75 385 GLY A CA 1
ATOM 2933 C C . GLY A 1 385 ? 1.787 10.820 27.587 1.00 66.75 385 GLY A C 1
ATOM 2934 O O . GLY A 1 385 ? 1.512 9.967 26.750 1.00 66.75 385 GLY A O 1
ATOM 2935 N N . CYS A 1 386 ? 2.938 10.803 28.263 1.00 65.25 386 CYS A N 1
ATOM 2936 C CA . CYS A 1 386 ? 3.989 9.797 28.081 1.00 65.25 386 CYS A CA 1
ATOM 2937 C C . CYS A 1 386 ? 3.598 8.408 28.623 1.00 65.25 386 CYS A C 1
ATOM 2939 O O . CYS A 1 386 ? 3.735 7.401 27.930 1.00 65.25 386 CYS A O 1
ATOM 2941 N N . LEU A 1 387 ? 3.092 8.344 29.860 1.00 63.97 387 LEU A N 1
ATOM 2942 C CA . LEU A 1 387 ? 2.663 7.106 30.526 1.00 63.97 387 LEU A CA 1
ATOM 2943 C C . LEU A 1 387 ? 1.498 6.440 29.797 1.00 63.97 387 LEU A C 1
ATOM 2945 O O . LEU A 1 387 ? 1.351 5.222 29.789 1.00 63.97 387 LEU A O 1
ATOM 2949 N N . VAL A 1 388 ? 0.657 7.259 29.192 1.00 63.78 388 VAL A N 1
ATOM 2950 C CA . VAL A 1 388 ? -0.530 6.830 28.483 1.00 63.78 388 VAL A CA 1
ATOM 2951 C C . VAL A 1 388 ? -0.188 6.178 27.133 1.00 63.78 388 VAL A C 1
ATOM 2953 O O . VAL A 1 388 ? -0.850 5.215 26.747 1.00 63.78 388 VAL A O 1
ATOM 2956 N N . GLU A 1 389 ? 0.884 6.612 26.457 1.00 64.69 389 GLU A N 1
ATOM 2957 C CA . GLU A 1 389 ? 1.378 5.974 25.224 1.00 64.69 389 GLU A CA 1
ATOM 2958 C C . GLU A 1 389 ? 2.016 4.593 25.475 1.00 64.69 389 GLU A C 1
ATOM 2960 O O . GLU A 1 389 ? 1.868 3.696 24.644 1.00 64.69 389 GLU A O 1
ATOM 2965 N N . ILE A 1 390 ? 2.659 4.387 26.631 1.00 64.25 390 ILE A N 1
ATOM 2966 C CA . ILE A 1 390 ? 3.219 3.078 27.038 1.00 64.25 390 ILE A CA 1
ATOM 2967 C C . ILE A 1 390 ? 2.200 2.180 27.751 1.00 64.25 390 ILE A C 1
ATOM 2969 O O . ILE A 1 390 ? 2.373 0.966 27.831 1.00 64.25 390 ILE A O 1
ATOM 2973 N N . GLY A 1 391 ? 1.125 2.783 28.253 1.00 64.12 391 GLY A N 1
ATOM 2974 C CA . GLY A 1 391 ? 0.052 2.176 29.025 1.00 64.12 391 GLY A CA 1
ATOM 2975 C C . GLY A 1 391 ? -0.443 0.807 28.557 1.00 64.12 391 GLY A C 1
ATOM 2976 O O . GLY A 1 391 ? -0.427 -0.126 29.365 1.00 64.12 391 GLY A O 1
ATOM 2977 N N . PRO A 1 392 ? -0.822 0.649 27.271 1.00 61.72 392 PRO A N 1
ATOM 2978 C CA . PRO A 1 392 ? -1.343 -0.613 26.741 1.00 61.72 392 PRO A CA 1
ATOM 2979 C C . PRO A 1 392 ? -0.361 -1.787 26.852 1.00 61.72 392 PRO A C 1
ATOM 2981 O O . PRO A 1 392 ? -0.788 -2.937 26.886 1.00 61.72 392 PRO A O 1
ATOM 2984 N N . TYR A 1 393 ? 0.939 -1.495 26.936 1.00 59.34 393 TYR A N 1
ATOM 2985 C CA . TYR A 1 393 ? 2.035 -2.468 26.974 1.00 59.34 393 TYR A CA 1
ATOM 2986 C C . TYR A 1 393 ? 2.630 -2.635 28.378 1.00 59.34 393 TYR A C 1
ATOM 2988 O O . TYR A 1 393 ? 3.618 -3.340 28.564 1.00 59.34 393 TYR A O 1
ATOM 2996 N N . SER A 1 394 ? 2.056 -1.958 29.375 1.00 61.97 394 SER A N 1
ATOM 2997 C CA . SER A 1 394 ? 2.650 -1.826 30.701 1.00 61.97 394 SER A CA 1
ATOM 2998 C C . SER A 1 394 ? 1.949 -2.639 31.793 1.00 61.97 394 SER A C 1
ATOM 3000 O O . SER A 1 394 ? 0.788 -3.032 31.684 1.00 61.97 394 SER A O 1
ATOM 3002 N N . ASP A 1 395 ? 2.682 -2.888 32.880 1.00 65.69 395 ASP A N 1
ATOM 3003 C CA . ASP A 1 395 ? 2.219 -3.614 34.065 1.00 65.69 395 ASP A CA 1
ATOM 3004 C C . ASP A 1 395 ? 1.059 -2.896 34.797 1.00 65.69 395 ASP A C 1
ATOM 3006 O O . ASP A 1 395 ? 0.899 -1.674 34.774 1.00 65.69 395 ASP A O 1
ATOM 3010 N N . SER A 1 396 ? 0.293 -3.685 35.550 1.00 71.56 396 SER A N 1
ATOM 3011 C CA . SER A 1 396 ? -0.803 -3.333 36.460 1.00 71.56 396 SER A CA 1
ATOM 3012 C C . SER A 1 396 ? -0.567 -2.144 37.406 1.00 71.56 396 SER A C 1
ATOM 3014 O O . SER A 1 396 ? -1.526 -1.600 37.955 1.00 71.56 396 SER A O 1
ATOM 3016 N N . SER A 1 397 ? 0.681 -1.746 37.649 1.00 66.69 397 SER A N 1
ATOM 3017 C CA . SER A 1 397 ? 1.061 -0.619 38.507 1.00 66.69 397 SER A CA 1
ATOM 3018 C C . SER A 1 397 ? 0.948 0.734 37.798 1.00 66.69 397 SER A C 1
ATOM 3020 O O . SER A 1 397 ? 0.344 1.644 38.364 1.00 66.69 397 SER A O 1
ATOM 3022 N N . ILE A 1 398 ? 1.437 0.858 36.556 1.00 69.56 398 ILE A N 1
ATOM 3023 C CA . ILE A 1 398 ? 1.243 2.068 35.730 1.00 69.56 398 ILE A CA 1
ATOM 3024 C C . ILE A 1 398 ? -0.244 2.243 35.436 1.00 69.56 398 ILE A C 1
ATOM 3026 O O . ILE A 1 398 ? -0.775 3.346 35.549 1.00 69.56 398 ILE A O 1
ATOM 3030 N N . ARG A 1 399 ? -0.931 1.127 35.164 1.00 73.94 399 ARG A N 1
ATOM 3031 C CA . ARG A 1 399 ? -2.384 1.080 34.994 1.00 73.94 399 ARG A CA 1
ATOM 3032 C C . ARG A 1 399 ? -3.130 1.663 36.194 1.00 73.94 399 ARG A C 1
ATOM 3034 O O . ARG A 1 399 ? -3.910 2.593 36.028 1.00 73.94 399 ARG A O 1
ATOM 3041 N N . ARG A 1 400 ? -2.862 1.168 37.410 1.00 78.69 400 ARG A N 1
ATOM 3042 C CA . ARG A 1 400 ? -3.475 1.696 38.644 1.00 78.69 400 ARG A CA 1
ATOM 3043 C C . ARG A 1 400 ? -3.134 3.161 38.885 1.00 78.69 400 ARG A C 1
ATOM 3045 O O . ARG A 1 400 ? -3.994 3.908 39.333 1.00 78.69 400 ARG A O 1
ATOM 3052 N N . HIS A 1 401 ? -1.910 3.575 38.570 1.00 73.94 401 HIS A N 1
ATOM 3053 C CA . HIS A 1 401 ? -1.517 4.968 38.720 1.00 73.94 401 HIS A CA 1
ATOM 3054 C C . HIS A 1 401 ? -2.293 5.878 37.760 1.00 73.94 401 HIS A C 1
ATOM 3056 O O . HIS A 1 401 ? -2.874 6.862 38.202 1.00 73.94 401 HIS A O 1
ATOM 3062 N N . LEU A 1 402 ? -2.400 5.523 36.480 1.00 74.00 402 LEU A N 1
ATOM 3063 C CA . LEU A 1 402 ? -3.167 6.304 35.506 1.00 74.00 402 LEU A CA 1
ATOM 3064 C C . LEU A 1 402 ? -4.675 6.309 35.788 1.00 74.00 402 LEU A C 1
ATOM 3066 O O . LEU A 1 402 ? -5.307 7.351 35.632 1.00 74.00 402 LEU A O 1
ATOM 3070 N N . LEU A 1 403 ? -5.240 5.203 36.281 1.00 79.19 403 LEU A N 1
ATOM 3071 C CA . LEU A 1 403 ? -6.623 5.185 36.771 1.00 79.19 403 LEU A CA 1
ATOM 3072 C C . LEU A 1 403 ? -6.795 6.118 37.981 1.00 79.19 403 LEU A C 1
ATOM 3074 O O . LEU A 1 403 ? -7.714 6.930 38.001 1.00 79.19 403 LEU A O 1
ATOM 3078 N N . SER A 1 404 ? -5.851 6.107 38.929 1.00 81.00 404 SER A N 1
ATOM 3079 C CA . SER A 1 404 ? -5.881 7.025 40.078 1.00 81.00 404 SER A CA 1
ATOM 3080 C C . SER A 1 404 ? -5.702 8.497 39.683 1.00 81.00 404 SER A C 1
ATOM 3082 O O . SER A 1 404 ? -6.252 9.377 40.344 1.00 81.00 404 SER A O 1
ATOM 3084 N N . VAL A 1 405 ? -4.970 8.771 38.594 1.00 79.12 405 VAL A N 1
ATOM 3085 C CA . VAL A 1 405 ? -4.855 10.106 37.988 1.00 79.12 405 VAL A CA 1
ATOM 3086 C C . VAL A 1 405 ? -6.206 10.524 37.409 1.00 79.12 405 VAL A C 1
ATOM 3088 O O . VAL A 1 405 ? -6.613 11.663 37.594 1.00 79.12 405 VAL A O 1
ATOM 3091 N N . PHE A 1 406 ? -6.947 9.623 36.769 1.00 75.25 406 PHE A N 1
ATOM 3092 C CA . PHE A 1 406 ? -8.290 9.940 36.277 1.00 75.25 406 PHE A CA 1
ATOM 3093 C C . PHE A 1 406 ? -9.284 10.255 37.408 1.00 75.25 406 PHE A C 1
ATOM 3095 O O . PHE A 1 406 ? -10.133 11.129 37.250 1.00 75.25 406 PHE A O 1
ATOM 3102 N N . GLU A 1 407 ? -9.151 9.584 38.555 1.00 77.12 407 GLU A N 1
ATOM 3103 C CA . GLU A 1 407 ? -10.010 9.792 39.728 1.00 77.12 407 GLU A CA 1
ATOM 3104 C C . GLU A 1 407 ? -9.659 11.056 40.532 1.00 77.12 407 GLU A C 1
ATOM 3106 O O . GLU A 1 407 ? -10.558 11.706 41.062 1.00 77.12 407 GLU A O 1
ATOM 3111 N N . ASN A 1 408 ? -8.371 11.414 40.633 1.00 76.62 408 ASN A N 1
ATOM 3112 C CA . ASN A 1 408 ? -7.897 12.408 41.609 1.00 76.62 408 ASN A CA 1
ATOM 3113 C C . ASN A 1 408 ? -7.079 13.572 41.023 1.00 76.62 408 ASN A C 1
ATOM 3115 O O . ASN A 1 408 ? -6.684 14.466 41.774 1.00 76.62 408 ASN A O 1
ATOM 3119 N N . ALA A 1 409 ? -6.756 13.576 39.726 1.00 74.69 409 ALA A N 1
ATOM 3120 C CA . ALA A 1 409 ? -5.871 14.593 39.161 1.00 74.69 409 ALA A CA 1
ATOM 3121 C C . ALA A 1 409 ? -6.596 15.863 38.705 1.00 74.69 409 ALA A C 1
ATOM 3123 O O . ALA A 1 409 ? -7.821 15.952 38.620 1.00 74.69 409 ALA A O 1
ATOM 3124 N N . SER A 1 410 ? -5.785 16.871 38.384 1.00 81.06 410 SER A N 1
ATOM 3125 C CA . SER A 1 410 ? -6.259 18.126 37.823 1.00 81.06 410 SER A CA 1
ATOM 3126 C C . SER A 1 410 ? -6.960 17.919 36.467 1.00 81.06 410 SER A C 1
ATOM 3128 O O . SER A 1 410 ? -6.638 16.982 35.726 1.00 81.06 410 SER A O 1
ATOM 3130 N N . PRO A 1 411 ? -7.872 18.833 36.087 1.00 77.38 411 PRO A N 1
ATOM 3131 C CA . PRO A 1 411 ? -8.545 18.826 34.787 1.00 77.38 411 PRO A CA 1
ATOM 3132 C C . PRO A 1 411 ? -7.609 18.652 33.583 1.00 77.38 411 PRO A C 1
ATOM 3134 O O . PRO A 1 411 ? -7.955 17.953 32.633 1.00 77.38 411 PRO A O 1
ATOM 3137 N N . ASP A 1 412 ? -6.416 19.249 33.634 1.00 76.88 412 ASP A N 1
ATOM 3138 C CA . ASP A 1 412 ? -5.420 19.176 32.560 1.00 76.88 412 ASP A CA 1
ATOM 3139 C C . ASP A 1 412 ? -4.817 17.777 32.404 1.00 76.88 412 ASP A C 1
ATOM 3141 O O . ASP A 1 412 ? -4.574 17.326 31.282 1.00 76.88 412 ASP A O 1
ATOM 3145 N N . SER A 1 413 ? -4.593 17.077 33.519 1.00 79.44 413 SER A N 1
ATOM 3146 C CA . SER A 1 413 ? -4.080 15.705 33.526 1.00 79.44 413 SER A CA 1
ATOM 3147 C C . SER A 1 413 ? -5.120 14.734 32.971 1.00 79.44 413 SER A C 1
ATOM 3149 O O . SER A 1 413 ? -4.800 13.896 32.130 1.00 79.44 413 SER A O 1
ATOM 3151 N N . VAL A 1 414 ? -6.386 14.901 33.365 1.00 79.81 414 VAL A N 1
ATOM 3152 C CA . VAL A 1 414 ? -7.499 14.103 32.833 1.00 79.81 414 VAL A CA 1
ATOM 3153 C C . VAL A 1 414 ? -7.677 14.347 31.333 1.00 79.81 414 VAL A C 1
ATOM 3155 O O . VAL A 1 414 ? -7.803 13.401 30.556 1.00 79.81 414 VAL A O 1
ATOM 3158 N N . TRP A 1 415 ? -7.613 15.609 30.899 1.00 77.94 415 TRP A N 1
ATOM 3159 C CA . TRP A 1 415 ? -7.705 15.961 29.483 1.00 77.94 415 TRP A CA 1
ATOM 3160 C C . TRP A 1 415 ? -6.573 15.358 28.646 1.00 77.94 415 TRP A C 1
ATOM 3162 O O . TRP A 1 415 ? -6.801 14.937 27.514 1.00 77.94 415 TRP A O 1
ATOM 3172 N N . ALA A 1 416 ? -5.355 15.303 29.189 1.00 76.69 416 ALA A N 1
ATOM 3173 C CA . ALA A 1 416 ? -4.216 14.690 28.514 1.00 76.69 416 ALA A CA 1
ATOM 3174 C C . ALA A 1 416 ? -4.349 13.165 28.395 1.00 76.69 416 ALA A C 1
ATOM 3176 O O . ALA A 1 416 ? -3.914 12.600 27.395 1.00 76.69 416 ALA A O 1
ATOM 3177 N N . ALA A 1 417 ? -4.959 12.507 29.383 1.00 77.56 417 ALA A N 1
ATOM 3178 C CA . ALA A 1 417 ? -5.139 11.058 29.382 1.00 77.56 417 ALA A CA 1
ATOM 3179 C C . ALA A 1 417 ? -6.313 10.583 28.508 1.00 77.56 417 ALA A C 1
ATOM 3181 O O . ALA A 1 417 ? -6.257 9.494 27.938 1.00 77.56 417 ALA A O 1
ATOM 3182 N N . ALA A 1 418 ? -7.369 11.389 28.377 1.00 75.88 418 ALA A N 1
ATOM 3183 C CA . ALA A 1 418 ? -8.627 10.983 27.746 1.00 75.88 418 ALA A CA 1
ATOM 3184 C C . ALA A 1 418 ? -8.523 10.427 26.310 1.00 75.88 418 ALA A C 1
ATOM 3186 O O . ALA A 1 418 ? -9.147 9.397 26.051 1.00 75.88 418 ALA A O 1
ATOM 3187 N N . PRO A 1 419 ? -7.748 11.026 25.378 1.00 71.00 419 PRO A N 1
ATOM 3188 C CA . PRO A 1 419 ? -7.695 10.580 23.981 1.00 71.00 419 PRO A CA 1
ATOM 3189 C C . PRO A 1 419 ? -7.073 9.202 23.761 1.00 71.00 419 PRO A C 1
ATOM 3191 O O . PRO A 1 419 ? -7.012 8.758 22.624 1.00 71.00 419 PRO A O 1
ATOM 3194 N N . PHE A 1 420 ? -6.545 8.585 24.811 1.00 73.56 420 PHE A N 1
ATOM 3195 C CA . PHE A 1 420 ? -5.761 7.361 24.726 1.00 73.56 420 PHE A CA 1
ATOM 3196 C C . PHE A 1 420 ? -6.332 6.221 25.575 1.00 73.56 420 PHE A C 1
ATOM 3198 O O . PHE A 1 420 ? -5.833 5.094 25.521 1.00 73.56 420 PHE A O 1
ATOM 3205 N N . LEU A 1 421 ? -7.358 6.510 26.385 1.00 74.88 421 LEU A N 1
ATOM 3206 C CA . LEU A 1 421 ? -8.115 5.466 27.068 1.00 74.88 421 LEU A CA 1
ATOM 3207 C C . LEU A 1 421 ? -8.802 4.534 26.060 1.00 74.88 421 LEU A C 1
ATOM 3209 O O . LEU A 1 421 ? -9.003 3.365 26.370 1.00 74.88 421 LEU A O 1
ATOM 3213 N N . ASP A 1 422 ? -9.066 5.008 24.840 1.00 69.06 422 ASP A N 1
ATOM 3214 C CA . ASP A 1 422 ? -9.544 4.209 23.706 1.00 69.06 422 ASP A CA 1
ATOM 3215 C C . ASP A 1 422 ? -8.646 2.997 23.399 1.00 69.06 422 ASP A C 1
ATOM 3217 O O . ASP A 1 422 ? -9.137 1.912 23.109 1.00 69.06 422 ASP A O 1
ATOM 3221 N N . ARG A 1 423 ? -7.324 3.136 23.538 1.00 73.19 423 ARG A N 1
ATOM 3222 C CA . ARG A 1 423 ? -6.358 2.048 23.316 1.00 73.19 423 ARG A CA 1
ATOM 3223 C C . ARG A 1 423 ? -6.338 1.032 24.450 1.00 73.19 423 ARG A C 1
ATOM 3225 O O . ARG A 1 423 ? -5.871 -0.085 24.257 1.00 73.19 423 ARG A O 1
ATOM 3232 N N . TRP A 1 424 ? -6.796 1.421 25.637 1.00 75.88 424 TRP A N 1
ATOM 3233 C CA . TRP A 1 424 ? -6.802 0.561 26.823 1.00 75.88 424 TRP A CA 1
ATOM 3234 C C . TRP A 1 424 ? -8.050 -0.305 26.909 1.00 75.88 424 TRP A C 1
ATOM 3236 O O . TRP A 1 424 ? -8.011 -1.364 27.533 1.00 75.88 424 TRP A O 1
ATOM 3246 N N . VAL A 1 425 ? -9.128 0.132 26.261 1.00 71.25 425 VAL A N 1
ATOM 3247 C CA . VAL A 1 425 ? -10.416 -0.559 26.197 1.00 71.25 425 VAL A CA 1
ATOM 3248 C C . VAL A 1 425 ? -10.273 -2.038 25.832 1.00 71.25 425 VAL A C 1
ATOM 3250 O O . VAL A 1 425 ? -10.897 -2.877 26.473 1.00 71.25 425 VAL A O 1
ATOM 3253 N N . VAL A 1 426 ? -9.426 -2.364 24.849 1.00 67.62 426 VAL A N 1
ATOM 3254 C CA . VAL A 1 426 ? -9.250 -3.745 24.363 1.00 67.62 426 VAL A CA 1
ATOM 3255 C C . VAL A 1 426 ? -8.631 -4.646 25.433 1.00 67.62 426 VAL A C 1
ATOM 3257 O O . VAL A 1 426 ? -8.975 -5.820 25.537 1.00 67.62 426 VAL A O 1
ATOM 3260 N N . SER A 1 427 ? -7.726 -4.099 26.244 1.00 70.56 427 SER A N 1
ATOM 3261 C CA . SER A 1 427 ? -6.961 -4.879 27.216 1.00 70.56 427 SER A CA 1
ATOM 3262 C C . SER A 1 427 ? -7.624 -4.934 28.596 1.00 70.56 427 SER A C 1
ATOM 3264 O O . SER A 1 427 ? -7.430 -5.918 29.306 1.00 70.56 427 SER A O 1
ATOM 3266 N N . TYR A 1 428 ? -8.381 -3.899 28.995 1.00 76.00 428 TYR A N 1
ATOM 3267 C CA . TYR A 1 428 ? -8.927 -3.744 30.358 1.00 76.00 428 TYR A CA 1
ATOM 3268 C C . TYR A 1 428 ? -10.304 -3.049 30.375 1.00 76.00 428 TYR A C 1
ATOM 3270 O O . TYR A 1 428 ? -10.439 -1.926 30.875 1.00 76.00 428 TYR A O 1
ATOM 3278 N N . PRO A 1 429 ? -11.340 -3.685 29.808 1.00 81.25 429 PRO A N 1
ATOM 3279 C CA . PRO A 1 429 ? -12.616 -3.030 29.559 1.00 81.25 429 PRO A CA 1
ATOM 3280 C C . PRO A 1 429 ? -13.409 -2.696 30.827 1.00 81.25 429 PRO A C 1
ATOM 3282 O O . PRO A 1 429 ? -14.202 -1.769 30.792 1.00 81.25 429 PRO A O 1
ATOM 3285 N N . ASP A 1 430 ? -13.245 -3.380 31.957 1.00 86.69 430 ASP A N 1
ATOM 3286 C CA . ASP A 1 430 ? -14.121 -3.122 33.111 1.00 86.69 430 ASP A CA 1
ATOM 3287 C C . ASP A 1 430 ? -13.583 -2.010 34.025 1.00 86.69 430 ASP A C 1
ATOM 3289 O O . ASP A 1 430 ? -14.336 -1.123 34.433 1.00 86.69 430 ASP A O 1
ATOM 3293 N N . GLU A 1 431 ? -12.276 -1.976 34.301 1.00 84.75 431 GLU A N 1
ATOM 3294 C CA . GLU A 1 431 ? -11.678 -0.936 35.145 1.00 84.75 431 GLU A CA 1
ATOM 3295 C C . GLU A 1 431 ? -11.700 0.439 34.473 1.00 84.75 431 GLU A C 1
ATOM 3297 O O . GLU A 1 431 ? -12.023 1.439 35.118 1.00 84.75 431 GLU A O 1
ATOM 3302 N N . VAL A 1 432 ? -11.411 0.492 33.167 1.00 86.81 432 VAL A N 1
ATOM 3303 C CA . VAL A 1 432 ? -11.493 1.740 32.394 1.00 86.81 432 VAL A CA 1
ATOM 3304 C C . VAL A 1 432 ? -12.944 2.216 32.314 1.00 86.81 432 VAL A C 1
ATOM 3306 O O . VAL A 1 432 ? -13.200 3.408 32.482 1.00 86.81 432 VAL A O 1
ATOM 3309 N N . ARG A 1 433 ? -13.914 1.303 32.142 1.00 90.81 433 ARG A N 1
ATOM 3310 C CA . ARG A 1 433 ? -15.347 1.648 32.108 1.00 90.81 433 ARG A CA 1
ATOM 3311 C C . ARG A 1 433 ? -15.782 2.286 33.413 1.00 90.81 433 ARG A C 1
ATOM 3313 O O . ARG A 1 433 ? -16.404 3.343 33.385 1.00 90.81 433 ARG A O 1
ATOM 3320 N N . ASN A 1 434 ? -15.423 1.686 34.543 1.00 91.69 434 ASN A N 1
ATOM 3321 C CA . ASN A 1 434 ? -15.802 2.199 35.856 1.00 91.69 434 ASN A CA 1
ATOM 3322 C C . ASN A 1 434 ? -15.188 3.578 36.135 1.00 91.69 434 ASN A C 1
ATOM 3324 O O . ASN A 1 434 ? -15.906 4.478 36.570 1.00 91.69 434 ASN A O 1
ATOM 3328 N N . ALA A 1 435 ? -13.908 3.786 35.808 1.00 88.69 435 ALA A N 1
ATOM 3329 C CA . ALA A 1 435 ? -13.265 5.092 35.965 1.00 88.69 435 ALA A CA 1
ATOM 3330 C C . ALA A 1 435 ? -13.919 6.172 35.084 1.00 88.69 435 ALA A C 1
ATOM 3332 O O . ALA A 1 435 ? -14.174 7.287 35.540 1.00 88.69 435 ALA A O 1
ATOM 3333 N N . LEU A 1 436 ? -14.262 5.834 33.837 1.00 91.56 436 LEU A N 1
ATOM 3334 C CA . LEU A 1 436 ? -14.958 6.750 32.933 1.00 91.56 436 LEU A CA 1
ATOM 3335 C C . LEU A 1 436 ? -16.397 7.054 33.379 1.00 91.56 436 LEU A C 1
ATOM 3337 O O . LEU A 1 436 ? -16.850 8.190 33.238 1.00 91.56 436 LEU A O 1
ATOM 3341 N N . LEU A 1 437 ? -17.112 6.077 33.947 1.00 93.94 437 LEU A N 1
ATOM 3342 C CA . LEU A 1 437 ? -18.446 6.286 34.524 1.00 93.94 437 LEU A CA 1
ATOM 3343 C C . LEU A 1 437 ? -18.398 7.273 35.698 1.00 93.94 437 LEU A C 1
ATOM 3345 O O . LEU A 1 437 ? -19.211 8.194 35.753 1.00 93.94 437 LEU A O 1
ATOM 3349 N N . VAL A 1 438 ? -17.415 7.128 36.592 1.00 92.75 438 VAL A N 1
ATOM 3350 C CA . VAL A 1 438 ? -17.170 8.092 37.679 1.00 92.75 438 VAL A CA 1
ATOM 3351 C C . VAL A 1 438 ? -16.815 9.468 37.105 1.00 92.75 438 VAL A C 1
ATOM 3353 O O . VAL A 1 438 ? -17.333 10.488 37.560 1.00 92.75 438 VAL A O 1
ATOM 3356 N N . GLY A 1 439 ? -16.000 9.510 36.048 1.00 90.75 439 GLY A N 1
ATOM 3357 C CA . GLY A 1 439 ? -15.623 10.745 35.362 1.00 90.75 439 GLY A CA 1
ATOM 3358 C C . GLY A 1 439 ? -16.803 11.503 34.737 1.00 90.75 439 GLY A C 1
ATOM 3359 O O . GLY A 1 439 ? -16.856 12.731 34.834 1.00 90.75 439 GLY A O 1
ATOM 3360 N N . LEU A 1 440 ? -17.799 10.805 34.175 1.00 94.75 440 LEU A N 1
ATOM 3361 C CA . LEU A 1 440 ? -19.046 11.420 33.689 1.00 94.75 440 LEU A CA 1
ATOM 3362 C C . LEU A 1 440 ? -19.885 12.052 34.811 1.00 94.75 440 LEU A C 1
ATOM 3364 O O . LEU A 1 440 ? -20.635 12.990 34.552 1.00 94.75 440 LEU A O 1
ATOM 3368 N N . GLN A 1 441 ? -19.741 11.582 36.052 1.00 94.88 441 GLN A N 1
ATOM 3369 C CA . GLN A 1 441 ? -20.434 12.121 37.229 1.00 94.88 441 GLN A CA 1
ATOM 3370 C C . GLN A 1 441 ? -19.641 13.225 37.947 1.00 94.88 441 GLN A C 1
ATOM 3372 O O . GLN A 1 441 ? -20.120 13.798 38.926 1.00 94.88 441 GLN A O 1
ATOM 3377 N N . SER A 1 442 ? -18.433 13.546 37.475 1.00 93.44 442 SER A N 1
ATOM 3378 C CA . SER A 1 442 ? -17.587 14.569 38.088 1.00 93.44 442 SER A CA 1
ATOM 3379 C C . SER A 1 442 ? -18.260 15.941 38.079 1.00 93.44 442 SER A C 1
ATOM 3381 O O . SER A 1 442 ? -18.870 16.343 37.088 1.00 93.44 442 SER A O 1
ATOM 3383 N N . SER A 1 443 ? -18.079 16.725 39.145 1.00 92.62 443 SER A N 1
ATOM 3384 C CA . SER A 1 443 ? -18.531 18.121 39.194 1.00 92.62 443 SER A CA 1
ATOM 3385 C C . SER A 1 443 ? -17.782 19.016 38.198 1.00 92.62 443 SER A C 1
ATOM 3387 O O . SER A 1 443 ? -18.328 20.028 37.753 1.00 92.62 443 SER A O 1
ATOM 3389 N N . HIS A 1 444 ? -16.572 18.628 37.775 1.00 92.62 444 HIS A N 1
ATOM 3390 C CA . HIS A 1 444 ? -15.740 19.425 36.882 1.00 92.62 444 HIS A CA 1
ATOM 3391 C C . HIS A 1 444 ? -16.052 19.148 35.394 1.00 92.62 444 HIS A C 1
ATOM 3393 O O . HIS A 1 444 ? -15.812 18.033 34.918 1.00 92.62 444 HIS A O 1
ATOM 3399 N N . PRO A 1 445 ? -16.486 20.150 34.597 1.00 93.19 445 PRO A N 1
ATOM 3400 C CA . PRO A 1 445 ? -16.906 19.929 33.209 1.00 93.19 445 PRO A CA 1
ATOM 3401 C C . PRO A 1 445 ? -15.832 19.294 32.320 1.00 93.19 445 PRO A C 1
ATOM 3403 O O . PRO A 1 445 ? -16.136 18.419 31.519 1.00 93.19 445 PRO A O 1
ATOM 3406 N N . ALA A 1 446 ? -14.558 19.667 32.485 1.00 88.25 446 ALA A N 1
ATOM 3407 C CA . ALA A 1 446 ? -13.466 19.097 31.687 1.00 88.25 446 ALA A CA 1
ATOM 3408 C C . ALA A 1 446 ? -13.312 17.571 31.854 1.00 88.25 446 ALA A C 1
ATOM 3410 O O . ALA A 1 446 ? -13.006 16.890 30.878 1.00 88.25 446 ALA A O 1
ATOM 3411 N N . ILE A 1 447 ? -13.567 17.038 33.057 1.00 89.94 447 ILE A N 1
ATOM 3412 C CA . ILE A 1 447 ? -13.499 15.595 33.340 1.00 89.94 447 ILE A CA 1
ATOM 3413 C C . ILE A 1 447 ? -14.673 14.882 32.663 1.00 89.94 447 ILE A C 1
ATOM 3415 O O . ILE A 1 447 ? -14.477 13.852 32.015 1.00 89.94 447 ILE A O 1
ATOM 3419 N N . ARG A 1 448 ? -15.874 15.474 32.710 1.00 94.81 448 ARG A N 1
ATOM 3420 C CA . ARG A 1 448 ? -17.046 14.955 31.989 1.00 94.81 448 ARG A CA 1
ATOM 3421 C C . ARG A 1 448 ? -16.837 14.967 30.476 1.00 94.81 448 ARG A C 1
ATOM 3423 O O . ARG A 1 448 ? -17.131 13.979 29.814 1.00 94.81 448 ARG A O 1
ATOM 3430 N N . VAL A 1 449 ? -16.264 16.044 29.926 1.00 93.38 449 VAL A N 1
ATOM 3431 C CA . VAL A 1 449 ? -15.926 16.129 28.495 1.00 93.38 449 VAL A CA 1
ATOM 3432 C C . VAL A 1 449 ? -14.934 15.037 28.092 1.00 93.38 449 VAL A C 1
ATOM 3434 O O . VAL A 1 449 ? -15.169 14.343 27.105 1.00 93.38 449 VAL A O 1
ATOM 3437 N N . ALA A 1 450 ? -13.841 14.893 28.843 1.00 89.69 450 ALA A N 1
ATOM 3438 C CA . ALA A 1 450 ? -12.832 13.861 28.631 1.00 89.69 450 ALA A CA 1
ATOM 3439 C C . ALA A 1 450 ? -13.448 12.455 28.656 1.00 89.69 450 ALA A C 1
ATOM 3441 O O . ALA A 1 450 ? -13.194 11.646 27.765 1.00 89.69 450 ALA A O 1
ATOM 3442 N N . SER A 1 451 ? -14.314 12.198 29.636 1.00 92.31 451 SER A N 1
ATOM 3443 C CA . SER A 1 451 ? -14.952 10.894 29.809 1.00 92.31 451 SER A CA 1
ATOM 3444 C C . SER A 1 451 ? -15.942 10.582 28.690 1.00 92.31 451 SER A C 1
ATOM 3446 O O . SER A 1 451 ? -15.931 9.479 28.148 1.00 92.31 451 SER A O 1
ATOM 3448 N N . ALA A 1 452 ? -16.739 11.569 28.270 1.00 94.56 452 ALA A N 1
ATOM 3449 C CA . ALA A 1 452 ? -17.628 11.426 27.123 1.00 94.56 452 ALA A CA 1
ATOM 3450 C C . ALA A 1 452 ? -16.841 11.144 25.835 1.00 94.56 452 ALA A C 1
ATOM 3452 O O . ALA A 1 452 ? -17.193 10.243 25.079 1.00 94.56 452 ALA A O 1
ATOM 3453 N N . LEU A 1 453 ? -15.737 11.861 25.605 1.00 90.94 453 LEU A N 1
ATOM 3454 C CA . LEU A 1 453 ? -14.881 11.645 24.439 1.00 90.94 453 LEU A CA 1
ATOM 3455 C C . LEU A 1 453 ? -14.276 10.232 24.418 1.00 90.94 453 LEU A C 1
ATOM 3457 O O . LEU A 1 453 ? -14.301 9.584 23.372 1.00 90.94 453 LEU A O 1
ATOM 3461 N N . ALA A 1 454 ? -13.800 9.741 25.565 1.00 89.25 454 ALA A N 1
ATOM 3462 C CA . ALA A 1 454 ? -13.262 8.389 25.697 1.00 89.25 454 ALA A CA 1
ATOM 3463 C C . ALA A 1 454 ? -14.331 7.309 25.443 1.00 89.25 454 ALA A C 1
ATOM 3465 O O . ALA A 1 454 ? -14.075 6.363 24.701 1.00 89.25 454 ALA A O 1
ATOM 3466 N N . PHE A 1 455 ? -15.556 7.476 25.957 1.00 92.38 455 PHE A N 1
ATOM 3467 C CA . PHE A 1 455 ? -16.660 6.559 25.640 1.00 92.38 455 PHE A CA 1
ATOM 3468 C C . PHE A 1 455 ? -17.050 6.570 24.162 1.00 92.38 455 PHE A C 1
ATOM 3470 O O . PHE A 1 455 ? -17.396 5.528 23.614 1.00 92.38 455 PHE A O 1
ATOM 3477 N N . GLY A 1 456 ? -16.975 7.721 23.493 1.00 88.50 456 GLY A N 1
ATOM 3478 C CA . GLY A 1 456 ? -17.225 7.773 22.056 1.00 88.50 456 GLY A CA 1
ATOM 3479 C C . GLY A 1 456 ? -16.201 6.983 21.250 1.00 88.50 456 GLY A C 1
ATOM 3480 O O . GLY A 1 456 ? -16.572 6.316 20.292 1.00 88.50 456 GLY A O 1
ATOM 3481 N N . ALA A 1 457 ? -14.933 7.014 21.660 1.00 86.56 457 ALA A N 1
ATOM 3482 C CA . ALA A 1 457 ? -13.884 6.217 21.033 1.00 86.56 457 ALA A CA 1
ATOM 3483 C C . ALA A 1 457 ? -14.018 4.711 21.329 1.00 86.56 457 ALA A C 1
ATOM 3485 O O . ALA A 1 457 ? -13.630 3.895 20.500 1.00 86.56 457 ALA A O 1
ATOM 3486 N N . TRP A 1 458 ? -14.619 4.348 22.468 1.00 88.06 458 TRP A N 1
ATOM 3487 C CA . TRP A 1 458 ? -14.971 2.963 22.802 1.00 88.06 458 TRP A CA 1
ATOM 3488 C C . TRP A 1 458 ? -16.022 2.386 21.840 1.00 88.06 458 TRP A C 1
ATOM 3490 O O . TRP A 1 458 ? -15.967 1.216 21.470 1.00 88.06 458 TRP A O 1
ATOM 3500 N N . GLY A 1 459 ? -16.983 3.201 21.402 1.00 87.31 459 GLY A N 1
ATOM 3501 C CA . GLY A 1 459 ? -18.032 2.742 20.497 1.00 87.31 459 GLY A CA 1
ATOM 3502 C C . GLY A 1 459 ? -19.015 1.763 21.169 1.00 87.31 459 GLY A C 1
ATOM 3503 O O . GLY A 1 459 ? -19.281 1.895 22.369 1.00 87.31 459 GLY A O 1
ATOM 3504 N N . PRO A 1 460 ? -19.616 0.812 20.423 1.00 82.94 460 PRO A N 1
ATOM 3505 C CA . PRO A 1 460 ? -20.758 0.004 20.889 1.00 82.94 460 PRO A CA 1
ATOM 3506 C C . PRO A 1 460 ? -20.494 -0.839 22.149 1.00 82.94 460 PRO A C 1
ATOM 3508 O O . PRO A 1 460 ? -21.419 -1.193 22.884 1.00 82.94 460 PRO A O 1
ATOM 3511 N N . GLU A 1 461 ? -19.228 -1.144 22.435 1.00 83.69 461 GLU A N 1
ATOM 3512 C CA . GLU A 1 461 ? -18.795 -1.975 23.566 1.00 83.69 461 GLU A CA 1
ATOM 3513 C C . GLU A 1 461 ? -18.771 -1.235 24.918 1.00 83.69 461 GLU A C 1
ATOM 3515 O O . GLU A 1 461 ? -18.522 -1.841 25.967 1.00 83.69 461 GLU A O 1
ATOM 3520 N N . ALA A 1 462 ? -19.082 0.067 24.930 1.00 85.50 462 ALA A N 1
ATOM 3521 C CA . ALA A 1 462 ? -19.117 0.884 26.144 1.00 85.50 462 ALA A CA 1
ATOM 3522 C C . ALA A 1 462 ? -20.114 0.370 27.211 1.00 85.50 462 ALA A C 1
ATOM 3524 O O . ALA A 1 462 ? -19.949 0.650 28.399 1.00 85.50 462 ALA A O 1
ATOM 3525 N N . GLY A 1 463 ? -21.126 -0.414 26.815 1.00 88.19 463 GLY A N 1
ATOM 3526 C CA . GLY A 1 463 ? -22.128 -0.998 27.719 1.00 88.19 463 GLY A CA 1
ATOM 3527 C C . GLY A 1 463 ? -23.345 -0.094 27.968 1.00 88.19 463 GLY A C 1
ATOM 3528 O O . GLY A 1 463 ? -23.368 1.072 27.582 1.00 88.19 463 GLY A O 1
ATOM 3529 N N . GLU A 1 464 ? -24.424 -0.642 28.539 1.00 88.88 464 GLU A N 1
ATOM 3530 C CA . GLU A 1 464 ? -25.694 0.097 28.739 1.00 88.88 464 GLU A CA 1
ATOM 3531 C C . GLU A 1 464 ? -25.573 1.220 29.769 1.00 88.88 464 GLU A C 1
ATOM 3533 O O . GLU A 1 464 ? -26.115 2.308 29.583 1.00 88.88 464 GLU A O 1
ATOM 3538 N N . GLN A 1 465 ? -24.800 0.990 30.827 1.00 91.31 465 GLN A N 1
ATOM 3539 C CA . GLN A 1 465 ? -24.589 1.970 31.888 1.00 91.31 465 GLN A CA 1
ATOM 3540 C C . GLN A 1 465 ? -23.859 3.227 31.387 1.00 91.31 465 GLN A C 1
ATOM 3542 O O . GLN A 1 465 ? -24.162 4.337 31.834 1.00 91.31 465 GLN A O 1
ATOM 3547 N N . ALA A 1 466 ? -22.943 3.070 30.423 1.00 92.44 466 ALA A N 1
ATOM 3548 C CA . ALA A 1 466 ? -22.279 4.190 29.762 1.00 92.44 466 ALA A CA 1
ATOM 3549 C C . ALA A 1 466 ? -23.276 4.996 28.925 1.00 92.44 466 ALA A C 1
ATOM 3551 O O . ALA A 1 466 ? -23.328 6.215 29.057 1.00 92.44 466 ALA A O 1
ATOM 3552 N N . VAL A 1 467 ? -24.135 4.325 28.146 1.00 91.69 467 VAL A N 1
ATOM 3553 C CA . VAL A 1 467 ? -25.208 4.984 27.383 1.00 91.69 467 VAL A CA 1
ATOM 3554 C C . VAL A 1 467 ? -26.141 5.763 28.313 1.00 91.69 467 VAL A C 1
ATOM 3556 O O . VAL A 1 467 ? -26.397 6.936 28.063 1.00 91.69 467 VAL A O 1
ATOM 3559 N N . HIS A 1 468 ? -26.586 5.173 29.425 1.00 91.81 468 HIS A N 1
ATOM 3560 C CA . HIS A 1 468 ? -27.457 5.859 30.386 1.00 91.81 468 HIS A CA 1
ATOM 3561 C C . HIS A 1 468 ? -26.779 7.081 31.029 1.00 91.81 468 HIS A C 1
ATOM 3563 O O . HIS A 1 468 ? -27.405 8.126 31.204 1.00 91.81 468 HIS A O 1
ATOM 3569 N N . SER A 1 469 ? -25.489 6.978 31.357 1.00 94.50 469 SER A N 1
ATOM 3570 C CA . SER A 1 469 ? -24.717 8.101 31.907 1.00 94.50 469 SER A CA 1
ATOM 3571 C C . SER A 1 469 ? -24.528 9.216 30.875 1.00 94.50 469 SER A C 1
ATOM 3573 O O . SER A 1 469 ? -24.727 10.388 31.185 1.00 94.50 469 SER A O 1
ATOM 3575 N N . LEU A 1 470 ? -24.222 8.861 29.625 1.00 94.56 470 LEU A N 1
ATOM 3576 C CA . LEU A 1 470 ? -24.092 9.817 28.528 1.00 94.56 470 LEU A CA 1
ATOM 3577 C C . LEU A 1 470 ? -25.418 10.518 28.212 1.00 94.56 470 LEU A C 1
ATOM 3579 O O . LEU A 1 470 ? -25.400 11.709 27.914 1.00 94.56 470 LEU A O 1
ATOM 3583 N N . LEU A 1 471 ? -26.557 9.822 28.316 1.00 91.94 471 LEU A N 1
ATOM 3584 C CA . LEU A 1 471 ? -27.884 10.425 28.147 1.00 91.94 471 LEU A CA 1
ATOM 3585 C C . LEU A 1 471 ? -28.147 11.518 29.189 1.00 91.94 471 LEU A C 1
ATOM 3587 O O . LEU A 1 471 ? -28.662 12.572 28.828 1.00 91.94 471 LEU A O 1
ATOM 3591 N N . HIS A 1 472 ? -27.720 11.339 30.442 1.00 93.94 472 HIS A N 1
ATOM 3592 C CA . HIS A 1 472 ? -27.781 12.419 31.434 1.00 93.94 472 HIS A CA 1
ATOM 3593 C C . HIS A 1 472 ? -26.886 13.610 31.064 1.00 93.94 472 HIS A C 1
ATOM 3595 O O . HIS A 1 472 ? -27.280 14.759 31.253 1.00 93.94 472 HIS A O 1
ATOM 3601 N N . CYS A 1 473 ? -25.708 13.358 30.490 1.00 95.62 473 CYS A N 1
ATOM 3602 C CA . CYS A 1 473 ? -24.786 14.408 30.051 1.00 95.62 473 CYS A CA 1
ATOM 3603 C C . CYS A 1 473 ? -25.262 15.182 28.803 1.00 95.62 473 CYS A C 1
ATOM 3605 O O . CYS A 1 473 ? -24.717 16.243 28.493 1.00 95.62 473 CYS A O 1
ATOM 3607 N N . VAL A 1 474 ? -26.289 14.708 28.086 1.00 93.75 474 VAL A N 1
ATOM 3608 C CA . VAL A 1 474 ? -26.922 15.467 26.989 1.00 93.75 474 VAL A CA 1
ATOM 3609 C C . VAL A 1 474 ? -27.658 16.707 27.516 1.00 93.75 474 VAL A C 1
ATOM 3611 O O . VAL A 1 474 ? -27.723 17.717 26.812 1.00 93.75 474 VAL A O 1
ATOM 3614 N N . ASP A 1 475 ? -28.127 16.675 28.765 1.00 93.31 475 ASP A N 1
ATOM 3615 C CA . ASP A 1 475 ? -28.785 17.799 29.443 1.00 93.31 475 ASP A CA 1
ATOM 3616 C C . ASP A 1 475 ? -27.827 18.658 30.291 1.00 93.31 475 ASP A C 1
ATOM 3618 O O . ASP A 1 475 ? -28.269 19.532 31.038 1.00 93.31 475 ASP A O 1
ATOM 3622 N N . ASP A 1 476 ? -26.512 18.461 30.151 1.00 96.25 476 ASP A N 1
ATOM 3623 C CA . ASP A 1 476 ? -25.501 19.232 30.880 1.00 96.25 476 ASP A CA 1
ATOM 3624 C C . ASP A 1 476 ? -25.575 20.740 30.566 1.00 96.25 476 ASP A C 1
ATOM 3626 O O . ASP A 1 476 ? -25.968 21.163 29.471 1.00 96.25 476 ASP A O 1
ATOM 3630 N N . GLN A 1 477 ? -25.175 21.558 31.543 1.00 94.44 477 GLN A N 1
ATOM 3631 C CA . GLN A 1 477 ? -25.095 23.013 31.401 1.00 94.44 477 GLN A CA 1
ATOM 3632 C C . GLN A 1 477 ? -23.906 23.440 30.525 1.00 94.44 477 GLN A C 1
ATOM 3634 O O . GLN A 1 477 ? -23.981 24.467 29.851 1.00 94.44 477 GLN A O 1
ATOM 3639 N N . ASP A 1 478 ? -22.815 22.664 30.504 1.00 94.56 478 ASP A N 1
ATOM 3640 C CA . ASP A 1 478 ? -21.660 22.922 29.643 1.00 94.56 478 ASP A CA 1
ATOM 3641 C C . ASP A 1 478 ? -21.879 22.295 28.256 1.00 94.56 478 ASP A C 1
ATOM 3643 O O . ASP A 1 478 ? -21.875 21.074 28.076 1.00 94.56 478 ASP A O 1
ATOM 3647 N N . LEU A 1 479 ? -22.016 23.144 27.235 1.00 92.75 479 LEU A N 1
ATOM 3648 C CA . LEU A 1 479 ? -22.261 22.725 25.850 1.00 92.75 479 LEU A CA 1
ATOM 3649 C C . LEU A 1 479 ? -21.139 21.845 25.272 1.00 92.75 479 LEU A C 1
ATOM 3651 O O . LEU A 1 479 ? -21.386 21.063 24.351 1.00 92.75 479 LEU A O 1
ATOM 3655 N N . ARG A 1 480 ? -19.917 21.899 25.821 1.00 92.75 480 ARG A N 1
ATOM 3656 C CA . ARG A 1 480 ? -18.829 20.989 25.430 1.00 92.75 480 ARG A CA 1
ATOM 3657 C C . ARG A 1 480 ? -19.099 19.571 25.921 1.00 92.75 480 ARG A C 1
ATOM 3659 O O . ARG A 1 480 ? -18.751 18.627 25.210 1.00 92.75 480 ARG A O 1
ATOM 3666 N N . VAL A 1 481 ? -19.712 19.410 27.096 1.00 95.31 481 VAL A N 1
ATOM 3667 C CA . VAL A 1 481 ? -20.129 18.098 27.617 1.00 95.31 481 VAL A CA 1
ATOM 3668 C C . VAL A 1 481 ? -21.253 17.550 26.748 1.00 95.31 481 VAL A C 1
ATOM 3670 O O . VAL A 1 481 ? -21.134 16.428 26.258 1.00 95.31 481 VAL A O 1
ATOM 3673 N N . VAL A 1 482 ? -22.266 18.371 26.452 1.00 94.44 482 VAL A N 1
ATOM 3674 C CA . VAL A 1 482 ? -23.389 18.008 25.568 1.00 94.44 482 VAL A CA 1
ATOM 3675 C C . VAL A 1 482 ? -22.879 17.529 24.208 1.00 94.44 482 VAL A C 1
ATOM 3677 O O . VAL A 1 482 ? -23.204 16.426 23.774 1.00 94.44 482 VAL A O 1
ATOM 3680 N N . ARG A 1 483 ? -22.013 18.318 23.559 1.00 93.19 483 ARG A N 1
ATOM 3681 C CA . ARG A 1 483 ? -21.434 17.997 22.248 1.00 93.19 483 ARG A CA 1
ATOM 3682 C C . ARG A 1 483 ? -20.711 16.651 22.247 1.00 93.19 483 ARG A C 1
ATOM 3684 O O . ARG A 1 483 ? -20.938 15.828 21.365 1.00 93.19 483 ARG A O 1
ATOM 3691 N N . ASN A 1 484 ? -19.812 16.426 23.205 1.00 92.81 484 ASN A N 1
ATOM 3692 C CA . ASN A 1 484 ? -19.039 15.183 23.246 1.00 92.81 484 ASN A CA 1
ATOM 3693 C C . ASN A 1 484 ? -19.904 13.984 23.652 1.00 92.81 484 ASN A C 1
ATOM 3695 O O . ASN A 1 484 ? -19.679 12.893 23.140 1.00 92.81 484 ASN A O 1
ATOM 3699 N N . SER A 1 485 ? -20.929 14.193 24.480 1.00 94.31 485 SER A N 1
ATOM 3700 C CA . SER A 1 485 ? -21.883 13.143 24.854 1.00 94.31 485 SER A CA 1
ATOM 3701 C C . SER A 1 485 ? -22.757 12.729 23.675 1.00 94.31 485 SER A C 1
ATOM 3703 O O . SER A 1 485 ? -22.926 11.540 23.443 1.00 94.31 485 SER A O 1
ATOM 3705 N N . MET A 1 486 ? -23.230 13.678 22.859 1.00 92.38 486 MET A N 1
ATOM 3706 C CA . MET A 1 486 ? -23.931 13.369 21.606 1.00 92.38 486 MET A CA 1
ATOM 3707 C C . MET A 1 486 ? -23.052 12.579 20.637 1.00 92.38 486 MET A C 1
ATOM 3709 O O . MET A 1 486 ? -23.496 11.567 20.102 1.00 92.38 486 MET A O 1
ATOM 3713 N N . LYS A 1 487 ? -21.790 12.997 20.451 1.00 90.06 487 LYS A N 1
ATOM 3714 C CA . LYS A 1 487 ? -20.830 12.251 19.623 1.00 90.06 487 LYS A CA 1
ATOM 3715 C C . LYS A 1 487 ? -20.666 10.822 20.131 1.00 90.06 487 LYS A C 1
ATOM 3717 O O . LYS A 1 487 ? -20.699 9.878 19.348 1.00 90.06 487 LYS A O 1
ATOM 3722 N N . ALA A 1 488 ? -20.488 10.684 21.442 1.00 91.00 488 ALA A N 1
ATOM 3723 C CA . ALA A 1 488 ? -20.293 9.400 22.080 1.00 91.00 488 ALA A CA 1
ATOM 3724 C C . ALA A 1 488 ? -21.521 8.506 21.955 1.00 91.00 488 ALA A C 1
ATOM 3726 O O . ALA A 1 488 ? -21.373 7.337 21.643 1.00 91.00 488 ALA A O 1
ATOM 3727 N N . LEU A 1 489 ? -22.725 9.056 22.108 1.00 91.12 489 LEU A N 1
ATOM 3728 C CA . LEU A 1 489 ? -23.973 8.327 21.903 1.00 91.12 489 LEU A CA 1
ATOM 3729 C C . LEU A 1 489 ? -24.180 7.901 20.446 1.00 91.12 489 LEU A C 1
ATOM 3731 O O . LEU A 1 489 ? -24.693 6.813 20.221 1.00 91.12 489 LEU A O 1
ATOM 3735 N N . GLY A 1 490 ? -23.755 8.700 19.464 1.00 85.56 490 GLY A N 1
ATOM 3736 C CA . GLY A 1 490 ? -23.788 8.291 18.055 1.00 85.56 490 GLY A CA 1
ATOM 3737 C C . GLY A 1 490 ? -22.884 7.093 17.761 1.00 85.56 490 GLY A C 1
ATOM 3738 O O . GLY A 1 490 ? -23.250 6.225 16.980 1.00 85.56 490 GLY A O 1
ATOM 3739 N N . LEU A 1 491 ? -21.721 7.020 18.416 1.00 84.69 491 LEU A N 1
ATOM 3740 C CA . LEU A 1 491 ? -20.742 5.942 18.226 1.00 84.69 491 LEU A CA 1
ATOM 3741 C C . LEU A 1 491 ? -21.035 4.709 19.097 1.00 84.69 491 LEU A C 1
ATOM 3743 O O . LEU A 1 491 ? -20.906 3.579 18.637 1.00 84.69 491 LEU A O 1
ATOM 3747 N N . ALA A 1 492 ? -21.443 4.914 20.350 1.00 82.69 492 ALA A N 1
ATOM 3748 C CA . ALA A 1 492 ? -21.725 3.859 21.323 1.00 82.69 492 ALA A CA 1
ATOM 3749 C C . ALA A 1 492 ? -23.168 3.345 21.283 1.00 82.69 492 ALA A C 1
ATOM 3751 O O . ALA A 1 492 ? -23.457 2.257 21.776 1.00 82.69 492 ALA A O 1
ATOM 3752 N N . GLY A 1 493 ? -24.085 4.127 20.715 1.00 71.12 493 GLY A N 1
ATOM 3753 C CA . GLY A 1 493 ? -25.501 3.795 20.598 1.00 71.12 493 GLY A CA 1
ATOM 3754 C C . GLY A 1 493 ? -25.862 2.987 19.354 1.00 71.12 493 GLY A C 1
ATOM 3755 O O . GLY A 1 493 ? -27.031 2.630 19.220 1.00 71.12 493 GLY A O 1
ATOM 3756 N N . VAL A 1 494 ? -24.908 2.679 18.465 1.00 70.56 494 VAL A N 1
ATOM 3757 C CA . VAL A 1 494 ? -25.149 1.851 17.271 1.00 70.56 494 VAL A CA 1
ATOM 3758 C C . VAL A 1 494 ? -25.704 0.489 17.715 1.00 70.56 494 VAL A C 1
ATOM 3760 O O . VAL A 1 494 ? -25.022 -0.278 18.391 1.00 70.56 494 VAL A O 1
ATOM 3763 N N . GLY A 1 495 ? -26.975 0.216 17.390 1.00 59.88 495 GLY A N 1
ATOM 3764 C CA . GLY A 1 495 ? -27.717 -0.982 17.823 1.00 59.88 495 GLY A CA 1
ATOM 3765 C C . GLY A 1 495 ? -28.691 -0.778 18.998 1.00 59.88 495 GLY A C 1
ATOM 3766 O O . GLY A 1 495 ? -29.403 -1.709 19.365 1.00 59.88 495 GLY A O 1
ATOM 3767 N N . ARG A 1 496 ? -28.775 0.430 19.577 1.00 70.44 496 ARG A N 1
ATOM 3768 C CA . ARG A 1 496 ? -29.685 0.795 20.689 1.00 70.44 496 ARG A CA 1
ATOM 3769 C C . ARG A 1 496 ? -30.552 2.020 20.366 1.00 70.44 496 ARG A C 1
ATOM 3771 O O . ARG A 1 496 ? -30.851 2.851 21.229 1.00 70.44 496 ARG A O 1
ATOM 3778 N N . ASN A 1 497 ? -30.972 2.115 19.106 1.00 71.88 497 ASN A N 1
ATOM 3779 C CA . ASN A 1 497 ? -31.628 3.288 18.524 1.00 71.88 497 ASN A CA 1
ATOM 3780 C C . ASN A 1 497 ? -32.891 3.727 19.284 1.00 71.88 497 ASN A C 1
ATOM 3782 O O . ASN A 1 497 ? -33.093 4.924 19.468 1.00 71.88 497 ASN A O 1
ATOM 3786 N N . ALA A 1 498 ? -33.697 2.786 19.788 1.00 78.06 498 ALA A N 1
ATOM 3787 C CA . ALA A 1 498 ? -34.994 3.085 20.404 1.00 78.06 498 ALA A CA 1
ATOM 3788 C C . ALA A 1 498 ? -34.919 3.983 21.656 1.00 78.06 498 ALA A C 1
ATOM 3790 O O . ALA A 1 498 ? -35.855 4.729 21.927 1.00 78.06 498 ALA A O 1
ATOM 3791 N N . ILE A 1 499 ? -33.817 3.933 22.414 1.00 81.88 499 ILE A N 1
ATOM 3792 C CA . ILE A 1 499 ? -33.657 4.706 23.661 1.00 81.88 499 ILE A CA 1
ATOM 3793 C C . ILE A 1 499 ? -32.857 5.987 23.411 1.00 81.88 499 ILE A C 1
ATOM 3795 O O . ILE A 1 499 ? -33.185 7.051 23.931 1.00 81.88 499 ILE A O 1
ATOM 3799 N N . VAL A 1 500 ? -31.797 5.892 22.605 1.00 83.94 500 VAL A N 1
ATOM 3800 C CA . VAL A 1 500 ? -30.855 6.998 22.391 1.00 83.94 500 VAL A CA 1
ATOM 3801 C C . VAL A 1 500 ? -31.432 8.059 21.453 1.00 83.94 500 VAL A C 1
ATOM 3803 O O . VAL A 1 500 ? -31.261 9.257 21.692 1.00 83.94 500 VAL A O 1
ATOM 3806 N N . ARG A 1 501 ? -32.145 7.635 20.403 1.00 82.69 501 ARG A N 1
ATOM 3807 C CA . ARG A 1 501 ? -32.623 8.527 19.341 1.00 82.69 501 ARG A CA 1
ATOM 3808 C C . ARG A 1 501 ? -33.564 9.626 19.852 1.00 82.69 501 ARG A C 1
ATOM 3810 O O . ARG A 1 501 ? -33.241 10.784 19.590 1.00 82.69 501 ARG A O 1
ATOM 3817 N N . PRO A 1 502 ? -34.647 9.349 20.613 1.00 85.88 502 PRO A N 1
ATOM 3818 C CA . PRO A 1 502 ? -35.590 10.398 21.022 1.00 85.88 502 PRO A CA 1
ATOM 3819 C C . PRO A 1 502 ? -34.931 11.507 21.853 1.00 85.88 502 PRO A C 1
ATOM 3821 O O . PRO A 1 502 ? -35.288 12.680 21.747 1.00 85.88 502 PRO A O 1
ATOM 3824 N N . VAL A 1 503 ? -33.927 11.149 22.658 1.00 86.88 503 VAL A N 1
ATOM 3825 C CA . VAL A 1 503 ? -33.189 12.098 23.502 1.00 86.88 503 VAL A CA 1
ATOM 3826 C C . VAL A 1 503 ? -32.286 12.999 22.659 1.00 86.88 503 VAL A C 1
ATOM 3828 O O . VAL A 1 503 ? -32.287 14.217 22.852 1.00 86.88 503 VAL A O 1
ATOM 3831 N N . ILE A 1 504 ? -31.556 12.430 21.691 1.00 85.44 504 ILE A N 1
ATOM 3832 C CA . ILE A 1 504 ? -30.716 13.213 20.773 1.00 85.44 504 ILE A CA 1
ATOM 3833 C C . ILE A 1 504 ? -31.584 14.137 19.905 1.00 85.44 504 ILE A C 1
ATOM 3835 O O . ILE A 1 504 ? -31.286 15.328 19.824 1.00 85.44 504 ILE A O 1
ATOM 3839 N N . VAL A 1 505 ? -32.671 13.618 19.321 1.00 85.69 505 VAL A N 1
ATOM 3840 C CA . VAL A 1 505 ? -33.662 14.368 18.521 1.00 85.69 505 VAL A CA 1
ATOM 3841 C C . VAL A 1 505 ? -34.168 15.575 19.312 1.00 85.69 505 VAL A C 1
ATOM 3843 O O . VAL A 1 505 ? -33.942 16.720 18.915 1.00 85.69 505 VAL A O 1
ATOM 3846 N N . LYS A 1 506 ? -34.739 15.341 20.501 1.00 89.06 506 LYS A N 1
ATOM 3847 C CA . LYS A 1 506 ? -35.259 16.403 21.372 1.00 89.06 506 LYS A CA 1
ATOM 3848 C C . LYS A 1 506 ? -34.202 17.462 21.688 1.00 89.06 506 LYS A C 1
ATOM 3850 O O . LYS A 1 506 ? -34.498 18.660 21.672 1.00 89.06 506 LYS A O 1
ATOM 3855 N N . ARG A 1 507 ? -32.965 17.051 21.982 1.00 89.31 507 ARG A N 1
ATOM 3856 C CA . ARG A 1 507 ? -31.903 17.995 22.340 1.00 89.31 507 ARG A CA 1
ATOM 3857 C C . ARG A 1 507 ? -31.401 18.796 21.142 1.00 89.31 507 ARG A C 1
ATOM 3859 O O . ARG A 1 507 ? -31.153 19.987 21.312 1.00 89.31 507 ARG A O 1
ATOM 3866 N N . ILE A 1 508 ? -31.289 18.208 19.950 1.00 86.38 508 ILE A N 1
ATOM 3867 C CA . ILE A 1 508 ? -30.944 18.962 18.734 1.00 86.38 508 ILE A CA 1
ATOM 3868 C C . ILE A 1 508 ? -31.991 20.045 18.480 1.00 86.38 508 ILE A C 1
ATOM 3870 O O . ILE A 1 508 ? -31.614 21.196 18.274 1.00 86.38 508 ILE A O 1
ATOM 3874 N N . SER A 1 509 ? -33.285 19.730 18.592 1.00 86.50 509 SER A N 1
ATOM 3875 C CA . SER A 1 509 ? -34.355 20.725 18.440 1.00 86.50 509 SER A CA 1
ATOM 3876 C C . SER A 1 509 ? -34.222 21.874 19.444 1.00 86.50 509 SER A C 1
ATOM 3878 O O . SER A 1 509 ? -34.351 23.040 19.072 1.00 86.50 509 SER A O 1
ATOM 3880 N N . LEU A 1 510 ? -33.902 21.575 20.708 1.00 88.44 510 LEU A N 1
ATOM 3881 C CA . LEU A 1 510 ? -33.644 22.603 21.723 1.00 88.44 510 LEU A CA 1
ATOM 3882 C C . LEU A 1 510 ? -32.412 23.457 21.393 1.00 88.44 510 LEU A C 1
ATOM 3884 O O . LEU A 1 510 ? -32.467 24.674 21.549 1.00 88.44 510 LEU A O 1
ATOM 3888 N N . LEU A 1 511 ? -31.321 22.849 20.917 1.00 86.94 511 LEU A N 1
ATOM 3889 C CA . LEU A 1 511 ? -30.089 23.557 20.555 1.00 86.94 511 LEU A CA 1
ATOM 3890 C C . LEU A 1 511 ? -30.276 24.451 19.323 1.00 86.94 511 LEU A C 1
ATOM 3892 O O . LEU A 1 511 ? -29.804 25.587 19.328 1.00 86.94 511 LEU A O 1
ATOM 3896 N N . LEU A 1 512 ? -30.998 23.979 18.303 1.00 82.81 512 LEU A N 1
ATOM 3897 C CA . LEU A 1 512 ? -31.339 24.768 17.115 1.00 82.81 512 LEU A CA 1
ATOM 3898 C C . LEU A 1 512 ? -32.258 25.943 17.475 1.00 82.81 512 LEU A C 1
ATOM 3900 O O . LEU A 1 512 ? -32.006 27.072 17.054 1.00 82.81 512 LEU A O 1
ATOM 3904 N N . ASN A 1 513 ? -33.261 25.720 18.330 1.00 84.56 513 ASN A N 1
ATOM 3905 C CA . ASN A 1 513 ? -34.130 26.791 18.825 1.00 84.56 513 ASN A CA 1
ATOM 3906 C C . ASN A 1 513 ? -33.363 27.812 19.678 1.00 84.56 513 ASN A C 1
ATOM 3908 O O . ASN A 1 513 ? -33.554 29.018 19.518 1.00 84.56 513 ASN A O 1
ATOM 3912 N N . ALA A 1 514 ? -32.464 27.355 20.554 1.00 83.88 514 ALA A N 1
ATOM 3913 C CA . ALA A 1 514 ? -31.624 28.234 21.363 1.00 83.88 514 ALA A CA 1
ATOM 3914 C C . ALA A 1 514 ? -30.671 29.070 20.496 1.00 83.88 514 ALA A C 1
ATOM 3916 O O . ALA A 1 514 ? -30.511 30.265 20.740 1.00 83.88 514 ALA A O 1
ATOM 3917 N N . ALA A 1 515 ? -30.075 28.469 19.463 1.00 81.06 515 ALA A N 1
ATOM 3918 C CA . ALA A 1 515 ? -29.229 29.182 18.513 1.00 81.06 515 ALA A CA 1
ATOM 3919 C C . ALA A 1 515 ? -30.019 30.219 17.699 1.00 81.06 515 ALA A C 1
ATOM 3921 O O . ALA A 1 515 ? -29.500 31.300 17.438 1.00 81.06 515 ALA A O 1
ATOM 3922 N N . ARG A 1 516 ? -31.279 29.923 17.356 1.00 81.44 516 ARG A N 1
ATOM 3923 C CA . ARG A 1 516 ? -32.175 30.839 16.634 1.00 81.44 516 ARG A CA 1
ATOM 3924 C C . ARG A 1 516 ? -32.603 32.047 17.469 1.00 81.44 516 ARG A C 1
ATOM 3926 O O . ARG A 1 516 ? -32.692 33.149 16.941 1.00 81.44 516 ARG A O 1
ATOM 3933 N N . LEU A 1 517 ? -32.910 31.840 18.750 1.00 81.75 517 LEU A N 1
ATOM 3934 C CA . LEU A 1 517 ? -33.373 32.905 19.650 1.00 81.75 517 LEU A CA 1
ATOM 3935 C C . LEU A 1 517 ? -32.231 33.787 20.176 1.00 81.75 517 LEU A C 1
ATOM 3937 O O . LEU A 1 517 ? -32.482 34.870 20.703 1.00 81.75 517 LEU A O 1
ATOM 3941 N N . SER A 1 518 ? -30.982 33.335 20.057 1.00 79.00 518 SER A N 1
ATOM 3942 C CA . SER A 1 518 ? -29.823 34.088 20.521 1.00 79.00 518 SER A CA 1
ATOM 3943 C C . SER A 1 518 ? -29.404 35.141 19.491 1.00 79.00 518 SER A C 1
ATOM 3945 O O . SER A 1 518 ? -29.070 34.823 18.354 1.00 79.00 518 SER A O 1
ATOM 3947 N N . THR A 1 519 ? -29.402 36.415 19.892 1.00 65.19 519 THR A N 1
ATOM 3948 C CA . THR A 1 519 ? -28.909 37.529 19.062 1.00 65.19 519 THR A CA 1
ATOM 3949 C C . THR A 1 519 ? -27.386 37.522 18.912 1.00 65.19 519 THR A C 1
ATOM 3951 O O . THR A 1 519 ? -26.857 38.092 17.958 1.00 65.19 519 THR A O 1
ATOM 3954 N N . SER A 1 520 ? -26.668 36.854 19.821 1.00 66.06 520 SER A N 1
ATOM 3955 C CA . SER A 1 520 ? -25.260 36.507 19.660 1.00 66.06 520 SER A CA 1
ATOM 3956 C C . SER A 1 520 ? -25.159 35.092 19.092 1.00 66.06 520 SER A C 1
ATOM 3958 O O . SER A 1 520 ? -25.832 34.173 19.546 1.00 66.06 520 SER A O 1
ATOM 3960 N N . LYS A 1 521 ? -24.320 34.890 18.071 1.00 72.25 521 LYS A N 1
ATOM 3961 C CA . LYS A 1 521 ? -24.092 33.562 17.485 1.00 72.25 521 LYS A CA 1
ATOM 3962 C C . LYS A 1 521 ? -23.608 32.599 18.579 1.00 72.25 521 LYS A C 1
ATOM 3964 O O . LYS A 1 521 ? -22.438 32.629 18.956 1.00 72.25 521 LYS A O 1
ATOM 3969 N N . ASN A 1 522 ? -24.498 31.751 19.099 1.00 82.62 522 ASN A N 1
ATOM 3970 C CA . ASN A 1 522 ? -24.156 30.735 20.092 1.00 82.62 522 ASN A CA 1
ATOM 3971 C C . ASN A 1 522 ? -23.464 29.555 19.390 1.00 82.62 522 ASN A C 1
ATOM 3973 O O . ASN A 1 522 ? -24.055 28.503 19.143 1.00 82.62 522 ASN A O 1
ATOM 3977 N N . TYR A 1 523 ? -22.205 29.776 19.008 1.00 79.88 523 TYR A N 1
ATOM 3978 C CA . TYR A 1 523 ? -21.402 28.837 18.224 1.00 79.88 523 TYR A CA 1
ATOM 3979 C C . TYR A 1 523 ? -21.274 27.459 18.883 1.00 79.88 523 TYR A C 1
ATOM 3981 O O . TYR A 1 523 ? -21.228 26.453 18.178 1.00 79.88 523 TYR A O 1
ATOM 3989 N N . ASP A 1 524 ? -21.252 27.386 20.214 1.00 77.94 524 ASP A N 1
ATOM 3990 C CA . ASP A 1 524 ? -21.161 26.107 20.920 1.00 77.94 524 ASP A CA 1
ATOM 3991 C C . ASP A 1 524 ? -22.466 25.310 20.838 1.00 77.94 524 ASP A C 1
ATOM 3993 O O . ASP A 1 524 ? -22.418 24.091 20.661 1.00 77.94 524 ASP A O 1
ATOM 3997 N N . ALA A 1 525 ? -23.626 25.977 20.875 1.00 82.88 525 ALA A N 1
ATOM 3998 C CA . ALA A 1 525 ? -24.917 25.317 20.676 1.00 82.88 525 ALA A CA 1
ATOM 3999 C C . ALA A 1 525 ? -25.058 24.798 19.238 1.00 82.88 525 ALA A C 1
ATOM 4001 O O . ALA A 1 525 ? -25.491 23.664 19.033 1.00 82.88 525 ALA A O 1
ATOM 4002 N N . LEU A 1 526 ? -24.612 25.584 18.253 1.00 80.81 526 LEU A N 1
ATOM 4003 C CA . LEU A 1 526 ? -24.584 25.180 16.845 1.00 80.81 526 LEU A CA 1
ATOM 4004 C C . LEU A 1 526 ? -23.646 23.994 16.603 1.00 80.81 526 LEU A C 1
ATOM 4006 O O . LEU A 1 526 ? -24.038 23.031 15.951 1.00 80.81 526 LEU A O 1
ATOM 4010 N N . ARG A 1 527 ? -22.439 24.006 17.184 1.00 80.81 527 ARG A N 1
ATOM 4011 C CA . ARG A 1 527 ? -21.506 22.869 17.114 1.00 80.81 527 ARG A CA 1
ATOM 4012 C C . ARG A 1 527 ? -22.047 21.628 17.818 1.00 80.81 527 ARG A C 1
ATOM 4014 O O . ARG A 1 527 ? -21.810 20.517 17.351 1.00 80.81 527 ARG A O 1
ATOM 4021 N N . ALA A 1 528 ? -22.752 21.787 18.936 1.00 82.62 528 ALA A N 1
ATOM 4022 C CA . ALA A 1 528 ? -23.410 20.672 19.609 1.00 82.62 528 ALA A CA 1
ATOM 4023 C C . ALA A 1 528 ? -24.532 20.083 18.739 1.00 82.62 528 ALA A C 1
ATOM 4025 O O . ALA A 1 528 ? -24.566 18.869 18.556 1.00 82.62 528 ALA A O 1
ATOM 4026 N N . ALA A 1 529 ? -25.370 20.924 18.123 1.00 83.19 529 ALA A N 1
ATOM 4027 C CA . ALA A 1 529 ? -26.403 20.486 17.185 1.00 83.19 529 ALA A CA 1
ATOM 4028 C C . ALA A 1 529 ? -25.801 19.770 15.965 1.00 83.19 529 ALA A C 1
ATOM 4030 O O . ALA A 1 529 ? -26.246 18.684 15.614 1.00 83.19 529 ALA A O 1
ATOM 4031 N N . GLN A 1 530 ? -24.737 20.325 15.377 1.00 83.12 530 GLN A N 1
ATOM 4032 C CA . GLN A 1 530 ? -23.994 19.736 14.260 1.00 83.12 530 GLN A CA 1
ATOM 4033 C C . GLN A 1 530 ? -23.488 18.322 14.587 1.00 83.12 530 GLN A C 1
ATOM 4035 O O . GLN A 1 530 ? -23.655 17.391 13.803 1.00 83.12 530 GLN A O 1
ATOM 4040 N N . VAL A 1 531 ? -22.894 18.141 15.768 1.00 84.00 531 VAL A N 1
ATOM 4041 C CA . VAL A 1 531 ? -22.416 16.831 16.225 1.00 84.00 531 VAL A CA 1
ATOM 4042 C C . VAL A 1 531 ? -23.574 15.877 16.522 1.00 84.00 531 VAL A C 1
ATOM 4044 O O . VAL A 1 531 ? -23.466 14.693 16.216 1.00 84.00 531 VAL A O 1
ATOM 4047 N N . GLY A 1 532 ? -24.686 16.379 17.061 1.00 83.06 532 GLY A N 1
ATOM 4048 C CA . GLY A 1 532 ? -25.913 15.603 17.230 1.00 83.06 532 GLY A CA 1
ATOM 4049 C C . GLY A 1 532 ? -26.478 15.098 15.901 1.00 83.06 532 GLY A C 1
ATOM 4050 O O . GLY A 1 532 ? -26.862 13.940 15.806 1.00 83.06 532 GLY A O 1
ATOM 4051 N N . ILE A 1 533 ? -26.477 15.933 14.862 1.00 81.44 533 ILE A N 1
ATOM 4052 C CA . ILE A 1 533 ? -26.911 15.587 13.498 1.00 81.44 533 ILE A CA 1
ATOM 4053 C C . ILE A 1 533 ? -26.041 14.458 12.926 1.00 81.44 533 ILE A C 1
ATOM 4055 O O . ILE A 1 533 ? -26.567 13.477 12.406 1.00 81.44 533 ILE A O 1
ATOM 4059 N N . ILE A 1 534 ? -24.716 14.541 13.089 1.00 81.75 534 ILE A N 1
ATOM 4060 C CA . ILE A 1 534 ? -23.796 13.457 12.698 1.00 81.75 534 ILE A CA 1
ATOM 4061 C C . ILE A 1 534 ? -24.101 12.181 13.492 1.00 81.75 534 ILE A C 1
ATOM 4063 O O . ILE A 1 534 ? -24.189 11.101 12.914 1.00 81.75 534 ILE A O 1
ATOM 4067 N N . ALA A 1 535 ? -24.294 12.305 14.807 1.00 82.19 535 ALA A N 1
ATOM 4068 C CA . ALA A 1 535 ? -24.628 11.180 15.672 1.00 82.19 535 ALA A CA 1
ATOM 4069 C C . ALA A 1 535 ? -25.951 10.509 15.269 1.00 82.19 535 ALA A C 1
ATOM 4071 O O . ALA A 1 535 ? -26.015 9.287 15.255 1.00 82.19 535 ALA A O 1
ATOM 4072 N N . LEU A 1 536 ? -26.977 11.277 14.884 1.00 80.00 536 LEU A N 1
ATOM 4073 C CA . LEU A 1 536 ? -28.227 10.734 14.343 1.00 80.00 536 LEU A CA 1
ATOM 4074 C C . LEU A 1 536 ? -28.019 10.000 13.019 1.00 80.00 536 LEU A C 1
ATOM 4076 O O . LEU A 1 536 ? -28.618 8.947 12.824 1.00 80.00 536 LEU A O 1
ATOM 4080 N N . GLY A 1 537 ? -27.162 10.521 12.136 1.00 77.38 537 GLY A N 1
ATOM 4081 C CA . GLY A 1 537 ? -26.820 9.853 10.878 1.00 77.38 537 GLY A CA 1
ATOM 4082 C C . GLY A 1 537 ? -26.192 8.472 11.090 1.00 77.38 537 GLY A C 1
ATOM 4083 O O . GLY A 1 537 ? -26.474 7.544 10.340 1.00 77.38 537 GLY A O 1
ATOM 4084 N N . LEU A 1 538 ? -25.408 8.309 12.160 1.00 76.75 538 LEU A N 1
ATOM 4085 C CA . LEU A 1 538 ? -24.824 7.020 12.551 1.00 76.75 538 LEU A CA 1
ATOM 4086 C C . LEU A 1 538 ? -25.850 6.027 13.129 1.00 76.75 538 LEU A C 1
ATOM 4088 O O . LEU A 1 538 ? -25.571 4.832 13.181 1.00 76.75 538 LEU A O 1
ATOM 4092 N N . LEU A 1 539 ? -27.029 6.495 13.556 1.00 70.88 539 LEU A N 1
ATOM 4093 C CA . LEU A 1 539 ? -28.071 5.686 14.203 1.00 70.88 539 LEU A CA 1
ATOM 4094 C C . LEU A 1 539 ? -29.162 5.199 13.226 1.00 70.88 539 LEU A C 1
ATOM 4096 O O . LEU A 1 539 ? -30.250 4.870 13.683 1.00 70.88 539 LEU A O 1
ATOM 4100 N N . ASP A 1 540 ? -28.892 5.135 11.918 1.00 69.44 540 ASP A N 1
ATOM 4101 C CA . ASP A 1 540 ? -29.789 4.665 10.836 1.00 69.44 540 ASP A CA 1
ATOM 4102 C C . ASP A 1 540 ? -31.133 5.434 10.705 1.00 69.44 540 ASP A C 1
ATOM 4104 O O . ASP A 1 540 ? -32.179 4.979 11.170 1.00 69.44 540 ASP A O 1
ATOM 4108 N N . PRO A 1 541 ? -31.141 6.644 10.121 1.00 60.22 541 PRO A N 1
ATOM 4109 C CA . PRO A 1 541 ? -32.144 7.687 10.373 1.00 60.22 541 PRO A CA 1
ATOM 4110 C C . PRO A 1 541 ? -33.570 7.467 9.823 1.00 60.22 541 PRO A C 1
ATOM 4112 O O . PRO A 1 541 ? -34.429 8.299 10.106 1.00 60.22 541 PRO A O 1
ATOM 4115 N N . TRP A 1 542 ? -33.867 6.408 9.061 1.00 60.97 542 TRP A N 1
ATOM 4116 C CA . TRP A 1 542 ? -35.071 6.389 8.207 1.00 60.97 542 TRP A CA 1
ATOM 4117 C C . TRP A 1 542 ? -36.343 5.768 8.792 1.00 60.97 542 TRP A C 1
ATOM 4119 O O . TRP A 1 542 ? -37.424 6.050 8.277 1.00 60.97 542 TRP A O 1
ATOM 4129 N N . ASP A 1 543 ? -36.271 5.012 9.887 1.00 60.59 543 ASP A N 1
ATOM 4130 C CA . ASP A 1 543 ? -37.492 4.467 10.512 1.00 60.59 543 ASP A CA 1
ATOM 4131 C C . ASP A 1 543 ? -38.335 5.536 11.244 1.00 60.59 543 ASP A C 1
ATOM 4133 O O . ASP A 1 543 ? -39.411 5.236 11.759 1.00 60.59 543 ASP A O 1
ATOM 4137 N N . ASP A 1 544 ? -37.862 6.787 11.310 1.00 66.88 544 ASP A N 1
ATOM 4138 C CA . ASP A 1 544 ? -38.465 7.851 12.112 1.00 66.88 544 ASP A CA 1
ATOM 4139 C C . ASP A 1 544 ? -38.578 9.177 11.334 1.00 66.88 544 ASP A C 1
ATOM 4141 O O . ASP A 1 544 ? -37.600 9.900 11.121 1.00 66.88 544 ASP A O 1
ATOM 4145 N N . LEU A 1 545 ? -39.811 9.514 10.938 1.00 64.62 545 LEU A N 1
ATOM 4146 C CA . LEU A 1 545 ? -40.181 10.785 10.299 1.00 64.62 545 LEU A CA 1
ATOM 4147 C C . LEU A 1 545 ? -39.747 12.012 11.121 1.00 64.62 545 LEU A C 1
ATOM 4149 O O . LEU A 1 545 ? -39.483 13.071 10.546 1.00 64.62 545 LEU A O 1
ATOM 4153 N N . GLU A 1 546 ? -39.642 11.885 12.446 1.00 68.69 546 GLU A N 1
ATOM 4154 C CA . GLU A 1 546 ? -39.245 12.976 13.333 1.00 68.69 546 GLU A CA 1
ATOM 4155 C C . GLU A 1 546 ? -37.757 13.321 13.162 1.00 68.69 546 GLU A C 1
ATOM 4157 O O . GLU A 1 546 ? -37.410 14.498 13.034 1.00 68.69 546 GLU A O 1
ATOM 4162 N N . ALA A 1 547 ? -36.877 12.321 13.034 1.00 68.50 547 ALA A N 1
ATOM 4163 C CA . ALA A 1 547 ? -35.451 12.540 12.783 1.00 68.50 547 ALA A CA 1
ATOM 4164 C C . ALA A 1 547 ? -35.214 13.193 11.413 1.00 68.50 547 ALA A C 1
ATOM 4166 O O . ALA A 1 547 ? -34.472 14.174 11.320 1.00 68.50 547 ALA A O 1
ATOM 4167 N N . ALA A 1 548 ? -35.902 12.713 10.370 1.00 68.31 548 ALA A N 1
ATOM 4168 C CA . ALA A 1 548 ? -35.865 13.326 9.044 1.00 68.31 548 ALA A CA 1
ATOM 4169 C C . ALA A 1 548 ? -36.313 14.796 9.095 1.00 68.31 548 ALA A C 1
ATOM 4171 O O . ALA A 1 548 ? -35.638 15.660 8.540 1.00 68.31 548 ALA A O 1
ATOM 4172 N N . SER A 1 549 ? -37.385 15.109 9.834 1.00 70.56 549 SER A N 1
ATOM 4173 C CA . SER A 1 549 ? -37.855 16.490 9.994 1.00 70.56 549 SER A CA 1
ATOM 4174 C C . SER A 1 549 ? -36.798 17.417 10.612 1.00 70.56 549 SER A C 1
ATOM 4176 O O . SER A 1 549 ? -36.687 18.568 10.200 1.00 70.56 549 SER A O 1
ATOM 4178 N N . ILE A 1 550 ? -35.950 16.918 11.520 1.00 75.00 550 ILE A N 1
ATOM 4179 C CA . ILE A 1 550 ? -34.847 17.697 12.100 1.00 75.00 550 ILE A CA 1
ATOM 4180 C C . ILE A 1 550 ? -33.745 17.966 11.078 1.00 75.00 550 ILE A C 1
ATOM 4182 O O . ILE A 1 550 ? -33.242 19.087 11.033 1.00 75.00 550 ILE A O 1
ATOM 4186 N N . PHE A 1 551 ? -33.376 16.986 10.245 1.00 75.50 551 PHE A N 1
ATOM 4187 C CA . PHE A 1 551 ? -32.435 17.227 9.146 1.00 75.50 551 PHE A CA 1
ATOM 4188 C C . PHE A 1 551 ? -32.997 18.262 8.170 1.00 75.50 551 PHE A C 1
ATOM 4190 O O . PHE A 1 551 ? -32.282 19.183 7.790 1.00 75.50 551 PHE A O 1
ATOM 4197 N N . LEU A 1 552 ? -34.288 18.172 7.834 1.00 69.88 552 LEU A N 1
ATOM 4198 C CA . LEU A 1 552 ? -34.956 19.141 6.964 1.00 69.88 552 LEU A CA 1
ATOM 4199 C C . LEU A 1 552 ? -34.963 20.548 7.581 1.00 69.88 552 LEU A C 1
ATOM 4201 O O . LEU A 1 552 ? -34.589 21.501 6.908 1.00 69.88 552 LEU A O 1
ATOM 4205 N N . VAL A 1 553 ? -35.290 20.686 8.871 1.00 75.44 553 VAL A N 1
ATOM 4206 C CA . VAL A 1 553 ? -35.226 21.972 9.593 1.00 75.44 553 VAL A CA 1
ATOM 4207 C C . VAL A 1 553 ? -33.788 22.494 9.680 1.00 75.44 553 VAL A C 1
ATOM 4209 O O . VAL A 1 553 ? -33.565 23.695 9.557 1.00 75.44 553 VAL A O 1
ATOM 4212 N N . ALA A 1 554 ? -32.799 21.616 9.858 1.00 79.38 554 ALA A N 1
ATOM 4213 C CA . ALA A 1 554 ? -31.389 21.989 9.899 1.00 79.38 554 ALA A CA 1
ATOM 4214 C C . ALA A 1 554 ? -30.864 22.464 8.534 1.00 79.38 554 ALA A C 1
ATOM 4216 O O . ALA A 1 554 ? -30.036 23.369 8.502 1.00 79.38 554 ALA A O 1
ATOM 4217 N N . VAL A 1 555 ? -31.348 21.893 7.426 1.00 76.75 555 VAL A N 1
ATOM 4218 C CA . VAL A 1 555 ? -31.021 22.329 6.057 1.00 76.75 555 VAL A CA 1
ATOM 4219 C C . VAL A 1 555 ? -31.759 23.614 5.677 1.00 76.75 555 VAL A C 1
ATOM 4221 O O . VAL A 1 555 ? -31.162 24.490 5.059 1.00 76.75 555 VAL A O 1
ATOM 4224 N N . ASP A 1 556 ? -33.028 23.750 6.056 1.00 75.56 556 ASP A N 1
ATOM 4225 C CA . ASP A 1 556 ? -33.854 24.917 5.727 1.00 75.56 556 ASP A CA 1
ATOM 4226 C C . ASP A 1 556 ? -33.452 26.149 6.557 1.00 75.56 556 ASP A C 1
ATOM 4228 O O . ASP A 1 556 ? -33.226 27.238 6.032 1.00 75.56 556 ASP A O 1
ATOM 4232 N N . GLN A 1 557 ? -33.296 25.965 7.871 1.00 74.12 557 GLN A N 1
ATOM 4233 C CA . GLN A 1 557 ? -33.223 27.065 8.843 1.00 74.12 557 GLN A CA 1
ATOM 4234 C C . GLN A 1 557 ? -31.884 27.144 9.580 1.00 74.12 557 GLN A C 1
ATOM 4236 O O . GLN A 1 557 ? -31.673 28.062 10.376 1.00 74.12 557 GLN A O 1
ATOM 4241 N N . GLY A 1 558 ? -30.984 26.182 9.364 1.00 74.25 558 GLY A N 1
ATOM 4242 C CA . GLY A 1 558 ? -29.667 26.189 9.989 1.00 74.25 558 GLY A CA 1
ATOM 4243 C C . GLY A 1 558 ? -28.742 27.263 9.399 1.00 74.25 558 GLY A C 1
ATOM 4244 O O . GLY A 1 558 ? -28.900 27.667 8.247 1.00 74.25 558 GLY A O 1
ATOM 4245 N N . PRO A 1 559 ? -27.732 27.722 10.156 1.00 77.62 559 PRO A N 1
ATOM 4246 C CA . PRO A 1 559 ? -26.605 28.451 9.578 1.00 77.62 559 PRO A CA 1
ATOM 4247 C C . PRO A 1 559 ? -25.806 27.548 8.626 1.00 77.62 559 PRO A C 1
ATOM 4249 O O . PRO A 1 559 ? -25.913 26.321 8.695 1.00 77.62 559 PRO A O 1
ATOM 4252 N N . ASP A 1 560 ? -24.999 28.149 7.751 1.00 75.44 560 ASP A N 1
ATOM 4253 C CA . ASP A 1 560 ? -24.289 27.459 6.663 1.00 75.44 560 ASP A CA 1
ATOM 4254 C C . ASP A 1 560 ? -23.545 26.197 7.116 1.00 75.44 560 ASP A C 1
ATOM 4256 O O . ASP A 1 560 ? -23.678 25.154 6.481 1.00 75.44 560 ASP A O 1
ATOM 4260 N N . GLU A 1 561 ? -22.862 26.223 8.262 1.00 75.56 561 GLU A N 1
ATOM 4261 C CA . GLU A 1 561 ? -22.101 25.072 8.764 1.00 75.56 561 GLU A CA 1
ATOM 4262 C C . GLU A 1 561 ? -23.003 23.894 9.178 1.00 75.56 561 GLU A C 1
ATOM 4264 O O . GLU A 1 561 ? -22.666 22.719 8.982 1.00 75.56 561 GLU A O 1
ATOM 4269 N N . VAL A 1 562 ? -24.177 24.197 9.741 1.00 78.69 562 VAL A N 1
ATOM 4270 C CA . VAL A 1 562 ? -25.182 23.193 10.114 1.00 78.69 562 VAL A CA 1
ATOM 4271 C C . VAL A 1 562 ? -25.864 22.649 8.862 1.00 78.69 562 VAL A C 1
ATOM 4273 O O . VAL A 1 562 ? -26.012 21.431 8.753 1.00 78.69 562 VAL A O 1
ATOM 4276 N N . ARG A 1 563 ? -26.190 23.516 7.891 1.00 79.69 563 ARG A N 1
ATOM 4277 C CA . ARG A 1 563 ? -26.767 23.115 6.597 1.00 79.69 563 ARG A CA 1
ATOM 4278 C C . ARG A 1 563 ? -25.843 22.172 5.844 1.00 79.69 563 ARG A C 1
ATOM 4280 O O . ARG A 1 563 ? -26.270 21.100 5.430 1.00 79.69 563 ARG A O 1
ATOM 4287 N N . GLN A 1 564 ? -24.566 22.528 5.730 1.00 76.38 564 GLN A N 1
ATOM 4288 C CA . GLN A 1 564 ? -23.554 21.699 5.076 1.00 76.38 564 GLN A CA 1
ATOM 4289 C C . GLN A 1 564 ? -23.406 20.340 5.746 1.00 76.38 564 GLN A C 1
ATOM 4291 O O . GLN A 1 564 ? -23.322 19.326 5.063 1.00 76.38 564 GLN A O 1
ATOM 4296 N N . THR A 1 565 ? -23.410 20.301 7.079 1.00 79.44 565 THR A N 1
ATOM 4297 C CA . THR A 1 565 ? -23.292 19.034 7.808 1.00 79.44 565 THR A CA 1
ATOM 4298 C C . THR A 1 565 ? -24.531 18.174 7.633 1.00 79.44 565 THR A C 1
ATOM 4300 O O . THR A 1 565 ? -24.404 16.984 7.370 1.00 79.44 565 THR A O 1
ATOM 4303 N N . ALA A 1 566 ? -25.723 18.764 7.738 1.00 81.00 566 ALA A N 1
ATOM 4304 C CA . ALA A 1 566 ? -26.972 18.051 7.517 1.00 81.00 566 ALA A CA 1
ATOM 4305 C C . ALA A 1 566 ? -27.036 17.484 6.091 1.00 81.00 566 ALA A C 1
ATOM 4307 O O . ALA A 1 566 ? -27.338 16.308 5.921 1.00 81.00 566 ALA A O 1
ATOM 4308 N N . LEU A 1 567 ? -26.650 18.266 5.080 1.00 76.12 567 LEU A N 1
ATOM 4309 C CA . LEU A 1 567 ? -26.574 17.810 3.690 1.00 76.12 567 LEU A CA 1
ATOM 4310 C C . LEU A 1 567 ? -25.477 16.757 3.458 1.00 76.12 567 LEU A C 1
ATOM 4312 O O . LEU A 1 567 ? -25.683 15.832 2.678 1.00 76.12 567 LEU A O 1
ATOM 4316 N N . ALA A 1 568 ? -24.322 16.858 4.125 1.00 77.06 568 ALA A N 1
ATOM 4317 C CA . ALA A 1 568 ? -23.248 15.869 4.015 1.00 77.06 568 ALA A CA 1
ATOM 4318 C C . ALA A 1 568 ? -23.659 14.529 4.636 1.00 77.06 568 ALA A C 1
ATOM 4320 O O . ALA A 1 568 ? -23.399 13.480 4.055 1.00 77.06 568 ALA A O 1
ATOM 4321 N N . VAL A 1 569 ? -24.353 14.573 5.776 1.00 77.75 569 VAL A N 1
ATOM 4322 C CA . VAL A 1 569 ? -24.946 13.391 6.406 1.00 77.75 569 VAL A CA 1
ATOM 4323 C C . VAL A 1 569 ? -26.037 12.811 5.505 1.00 77.75 569 VAL A C 1
ATOM 4325 O O . VAL A 1 569 ? -26.029 11.614 5.252 1.00 77.75 569 VAL A O 1
ATOM 4328 N N . LEU A 1 570 ? -26.906 13.645 4.921 1.00 75.50 570 LEU A N 1
ATOM 4329 C CA . LEU A 1 570 ? -27.887 13.186 3.933 1.00 75.50 570 LEU A CA 1
ATOM 4330 C C . LEU A 1 570 ? -27.205 12.509 2.732 1.00 75.50 570 LEU A C 1
ATOM 4332 O O . LEU A 1 570 ? -27.664 11.455 2.310 1.00 75.50 570 LEU A O 1
ATOM 4336 N N . ARG A 1 571 ? -26.073 13.029 2.231 1.00 73.69 571 ARG A N 1
ATOM 4337 C CA . ARG A 1 571 ? -25.328 12.466 1.081 1.00 73.69 571 ARG A CA 1
ATOM 4338 C C . ARG A 1 571 ? -24.903 11.030 1.251 1.00 73.69 571 ARG A C 1
ATOM 4340 O O . ARG A 1 571 ? -24.953 10.269 0.281 1.00 73.69 571 ARG A O 1
ATOM 4347 N N . ASP A 1 572 ? -24.501 10.672 2.452 1.00 67.75 572 ASP A N 1
ATOM 4348 C CA . ASP A 1 572 ? -24.016 9.331 2.729 1.00 67.75 572 ASP A CA 1
ATOM 4349 C C . ASP A 1 572 ? -25.181 8.364 3.033 1.00 67.75 572 ASP A C 1
ATOM 4351 O O . ASP A 1 572 ? -24.967 7.158 3.117 1.00 67.75 572 ASP A O 1
ATOM 4355 N N . ILE A 1 573 ? -26.416 8.880 3.146 1.00 68.12 573 ILE A N 1
ATOM 4356 C CA . ILE A 1 573 ? -27.575 8.164 3.692 1.00 68.12 573 ILE A CA 1
ATOM 4357 C C . ILE A 1 573 ? -28.804 8.171 2.754 1.00 68.12 573 ILE A C 1
ATOM 4359 O O . ILE A 1 573 ? -29.842 7.657 3.146 1.00 68.12 573 ILE A O 1
ATOM 4363 N N . VAL A 1 574 ? -28.764 8.701 1.523 1.00 68.88 574 VAL A N 1
ATOM 4364 C CA . VAL A 1 574 ? -29.945 8.659 0.619 1.00 68.88 574 VAL A CA 1
ATOM 4365 C C . VAL A 1 574 ? -30.121 7.284 -0.064 1.00 68.88 574 VAL A C 1
ATOM 4367 O O . VAL A 1 574 ? -29.324 6.954 -0.944 1.00 68.88 574 VAL A O 1
ATOM 4370 N N . PRO A 1 575 ? -31.205 6.529 0.236 1.00 54.75 575 PRO A N 1
ATOM 4371 C CA . PRO A 1 575 ? -31.890 5.677 -0.741 1.00 54.75 575 PRO A CA 1
ATOM 4372 C C . PRO A 1 575 ? -33.306 6.185 -1.122 1.00 54.75 575 PRO A C 1
ATOM 4374 O O . PRO A 1 575 ? -33.833 7.151 -0.577 1.00 54.75 575 PRO A O 1
ATOM 4377 N N . GLU A 1 576 ? -33.899 5.488 -2.098 1.00 54.91 576 GLU A N 1
ATOM 4378 C CA . GLU A 1 576 ? -34.982 5.805 -3.058 1.00 54.91 576 GLU A CA 1
ATOM 4379 C C . GLU A 1 576 ? -36.333 6.436 -2.629 1.00 54.91 576 GLU A C 1
ATOM 4381 O O . GLU A 1 576 ? -37.251 6.429 -3.450 1.00 54.91 576 GLU A O 1
ATOM 4386 N N . LYS A 1 577 ? -36.567 6.998 -1.433 1.00 52.75 577 LYS A N 1
ATOM 4387 C CA . LYS A 1 577 ? -37.936 7.482 -1.110 1.00 52.75 577 LYS A CA 1
ATOM 4388 C C . LYS A 1 577 ? -38.028 8.840 -0.418 1.00 52.75 577 LYS A C 1
ATOM 4390 O O . LYS A 1 577 ? -37.693 8.981 0.750 1.00 52.75 577 LYS A O 1
ATOM 4395 N N . GLY A 1 578 ? -38.653 9.793 -1.121 1.00 63.31 578 GLY A N 1
ATOM 4396 C CA . GLY A 1 578 ? -39.368 10.926 -0.525 1.00 63.31 578 GLY A CA 1
ATOM 4397 C C . GLY A 1 578 ? -39.450 12.163 -1.425 1.00 63.31 578 GLY A C 1
ATOM 4398 O O . GLY A 1 578 ? -38.461 12.871 -1.587 1.00 63.31 578 GLY A O 1
ATOM 4399 N N . SER A 1 579 ? -40.649 12.501 -1.915 1.00 68.25 579 SER A N 1
ATOM 4400 C CA . SER A 1 579 ? -40.935 13.783 -2.594 1.00 68.25 579 SER A CA 1
ATOM 4401 C C . SER A 1 579 ? -40.597 15.008 -1.728 1.00 68.25 579 SER A C 1
ATOM 4403 O O . SER A 1 579 ? -40.255 16.067 -2.244 1.00 68.25 579 SER A O 1
ATOM 4405 N N . ALA A 1 580 ? -40.610 14.860 -0.400 1.00 69.75 580 ALA A N 1
ATOM 4406 C CA . ALA A 1 580 ? -40.200 15.906 0.535 1.00 69.75 580 ALA A CA 1
ATOM 4407 C C . ALA A 1 580 ? -38.695 16.233 0.468 1.00 69.75 580 ALA A C 1
ATOM 4409 O O . ALA A 1 580 ? -38.326 17.405 0.528 1.00 69.75 580 ALA A O 1
ATOM 4410 N N . LEU A 1 581 ? -37.829 15.221 0.313 1.00 73.94 581 LEU A N 1
ATOM 4411 C CA . LEU A 1 581 ? -36.385 15.436 0.160 1.00 73.94 581 LEU A CA 1
ATOM 4412 C C . LEU A 1 581 ? -36.086 16.105 -1.186 1.00 73.94 581 LEU A C 1
ATOM 4414 O O . LEU A 1 581 ? -35.265 17.014 -1.251 1.00 73.94 581 LEU A O 1
ATOM 4418 N N . LEU A 1 582 ? -36.801 15.692 -2.235 1.00 77.56 582 LEU A N 1
ATOM 4419 C CA . LEU A 1 582 ? -36.708 16.275 -3.570 1.00 77.56 582 LEU A CA 1
ATOM 4420 C C . LEU A 1 582 ? -37.012 17.780 -3.545 1.00 77.56 582 LEU A C 1
ATOM 4422 O O . LEU A 1 582 ? -36.162 18.574 -3.936 1.00 77.56 582 LEU A O 1
ATOM 4426 N N . ASN A 1 583 ? -38.155 18.174 -2.972 1.00 79.75 583 ASN A N 1
ATOM 4427 C CA . ASN A 1 583 ? -38.562 19.580 -2.864 1.00 79.75 583 ASN A CA 1
ATOM 4428 C C . ASN A 1 583 ? -37.530 20.432 -2.103 1.00 79.75 583 ASN A C 1
ATOM 4430 O O . ASN A 1 583 ? -37.256 21.574 -2.472 1.00 79.75 583 ASN A O 1
ATOM 4434 N N . LEU A 1 584 ? -36.925 19.876 -1.050 1.00 75.31 584 LEU A N 1
ATOM 4435 C CA . LEU A 1 584 ? -35.897 20.561 -0.266 1.00 75.31 584 LEU A CA 1
ATOM 4436 C C . LEU A 1 584 ? -34.581 20.720 -1.042 1.00 75.31 584 LEU A C 1
ATOM 4438 O O . LEU A 1 584 ? -33.949 21.777 -0.984 1.00 75.31 584 LEU A O 1
ATOM 4442 N N . LEU A 1 585 ? -34.159 19.683 -1.771 1.00 81.62 585 LEU A N 1
ATOM 4443 C CA . LEU A 1 585 ? -32.966 19.743 -2.615 1.00 81.62 585 LEU A CA 1
ATOM 4444 C C . LEU A 1 585 ? -33.160 20.731 -3.767 1.00 81.62 585 LEU A C 1
ATOM 4446 O O . LEU A 1 585 ? -32.248 21.504 -4.042 1.00 81.62 585 LEU A O 1
ATOM 4450 N N . GLN A 1 586 ? -34.351 20.783 -4.369 1.00 83.44 586 GLN A N 1
ATOM 4451 C CA . GLN A 1 586 ? -34.704 21.796 -5.368 1.00 83.44 586 GLN A CA 1
ATOM 4452 C C . GLN A 1 586 ? -34.674 23.211 -4.775 1.00 83.44 586 GLN A C 1
ATOM 4454 O O . GLN A 1 586 ? -34.091 24.121 -5.366 1.00 83.44 586 GLN A O 1
ATOM 4459 N N . HIS A 1 587 ? -35.229 23.406 -3.573 1.00 83.75 587 HIS A N 1
ATOM 4460 C CA . HIS A 1 587 ? -35.159 24.695 -2.885 1.00 83.75 587 HIS A CA 1
ATOM 4461 C C . HIS A 1 587 ? -33.704 25.116 -2.619 1.00 83.75 587 HIS A C 1
ATOM 4463 O O . HIS A 1 587 ? -33.323 26.248 -2.922 1.00 83.75 587 HIS A O 1
ATOM 4469 N N . SER A 1 588 ? -32.880 24.180 -2.133 1.00 81.56 588 SER A N 1
ATOM 4470 C CA . SER A 1 588 ? -31.452 24.381 -1.850 1.00 81.56 588 SER A CA 1
ATOM 4471 C C . SER A 1 588 ? -30.635 24.654 -3.114 1.00 81.56 588 SER A C 1
ATOM 4473 O O . SER A 1 588 ? -29.707 25.458 -3.081 1.00 81.56 588 SER A O 1
ATOM 4475 N N . LEU A 1 589 ? -30.991 24.033 -4.239 1.00 84.94 589 LEU A N 1
ATOM 4476 C CA . LEU A 1 589 ? -30.377 24.294 -5.537 1.00 84.94 589 LEU A CA 1
ATOM 4477 C C . LEU A 1 589 ? -30.684 25.720 -6.020 1.00 84.94 589 LEU A C 1
ATOM 4479 O O . LEU A 1 589 ? -29.796 26.419 -6.504 1.00 84.94 589 LEU A O 1
ATOM 4483 N N . ALA A 1 590 ? -31.924 26.176 -5.831 1.00 85.62 590 ALA A N 1
ATOM 4484 C CA . ALA A 1 590 ? -32.365 27.493 -6.277 1.00 85.62 590 ALA A CA 1
ATOM 4485 C C . ALA A 1 590 ? -31.915 28.653 -5.362 1.00 85.62 590 ALA A C 1
ATOM 4487 O O . ALA A 1 590 ? -31.704 29.758 -5.855 1.00 85.62 590 ALA A O 1
ATOM 4488 N N . HIS A 1 591 ? -31.761 28.422 -4.051 1.00 81.81 591 HIS A N 1
ATOM 4489 C CA . HIS A 1 591 ? -31.566 29.495 -3.056 1.00 81.81 591 HIS A CA 1
ATOM 4490 C C . HIS A 1 591 ? -30.307 29.330 -2.186 1.00 81.81 591 HIS A C 1
ATOM 4492 O O . HIS A 1 591 ? -29.993 30.213 -1.386 1.00 81.81 591 HIS A O 1
ATOM 4498 N N . GLY A 1 592 ? -29.592 28.208 -2.296 1.00 80.06 592 GLY A N 1
ATOM 4499 C CA . GLY A 1 592 ? -28.380 27.942 -1.523 1.00 80.06 592 GLY A CA 1
ATOM 4500 C C . GLY A 1 592 ? -27.168 28.739 -2.009 1.00 80.06 592 GLY A C 1
ATOM 4501 O O . GLY A 1 592 ? -27.095 29.151 -3.163 1.00 80.06 592 GLY A O 1
ATOM 4502 N N . GLY A 1 593 ? -26.181 28.925 -1.129 1.00 80.81 593 GLY A N 1
ATOM 4503 C CA . GLY A 1 593 ? -24.848 29.378 -1.540 1.00 80.81 593 GLY A CA 1
ATOM 4504 C C . GLY A 1 593 ? -24.114 28.315 -2.370 1.00 80.81 593 GLY A C 1
ATOM 4505 O O . GLY A 1 593 ? -24.522 27.157 -2.404 1.00 80.81 593 GLY A O 1
ATOM 4506 N N . GLU A 1 594 ? -22.996 28.688 -2.991 1.00 82.81 594 GLU A N 1
ATOM 4507 C CA . GLU A 1 594 ? -22.234 27.843 -3.928 1.00 82.81 594 GLU A CA 1
ATOM 4508 C C . GLU A 1 594 ? -21.923 26.428 -3.396 1.00 82.81 594 GLU A C 1
ATOM 4510 O O . GLU A 1 594 ? -22.073 25.434 -4.111 1.00 82.81 594 GLU A O 1
ATOM 4515 N N . GLU A 1 595 ? -21.539 26.314 -2.121 1.00 76.62 595 GLU A N 1
ATOM 4516 C CA . GLU A 1 595 ? -21.235 25.028 -1.476 1.00 76.62 595 GLU A CA 1
ATOM 4517 C C . GLU A 1 595 ? -22.497 24.176 -1.255 1.00 76.62 595 GLU A C 1
ATOM 4519 O O . GLU A 1 595 ? -22.477 22.961 -1.459 1.00 76.62 595 GLU A O 1
ATOM 4524 N N . VAL A 1 596 ? -23.617 24.816 -0.902 1.00 78.56 596 VAL A N 1
ATOM 4525 C CA . VAL A 1 596 ? -24.924 24.161 -0.725 1.00 78.56 596 VAL A CA 1
ATOM 4526 C C . VAL A 1 596 ? -25.457 23.672 -2.070 1.00 78.56 596 VAL A C 1
ATOM 4528 O O . VAL A 1 596 ? -25.909 22.534 -2.168 1.00 78.56 596 VAL A O 1
ATOM 4531 N N . GLN A 1 597 ? -25.340 24.490 -3.116 1.00 86.12 597 GLN A N 1
ATOM 4532 C CA . GLN A 1 597 ? -25.730 24.128 -4.478 1.00 86.12 597 GLN A CA 1
ATOM 4533 C C . GLN A 1 597 ? -24.881 22.974 -5.016 1.00 86.12 597 GLN A C 1
ATOM 4535 O O . GLN A 1 597 ? -25.431 22.013 -5.542 1.00 86.12 597 GLN A O 1
ATOM 4540 N N . SER A 1 598 ? -23.559 23.011 -4.823 1.00 82.69 598 SER A N 1
ATOM 4541 C CA . SER A 1 598 ? -22.650 21.925 -5.225 1.00 82.69 598 SER A CA 1
ATOM 4542 C C . SER A 1 598 ? -23.028 20.586 -4.579 1.00 82.69 598 SER A C 1
ATOM 4544 O O . SER A 1 598 ? -23.046 19.529 -5.221 1.00 82.69 598 SER A O 1
ATOM 4546 N N . LEU A 1 599 ? -23.375 20.624 -3.293 1.00 79.12 599 LEU A N 1
ATOM 4547 C CA . LEU A 1 599 ? -23.788 19.440 -2.554 1.00 79.12 599 LEU A CA 1
ATOM 4548 C C . LEU A 1 599 ? -25.183 18.959 -2.976 1.00 79.12 599 LEU A C 1
ATOM 4550 O O . LEU A 1 599 ? -25.374 17.757 -3.154 1.00 79.12 599 LEU A O 1
ATOM 4554 N N . ALA A 1 600 ? -26.123 19.878 -3.221 1.00 84.94 600 ALA A N 1
ATOM 4555 C CA . ALA A 1 600 ? -27.442 19.564 -3.766 1.00 84.94 600 ALA A CA 1
ATOM 4556 C C . ALA A 1 600 ? -27.349 18.914 -5.158 1.00 84.94 600 ALA A C 1
ATOM 4558 O O . ALA A 1 600 ? -28.019 17.913 -5.394 1.00 84.94 600 ALA A O 1
ATOM 4559 N N . VAL A 1 601 ? -26.465 19.398 -6.040 1.00 87.25 601 VAL A N 1
ATOM 4560 C CA . VAL A 1 601 ? -26.178 18.781 -7.350 1.00 87.25 601 VAL A CA 1
ATOM 4561 C C . VAL A 1 601 ? -25.698 17.340 -7.184 1.00 87.25 601 VAL A C 1
ATOM 4563 O O . VAL A 1 601 ? -26.228 16.437 -7.825 1.00 87.25 601 VAL A O 1
ATOM 4566 N N . THR A 1 602 ? -24.741 17.107 -6.281 1.00 83.50 602 THR A N 1
ATOM 4567 C CA . THR A 1 602 ? -24.213 15.756 -6.009 1.00 83.50 602 THR A CA 1
ATOM 4568 C C . THR A 1 602 ? -25.309 14.814 -5.504 1.00 83.50 602 THR A C 1
ATOM 4570 O O . THR A 1 602 ? -25.370 13.648 -5.889 1.00 83.50 602 THR A O 1
ATOM 4573 N N . LEU A 1 603 ? -26.184 15.316 -4.631 1.00 82.12 603 LEU A N 1
ATOM 4574 C CA . LEU A 1 603 ? -27.298 14.562 -4.062 1.00 82.12 603 LEU A CA 1
ATOM 4575 C C . LEU A 1 603 ? -28.352 14.210 -5.110 1.00 82.12 603 LEU A C 1
ATOM 4577 O O . LEU A 1 603 ? -28.734 13.049 -5.231 1.00 82.12 603 LEU A O 1
ATOM 4581 N N . LEU A 1 604 ? -28.786 15.202 -5.885 1.00 83.38 604 LEU A N 1
ATOM 4582 C CA . LEU A 1 604 ? -29.789 15.034 -6.930 1.00 83.38 604 LEU A CA 1
ATOM 4583 C C . LEU A 1 604 ? -29.296 14.102 -8.043 1.00 83.38 604 LEU A C 1
ATOM 4585 O O . LEU A 1 604 ? -30.052 13.254 -8.505 1.00 83.38 604 LEU A O 1
ATOM 4589 N N . ALA A 1 605 ? -28.019 14.174 -8.423 1.00 80.44 605 ALA A N 1
ATOM 4590 C CA . ALA A 1 605 ? -27.463 13.288 -9.442 1.00 80.44 605 ALA A CA 1
ATOM 4591 C C . ALA A 1 605 ? -27.440 11.806 -9.028 1.00 80.44 605 ALA A C 1
ATOM 4593 O O . ALA A 1 605 ? -27.559 10.928 -9.879 1.00 80.44 605 ALA A O 1
ATOM 4594 N N . ARG A 1 606 ? -27.352 11.496 -7.728 1.00 78.62 606 ARG A N 1
ATOM 4595 C CA . ARG A 1 606 ? -27.438 10.106 -7.240 1.00 78.62 606 ARG A CA 1
ATOM 4596 C C . ARG A 1 606 ? -28.839 9.516 -7.339 1.00 78.62 606 ARG A C 1
ATOM 4598 O O . ARG A 1 606 ? -28.977 8.302 -7.437 1.00 78.62 606 ARG A O 1
ATOM 4605 N N . VAL A 1 607 ? -29.863 10.364 -7.326 1.00 78.50 607 VAL A N 1
ATOM 4606 C CA . VAL A 1 607 ? -31.265 9.953 -7.467 1.00 78.50 607 VAL A CA 1
ATOM 4607 C C . VAL A 1 607 ? -31.814 10.230 -8.868 1.00 78.50 607 VAL A C 1
ATOM 4609 O O . VAL A 1 607 ? -33.010 10.045 -9.075 1.00 78.50 607 VAL A O 1
ATOM 4612 N N . VAL A 1 608 ? -30.961 10.612 -9.840 1.00 76.50 608 VAL A N 1
ATOM 4613 C CA . VAL A 1 608 ? -31.377 11.051 -11.190 1.00 76.50 608 VAL A CA 1
ATOM 4614 C C . VAL A 1 608 ? -32.324 10.070 -11.872 1.00 76.50 608 VAL A C 1
ATOM 4616 O O . VAL A 1 608 ? -33.263 10.492 -12.539 1.00 76.50 608 VAL A O 1
ATOM 4619 N N . ASN A 1 609 ? -32.113 8.768 -11.667 1.00 68.81 609 ASN A N 1
ATOM 4620 C CA . ASN A 1 609 ? -32.903 7.711 -12.299 1.00 68.81 609 ASN A CA 1
ATOM 4621 C C . ASN A 1 609 ? -34.373 7.685 -11.835 1.00 68.81 609 ASN A C 1
ATOM 4623 O O . ASN A 1 609 ? -35.194 7.024 -12.464 1.00 68.81 609 ASN A O 1
ATOM 4627 N N . VAL A 1 610 ? -34.699 8.394 -10.750 1.00 70.88 610 VAL A N 1
ATOM 4628 C CA . VAL A 1 610 ? -36.041 8.492 -10.151 1.00 70.88 610 VAL A CA 1
ATOM 4629 C C . VAL A 1 610 ? -36.593 9.925 -10.242 1.00 70.88 610 VAL A C 1
ATOM 4631 O O . VAL A 1 610 ? -37.698 10.196 -9.781 1.00 70.88 610 VAL A O 1
ATOM 4634 N N . LEU A 1 611 ? -35.837 10.867 -10.816 1.00 72.38 611 LEU A N 1
ATOM 4635 C CA . LEU A 1 611 ? -36.241 12.268 -10.878 1.00 72.38 611 LEU A CA 1
ATOM 4636 C C . LEU A 1 611 ? -37.329 12.510 -11.928 1.00 72.38 611 LEU A C 1
ATOM 4638 O O . LEU A 1 611 ? -37.279 12.001 -13.047 1.00 72.38 611 LEU A O 1
ATOM 4642 N N . GLU A 1 612 ? -38.280 13.371 -11.572 1.00 76.94 612 GLU A N 1
ATOM 4643 C CA . GLU A 1 612 ? -39.232 13.952 -12.515 1.00 76.94 612 GLU A CA 1
ATOM 4644 C C . GLU A 1 612 ? -38.515 14.902 -13.492 1.00 76.94 612 GLU A C 1
ATOM 4646 O O . GLU A 1 612 ? -37.455 15.461 -13.187 1.00 76.94 612 GLU A O 1
ATOM 4651 N N . SER A 1 613 ? -39.112 15.124 -14.669 1.00 79.19 613 SER A N 1
ATOM 4652 C CA . SER A 1 613 ? -38.528 15.944 -15.743 1.00 79.19 613 SER A CA 1
ATOM 4653 C C . SER A 1 613 ? -38.142 17.356 -15.292 1.00 79.19 613 SER A C 1
ATOM 4655 O O . SER A 1 613 ? -37.164 17.910 -15.779 1.00 79.19 613 SER A O 1
ATOM 4657 N N . GLU A 1 614 ? -38.865 17.931 -14.330 1.00 81.94 614 GLU A N 1
ATOM 4658 C CA . GLU A 1 614 ? -38.587 19.273 -13.810 1.00 81.94 614 GLU A CA 1
ATOM 4659 C C . GLU A 1 614 ? -37.224 19.370 -13.103 1.00 81.94 614 GLU A C 1
ATOM 4661 O O . GLU A 1 614 ? -36.510 20.360 -13.256 1.00 81.94 614 GLU A O 1
ATOM 4666 N N . VAL A 1 615 ? -36.814 18.334 -12.366 1.00 81.62 615 VAL A N 1
ATOM 4667 C CA . VAL A 1 615 ? -35.528 18.341 -11.649 1.00 81.62 615 VAL A CA 1
ATOM 4668 C C . VAL A 1 615 ? -34.365 18.160 -12.620 1.00 81.62 615 VAL A C 1
ATOM 4670 O O . VAL A 1 615 ? -33.301 18.752 -12.439 1.00 81.62 615 VAL A O 1
ATOM 4673 N N . VAL A 1 616 ? -34.578 17.368 -13.675 1.00 84.06 616 VAL A N 1
ATOM 4674 C CA . VAL A 1 616 ? -33.616 17.221 -14.770 1.00 84.06 616 VAL A CA 1
ATOM 4675 C C . VAL A 1 616 ? -33.364 18.573 -15.437 1.00 84.06 616 VAL A C 1
ATOM 4677 O O . VAL A 1 616 ? -32.206 18.954 -15.590 1.00 84.06 616 VAL A O 1
ATOM 4680 N N . GLU A 1 617 ? -34.414 19.343 -15.740 1.00 86.62 617 GLU A N 1
ATOM 4681 C CA . GLU A 1 617 ? -34.261 20.694 -16.301 1.00 86.62 617 GLU A CA 1
ATOM 4682 C C . GLU A 1 617 ? -33.509 21.636 -15.355 1.00 86.62 617 GLU A C 1
ATOM 4684 O O . GLU A 1 617 ? -32.659 22.409 -15.798 1.00 86.62 617 GLU A O 1
ATOM 4689 N N . GLN A 1 618 ? -33.764 21.553 -14.046 1.00 87.19 618 GLN A N 1
ATOM 4690 C CA . GLN A 1 618 ? -33.037 22.356 -13.063 1.00 87.19 618 GLN A CA 1
ATOM 4691 C C . GLN A 1 618 ? -31.546 22.000 -13.025 1.00 87.19 618 GLN A C 1
ATOM 4693 O O . GLN A 1 618 ? -30.714 22.902 -13.082 1.00 87.19 618 GLN A O 1
ATOM 4698 N N . LEU A 1 619 ? -31.190 20.710 -12.985 1.00 87.31 619 LEU A N 1
ATOM 4699 C CA . LEU A 1 619 ? -29.791 20.264 -13.003 1.00 87.31 619 LEU A CA 1
ATOM 4700 C C . LEU A 1 619 ? -29.077 20.657 -14.296 1.00 87.31 619 LEU A C 1
ATOM 4702 O O . LEU A 1 619 ? -27.944 21.127 -14.261 1.00 87.31 619 LEU A O 1
ATOM 4706 N N . VAL A 1 620 ? -29.741 20.503 -15.435 1.00 89.69 620 VAL A N 1
ATOM 4707 C CA . VAL A 1 620 ? -29.212 20.928 -16.732 1.00 89.69 620 VAL A CA 1
ATOM 4708 C C . VAL A 1 620 ? -29.018 22.446 -16.769 1.00 89.69 620 VAL A C 1
ATOM 4710 O O . VAL A 1 620 ? -27.985 22.921 -17.238 1.00 89.69 620 VAL A O 1
ATOM 4713 N N . GLY A 1 621 ? -29.941 23.220 -16.192 1.00 89.56 621 GLY A N 1
ATOM 4714 C CA . GLY A 1 621 ? -29.801 24.667 -16.025 1.00 89.56 621 GLY A CA 1
ATOM 4715 C C . GLY A 1 621 ? -28.563 25.074 -15.215 1.00 89.56 621 GLY A C 1
ATOM 4716 O O . GLY A 1 621 ? -27.966 26.117 -15.492 1.00 89.56 621 GLY A O 1
ATOM 4717 N N . MET A 1 622 ? -28.106 24.231 -14.279 1.00 91.00 622 MET A N 1
ATOM 4718 C CA . MET A 1 622 ? -26.880 24.474 -13.503 1.00 91.00 622 MET A CA 1
ATOM 4719 C C . MET A 1 622 ? -25.596 24.383 -14.341 1.00 91.00 622 MET A C 1
ATOM 4721 O O . MET A 1 622 ? -24.562 24.899 -13.918 1.00 91.00 622 MET A O 1
ATOM 4725 N N . LEU A 1 623 ? -25.643 23.830 -15.559 1.00 88.69 623 LEU A N 1
ATOM 4726 C CA . LEU A 1 623 ? -24.539 23.947 -16.522 1.00 88.69 623 LEU A CA 1
ATOM 4727 C C . LEU A 1 623 ? -24.376 25.382 -17.055 1.00 88.69 623 LEU A C 1
ATOM 4729 O O . LEU A 1 623 ? -23.376 25.679 -17.686 1.00 88.69 623 LEU A O 1
ATOM 4733 N N . GLY A 1 624 ? -25.317 26.292 -16.791 1.00 85.94 624 GLY A N 1
ATOM 4734 C CA . GLY A 1 624 ? -25.160 27.729 -17.040 1.00 85.94 624 GLY A CA 1
ATOM 4735 C C . GLY A 1 624 ? -24.676 28.520 -15.818 1.00 85.94 624 GLY A C 1
ATOM 4736 O O . GLY A 1 624 ? -24.674 29.754 -15.845 1.00 85.94 624 GLY A O 1
ATOM 4737 N N . HIS A 1 625 ? -24.332 27.847 -14.713 1.00 90.62 625 HIS A N 1
ATOM 4738 C CA . HIS A 1 625 ? -24.004 28.514 -13.457 1.00 90.62 625 HIS A CA 1
ATOM 4739 C C . HIS A 1 625 ? -22.688 29.307 -13.551 1.00 90.62 625 HIS A C 1
ATOM 4741 O O . HIS A 1 625 ? -21.700 28.842 -14.111 1.00 90.62 625 HIS A O 1
ATOM 4747 N N . ARG A 1 626 ? -22.647 30.509 -12.952 1.00 86.81 626 ARG A N 1
ATOM 4748 C CA . ARG A 1 626 ? -21.475 31.411 -13.023 1.00 86.81 626 ARG A CA 1
ATOM 4749 C C . ARG A 1 626 ? -20.245 30.887 -12.284 1.00 86.81 626 ARG A C 1
ATOM 4751 O O . ARG A 1 626 ? -19.130 31.289 -12.605 1.00 86.81 626 ARG A O 1
ATOM 4758 N N . SER A 1 627 ? -20.441 30.045 -11.267 1.00 86.88 627 SER A N 1
ATOM 4759 C CA . SER A 1 627 ? -19.321 29.387 -10.592 1.00 86.88 627 SER A CA 1
ATOM 4760 C C . SER A 1 627 ? -18.846 28.173 -11.386 1.00 86.88 627 SER A C 1
ATOM 4762 O O . SER A 1 627 ? -19.593 27.209 -11.572 1.00 86.88 627 SER A O 1
ATOM 4764 N N . ASN A 1 628 ? -17.561 28.194 -11.746 1.00 79.94 628 ASN A N 1
ATOM 4765 C CA . ASN A 1 628 ? -16.863 27.073 -12.370 1.00 79.94 628 ASN A CA 1
ATOM 4766 C C . ASN A 1 628 ? -16.905 25.793 -11.515 1.00 79.94 628 ASN A C 1
ATOM 4768 O O . ASN A 1 628 ? -16.824 24.701 -12.074 1.00 79.94 628 ASN A O 1
ATOM 4772 N N . SER A 1 629 ? -17.009 25.891 -10.181 1.00 77.50 629 SER A N 1
ATOM 4773 C CA . SER A 1 629 ? -17.051 24.711 -9.302 1.00 77.50 629 SER A CA 1
ATOM 4774 C C . SER A 1 629 ? -18.369 23.949 -9.480 1.00 77.50 629 SER A C 1
ATOM 4776 O O . SER A 1 629 ? -18.357 22.750 -9.759 1.00 77.50 629 SER A O 1
ATOM 4778 N N . VAL A 1 630 ? -19.490 24.674 -9.437 1.00 84.81 630 VAL A N 1
ATOM 4779 C CA . VAL A 1 630 ? -20.842 24.145 -9.635 1.00 84.81 630 VAL A CA 1
ATOM 4780 C C . VAL A 1 630 ? -21.010 23.649 -11.066 1.00 84.81 630 VAL A C 1
ATOM 4782 O O . VAL A 1 630 ? -21.518 22.550 -11.257 1.00 84.81 630 VAL A O 1
ATOM 4785 N N . TYR A 1 631 ? -20.517 24.396 -12.060 1.00 87.94 631 TYR A N 1
ATOM 4786 C CA . TYR A 1 631 ? -20.519 23.985 -13.467 1.00 87.94 631 TYR A CA 1
ATOM 4787 C C . TYR A 1 631 ? -19.809 22.639 -13.677 1.00 87.94 631 TYR A C 1
ATOM 4789 O O . TYR A 1 631 ? -20.406 21.686 -14.180 1.00 87.94 631 TYR A O 1
ATOM 4797 N N . ASN A 1 632 ? -18.546 22.533 -13.244 1.00 81.56 632 ASN A N 1
ATOM 4798 C CA . ASN A 1 632 ? -17.739 21.329 -13.453 1.00 81.56 632 ASN A CA 1
ATOM 4799 C C . ASN A 1 632 ? -18.297 20.129 -12.682 1.00 81.56 632 ASN A C 1
ATOM 4801 O O . ASN A 1 632 ? -18.294 19.010 -13.195 1.00 81.56 632 ASN A O 1
ATOM 4805 N N . LEU A 1 633 ? -18.788 20.354 -11.458 1.00 85.62 633 LEU A N 1
ATOM 4806 C CA . LEU A 1 633 ? -19.411 19.305 -10.660 1.00 85.62 633 LEU A CA 1
ATOM 4807 C C . LEU A 1 633 ? -20.715 18.831 -11.303 1.00 85.62 633 LEU A C 1
ATOM 4809 O O . LEU A 1 633 ? -20.909 17.631 -11.444 1.00 85.62 633 LEU A O 1
ATOM 4813 N N . THR A 1 634 ? -21.559 19.751 -11.771 1.00 90.44 634 THR A N 1
ATOM 4814 C CA . THR A 1 634 ? -22.797 19.420 -12.493 1.00 90.44 634 THR A CA 1
ATOM 4815 C C . THR A 1 634 ? -22.494 18.598 -13.741 1.00 90.44 634 THR A C 1
ATOM 4817 O O . THR A 1 634 ? -23.085 17.537 -13.923 1.00 90.44 634 THR A O 1
ATOM 4820 N N . ALA A 1 635 ? -21.524 19.019 -14.560 1.00 88.00 635 ALA A N 1
ATOM 4821 C CA . ALA A 1 635 ? -21.122 18.274 -15.750 1.00 88.00 635 ALA A CA 1
ATOM 4822 C C . ALA A 1 635 ? -20.626 16.862 -15.400 1.00 88.00 635 ALA A C 1
ATOM 4824 O O . ALA A 1 635 ? -21.034 15.880 -16.022 1.00 88.00 635 ALA A O 1
ATOM 4825 N N . ARG A 1 636 ? -19.790 16.733 -14.362 1.00 88.75 636 ARG A N 1
ATOM 4826 C CA . ARG A 1 636 ? -19.297 15.431 -13.902 1.00 88.75 636 ARG A CA 1
ATOM 4827 C C . ARG A 1 636 ? -20.437 14.533 -13.435 1.00 88.75 636 ARG A C 1
ATOM 4829 O O . ARG A 1 636 ? -20.549 13.405 -13.905 1.00 88.75 636 ARG A O 1
ATOM 4836 N N . GLU A 1 637 ? -21.273 15.011 -12.523 1.00 89.06 637 GLU A N 1
ATOM 4837 C CA . GLU A 1 637 ? -22.318 14.190 -11.917 1.00 89.06 637 GLU A CA 1
ATOM 4838 C C . GLU A 1 637 ? -23.398 13.798 -12.936 1.00 89.06 637 GLU A C 1
ATOM 4840 O O . GLU A 1 637 ? -23.801 12.637 -12.971 1.00 89.06 637 GLU A O 1
ATOM 4845 N N . LEU A 1 638 ? -23.784 14.702 -13.846 1.00 90.56 638 LEU A N 1
ATOM 4846 C CA . LEU A 1 638 ? -24.677 14.362 -14.959 1.00 90.56 638 LEU A CA 1
ATOM 4847 C C . LEU A 1 638 ? -24.064 13.308 -15.888 1.00 90.56 638 LEU A C 1
ATOM 4849 O O . LEU A 1 638 ? -24.777 12.408 -16.319 1.00 90.56 638 LEU A O 1
ATOM 4853 N N . SER A 1 639 ? -22.755 13.352 -16.157 1.00 88.25 639 SER A N 1
ATOM 4854 C CA . SER A 1 639 ? -22.106 12.324 -16.984 1.00 88.25 639 SER A CA 1
ATOM 4855 C C . SER A 1 639 ? -22.119 10.938 -16.341 1.00 88.25 639 SER A C 1
ATOM 4857 O O . SER A 1 639 ? -22.375 9.947 -17.021 1.00 88.25 639 SER A O 1
ATOM 4859 N N . VAL A 1 640 ? -21.935 10.860 -15.018 1.00 85.00 640 VAL A N 1
ATOM 4860 C CA . VAL A 1 640 ? -22.051 9.602 -14.265 1.00 85.00 640 VAL A CA 1
ATOM 4861 C C . VAL A 1 640 ? -23.479 9.070 -14.347 1.00 85.00 640 VAL A C 1
ATOM 4863 O O . VAL A 1 640 ? -23.678 7.878 -14.585 1.00 85.00 640 VAL A O 1
ATOM 4866 N N . ALA A 1 641 ? -24.468 9.950 -14.199 1.00 84.88 641 ALA A N 1
ATOM 4867 C CA . ALA A 1 641 ? -25.885 9.613 -14.262 1.00 84.88 641 ALA A CA 1
ATOM 4868 C C . ALA A 1 641 ? -26.299 9.098 -15.660 1.00 84.88 641 ALA A C 1
ATOM 4870 O O . ALA A 1 641 ? -26.941 8.058 -15.798 1.00 84.88 641 ALA A O 1
ATOM 4871 N N . VAL A 1 642 ? -25.838 9.769 -16.717 1.00 87.81 642 VAL A N 1
ATOM 4872 C CA . VAL A 1 642 ? -26.018 9.349 -18.116 1.00 87.81 642 VAL A CA 1
ATOM 4873 C C . VAL A 1 642 ? -25.347 7.998 -18.382 1.00 87.81 642 VAL A C 1
ATOM 4875 O O . VAL A 1 642 ? -25.981 7.085 -18.909 1.00 87.81 642 VAL A O 1
ATOM 4878 N N . ALA A 1 643 ? -24.097 7.817 -17.943 1.00 85.06 643 ALA A N 1
ATOM 4879 C CA . ALA A 1 643 ? -23.356 6.564 -18.098 1.00 85.06 643 ALA A CA 1
ATOM 4880 C C . ALA A 1 643 ? -23.962 5.378 -17.328 1.00 85.06 643 ALA A C 1
ATOM 4882 O O . ALA A 1 643 ? -23.702 4.225 -17.680 1.00 85.06 643 ALA A O 1
ATOM 4883 N N . SER A 1 644 ? -24.776 5.645 -16.303 1.00 82.62 644 SER A N 1
ATOM 4884 C CA . SER A 1 644 ? -25.486 4.627 -15.522 1.00 82.62 644 SER A CA 1
ATOM 4885 C C . SER A 1 644 ? -26.892 4.298 -16.050 1.00 82.62 644 SER A C 1
ATOM 4887 O O . SER A 1 644 ? -27.577 3.472 -15.450 1.00 82.62 644 SER A O 1
ATOM 4889 N N . GLY A 1 645 ? -27.288 4.839 -17.211 1.00 83.69 645 GLY A N 1
ATOM 4890 C CA . GLY A 1 645 ? -28.482 4.403 -17.951 1.00 83.69 645 GLY A CA 1
ATOM 4891 C C . GLY A 1 645 ? -29.684 5.348 -17.892 1.00 83.69 645 GLY A C 1
ATOM 4892 O O . GLY A 1 645 ? -30.795 4.932 -18.226 1.00 83.69 645 GLY A O 1
ATOM 4893 N N . ALA A 1 646 ? -29.494 6.611 -17.497 1.00 85.12 646 ALA A N 1
ATOM 4894 C CA . ALA A 1 646 ? -30.539 7.636 -17.531 1.00 85.12 646 ALA A CA 1
ATOM 4895 C C . ALA A 1 646 ? -30.862 8.077 -18.979 1.00 85.12 646 ALA A C 1
ATOM 4897 O O . ALA A 1 646 ? -30.471 9.157 -19.418 1.00 85.12 646 ALA A O 1
ATOM 4898 N N . ASN A 1 647 ? -31.573 7.240 -19.743 1.00 84.12 647 ASN A N 1
ATOM 4899 C CA . ASN A 1 647 ? -31.808 7.453 -21.182 1.00 84.12 647 ASN A CA 1
ATOM 4900 C C . ASN A 1 647 ? -32.553 8.763 -21.505 1.00 84.12 647 ASN A C 1
ATOM 4902 O O . ASN A 1 647 ? -32.226 9.426 -22.484 1.00 84.12 647 ASN A O 1
ATOM 4906 N N . SER A 1 648 ? -33.527 9.168 -20.680 1.00 82.50 648 SER A N 1
ATOM 4907 C CA . SER A 1 648 ? -34.248 10.440 -20.859 1.00 82.50 648 SER A CA 1
ATOM 4908 C C . SER A 1 648 ? -33.330 11.653 -20.690 1.00 82.50 648 SER A C 1
ATOM 4910 O O . SER A 1 648 ? -33.430 12.620 -21.441 1.00 82.50 648 SER A O 1
ATOM 4912 N N . LEU A 1 649 ? -32.399 11.581 -19.736 1.00 87.38 649 LEU A N 1
ATOM 4913 C CA . LEU A 1 649 ? -31.379 12.600 -19.515 1.00 87.38 649 LEU A CA 1
ATOM 4914 C C . LEU A 1 649 ? -30.359 12.621 -20.661 1.00 87.38 649 LEU A C 1
ATOM 4916 O O . LEU A 1 649 ? -29.947 13.698 -21.080 1.00 87.38 649 LEU A O 1
ATOM 4920 N N . ALA A 1 650 ? -29.982 11.453 -21.191 1.00 89.12 650 ALA A N 1
ATOM 4921 C CA . ALA A 1 650 ? -29.095 11.351 -22.346 1.00 89.12 650 ALA A CA 1
ATOM 4922 C C . ALA A 1 650 ? -29.700 12.038 -23.583 1.00 89.12 650 ALA A C 1
ATOM 4924 O O . ALA A 1 650 ? -29.052 12.907 -24.164 1.00 89.12 650 ALA A O 1
ATOM 4925 N N . GLU A 1 651 ? -30.954 11.738 -23.941 1.00 89.44 651 GLU A N 1
ATOM 4926 C CA . GLU A 1 651 ? -31.626 12.411 -25.067 1.00 89.44 651 GLU A CA 1
ATOM 4927 C C . GLU A 1 651 ? -31.746 13.919 -24.835 1.00 89.44 651 GLU A C 1
ATOM 4929 O O . GLU A 1 651 ? -31.465 14.709 -25.734 1.00 89.44 651 GLU A O 1
ATOM 4934 N N . ARG A 1 652 ? -32.052 14.347 -23.605 1.00 90.38 652 ARG A N 1
ATOM 4935 C CA . ARG A 1 652 ? -32.126 15.775 -23.290 1.00 90.38 652 ARG A CA 1
ATOM 4936 C C . ARG A 1 652 ? -30.777 16.485 -23.426 1.00 90.38 652 ARG A C 1
ATOM 4938 O O . ARG A 1 652 ? -30.700 17.573 -23.993 1.00 90.38 652 ARG A O 1
ATOM 4945 N N . ILE A 1 653 ? -29.699 15.868 -22.943 1.00 92.06 653 ILE A N 1
ATOM 4946 C CA . ILE A 1 653 ? -28.331 16.383 -23.106 1.00 92.06 653 ILE A CA 1
ATOM 4947 C C . ILE A 1 653 ? -27.948 16.433 -24.585 1.00 92.06 653 ILE A C 1
ATOM 4949 O O . ILE A 1 653 ? -27.310 17.396 -25.007 1.00 92.06 653 ILE A O 1
ATOM 4953 N N . ARG A 1 654 ? -28.372 15.451 -25.387 1.00 92.62 654 ARG A N 1
ATOM 4954 C CA . ARG A 1 654 ? -28.179 15.452 -26.841 1.00 92.62 654 ARG A CA 1
ATOM 4955 C C . ARG A 1 654 ? -28.917 16.611 -27.515 1.00 92.62 654 ARG A C 1
ATOM 4957 O O . ARG A 1 654 ? -28.288 17.345 -28.272 1.00 92.62 654 ARG A O 1
ATOM 4964 N N . GLU A 1 655 ? -30.198 16.830 -27.215 1.00 92.62 655 GLU A N 1
ATOM 4965 C CA . GLU A 1 655 ? -30.973 17.967 -27.745 1.00 92.62 655 GLU A CA 1
ATOM 4966 C C . GLU A 1 655 ? -30.292 19.312 -27.445 1.00 92.62 655 GLU A C 1
ATOM 4968 O O . GLU A 1 655 ? -30.166 20.179 -28.312 1.00 92.62 655 GLU A O 1
ATOM 4973 N N . ILE A 1 656 ? -29.805 19.482 -26.214 1.00 90.81 656 ILE A N 1
ATOM 4974 C CA . ILE A 1 656 ? -29.161 20.723 -25.774 1.00 90.81 656 ILE A CA 1
ATOM 4975 C C . ILE A 1 656 ? -27.753 20.860 -26.355 1.00 90.81 656 ILE A C 1
ATOM 4977 O O . ILE A 1 656 ? -27.348 21.967 -26.704 1.00 90.81 656 ILE A O 1
ATOM 4981 N N . ALA A 1 657 ? -27.015 19.763 -26.532 1.00 89.62 657 ALA A N 1
ATOM 4982 C CA . ALA A 1 657 ? -25.743 19.785 -27.248 1.00 89.62 657 ALA A CA 1
ATOM 4983 C C . ALA A 1 657 ? -25.922 20.229 -28.714 1.00 89.62 657 ALA A C 1
ATOM 4985 O O . ALA A 1 657 ? -25.057 20.925 -29.246 1.00 89.62 657 ALA A O 1
ATOM 4986 N N . LEU A 1 658 ? -27.048 19.885 -29.351 1.00 89.81 658 LEU A N 1
ATOM 4987 C CA . LEU A 1 658 ? -27.347 20.246 -30.741 1.00 89.81 658 LEU A CA 1
ATOM 4988 C C . LEU A 1 658 ? -27.853 21.688 -30.904 1.00 89.81 658 LEU A C 1
ATOM 4990 O O . LEU A 1 658 ? -27.436 22.371 -31.838 1.00 89.81 658 LEU A O 1
ATOM 4994 N N . SER A 1 659 ? -28.738 22.165 -30.022 1.00 89.06 659 SER A N 1
ATOM 4995 C CA . SER A 1 659 ? -29.427 23.458 -30.217 1.00 89.06 659 SER A CA 1
ATOM 4996 C C . SER A 1 659 ? -29.631 24.299 -28.951 1.00 89.06 659 SER A C 1
ATOM 4998 O O . SER A 1 659 ? -30.430 25.236 -28.952 1.00 89.06 659 SER A O 1
ATOM 5000 N N . GLY A 1 660 ? -28.964 23.958 -27.850 1.00 88.00 660 GLY A N 1
ATOM 5001 C CA . GLY A 1 660 ? -29.107 24.650 -26.572 1.00 88.00 660 GLY A CA 1
ATOM 5002 C C . GLY A 1 660 ? -28.454 26.039 -26.529 1.00 88.00 660 GLY A C 1
ATOM 5003 O O . GLY A 1 660 ? -27.653 26.383 -27.397 1.00 88.00 660 GLY A O 1
ATOM 5004 N N . PRO A 1 661 ? -28.756 26.850 -25.497 1.00 86.81 661 PRO A N 1
ATOM 5005 C CA . PRO A 1 661 ? -28.046 28.103 -25.246 1.00 86.81 661 PRO A CA 1
ATOM 5006 C C . PRO A 1 661 ? -26.549 27.856 -25.022 1.00 86.81 661 PRO A C 1
ATOM 5008 O O . PRO A 1 661 ? -26.192 26.943 -24.279 1.00 86.81 661 PRO A O 1
ATOM 5011 N N . GLU A 1 662 ? -25.689 28.714 -25.577 1.00 84.12 662 GLU A N 1
ATOM 5012 C CA . GLU A 1 662 ? -24.220 28.559 -25.586 1.00 84.12 662 GLU A CA 1
ATOM 5013 C C . GLU A 1 662 ? -23.625 28.204 -24.208 1.00 84.12 662 GLU A C 1
ATOM 5015 O O . GLU A 1 662 ? -22.829 27.271 -24.093 1.00 84.12 662 GLU A O 1
ATOM 5020 N N . ALA A 1 663 ? -24.081 28.879 -23.144 1.00 79.75 663 ALA A N 1
ATOM 5021 C CA . ALA A 1 663 ? -23.602 28.655 -21.776 1.00 79.75 663 ALA A CA 1
ATOM 5022 C C . ALA A 1 663 ? -23.831 27.218 -21.267 1.00 79.75 663 ALA A C 1
ATOM 5024 O O . ALA A 1 663 ? -23.012 26.693 -20.523 1.00 79.75 663 ALA A O 1
ATOM 5025 N N . ILE A 1 664 ? -24.929 26.576 -21.673 1.00 87.81 664 ILE A N 1
ATOM 5026 C CA . ILE A 1 664 ? -25.315 25.218 -21.250 1.00 87.81 664 ILE A CA 1
ATOM 5027 C C . ILE A 1 664 ? -24.814 24.184 -22.269 1.00 87.81 664 ILE A C 1
ATOM 5029 O O . ILE A 1 664 ? -24.412 23.076 -21.900 1.00 87.81 664 ILE A O 1
ATOM 5033 N N . GLN A 1 665 ? -24.802 24.559 -23.552 1.00 87.62 665 GLN A N 1
ATOM 5034 C CA . GLN A 1 665 ? -24.361 23.722 -24.663 1.00 87.62 665 GLN A CA 1
ATOM 5035 C C . GLN A 1 665 ? -22.926 23.230 -24.452 1.00 87.62 665 GLN A C 1
ATOM 5037 O O . GLN A 1 665 ? -22.663 22.044 -24.638 1.00 87.62 665 GLN A O 1
ATOM 5042 N N . GLN A 1 666 ? -22.017 24.091 -23.975 1.00 86.06 666 GLN A N 1
ATOM 5043 C CA . GLN A 1 666 ? -20.638 23.698 -23.664 1.00 86.06 666 GLN A CA 1
ATOM 5044 C C . GLN A 1 666 ? -20.567 22.556 -22.634 1.00 86.06 666 GLN A C 1
ATOM 5046 O O . GLN A 1 666 ? -19.822 21.592 -22.827 1.00 86.06 666 GLN A O 1
ATOM 5051 N N . GLY A 1 667 ? -21.367 22.638 -21.567 1.00 87.31 667 GLY A N 1
ATOM 5052 C CA . GLY A 1 667 ? -21.439 21.605 -20.532 1.00 87.31 667 GLY A CA 1
ATOM 5053 C C . GLY A 1 667 ? -22.008 20.293 -21.064 1.00 87.31 667 GLY A C 1
ATOM 5054 O O . GLY A 1 667 ? -21.472 19.225 -20.776 1.00 87.31 667 GLY A O 1
ATOM 5055 N N . CYS A 1 668 ? -23.040 20.369 -21.907 1.00 90.50 668 CYS A N 1
ATOM 5056 C CA . CYS A 1 668 ? -23.643 19.193 -22.537 1.00 90.50 668 CYS A CA 1
ATOM 5057 C C . CYS A 1 668 ? -22.680 18.501 -23.510 1.00 90.50 668 CYS A C 1
ATOM 5059 O O . CYS A 1 668 ? -22.549 17.280 -23.471 1.00 90.50 668 CYS A O 1
ATOM 5061 N N . VAL A 1 669 ? -21.937 19.260 -24.320 1.00 88.50 669 VAL A N 1
ATOM 5062 C CA . VAL A 1 669 ? -20.905 18.716 -25.220 1.00 88.50 669 VAL A CA 1
ATOM 5063 C C . VAL A 1 669 ? -19.796 18.014 -24.432 1.00 88.50 669 VAL A C 1
ATOM 5065 O O . VAL A 1 669 ? -19.348 16.937 -24.827 1.00 88.50 669 VAL A O 1
ATOM 5068 N N . LEU A 1 670 ? -19.387 18.573 -23.288 1.00 86.12 670 LEU A N 1
ATOM 5069 C CA . LEU A 1 670 ? -18.416 17.930 -22.403 1.00 86.12 670 LEU A CA 1
ATOM 5070 C C . LEU A 1 670 ? -18.957 16.616 -21.815 1.00 86.12 670 LEU A C 1
ATOM 5072 O O . LEU A 1 670 ? -18.223 15.633 -21.748 1.00 86.12 670 LEU A O 1
ATOM 5076 N N . ILE A 1 671 ? -20.235 16.568 -21.426 1.00 89.88 671 ILE A N 1
ATOM 5077 C CA . ILE A 1 671 ? -20.871 15.331 -20.947 1.00 89.88 671 ILE A CA 1
ATOM 5078 C C . ILE A 1 671 ? -20.891 14.262 -22.047 1.00 89.88 671 ILE A C 1
ATOM 5080 O O . ILE A 1 671 ? -20.543 13.111 -21.775 1.00 89.88 671 ILE A O 1
ATOM 5084 N N . VAL A 1 672 ? -21.241 14.635 -23.284 1.00 91.44 672 VAL A N 1
ATOM 5085 C CA . VAL A 1 672 ? -21.228 13.721 -24.439 1.00 91.44 672 VAL A CA 1
ATOM 5086 C C . VAL A 1 672 ? -19.823 13.160 -24.674 1.00 91.44 672 VAL A C 1
ATOM 5088 O O . VAL A 1 672 ? -19.677 11.947 -24.816 1.00 91.44 672 VAL A O 1
ATOM 5091 N N . LEU A 1 673 ? -18.788 14.008 -24.621 1.00 85.19 673 LEU A N 1
ATOM 5092 C CA . LEU A 1 673 ? -17.381 13.591 -24.710 1.00 85.19 673 LEU A CA 1
ATOM 5093 C C . LEU A 1 673 ? -16.994 12.594 -23.613 1.00 85.19 673 LEU A C 1
ATOM 5095 O O . LEU A 1 673 ? -16.382 11.572 -23.899 1.00 85.19 673 LEU A O 1
ATOM 5099 N N . MET A 1 674 ? -17.362 12.863 -22.359 1.00 86.50 674 MET A N 1
ATOM 5100 C CA . MET A 1 674 ? -17.004 11.985 -21.237 1.00 86.50 674 MET A CA 1
ATOM 5101 C C . MET A 1 674 ? -17.718 10.627 -21.285 1.00 86.50 674 MET A C 1
ATOM 5103 O O . MET A 1 674 ? -17.162 9.629 -20.831 1.00 86.50 674 MET A O 1
ATOM 5107 N N . CYS A 1 675 ? -18.943 10.574 -21.814 1.00 87.75 675 CYS A N 1
ATOM 5108 C CA . CYS A 1 675 ? -19.717 9.332 -21.908 1.00 87.75 675 CYS A CA 1
ATOM 5109 C C . CYS A 1 675 ? -19.374 8.510 -23.163 1.00 87.75 675 CYS A C 1
ATOM 5111 O O . CYS A 1 675 ? -19.521 7.282 -23.161 1.00 87.75 675 CYS A O 1
ATOM 5113 N N . GLY A 1 676 ? -18.922 9.180 -24.228 1.00 87.44 676 GLY A N 1
ATOM 5114 C CA . GLY A 1 676 ? -18.515 8.584 -25.497 1.00 87.44 676 GLY A CA 1
ATOM 5115 C C . GLY A 1 676 ? -19.610 7.758 -26.188 1.00 87.44 676 GLY A C 1
ATOM 5116 O O . GLY A 1 676 ? -20.802 7.832 -25.869 1.00 87.44 676 GLY A O 1
ATOM 5117 N N . LYS A 1 677 ? -19.184 6.899 -27.128 1.00 83.75 677 LYS A N 1
ATOM 5118 C CA . LYS A 1 677 ? -20.074 6.040 -27.941 1.00 83.75 677 LYS A CA 1
ATOM 5119 C C . LYS A 1 677 ? -20.972 5.103 -27.142 1.00 83.75 677 LYS A C 1
ATOM 5121 O O . LYS A 1 677 ? -21.965 4.608 -27.667 1.00 83.75 677 LYS A O 1
ATOM 5126 N N . ARG A 1 678 ? -20.587 4.783 -25.903 1.00 83.56 678 ARG A N 1
ATOM 5127 C CA . ARG A 1 678 ? -21.309 3.809 -25.080 1.00 83.56 678 ARG A CA 1
ATOM 5128 C C . ARG A 1 678 ? -22.728 4.281 -24.774 1.00 83.56 678 ARG A C 1
ATOM 5130 O O . ARG A 1 678 ? -23.616 3.443 -24.666 1.00 83.56 678 ARG A O 1
ATOM 5137 N N . VAL A 1 679 ? -22.914 5.592 -24.626 1.00 87.12 679 VAL A N 1
ATOM 5138 C CA . VAL A 1 679 ? -24.220 6.188 -24.322 1.00 87.12 679 VAL A CA 1
ATOM 5139 C C . VAL A 1 679 ? -24.799 6.927 -25.523 1.00 87.12 679 VAL A C 1
ATOM 5141 O O . VAL A 1 679 ? -26.004 6.888 -25.736 1.00 87.12 679 VAL A O 1
ATOM 5144 N N . PHE A 1 680 ? -23.944 7.544 -26.340 1.00 89.06 680 PHE A N 1
ATOM 5145 C CA . PHE A 1 680 ? -24.348 8.288 -27.529 1.00 89.06 680 PHE A CA 1
ATOM 5146 C C . PHE A 1 680 ? -23.861 7.550 -28.785 1.00 89.06 680 PHE A C 1
ATOM 5148 O O . PHE A 1 680 ? -22.740 7.788 -29.232 1.00 89.06 680 PHE A O 1
ATOM 5155 N N . PRO A 1 681 ? -24.653 6.618 -29.347 1.00 81.88 681 PRO A N 1
ATOM 5156 C CA . PRO A 1 681 ? -24.206 5.781 -30.461 1.00 81.88 681 PRO A CA 1
ATOM 5157 C C . PRO A 1 681 ? -23.966 6.576 -31.754 1.00 81.88 681 PRO A C 1
ATOM 5159 O O . PRO A 1 681 ? -23.126 6.177 -32.559 1.00 81.88 681 PRO A O 1
ATOM 5162 N N . ASP A 1 682 ? -24.652 7.708 -31.934 1.00 83.88 682 ASP A N 1
ATOM 5163 C CA . ASP A 1 682 ? -24.447 8.624 -33.058 1.00 83.88 682 ASP A CA 1
ATOM 5164 C C . ASP A 1 682 ? -23.773 9.923 -32.594 1.00 83.88 682 ASP A C 1
ATOM 5166 O O . ASP A 1 682 ? -24.411 10.937 -32.305 1.00 83.88 682 ASP A O 1
ATOM 5170 N N . LEU A 1 683 ? -22.443 9.875 -32.501 1.00 84.06 683 LEU A N 1
ATOM 5171 C CA . LEU A 1 683 ? -21.623 11.061 -32.252 1.00 84.06 683 LEU A CA 1
ATOM 5172 C C . LEU A 1 683 ? -21.407 11.905 -33.515 1.00 84.06 683 LEU A C 1
ATOM 5174 O O . LEU A 1 683 ? -20.875 13.008 -33.406 1.00 84.06 683 LEU A O 1
ATOM 5178 N N . THR A 1 684 ? -21.782 11.419 -34.705 1.00 81.44 684 THR A N 1
ATOM 5179 C CA . THR A 1 684 ? -21.512 12.118 -35.970 1.00 81.44 684 THR A CA 1
ATOM 5180 C C . THR A 1 684 ? -22.416 13.332 -36.118 1.00 81.44 684 THR A C 1
ATOM 5182 O O . THR A 1 684 ? -21.938 14.403 -36.486 1.00 81.44 684 THR A O 1
ATOM 5185 N N . GLU A 1 685 ? -23.697 13.203 -35.771 1.00 84.44 685 GLU A N 1
ATOM 5186 C CA . GLU A 1 685 ? -24.630 14.333 -35.782 1.00 84.44 685 GLU A CA 1
ATOM 5187 C C . GLU A 1 685 ? -24.202 15.425 -34.788 1.00 84.44 685 GLU A C 1
ATOM 5189 O O . GLU A 1 685 ? -24.015 16.583 -35.172 1.00 84.44 685 GLU A O 1
ATOM 5194 N N . ILE A 1 686 ? -23.968 15.043 -33.525 1.00 85.81 686 ILE A N 1
ATOM 5195 C CA . ILE A 1 686 ? -23.554 15.972 -32.463 1.00 85.81 686 ILE A CA 1
ATOM 5196 C C . ILE A 1 686 ? -22.215 16.605 -32.830 1.00 85.81 686 ILE A C 1
ATOM 5198 O O . ILE A 1 686 ? -22.096 17.827 -32.869 1.00 85.81 686 ILE A O 1
ATOM 5202 N N . GLY A 1 687 ? -21.220 15.787 -33.167 1.00 83.44 687 GLY A N 1
ATOM 5203 C CA . GLY A 1 687 ? -19.903 16.256 -33.563 1.00 83.44 687 GLY A CA 1
ATOM 5204 C C . GLY A 1 687 ? -19.948 17.185 -34.780 1.00 83.44 687 GLY A C 1
ATOM 5205 O O . GLY A 1 687 ? -19.265 18.200 -34.774 1.00 83.44 687 GLY A O 1
ATOM 5206 N N . GLY A 1 688 ? -20.790 16.914 -35.783 1.00 81.38 688 GLY A N 1
ATOM 5207 C CA . GLY A 1 688 ? -20.909 17.721 -37.003 1.00 81.38 688 GLY A CA 1
ATOM 5208 C C . GLY A 1 688 ? -21.597 19.078 -36.818 1.00 81.38 688 GLY A C 1
ATOM 5209 O O . GLY A 1 688 ? -21.268 20.034 -37.528 1.00 81.38 688 GLY A O 1
ATOM 5210 N N . VAL A 1 689 ? -22.542 19.182 -35.879 1.00 83.19 689 VAL A N 1
ATOM 5211 C CA . VAL A 1 689 ? -23.162 20.460 -35.486 1.00 83.19 689 VAL A CA 1
ATOM 5212 C C . VAL A 1 689 ? -22.204 21.257 -34.603 1.00 83.19 689 VAL A C 1
ATOM 5214 O O . VAL A 1 689 ? -21.928 22.426 -34.869 1.00 83.19 689 VAL A O 1
ATOM 5217 N N . VAL A 1 690 ? -21.623 20.598 -33.600 1.00 84.44 690 VAL A N 1
ATOM 5218 C CA . VAL A 1 690 ? -20.704 21.198 -32.628 1.00 84.44 690 VAL A CA 1
ATOM 5219 C C . VAL A 1 690 ? -19.404 21.657 -33.304 1.00 84.44 690 VAL A C 1
ATOM 5221 O O . VAL A 1 690 ? -18.907 22.736 -32.996 1.00 84.44 690 VAL A O 1
ATOM 5224 N N . ALA A 1 691 ? -18.887 20.920 -34.292 1.00 81.69 691 ALA A N 1
ATOM 5225 C CA . ALA A 1 691 ? -17.712 21.307 -35.080 1.00 81.69 691 ALA A CA 1
ATOM 5226 C C . ALA A 1 691 ? -17.941 22.540 -35.974 1.00 81.69 691 ALA A C 1
ATOM 5228 O O . ALA A 1 691 ? -16.977 23.116 -36.467 1.00 81.69 691 ALA A O 1
ATOM 5229 N N . ARG A 1 692 ? -19.188 22.981 -36.173 1.00 82.38 692 ARG A N 1
ATOM 5230 C CA . ARG A 1 692 ? -19.514 24.228 -36.888 1.00 82.38 692 ARG A CA 1
ATOM 5231 C C . ARG A 1 692 ? -19.818 25.396 -35.949 1.00 82.38 692 ARG A C 1
ATOM 5233 O O . ARG A 1 692 ? -20.156 26.485 -36.411 1.00 82.38 692 ARG A O 1
ATOM 5240 N N . HIS A 1 693 ? -19.691 25.187 -34.640 1.00 85.38 693 HIS A N 1
ATOM 5241 C CA . HIS A 1 693 ? -19.990 26.204 -33.644 1.00 85.38 693 HIS A CA 1
ATOM 5242 C C . HIS A 1 693 ? -18.995 27.388 -33.722 1.00 85.38 693 HIS A C 1
ATOM 5244 O O . HIS A 1 693 ? -17.798 27.168 -33.941 1.00 85.38 693 HIS A O 1
ATOM 5250 N N . PRO A 1 694 ? -19.448 28.650 -33.552 1.00 81.88 694 PRO A N 1
ATOM 5251 C CA . PRO A 1 694 ? -18.570 29.824 -33.596 1.00 81.88 694 PRO A CA 1
ATOM 5252 C C . PRO A 1 694 ? -17.584 29.883 -32.420 1.00 81.88 694 PRO A C 1
ATOM 5254 O O . PRO A 1 694 ? -16.450 30.341 -32.593 1.00 81.88 694 PRO A O 1
ATOM 5257 N N . ASP A 1 695 ? -17.987 29.405 -31.237 1.00 83.88 695 ASP A N 1
ATOM 5258 C CA . ASP A 1 695 ? -17.064 29.216 -30.116 1.00 83.88 695 ASP A CA 1
ATOM 5259 C C . ASP A 1 695 ? -16.072 28.091 -30.415 1.00 83.88 695 ASP A C 1
ATOM 5261 O O . ASP A 1 695 ? -16.428 26.964 -30.765 1.00 83.88 695 ASP A O 1
ATOM 5265 N N . LYS A 1 696 ? -14.795 28.408 -30.237 1.00 79.25 696 LYS A N 1
ATOM 5266 C CA . LYS A 1 696 ? -13.695 27.555 -30.668 1.00 79.25 696 LYS A CA 1
ATOM 5267 C C . LYS A 1 696 ? -13.448 26.369 -29.739 1.00 79.25 696 LYS A C 1
ATOM 5269 O O . LYS A 1 696 ? -12.884 25.374 -30.189 1.00 79.25 696 LYS A O 1
ATOM 5274 N N . PHE A 1 697 ? -13.819 26.471 -28.462 1.00 78.69 697 PHE A N 1
ATOM 5275 C CA . PHE A 1 697 ? -13.706 25.361 -27.519 1.00 78.69 697 PHE A CA 1
ATOM 5276 C C . PHE A 1 697 ? -14.785 24.315 -27.804 1.00 78.69 697 PHE A C 1
ATOM 5278 O O . PHE A 1 697 ? -14.488 23.119 -27.861 1.00 78.69 697 PHE A O 1
ATOM 5285 N N . ILE A 1 698 ? -16.015 24.772 -28.057 1.00 81.38 698 ILE A N 1
ATOM 5286 C CA . ILE A 1 698 ? -17.117 23.919 -28.508 1.00 81.38 698 ILE A CA 1
ATOM 5287 C C . ILE A 1 698 ? -16.740 23.281 -29.849 1.00 81.38 698 ILE A C 1
ATOM 5289 O O . ILE A 1 698 ? -16.725 22.057 -29.947 1.00 81.38 698 ILE A O 1
ATOM 5293 N N . LYS A 1 699 ? -16.277 24.076 -30.823 1.00 83.31 699 LYS A N 1
ATOM 5294 C CA . LYS A 1 699 ? -15.778 23.582 -32.115 1.00 83.31 699 LYS A CA 1
ATOM 5295 C C . LYS A 1 699 ? -14.731 22.475 -31.974 1.00 83.31 699 LYS A C 1
ATOM 5297 O O . LYS A 1 699 ? -14.856 21.424 -32.598 1.00 83.31 699 LYS A O 1
ATOM 5302 N N . PHE A 1 700 ? -13.723 22.680 -31.124 1.00 81.50 700 PHE A N 1
ATOM 5303 C CA . PHE A 1 700 ? -12.690 21.678 -30.856 1.00 81.50 700 PHE A CA 1
ATOM 5304 C C . PHE A 1 700 ? -13.263 20.394 -30.240 1.00 81.50 700 PHE A C 1
ATOM 5306 O O . PHE A 1 700 ? -12.912 19.294 -30.658 1.00 81.50 700 PHE A O 1
ATOM 5313 N N . SER A 1 701 ? -14.186 20.530 -29.291 1.00 83.62 701 SER A N 1
ATOM 5314 C CA . SER A 1 701 ? -14.869 19.401 -28.655 1.00 83.62 701 SER A CA 1
ATOM 5315 C C . SER A 1 701 ? -15.686 18.581 -29.664 1.00 83.62 701 SER A C 1
ATOM 5317 O O . SER A 1 701 ? -15.643 17.353 -29.639 1.00 83.62 701 SER A O 1
ATOM 5319 N N . GLY A 1 702 ? -16.361 19.248 -30.606 1.00 83.00 702 GLY A N 1
ATOM 5320 C CA . GLY A 1 702 ? -17.087 18.601 -31.703 1.00 83.00 702 GLY A CA 1
ATOM 5321 C C . GLY A 1 702 ? -16.175 17.836 -32.656 1.00 83.00 702 GLY A C 1
ATOM 5322 O O . GLY A 1 702 ? -16.486 16.708 -33.029 1.00 83.00 702 GLY A O 1
ATOM 5323 N N . LEU A 1 703 ? -15.012 18.400 -32.989 1.00 79.62 703 LEU A N 1
ATOM 5324 C CA . LEU A 1 703 ? -14.003 17.698 -33.785 1.00 79.62 703 LEU A CA 1
ATOM 5325 C C . LEU A 1 703 ? -13.487 16.448 -33.066 1.00 79.62 703 LEU A C 1
ATOM 5327 O O . LEU A 1 703 ? -13.397 15.392 -33.686 1.00 79.62 703 LEU A O 1
ATOM 5331 N N . THR A 1 704 ? -13.219 16.531 -31.761 1.00 82.81 704 THR A N 1
ATOM 5332 C CA . THR A 1 704 ? -12.822 15.365 -30.958 1.00 82.81 704 THR A CA 1
ATOM 5333 C C . THR A 1 704 ? -13.893 14.270 -30.988 1.00 82.81 704 THR A C 1
ATOM 5335 O O . THR A 1 704 ? -13.556 13.108 -31.213 1.00 82.81 704 THR A O 1
ATOM 5338 N N . LEU A 1 705 ? -15.180 14.628 -30.868 1.00 81.81 705 LEU A N 1
ATOM 5339 C CA . LEU A 1 705 ? -16.299 13.680 -30.982 1.00 81.81 705 LEU A CA 1
ATOM 5340 C C . LEU A 1 705 ? -16.360 12.993 -32.352 1.00 81.81 705 LEU A C 1
ATOM 5342 O O . LEU A 1 705 ? -16.521 11.774 -32.421 1.00 81.81 705 LEU A O 1
ATOM 5346 N N . LEU A 1 706 ? -16.198 13.753 -33.441 1.00 79.06 706 LEU A N 1
ATOM 5347 C CA . LEU A 1 706 ? -16.182 13.198 -34.801 1.00 79.06 706 LEU A CA 1
ATOM 5348 C C . LEU A 1 706 ? -15.061 12.167 -34.976 1.00 79.06 706 LEU A C 1
ATOM 5350 O O . LEU A 1 706 ? -15.251 11.143 -35.635 1.00 79.06 706 LEU A O 1
ATOM 5354 N N . VAL A 1 707 ? -13.906 12.405 -34.352 1.00 74.00 707 VAL A N 1
ATOM 5355 C CA . VAL A 1 707 ? -12.757 11.504 -34.470 1.00 74.00 707 VAL A CA 1
ATOM 5356 C C . VAL A 1 707 ? -12.889 10.268 -33.600 1.00 74.00 707 VAL A C 1
ATOM 5358 O O . VAL A 1 707 ? -12.597 9.159 -34.058 1.00 74.00 707 VAL A O 1
ATOM 5361 N N . GLU A 1 708 ? -13.389 10.413 -32.374 1.00 77.00 708 GLU A N 1
ATOM 5362 C CA . GLU A 1 708 ? -13.768 9.250 -31.576 1.00 77.00 708 GLU A CA 1
ATOM 5363 C C . GLU A 1 708 ? -14.803 8.392 -32.304 1.00 77.00 708 GLU A C 1
ATOM 5365 O O . GLU A 1 708 ? -14.776 7.164 -32.160 1.00 77.00 708 GLU A O 1
ATOM 5370 N N . ASN A 1 709 ? -15.642 8.997 -33.161 1.00 75.12 709 ASN A N 1
ATOM 5371 C CA . ASN A 1 709 ? -16.593 8.237 -33.952 1.00 75.12 709 ASN A CA 1
ATOM 5372 C C . ASN A 1 709 ? -15.988 7.357 -35.054 1.00 75.12 709 ASN A C 1
ATOM 5374 O O . ASN A 1 709 ? -16.703 6.507 -35.580 1.00 75.12 709 ASN A O 1
ATOM 5378 N N . GLN A 1 710 ? -14.688 7.467 -35.357 1.00 67.38 710 GLN A N 1
ATOM 5379 C CA . GLN A 1 710 ? -14.046 6.806 -36.510 1.00 67.38 710 GLN A CA 1
ATOM 5380 C C . GLN A 1 710 ? -14.778 7.066 -37.842 1.00 67.38 710 GLN A C 1
ATOM 5382 O O . GLN A 1 710 ? -14.515 6.394 -38.831 1.00 67.38 710 GLN A O 1
ATOM 5387 N N . SER A 1 711 ? -15.679 8.053 -37.893 1.00 61.06 711 SER A N 1
ATOM 5388 C CA . SER A 1 711 ? -16.468 8.388 -39.079 1.00 61.06 711 SER A CA 1
ATOM 5389 C C . SER A 1 711 ? -15.785 9.470 -39.917 1.00 61.06 711 SER A C 1
ATOM 5391 O O . SER A 1 711 ? -16.458 10.225 -40.615 1.00 61.06 711 SER A O 1
ATOM 5393 N N . ILE A 1 712 ? -14.457 9.597 -39.821 1.00 59.72 712 ILE A N 1
ATOM 5394 C CA . ILE A 1 712 ? -13.689 10.539 -40.639 1.00 59.72 712 ILE A CA 1
ATOM 5395 C C . ILE A 1 712 ? -13.299 9.867 -41.958 1.00 59.72 712 ILE A C 1
ATOM 5397 O O . ILE A 1 712 ? -12.127 9.672 -42.262 1.00 59.72 712 ILE A O 1
ATOM 5401 N N . GLU A 1 713 ? -14.290 9.490 -42.754 1.00 59.25 713 GLU A N 1
ATOM 5402 C CA . GLU A 1 713 ? -14.078 9.401 -44.205 1.00 59.25 713 GLU A CA 1
ATOM 5403 C C . GLU A 1 713 ? -14.393 10.745 -44.882 1.00 59.25 713 GLU A C 1
ATOM 5405 O O . GLU A 1 713 ? -14.166 10.920 -46.075 1.00 59.25 713 GLU A O 1
ATOM 5410 N N . ASP A 1 714 ? -14.883 11.720 -44.110 1.00 60.44 714 ASP A N 1
ATOM 5411 C CA . ASP A 1 714 ? -15.445 12.957 -44.628 1.00 60.44 714 ASP A CA 1
ATOM 5412 C C . ASP A 1 714 ? -14.389 14.076 -44.712 1.00 60.44 714 ASP A C 1
ATOM 5414 O O . ASP A 1 714 ? -13.885 14.564 -43.695 1.00 60.44 714 ASP A O 1
ATOM 5418 N N . HIS A 1 715 ? -14.077 14.527 -45.934 1.00 60.25 715 HIS A N 1
ATOM 5419 C CA . HIS A 1 715 ? -13.179 15.665 -46.206 1.00 60.25 715 HIS A CA 1
ATOM 5420 C C . HIS A 1 715 ? -13.605 16.955 -45.473 1.00 60.25 715 HIS A C 1
ATOM 5422 O O . HIS A 1 715 ? -12.785 17.846 -45.239 1.00 60.25 715 HIS A O 1
ATOM 5428 N N . VAL A 1 716 ? -14.874 17.048 -45.057 1.00 64.94 716 VAL A N 1
ATOM 5429 C CA . VAL A 1 716 ? -15.422 18.160 -44.265 1.00 64.94 716 VAL A CA 1
ATOM 5430 C C . VAL A 1 716 ? -14.687 18.326 -42.927 1.00 64.94 716 VAL A C 1
ATOM 5432 O O . VAL A 1 716 ? -14.397 19.452 -42.527 1.00 64.94 716 VAL A O 1
ATOM 5435 N N . ALA A 1 717 ? -14.301 17.233 -42.260 1.00 68.88 717 ALA A N 1
ATOM 5436 C CA . ALA A 1 717 ? -13.591 17.311 -40.983 1.00 68.88 717 ALA A CA 1
ATOM 5437 C C . ALA A 1 717 ? -12.179 17.905 -41.134 1.00 68.88 717 ALA A C 1
ATOM 5439 O O . ALA A 1 717 ? -11.714 18.613 -40.244 1.00 68.88 717 ALA A O 1
ATOM 5440 N N . VAL A 1 718 ? -11.505 17.674 -42.268 1.00 70.75 718 VAL A N 1
ATOM 5441 C CA . VAL A 1 718 ? -10.164 18.225 -42.540 1.00 70.75 718 VAL A CA 1
ATOM 5442 C C . VAL A 1 718 ? -10.205 19.733 -42.685 1.00 70.75 718 VAL A C 1
ATOM 5444 O O . VAL A 1 718 ? -9.364 20.422 -42.110 1.00 70.75 718 VAL A O 1
ATOM 5447 N N . ALA A 1 719 ? -11.176 20.246 -43.445 1.00 76.25 719 ALA A N 1
ATOM 5448 C CA . ALA A 1 719 ? -11.340 21.680 -43.645 1.00 76.25 719 ALA A CA 1
ATOM 5449 C C . ALA A 1 719 ? -11.588 22.389 -42.304 1.00 76.25 719 ALA A C 1
ATOM 5451 O O . ALA A 1 719 ? -10.924 23.378 -41.989 1.00 76.25 719 ALA A O 1
ATOM 5452 N N . GLU A 1 720 ? -12.458 21.818 -41.468 1.00 79.19 720 GLU A N 1
ATOM 5453 C CA . GLU A 1 720 ? -12.784 22.363 -40.149 1.00 79.19 720 GLU A CA 1
ATOM 5454 C C . GLU A 1 720 ? -11.612 22.263 -39.157 1.00 79.19 720 GLU A C 1
ATOM 5456 O O . GLU A 1 720 ? -11.346 23.225 -38.430 1.00 79.19 720 GLU A O 1
ATOM 5461 N N . ILE A 1 721 ? -10.859 21.151 -39.150 1.00 79.44 721 ILE A N 1
ATOM 5462 C CA . ILE A 1 721 ? -9.610 21.021 -38.376 1.00 79.44 721 ILE A CA 1
ATOM 5463 C C . ILE A 1 721 ? -8.589 22.062 -38.846 1.00 79.44 721 ILE A C 1
ATOM 5465 O O . ILE A 1 721 ? -7.973 22.736 -38.021 1.00 79.44 721 ILE A O 1
ATOM 5469 N N . GLY A 1 722 ? -8.444 22.245 -40.160 1.00 78.81 722 GLY A N 1
ATOM 5470 C CA . GLY A 1 722 ? -7.585 23.268 -40.751 1.00 78.81 722 GLY A CA 1
ATOM 5471 C C . GLY A 1 722 ? -7.942 24.676 -40.273 1.00 78.81 722 GLY A C 1
ATOM 5472 O O . GLY A 1 722 ? -7.052 25.466 -39.966 1.00 78.81 722 GLY A O 1
ATOM 5473 N N . ASP A 1 723 ? -9.228 24.986 -40.133 1.00 80.50 723 ASP A N 1
ATOM 5474 C CA . ASP A 1 723 ? -9.681 26.277 -39.613 1.00 80.50 723 ASP A CA 1
ATOM 5475 C C . ASP A 1 723 ? -9.476 26.428 -38.099 1.00 80.50 723 ASP A C 1
ATOM 5477 O O . ASP A 1 723 ? -9.138 27.519 -37.632 1.00 80.50 723 ASP A O 1
ATOM 5481 N N . VAL A 1 724 ? -9.597 25.347 -37.320 1.00 81.56 724 VAL A N 1
ATOM 5482 C CA . VAL A 1 724 ? -9.233 25.350 -35.889 1.00 81.56 724 VAL A CA 1
ATOM 5483 C C . VAL A 1 724 ? -7.737 25.574 -35.696 1.00 81.56 724 VAL A C 1
ATOM 5485 O O . VAL A 1 724 ? -7.342 26.343 -34.818 1.00 81.56 724 VAL A O 1
ATOM 5488 N N . LEU A 1 725 ? -6.902 24.976 -36.543 1.00 77.69 725 LEU A N 1
ATOM 5489 C CA . LEU A 1 725 ? -5.451 25.159 -36.521 1.00 77.69 725 LEU A CA 1
ATOM 5490 C C . LEU A 1 725 ? -5.019 26.585 -36.904 1.00 77.69 725 LEU A C 1
ATOM 5492 O O . LEU A 1 725 ? -3.973 27.042 -36.453 1.00 77.69 725 LEU A O 1
ATOM 5496 N N . LYS A 1 726 ? -5.843 27.327 -37.655 1.00 80.50 726 LYS A N 1
ATOM 5497 C CA . LYS A 1 726 ? -5.652 28.767 -37.929 1.00 80.50 726 LYS A CA 1
ATOM 5498 C C . LYS A 1 726 ? -6.133 29.675 -36.787 1.00 80.50 726 LYS A C 1
ATOM 5500 O O . LYS A 1 726 ? -6.094 30.900 -36.908 1.00 80.50 726 LYS A O 1
ATOM 5505 N N . SER A 1 727 ? -6.631 29.119 -35.680 1.00 79.12 727 SER A N 1
ATOM 5506 C CA . SER A 1 727 ? -7.142 29.913 -34.562 1.00 79.12 727 SER A CA 1
ATOM 5507 C C . SER A 1 727 ? -6.039 30.752 -33.897 1.00 79.12 727 SER A C 1
ATOM 5509 O O . SER A 1 727 ? -5.028 30.200 -33.488 1.00 79.12 727 SER A O 1
ATOM 5511 N N . PRO A 1 728 ? -6.255 32.049 -33.600 1.00 75.69 728 PRO A N 1
ATOM 5512 C CA . PRO A 1 728 ? -5.332 32.826 -32.762 1.00 75.69 728 PRO A CA 1
ATOM 5513 C C . PRO A 1 728 ? -5.201 32.325 -31.306 1.00 75.69 728 PRO A C 1
ATOM 5515 O O . PRO A 1 728 ? -4.335 32.801 -30.572 1.00 75.69 728 PRO A O 1
ATOM 5518 N N . ASN A 1 729 ? -6.054 31.395 -30.846 1.00 77.69 729 ASN A N 1
ATOM 5519 C CA . ASN A 1 729 ? -5.974 30.844 -29.490 1.00 77.69 729 ASN A CA 1
ATOM 5520 C C . ASN A 1 729 ? -4.990 29.664 -29.436 1.00 77.69 729 ASN A C 1
ATOM 5522 O O . ASN A 1 729 ? -5.293 28.556 -29.879 1.00 77.69 729 ASN A O 1
ATOM 5526 N N . ARG A 1 730 ? -3.833 29.911 -28.817 1.00 76.88 730 ARG A N 1
ATOM 5527 C CA . ARG A 1 730 ? -2.721 28.957 -28.696 1.00 76.88 730 ARG A CA 1
ATOM 5528 C C . ARG A 1 730 ? -3.101 27.652 -27.997 1.00 76.88 730 ARG A C 1
ATOM 5530 O O . ARG A 1 730 ? -2.654 26.599 -28.435 1.00 76.88 730 ARG A O 1
ATOM 5537 N N . SER A 1 731 ? -3.933 27.696 -26.956 1.00 71.81 731 SER A N 1
ATOM 5538 C CA . SER A 1 731 ? -4.325 26.489 -26.212 1.00 71.81 731 SER A CA 1
ATOM 5539 C C . SER A 1 731 ? -5.145 25.530 -27.075 1.00 71.81 731 SER A C 1
ATOM 5541 O O . SER A 1 731 ? -5.009 24.318 -26.954 1.00 71.81 731 SER A O 1
ATOM 5543 N N . ILE A 1 732 ? -5.950 26.073 -27.993 1.00 76.69 732 ILE A N 1
ATOM 5544 C CA . ILE A 1 732 ? -6.746 25.275 -28.931 1.00 76.69 732 ILE A CA 1
ATOM 5545 C C . ILE A 1 732 ? -5.842 24.603 -29.966 1.00 76.69 732 ILE A C 1
ATOM 5547 O O . ILE A 1 732 ? -6.018 23.419 -30.233 1.00 76.69 732 ILE A O 1
ATOM 5551 N N . ILE A 1 733 ? -4.836 25.314 -30.489 1.00 77.62 733 ILE A N 1
ATOM 5552 C CA . ILE A 1 733 ? -3.865 24.728 -31.424 1.00 77.62 733 ILE A CA 1
ATOM 5553 C C . ILE A 1 733 ? -3.076 23.595 -30.753 1.00 77.62 733 ILE A C 1
ATOM 5555 O O . ILE A 1 733 ? -2.946 22.527 -31.344 1.00 77.62 733 ILE A O 1
ATOM 5559 N N . ILE A 1 734 ? -2.592 23.796 -29.518 1.00 74.25 734 ILE A N 1
ATOM 5560 C CA . ILE A 1 734 ? -1.841 22.767 -28.772 1.00 74.25 734 ILE A CA 1
ATOM 5561 C C . ILE A 1 734 ? -2.694 21.518 -28.576 1.00 74.25 734 ILE A C 1
ATOM 5563 O O . ILE A 1 734 ? -2.252 20.417 -28.896 1.00 74.25 734 ILE A O 1
ATOM 5567 N N . ASN A 1 735 ? -3.913 21.683 -28.057 1.00 76.69 735 ASN A N 1
ATOM 5568 C CA . ASN A 1 735 ? -4.795 20.552 -27.781 1.00 76.69 735 ASN A CA 1
ATOM 5569 C C . ASN A 1 735 ? -5.181 19.830 -29.077 1.00 76.69 735 ASN A C 1
ATOM 5571 O O . ASN A 1 735 ? -5.192 18.602 -29.111 1.00 76.69 735 ASN A O 1
ATOM 5575 N N . CYS A 1 736 ? -5.411 20.577 -30.160 1.00 81.25 736 CYS A N 1
ATOM 5576 C CA . CYS A 1 736 ? -5.687 20.009 -31.473 1.00 81.25 736 CYS A CA 1
ATOM 5577 C C . CYS A 1 736 ? -4.507 19.212 -32.026 1.00 81.25 736 CYS A C 1
ATOM 5579 O O . CYS A 1 736 ? -4.689 18.071 -32.439 1.00 81.25 736 CYS A O 1
ATOM 5581 N N . ALA A 1 737 ? -3.291 19.747 -31.956 1.00 77.50 737 ALA A N 1
ATOM 5582 C CA . ALA A 1 737 ? -2.099 19.030 -32.388 1.00 77.50 737 ALA A CA 1
ATOM 5583 C C . ALA A 1 737 ? -1.796 17.796 -31.518 1.00 77.50 737 ALA A C 1
ATOM 5585 O O . ALA A 1 737 ? -1.383 16.764 -32.042 1.00 77.50 737 ALA A O 1
ATOM 5586 N N . ALA A 1 738 ? -2.027 17.870 -30.205 1.00 76.88 738 ALA A N 1
ATOM 5587 C CA . ALA A 1 738 ? -1.844 16.737 -29.301 1.00 76.88 738 ALA A CA 1
ATOM 5588 C C . ALA A 1 738 ? -2.832 15.598 -29.601 1.00 76.88 738 ALA A C 1
ATOM 5590 O O . ALA A 1 738 ? -2.432 14.434 -29.648 1.00 76.88 738 ALA A O 1
ATOM 5591 N N . GLU A 1 739 ? -4.103 15.916 -29.851 1.00 79.06 739 GLU A N 1
ATOM 5592 C CA . GLU A 1 739 ? -5.098 14.912 -30.237 1.00 79.06 739 GLU A CA 1
ATOM 5593 C C . GLU A 1 739 ? -4.830 14.347 -31.636 1.00 79.06 739 GLU A C 1
ATOM 5595 O O . GLU A 1 739 ? -4.814 13.128 -31.803 1.00 79.06 739 GLU A O 1
ATOM 5600 N N . LEU A 1 740 ? -4.475 15.190 -32.613 1.00 80.06 740 LEU A N 1
ATOM 5601 C CA . LEU A 1 740 ? -4.037 14.738 -33.939 1.00 80.06 740 LEU A CA 1
ATOM 5602 C C . LEU A 1 740 ? -2.853 13.766 -33.847 1.00 80.06 740 LEU A C 1
ATOM 5604 O O . LEU A 1 740 ? -2.841 12.743 -34.529 1.00 80.06 740 LEU A O 1
ATOM 5608 N N . SER A 1 741 ? -1.891 14.038 -32.961 1.00 76.25 741 SER A N 1
ATOM 5609 C CA . SER A 1 741 ? -0.750 13.153 -32.705 1.00 76.25 741 SER A CA 1
ATOM 5610 C C . SER A 1 741 ? -1.211 11.780 -32.218 1.00 76.25 741 SER A C 1
ATOM 5612 O O . SER A 1 741 ? -0.825 10.761 -32.794 1.00 76.25 741 SER A O 1
ATOM 5614 N N . LYS A 1 742 ? -2.122 11.736 -31.236 1.00 78.19 742 LYS A N 1
ATOM 5615 C CA . LYS A 1 742 ? -2.715 10.477 -30.758 1.00 78.19 742 LYS A CA 1
ATOM 5616 C C . LYS A 1 742 ? -3.453 9.739 -31.869 1.00 78.19 742 LYS A C 1
ATOM 5618 O O . LYS A 1 742 ? -3.406 8.511 -31.921 1.00 78.19 742 LYS A O 1
ATOM 5623 N N . TRP A 1 743 ? -4.156 10.449 -32.744 1.00 82.00 743 TRP A N 1
ATOM 5624 C CA . TRP A 1 743 ? -4.908 9.825 -33.831 1.00 82.00 743 TRP A CA 1
ATOM 5625 C C . TRP A 1 743 ? -3.987 9.204 -34.884 1.00 82.00 743 TRP A C 1
ATOM 5627 O O . TRP A 1 743 ? -4.243 8.076 -35.311 1.00 82.00 743 TRP A O 1
ATOM 5637 N N . ILE A 1 744 ? -2.891 9.889 -35.231 1.00 79.69 744 ILE A N 1
ATOM 5638 C CA . ILE A 1 744 ? -1.845 9.376 -36.128 1.00 79.69 744 ILE A CA 1
ATOM 5639 C C . ILE A 1 744 ? -1.159 8.154 -35.499 1.00 79.69 744 ILE A C 1
ATOM 5641 O O . ILE A 1 744 ? -1.077 7.112 -36.145 1.00 79.69 744 ILE A O 1
ATOM 5645 N N . CYS A 1 745 ? -0.744 8.234 -34.227 1.00 75.69 745 CYS A N 1
ATOM 5646 C CA . CYS A 1 745 ? -0.118 7.115 -33.507 1.00 75.69 745 CYS A CA 1
ATOM 5647 C C . CYS A 1 745 ? -1.000 5.863 -33.460 1.00 75.69 745 CYS A C 1
ATOM 5649 O O . CYS A 1 745 ? -0.503 4.750 -33.594 1.00 75.69 745 CYS A O 1
ATOM 5651 N N . ASN A 1 746 ? -2.306 6.042 -33.258 1.00 76.56 746 ASN A N 1
ATOM 5652 C CA . ASN A 1 746 ? -3.247 4.932 -33.123 1.00 76.56 746 ASN A CA 1
ATOM 5653 C C . ASN A 1 746 ? -3.716 4.364 -34.474 1.00 76.56 746 ASN A C 1
ATOM 5655 O O . ASN A 1 746 ? -4.601 3.510 -34.485 1.00 76.56 746 ASN A O 1
ATOM 5659 N N . GLY A 1 747 ? -3.196 4.861 -35.605 1.00 78.25 747 GLY A N 1
ATOM 5660 C CA . GLY A 1 747 ? -3.603 4.418 -36.942 1.00 78.25 747 GLY A CA 1
ATOM 5661 C C . GLY A 1 747 ? -5.079 4.686 -37.259 1.00 78.25 747 GLY A C 1
ATOM 5662 O O . GLY A 1 747 ? -5.659 4.001 -38.096 1.00 78.25 747 GLY A O 1
ATOM 5663 N N . LYS A 1 748 ? -5.710 5.657 -36.581 1.00 75.06 748 LYS A N 1
ATOM 5664 C CA . LYS A 1 748 ? -7.150 5.960 -36.715 1.00 75.06 748 LYS A CA 1
ATOM 5665 C C . LYS A 1 748 ? -7.484 6.854 -37.916 1.00 75.06 748 LYS A C 1
ATOM 5667 O O . LYS A 1 748 ? -8.652 7.145 -38.145 1.00 75.06 748 LYS A O 1
ATOM 5672 N N . ILE A 1 749 ? -6.473 7.317 -38.649 1.00 76.88 749 ILE A N 1
ATOM 5673 C CA . ILE A 1 749 ? -6.595 8.245 -39.778 1.00 76.88 749 ILE A CA 1
ATOM 5674 C C . ILE A 1 749 ? -6.080 7.530 -41.028 1.00 76.88 749 ILE A C 1
ATOM 5676 O O . ILE A 1 749 ? -4.995 6.946 -41.002 1.00 76.88 749 ILE A O 1
ATOM 5680 N N . SER A 1 750 ? -6.836 7.583 -42.128 1.00 80.12 750 SER A N 1
ATOM 5681 C CA . SER A 1 750 ? -6.376 7.027 -43.402 1.00 80.12 750 SER A CA 1
ATOM 5682 C C . SER A 1 750 ? -5.118 7.762 -43.900 1.00 80.12 750 SER A C 1
ATOM 5684 O O . SER A 1 750 ? -4.927 8.946 -43.603 1.00 80.12 750 SER A O 1
ATOM 5686 N N . PRO A 1 751 ? -4.239 7.113 -44.684 1.00 78.81 751 PRO A N 1
ATOM 5687 C CA . PRO A 1 751 ? -3.043 7.769 -45.197 1.00 78.81 751 PRO A CA 1
ATOM 5688 C C . PRO A 1 751 ? -3.359 9.072 -45.957 1.00 78.81 751 PRO A C 1
ATOM 5690 O O . PRO A 1 751 ? -2.731 10.097 -45.682 1.00 78.81 751 PRO A O 1
ATOM 5693 N N . SER A 1 752 ? -4.345 9.080 -46.859 1.00 78.75 752 SER A N 1
ATOM 5694 C CA . SER A 1 752 ? -4.730 10.278 -47.626 1.00 78.75 752 SER A CA 1
ATOM 5695 C C . SER A 1 752 ? -5.143 11.439 -46.720 1.00 78.75 752 SER A C 1
ATOM 5697 O O . SER A 1 752 ? -4.645 12.551 -46.881 1.00 78.75 752 SER A O 1
ATOM 5699 N N . LEU A 1 753 ? -5.972 11.156 -45.717 1.00 79.19 753 LEU A N 1
ATOM 5700 C CA . LEU A 1 753 ? -6.454 12.129 -44.743 1.00 79.19 753 LEU A CA 1
ATOM 5701 C C . LEU A 1 753 ? -5.317 12.681 -43.875 1.00 79.19 753 LEU A C 1
ATOM 5703 O O . LEU A 1 753 ? -5.222 13.884 -43.643 1.00 79.19 753 LEU A O 1
ATOM 5707 N N . CYS A 1 754 ? -4.402 11.809 -43.449 1.00 82.31 754 CYS A N 1
ATOM 5708 C CA . CYS A 1 754 ? -3.200 12.208 -42.729 1.00 82.31 754 CYS A CA 1
ATOM 5709 C C . CYS A 1 754 ? -2.349 13.162 -43.584 1.00 82.31 754 CYS A C 1
ATOM 5711 O O . CYS A 1 754 ? -1.913 14.195 -43.091 1.00 82.31 754 CYS A O 1
ATOM 5713 N N . ARG A 1 755 ? -2.191 12.904 -44.889 1.00 81.94 755 ARG A N 1
ATOM 5714 C CA . ARG A 1 755 ? -1.453 13.799 -45.797 1.00 81.94 755 ARG A CA 1
ATOM 5715 C C . ARG A 1 755 ? -2.098 15.184 -45.917 1.00 81.94 755 ARG A C 1
ATOM 5717 O O . ARG A 1 755 ? -1.382 16.187 -45.864 1.00 81.94 755 ARG A O 1
ATOM 5724 N N . GLU A 1 756 ? -3.420 15.248 -46.072 1.00 82.38 756 GLU A N 1
ATOM 5725 C CA . GLU A 1 756 ? -4.156 16.520 -46.129 1.00 82.38 756 GLU A CA 1
ATOM 5726 C C . GLU A 1 756 ? -4.019 17.303 -44.816 1.00 82.38 756 GLU A C 1
ATOM 5728 O O . GLU A 1 756 ? -3.702 18.493 -44.843 1.00 82.38 756 GLU A O 1
ATOM 5733 N N . LEU A 1 757 ? -4.150 16.629 -43.668 1.00 81.38 757 LEU A N 1
ATOM 5734 C CA . LEU A 1 757 ? -3.952 17.231 -42.347 1.00 81.38 757 LEU A CA 1
ATOM 5735 C C . LEU A 1 757 ? -2.522 17.741 -42.163 1.00 81.38 757 LEU A C 1
ATOM 5737 O O . LEU A 1 757 ? -2.328 18.877 -41.745 1.00 81.38 757 LEU A O 1
ATOM 5741 N N . LEU A 1 758 ? -1.513 16.950 -42.528 1.00 83.12 758 LEU A N 1
ATOM 5742 C CA . LEU A 1 758 ? -0.109 17.356 -42.450 1.00 83.12 758 LEU A CA 1
ATOM 5743 C C . LEU A 1 758 ? 0.193 18.562 -43.357 1.00 83.12 758 LEU A C 1
ATOM 5745 O O . LEU A 1 758 ? 0.974 19.434 -42.979 1.00 83.12 758 LEU A O 1
ATOM 5749 N N . THR A 1 759 ? -0.467 18.665 -44.515 1.00 83.81 759 THR A N 1
ATOM 5750 C CA . THR A 1 759 ? -0.370 19.837 -45.404 1.00 83.81 759 THR A CA 1
ATOM 5751 C C . THR A 1 759 ? -1.070 21.057 -44.802 1.00 83.81 759 THR A C 1
ATOM 5753 O O . THR A 1 759 ? -0.518 22.158 -44.824 1.00 83.81 759 THR A O 1
ATOM 5756 N N . ALA A 1 760 ? -2.247 20.874 -44.198 1.00 80.94 760 ALA A N 1
ATOM 5757 C CA . ALA A 1 760 ? -2.963 21.943 -43.510 1.00 80.94 760 ALA A CA 1
ATOM 5758 C C . ALA A 1 760 ? -2.161 22.484 -42.316 1.00 80.94 760 ALA A C 1
ATOM 5760 O O . ALA A 1 760 ? -2.009 23.698 -42.189 1.00 80.94 760 ALA A O 1
ATOM 5761 N N . ILE A 1 761 ? -1.576 21.609 -41.490 1.00 80.62 761 ILE A N 1
ATOM 5762 C CA . ILE A 1 761 ? -0.738 22.011 -40.350 1.00 80.62 761 ILE A CA 1
ATOM 5763 C C . ILE A 1 761 ? 0.532 22.723 -40.846 1.00 80.62 761 ILE A C 1
ATOM 5765 O O . ILE A 1 761 ? 0.912 23.746 -40.282 1.00 80.62 761 ILE A O 1
ATOM 5769 N N . ALA A 1 762 ? 1.155 22.249 -41.931 1.00 80.62 762 ALA A N 1
ATOM 5770 C CA . ALA A 1 762 ? 2.322 22.909 -42.525 1.00 80.62 762 ALA A CA 1
ATOM 5771 C C . ALA A 1 762 ? 2.015 24.325 -43.053 1.00 80.62 762 ALA A C 1
ATOM 5773 O O . ALA A 1 762 ? 2.913 25.163 -43.097 1.00 80.62 762 ALA A O 1
ATOM 5774 N N . SER A 1 763 ? 0.756 24.608 -43.414 1.00 80.94 763 SER A N 1
ATOM 5775 C CA . SER A 1 763 ? 0.308 25.937 -43.855 1.00 80.94 763 SER A CA 1
ATOM 5776 C C . SER A 1 763 ? 0.043 26.928 -42.712 1.00 80.94 763 SER A C 1
ATOM 5778 O O . SER A 1 763 ? -0.133 28.121 -42.970 1.00 80.94 763 SER A O 1
ATOM 5780 N N . VAL A 1 764 ? 0.006 26.465 -41.455 1.00 81.00 764 VAL A N 1
ATOM 5781 C CA . VAL A 1 764 ? -0.197 27.338 -40.291 1.00 81.00 764 VAL A CA 1
ATOM 5782 C C . VAL A 1 764 ? 1.031 28.243 -40.130 1.00 81.00 764 VAL A C 1
ATOM 5784 O O . VAL A 1 764 ? 2.155 27.730 -40.087 1.00 81.00 764 VAL A O 1
ATOM 5787 N N . PRO A 1 765 ? 0.860 29.577 -40.017 1.00 81.56 765 PRO A N 1
ATOM 5788 C CA . PRO A 1 765 ? 1.971 30.487 -39.770 1.00 81.56 765 PRO A CA 1
ATOM 5789 C C . PRO A 1 765 ? 2.804 30.036 -38.565 1.00 81.56 765 PRO A C 1
ATOM 5791 O O . PRO A 1 765 ? 2.287 29.825 -37.469 1.00 81.56 765 PRO A O 1
ATOM 5794 N N . ARG A 1 766 ? 4.117 29.894 -38.762 1.00 83.88 766 ARG A N 1
ATOM 5795 C CA . ARG A 1 766 ? 5.073 29.488 -37.715 1.00 83.88 766 ARG A CA 1
ATOM 5796 C C . ARG A 1 766 ? 5.576 30.675 -36.893 1.00 83.88 766 ARG A C 1
ATOM 5798 O O . ARG A 1 766 ? 6.700 30.695 -36.413 1.00 83.88 766 ARG A O 1
ATOM 5805 N N . ASP A 1 767 ? 4.749 31.701 -36.750 1.00 78.50 767 ASP A N 1
ATOM 5806 C CA . ASP A 1 767 ? 5.085 32.945 -36.057 1.00 78.50 767 ASP A CA 1
ATOM 5807 C C . ASP A 1 767 ? 5.142 32.785 -34.526 1.00 78.50 767 ASP A C 1
ATOM 5809 O O . ASP A 1 767 ? 5.631 33.670 -33.817 1.00 78.50 767 ASP A O 1
ATOM 5813 N N . THR A 1 768 ? 4.690 31.641 -33.997 1.00 79.44 768 THR A N 1
ATOM 5814 C CA . THR A 1 768 ? 4.754 31.320 -32.571 1.00 79.44 768 THR A CA 1
ATOM 5815 C C . THR A 1 768 ? 5.415 29.971 -32.305 1.00 79.44 768 THR A C 1
ATOM 5817 O O . THR A 1 768 ? 5.089 28.954 -32.914 1.00 79.44 768 THR A O 1
ATOM 5820 N N . TRP A 1 769 ? 6.282 29.940 -31.290 1.00 83.31 769 TRP A N 1
ATOM 5821 C CA . TRP A 1 769 ? 6.982 28.725 -30.857 1.00 83.31 769 TRP A CA 1
ATOM 5822 C C . TRP A 1 769 ? 6.042 27.574 -30.465 1.00 83.31 769 TRP A C 1
ATOM 5824 O O . TRP A 1 769 ? 6.439 26.416 -30.480 1.00 83.31 769 TRP A O 1
ATOM 5834 N N . VAL A 1 770 ? 4.796 27.885 -30.100 1.00 77.31 770 VAL A N 1
ATOM 5835 C CA . VAL A 1 770 ? 3.773 26.901 -29.732 1.00 77.31 770 VAL A CA 1
ATOM 5836 C C . VAL A 1 770 ? 3.367 26.046 -30.932 1.00 77.31 770 VAL A C 1
ATOM 5838 O O . VAL A 1 770 ? 3.236 24.829 -30.800 1.00 77.31 770 VAL A O 1
ATOM 5841 N N . VAL A 1 771 ? 3.190 26.676 -32.095 1.00 79.50 771 VAL A N 1
ATOM 5842 C CA . VAL A 1 771 ? 2.882 25.985 -33.353 1.00 79.50 771 VAL A CA 1
ATOM 5843 C C . VAL A 1 771 ? 4.075 25.128 -33.758 1.00 79.50 771 VAL A C 1
ATOM 5845 O O . VAL A 1 771 ? 3.910 23.945 -34.035 1.00 79.50 771 VAL A O 1
ATOM 5848 N N . GLU A 1 772 ? 5.283 25.692 -33.696 1.00 86.00 772 GLU A N 1
ATOM 5849 C CA . GLU A 1 772 ? 6.524 24.978 -34.003 1.00 86.00 772 GLU A CA 1
ATOM 5850 C C . GLU A 1 772 ? 6.735 23.750 -33.096 1.00 86.00 772 GLU A C 1
ATOM 5852 O O . GLU A 1 772 ? 7.060 22.668 -33.576 1.00 86.00 772 GLU A O 1
ATOM 5857 N N . TYR A 1 773 ? 6.502 23.884 -31.788 1.00 83.06 773 TYR A N 1
ATOM 5858 C CA . TYR A 1 773 ? 6.640 22.787 -30.826 1.00 83.06 773 TYR A CA 1
ATOM 5859 C C . TYR A 1 773 ? 5.586 21.689 -31.032 1.00 83.06 773 TYR A C 1
ATOM 5861 O O . TYR A 1 773 ? 5.878 20.491 -30.949 1.00 83.06 773 TYR A O 1
ATOM 5869 N N . SER A 1 774 ? 4.352 22.097 -31.328 1.00 79.94 774 SER A N 1
ATOM 5870 C CA . SER A 1 774 ? 3.249 21.181 -31.627 1.00 79.94 774 SER A CA 1
ATOM 5871 C C . SER A 1 774 ? 3.517 20.398 -32.915 1.00 79.94 774 SER A C 1
ATOM 5873 O O . SER A 1 774 ? 3.354 19.180 -32.943 1.00 79.94 774 SER A O 1
ATOM 5875 N N . LEU A 1 775 ? 4.028 21.082 -33.946 1.00 84.19 775 LEU A N 1
ATOM 5876 C CA . LEU A 1 775 ? 4.531 20.477 -35.177 1.00 84.19 775 LEU A CA 1
ATOM 5877 C C . LEU A 1 775 ? 5.653 19.476 -34.887 1.00 84.19 775 LEU A C 1
ATOM 5879 O O . LEU A 1 775 ? 5.557 18.331 -35.313 1.00 84.19 775 LEU A O 1
ATOM 5883 N N . ALA A 1 776 ? 6.666 19.849 -34.099 1.00 85.50 776 ALA A N 1
ATOM 5884 C CA . ALA A 1 776 ? 7.770 18.950 -33.758 1.00 85.50 776 ALA A CA 1
ATOM 5885 C C . ALA A 1 776 ? 7.285 17.667 -33.055 1.00 85.50 776 ALA A C 1
ATOM 5887 O O . ALA A 1 776 ? 7.790 16.577 -33.312 1.00 85.50 776 ALA A O 1
ATOM 5888 N N . THR A 1 777 ? 6.251 17.776 -32.215 1.00 84.19 777 THR A N 1
ATOM 5889 C CA . THR A 1 777 ? 5.636 16.629 -31.528 1.00 84.19 777 THR A CA 1
ATOM 5890 C C . THR A 1 777 ? 4.878 15.698 -32.482 1.00 84.19 777 THR A C 1
ATOM 5892 O O . THR A 1 777 ? 4.785 14.499 -32.223 1.00 84.19 777 THR A O 1
ATOM 5895 N N . LEU A 1 778 ? 4.371 16.222 -33.599 1.00 85.69 778 LEU A N 1
ATOM 5896 C CA . LEU A 1 778 ? 3.690 15.451 -34.642 1.00 85.69 778 LEU A CA 1
ATOM 5897 C C . LEU A 1 778 ? 4.657 14.728 -35.589 1.00 85.69 778 LEU A C 1
ATOM 5899 O O . LEU A 1 778 ? 4.293 13.684 -36.129 1.00 85.69 778 LEU A O 1
ATOM 5903 N N . ILE A 1 779 ? 5.880 15.243 -35.773 1.00 87.25 779 ILE A N 1
ATOM 5904 C CA . ILE A 1 779 ? 6.857 14.673 -36.716 1.00 87.25 779 ILE A CA 1
ATOM 5905 C C . ILE A 1 779 ? 7.236 13.243 -36.337 1.00 87.25 779 ILE A C 1
ATOM 5907 O O . ILE A 1 779 ? 7.300 12.404 -37.225 1.00 87.25 779 ILE A O 1
ATOM 5911 N N . GLY A 1 780 ? 7.445 12.933 -35.054 1.00 85.69 780 GLY A N 1
ATOM 5912 C CA . GLY A 1 780 ? 7.839 11.583 -34.626 1.00 85.69 780 GLY A CA 1
ATOM 5913 C C . GLY A 1 780 ? 6.837 10.500 -35.062 1.00 85.69 780 GLY A C 1
ATOM 5914 O O . GLY A 1 780 ? 7.216 9.578 -35.779 1.00 85.69 780 GLY A O 1
ATOM 5915 N N . PRO A 1 781 ? 5.547 10.622 -34.706 1.00 83.25 781 PRO A N 1
ATOM 5916 C CA . PRO A 1 781 ? 4.505 9.714 -35.188 1.00 83.25 781 PRO A CA 1
ATOM 5917 C C . PRO A 1 781 ? 4.325 9.724 -36.709 1.00 83.25 781 PRO A C 1
ATOM 5919 O O . PRO A 1 781 ? 4.153 8.670 -37.319 1.00 83.25 781 PRO A O 1
ATOM 5922 N N . ALA A 1 782 ? 4.376 10.906 -37.333 1.00 83.81 782 ALA A N 1
ATOM 5923 C CA . ALA A 1 782 ? 4.206 11.039 -38.776 1.00 83.81 782 ALA A CA 1
ATOM 5924 C C . ALA A 1 782 ? 5.373 10.424 -39.563 1.00 83.81 782 ALA A C 1
ATOM 5926 O O . ALA A 1 782 ? 5.148 9.912 -40.653 1.00 83.81 782 ALA A O 1
ATOM 5927 N N . ALA A 1 783 ? 6.593 10.417 -39.017 1.00 85.19 783 ALA A N 1
ATOM 5928 C CA . ALA A 1 783 ? 7.802 9.885 -39.647 1.00 85.19 783 ALA A CA 1
ATOM 5929 C C . ALA A 1 783 ? 7.702 8.402 -40.016 1.00 85.19 783 ALA A C 1
ATOM 5931 O O . ALA A 1 783 ? 8.284 7.981 -41.016 1.00 85.19 783 ALA A O 1
ATOM 5932 N N . LEU A 1 784 ? 6.939 7.627 -39.241 1.00 81.50 784 LEU A N 1
ATOM 5933 C CA . LEU A 1 784 ? 6.709 6.207 -39.508 1.00 81.50 784 LEU A CA 1
ATOM 5934 C C . LEU A 1 784 ? 5.852 5.978 -40.761 1.00 81.50 784 LEU A C 1
ATOM 5936 O O . LEU A 1 784 ? 5.947 4.925 -41.385 1.00 81.50 784 LEU A O 1
ATOM 5940 N N . ILE A 1 785 ? 5.023 6.959 -41.130 1.00 83.06 785 ILE A N 1
ATOM 5941 C CA . ILE A 1 785 ? 4.057 6.864 -42.233 1.00 83.06 785 ILE A CA 1
ATOM 5942 C C . ILE A 1 785 ? 4.519 7.697 -43.443 1.00 83.06 785 ILE A C 1
ATOM 5944 O O . ILE A 1 785 ? 4.357 7.279 -44.588 1.00 83.06 785 ILE A O 1
ATOM 5948 N N . TYR A 1 786 ? 5.125 8.861 -43.194 1.00 87.88 786 TYR A N 1
ATOM 5949 C CA . TYR A 1 786 ? 5.523 9.875 -44.174 1.00 87.88 786 TYR A CA 1
ATOM 5950 C C . TYR A 1 786 ? 6.931 10.422 -43.899 1.00 87.88 786 TYR A C 1
ATOM 5952 O O . TYR A 1 786 ? 7.082 11.577 -43.486 1.00 87.88 786 TYR A O 1
ATOM 5960 N N . PRO A 1 787 ? 7.980 9.622 -44.151 1.00 87.88 787 PRO A N 1
ATOM 5961 C CA . PRO A 1 787 ? 9.353 10.003 -43.837 1.00 87.88 787 PRO A CA 1
ATOM 5962 C C . PRO A 1 787 ? 9.811 11.260 -44.590 1.00 87.88 787 PRO A C 1
ATOM 5964 O O . PRO A 1 787 ? 10.463 12.106 -43.994 1.00 87.88 787 PRO A O 1
ATOM 5967 N N . GLU A 1 788 ? 9.426 11.445 -45.858 1.00 89.38 788 GLU A N 1
ATOM 5968 C CA . GLU A 1 788 ? 9.818 12.627 -46.646 1.00 89.38 788 GLU A CA 1
ATOM 5969 C C . GLU A 1 788 ? 9.247 13.931 -46.071 1.00 89.38 788 GLU A C 1
ATOM 5971 O O . GLU A 1 788 ? 9.978 14.900 -45.879 1.00 89.38 788 GLU A O 1
ATOM 5976 N N . TRP A 1 789 ? 7.956 13.938 -45.715 1.00 90.31 789 TRP A N 1
ATOM 5977 C CA . TRP A 1 789 ? 7.322 15.094 -45.075 1.00 90.31 789 TRP A CA 1
ATOM 5978 C C . TRP A 1 789 ? 7.955 15.389 -43.711 1.00 90.31 789 TRP A C 1
ATOM 5980 O O . TRP A 1 789 ? 8.234 16.548 -43.389 1.00 90.31 789 TRP A O 1
ATOM 5990 N N . ALA A 1 790 ? 8.204 14.340 -42.920 1.00 90.94 790 ALA A N 1
ATOM 5991 C CA . ALA A 1 790 ? 8.831 14.458 -41.611 1.00 90.94 790 ALA A CA 1
ATOM 5992 C C . ALA A 1 790 ? 10.250 15.034 -41.715 1.00 90.94 790 ALA A C 1
ATOM 5994 O O . ALA A 1 790 ? 10.594 15.917 -40.936 1.00 90.94 790 ALA A O 1
ATOM 5995 N N . LEU A 1 791 ? 11.036 14.600 -42.707 1.00 91.12 791 LEU A N 1
ATOM 5996 C CA . LEU A 1 791 ? 12.375 15.122 -42.980 1.00 91.12 791 LEU A CA 1
ATOM 5997 C C . LEU A 1 791 ? 12.345 16.615 -43.313 1.00 91.12 791 LEU A C 1
ATOM 5999 O O . LEU A 1 791 ? 13.060 17.385 -42.676 1.00 91.12 791 LEU A O 1
ATOM 6003 N N . THR A 1 792 ? 11.503 17.043 -44.260 1.00 92.44 792 THR A N 1
ATOM 6004 C CA . THR A 1 792 ? 11.416 18.461 -44.650 1.00 92.44 792 THR A CA 1
ATOM 6005 C C . THR A 1 792 ? 11.055 19.351 -43.460 1.00 92.44 792 THR A C 1
ATOM 6007 O O . THR A 1 792 ? 11.716 20.359 -43.215 1.00 92.44 792 THR A O 1
ATOM 6010 N N . ASN A 1 793 ? 10.048 18.959 -42.673 1.00 89.94 793 ASN A N 1
ATOM 6011 C CA . ASN A 1 793 ? 9.597 19.765 -41.537 1.00 89.94 793 ASN A CA 1
ATOM 6012 C C . ASN A 1 793 ? 10.579 19.717 -40.360 1.00 89.94 793 ASN A C 1
ATOM 6014 O O . ASN A 1 793 ? 10.769 20.732 -39.694 1.00 89.94 793 ASN A O 1
ATOM 6018 N N . ALA A 1 794 ? 11.232 18.580 -40.102 1.00 91.88 794 ALA A N 1
ATOM 6019 C CA . ALA A 1 794 ? 12.237 18.483 -39.046 1.00 91.88 794 ALA A CA 1
ATOM 6020 C C . ALA A 1 794 ? 13.416 19.420 -39.327 1.00 91.88 794 ALA A C 1
ATOM 6022 O O . ALA A 1 794 ? 13.849 20.132 -38.424 1.00 91.88 794 ALA A O 1
ATOM 6023 N N . SER A 1 795 ? 13.877 19.488 -40.579 1.00 93.12 795 SER A N 1
ATOM 6024 C CA . SER A 1 795 ? 14.940 20.406 -41.001 1.00 93.12 795 SER A CA 1
ATOM 6025 C C . SER A 1 795 ? 14.584 21.863 -40.742 1.00 93.12 795 SER A C 1
ATOM 6027 O O . SER A 1 795 ? 15.356 22.594 -40.130 1.00 93.12 795 SER A O 1
ATOM 6029 N N . GLU A 1 796 ? 13.384 22.291 -41.124 1.00 93.25 796 GLU A N 1
ATOM 6030 C CA . GLU A 1 796 ? 12.951 23.667 -40.872 1.00 93.25 796 GLU A CA 1
ATOM 6031 C C . GLU A 1 796 ? 12.812 23.969 -39.368 1.00 93.25 796 GLU A C 1
ATOM 6033 O O . GLU A 1 796 ? 13.180 25.055 -38.919 1.00 93.25 796 GLU A O 1
ATOM 6038 N N . LEU A 1 797 ? 12.323 23.013 -38.568 1.00 93.25 797 LEU A N 1
ATOM 6039 C CA . LEU A 1 797 ? 12.155 23.182 -37.118 1.00 93.25 797 LEU A CA 1
ATOM 6040 C C . LEU A 1 797 ? 13.470 23.114 -36.334 1.00 93.25 797 LEU A C 1
ATOM 6042 O O . LEU A 1 797 ? 13.564 23.713 -35.263 1.00 93.25 797 LEU A O 1
ATOM 6046 N N . MET A 1 798 ? 14.508 22.461 -36.859 1.00 94.94 798 MET A N 1
ATOM 6047 C CA . MET A 1 798 ? 15.861 22.541 -36.297 1.00 94.94 798 MET A CA 1
ATOM 6048 C C . MET A 1 798 ? 16.449 23.957 -36.396 1.00 94.94 798 MET A C 1
ATOM 6050 O O . MET A 1 798 ? 17.282 24.324 -35.573 1.00 94.94 798 MET A O 1
ATOM 6054 N N . ALA A 1 799 ? 15.975 24.789 -37.330 1.00 93.69 799 ALA A N 1
ATOM 6055 C CA . ALA A 1 799 ? 16.339 26.204 -37.423 1.00 93.69 799 ALA A CA 1
ATOM 6056 C C . ALA A 1 799 ? 15.450 27.133 -36.562 1.00 93.69 799 ALA A C 1
ATOM 6058 O O . ALA A 1 799 ? 15.644 28.353 -36.563 1.00 93.69 799 ALA A O 1
ATOM 6059 N N . ALA A 1 800 ? 14.473 26.591 -35.823 1.00 93.44 800 ALA A N 1
ATOM 6060 C CA . ALA A 1 800 ? 13.555 27.383 -35.007 1.00 93.44 800 ALA A CA 1
ATOM 6061 C C . ALA A 1 800 ? 14.284 28.132 -33.881 1.00 93.44 800 ALA A C 1
ATOM 6063 O O . ALA A 1 800 ? 15.262 27.648 -33.311 1.00 93.44 800 ALA A O 1
ATOM 6064 N N . LYS A 1 801 ? 13.773 29.302 -33.476 1.00 92.12 801 LYS A N 1
ATOM 6065 C CA . LYS A 1 801 ? 14.372 30.097 -32.380 1.00 92.12 801 LYS A CA 1
ATOM 6066 C C . LYS A 1 801 ? 14.218 29.435 -31.008 1.00 92.12 801 LYS A C 1
ATOM 6068 O O . LYS A 1 801 ? 15.052 29.653 -30.127 1.00 92.12 801 LYS A O 1
ATOM 6073 N N . ASN A 1 802 ? 13.170 28.636 -30.809 1.00 93.00 802 ASN A N 1
ATOM 6074 C CA . ASN A 1 802 ? 12.882 27.977 -29.538 1.00 93.00 802 ASN A CA 1
ATOM 6075 C C . ASN A 1 802 ? 13.656 26.657 -29.394 1.00 93.00 802 ASN A C 1
ATOM 6077 O O . ASN A 1 802 ? 13.537 25.767 -30.231 1.00 93.00 802 ASN A O 1
ATOM 6081 N N . ALA A 1 803 ? 14.395 26.505 -28.298 1.00 92.12 803 ALA A N 1
ATOM 6082 C CA . ALA A 1 803 ? 15.207 25.317 -28.064 1.00 92.12 803 ALA A CA 1
ATOM 6083 C C . ALA A 1 803 ? 14.400 24.025 -27.858 1.00 92.12 803 ALA A C 1
ATOM 6085 O O . ALA A 1 803 ? 14.780 22.976 -28.365 1.00 92.12 803 ALA A O 1
ATOM 6086 N N . LYS A 1 804 ? 13.234 24.086 -27.197 1.00 90.12 804 LYS A N 1
ATOM 6087 C CA . LYS A 1 804 ? 12.369 22.904 -27.022 1.00 90.12 804 LYS A CA 1
ATOM 6088 C C . LYS A 1 804 ? 11.859 22.382 -28.361 1.00 90.12 804 LYS A C 1
ATOM 6090 O O . LYS A 1 804 ? 11.733 21.174 -28.533 1.00 90.12 804 LYS A O 1
ATOM 6095 N N . THR A 1 805 ? 11.582 23.282 -29.305 1.00 92.31 805 THR A N 1
ATOM 6096 C CA . THR A 1 805 ? 11.234 22.913 -30.681 1.00 92.31 805 THR A CA 1
ATOM 6097 C C . THR A 1 805 ? 12.394 22.186 -31.357 1.00 92.31 805 THR A C 1
ATOM 6099 O O . THR A 1 805 ? 12.184 21.107 -31.906 1.00 92.31 805 THR A O 1
ATOM 6102 N N . ARG A 1 806 ? 13.614 22.739 -31.285 1.00 95.44 806 ARG A N 1
ATOM 6103 C CA . ARG A 1 806 ? 14.807 22.129 -31.895 1.00 95.44 806 ARG A CA 1
ATOM 6104 C C . ARG A 1 806 ? 15.116 20.753 -31.305 1.00 95.44 806 ARG A C 1
ATOM 6106 O O . ARG A 1 806 ? 15.306 19.805 -32.059 1.00 95.44 806 ARG A O 1
ATOM 6113 N N . ALA A 1 807 ? 15.080 20.623 -29.977 1.00 92.31 807 ALA A N 1
ATOM 6114 C CA . ALA A 1 807 ? 15.254 19.348 -29.283 1.00 92.31 807 ALA A CA 1
ATOM 6115 C C . ALA A 1 807 ? 14.228 18.302 -29.749 1.00 92.31 807 ALA A C 1
ATOM 6117 O O . ALA A 1 807 ? 14.593 17.194 -30.131 1.00 92.31 807 ALA A O 1
ATOM 6118 N N . ARG A 1 808 ? 12.945 18.677 -29.816 1.00 90.94 808 ARG A N 1
ATOM 6119 C CA . ARG A 1 808 ? 11.881 17.765 -30.251 1.00 90.94 808 ARG A CA 1
ATOM 6120 C C . ARG A 1 808 ? 11.991 17.393 -31.735 1.00 90.94 808 ARG A C 1
ATOM 6122 O O . ARG A 1 808 ? 11.662 16.268 -32.098 1.00 90.94 808 ARG A O 1
ATOM 6129 N N . ALA A 1 809 ? 12.479 18.301 -32.583 1.00 94.38 809 ALA A N 1
ATOM 6130 C CA . ALA A 1 809 ? 12.773 18.008 -33.985 1.00 94.38 809 ALA A CA 1
ATOM 6131 C C . ALA A 1 809 ? 13.913 16.980 -34.119 1.00 94.38 809 ALA A C 1
ATOM 6133 O O . ALA A 1 809 ? 13.779 16.030 -34.888 1.00 94.38 809 ALA A O 1
ATOM 6134 N N . LEU A 1 810 ? 14.984 17.112 -33.325 1.00 94.81 810 LEU A N 1
ATOM 6135 C CA . LEU A 1 810 ? 16.082 16.138 -33.265 1.00 94.81 810 LEU A CA 1
ATOM 6136 C C . LEU A 1 810 ? 15.609 14.763 -32.774 1.00 94.81 810 LEU A C 1
ATOM 6138 O O . LEU A 1 810 ? 15.930 13.749 -33.389 1.00 94.81 810 LEU A O 1
ATOM 6142 N N . GLU A 1 811 ? 14.791 14.721 -31.720 1.00 92.62 811 GLU A N 1
ATOM 6143 C CA . GLU A 1 811 ? 14.168 13.477 -31.249 1.00 92.62 811 GLU A CA 1
ATOM 6144 C C . GLU A 1 811 ? 13.312 12.836 -32.346 1.00 92.62 811 GLU A C 1
ATOM 6146 O O . GLU A 1 811 ? 13.354 11.625 -32.545 1.00 92.62 811 GLU A O 1
ATOM 6151 N N . ALA A 1 812 ? 12.555 13.627 -33.107 1.00 90.31 812 ALA A N 1
ATOM 6152 C CA . ALA A 1 812 ? 11.723 13.099 -34.179 1.00 90.31 812 ALA A CA 1
ATOM 6153 C C . ALA A 1 812 ? 12.550 12.443 -35.304 1.00 90.31 812 ALA A C 1
ATOM 6155 O O . ALA A 1 812 ? 12.130 11.411 -35.832 1.00 90.31 812 ALA A O 1
ATOM 6156 N N . LEU A 1 813 ? 13.747 12.963 -35.613 1.00 93.19 813 LEU A N 1
ATOM 6157 C CA . LEU A 1 813 ? 14.666 12.363 -36.593 1.00 93.19 813 LEU A CA 1
ATOM 6158 C C . LEU A 1 813 ? 15.140 10.953 -36.196 1.00 93.19 813 LEU A C 1
ATOM 6160 O O . LEU A 1 813 ? 15.481 10.155 -37.075 1.00 93.19 813 LEU A O 1
ATOM 6164 N N . THR A 1 814 ? 15.126 10.602 -34.903 1.00 90.44 814 THR A N 1
ATOM 6165 C CA . THR A 1 814 ? 15.472 9.238 -34.452 1.00 90.44 814 THR A CA 1
ATOM 6166 C C . THR A 1 814 ? 14.494 8.189 -34.984 1.00 90.44 814 THR A C 1
ATOM 6168 O O . THR A 1 814 ? 14.901 7.065 -35.261 1.00 90.44 814 THR A O 1
ATOM 6171 N N . ASN A 1 815 ? 13.233 8.577 -35.208 1.00 87.00 815 ASN A N 1
ATOM 6172 C CA . ASN A 1 815 ? 12.150 7.682 -35.619 1.00 87.00 815 ASN A CA 1
ATOM 6173 C C . ASN A 1 815 ? 11.981 7.571 -37.144 1.00 87.00 815 ASN A C 1
ATOM 6175 O O . ASN A 1 815 ? 11.127 6.819 -37.609 1.00 87.00 815 ASN A O 1
ATOM 6179 N N . ILE A 1 816 ? 12.761 8.311 -37.941 1.00 90.00 816 ILE A N 1
ATOM 6180 C CA . ILE A 1 816 ? 12.654 8.273 -39.407 1.00 90.00 816 ILE A CA 1
ATOM 6181 C C . ILE A 1 816 ? 13.367 7.018 -39.936 1.00 90.00 816 ILE A C 1
ATOM 6183 O O . ILE A 1 816 ? 14.583 6.925 -39.809 1.00 90.00 816 ILE A O 1
ATOM 6187 N N . PRO A 1 817 ? 12.683 6.059 -40.580 1.00 85.56 817 PRO A N 1
ATOM 6188 C CA . PRO A 1 817 ? 13.309 4.794 -40.981 1.00 85.56 817 PRO A CA 1
ATOM 6189 C C . PRO A 1 817 ? 14.328 4.936 -42.128 1.00 85.56 817 PRO A C 1
ATOM 6191 O O . PRO A 1 817 ? 15.146 4.046 -42.351 1.00 85.56 817 PRO A O 1
ATOM 6194 N N . THR A 1 818 ? 14.292 6.038 -42.879 1.00 88.56 818 THR A N 1
ATOM 6195 C CA . THR A 1 818 ? 15.163 6.287 -44.037 1.00 88.56 818 THR A CA 1
ATOM 6196 C C . THR A 1 818 ? 16.432 7.033 -43.649 1.00 88.56 818 THR A C 1
ATOM 6198 O O . THR A 1 818 ? 16.391 7.889 -42.767 1.00 88.56 818 THR A O 1
ATOM 6201 N N . LYS A 1 819 ? 17.544 6.779 -44.354 1.00 90.25 819 LYS A N 1
ATOM 6202 C CA . LYS A 1 819 ? 18.812 7.515 -44.199 1.00 90.25 819 LYS A CA 1
ATOM 6203 C C . LYS A 1 819 ? 18.591 9.031 -44.306 1.00 90.25 819 LYS A C 1
ATOM 6205 O O . LYS A 1 819 ? 17.866 9.478 -45.194 1.00 90.25 819 LYS A O 1
ATOM 6210 N N . LEU A 1 820 ? 19.215 9.806 -43.417 1.00 92.06 820 LEU A N 1
ATOM 6211 C CA . LEU A 1 820 ? 19.095 11.266 -43.431 1.00 92.06 820 LEU A CA 1
ATOM 6212 C C . LEU A 1 820 ? 19.860 11.870 -44.630 1.00 92.06 820 LEU A C 1
ATOM 6214 O O . LEU A 1 820 ? 20.987 11.437 -44.903 1.00 92.06 820 LEU A O 1
ATOM 6218 N N . PRO A 1 821 ? 19.282 12.853 -45.347 1.00 92.12 821 PRO A N 1
ATOM 6219 C CA . PRO A 1 821 ? 20.001 13.623 -46.360 1.00 92.12 821 PRO A CA 1
ATOM 6220 C C . PRO A 1 821 ? 21.179 14.414 -45.760 1.00 92.12 821 PRO A C 1
ATOM 6222 O O . PRO A 1 821 ? 21.158 14.777 -44.584 1.00 92.12 821 PRO A O 1
ATOM 6225 N N . ALA A 1 822 ? 22.221 14.670 -46.557 1.00 88.81 822 ALA A N 1
ATOM 6226 C CA . ALA A 1 822 ? 23.474 15.264 -46.073 1.00 88.81 822 ALA A CA 1
ATOM 6227 C C . ALA A 1 822 ? 23.301 16.683 -45.501 1.00 88.81 822 ALA A C 1
ATOM 6229 O O . ALA A 1 822 ? 23.883 17.004 -44.471 1.00 88.81 822 ALA A O 1
ATOM 6230 N N . ASP A 1 823 ? 22.449 17.499 -46.115 1.00 90.31 823 ASP A N 1
ATOM 6231 C CA . ASP A 1 823 ? 22.078 18.837 -45.648 1.00 90.31 823 ASP A CA 1
ATOM 6232 C C . ASP A 1 823 ? 21.358 18.804 -44.288 1.00 90.31 823 ASP A C 1
ATOM 6234 O O . ASP A 1 823 ? 21.622 19.634 -43.418 1.00 90.31 823 ASP A O 1
ATOM 6238 N N . VAL A 1 824 ? 20.506 17.801 -44.056 1.00 92.69 824 VAL A N 1
ATOM 6239 C CA . VAL A 1 824 ? 19.844 17.582 -42.756 1.00 92.69 824 VAL A CA 1
ATOM 6240 C C . VAL A 1 824 ? 20.855 17.161 -41.692 1.00 92.69 824 VAL A C 1
ATOM 6242 O O . VAL A 1 824 ? 20.780 17.617 -40.550 1.00 92.69 824 VAL A O 1
ATOM 6245 N N . CYS A 1 825 ? 21.824 16.324 -42.068 1.00 91.31 825 CYS A N 1
ATOM 6246 C CA . CYS A 1 825 ? 22.922 15.933 -41.194 1.00 91.31 825 CYS A CA 1
ATOM 6247 C C . CYS A 1 825 ? 23.776 17.134 -40.776 1.00 91.31 825 CYS A C 1
ATOM 6249 O O . CYS A 1 825 ? 24.024 17.321 -39.586 1.00 91.31 825 CYS A O 1
ATOM 6251 N N . GLU A 1 826 ? 24.187 17.968 -41.731 1.00 90.31 826 GLU A N 1
ATOM 6252 C CA . GLU A 1 826 ? 24.954 19.189 -41.466 1.00 90.31 826 GLU A CA 1
ATOM 6253 C C . GLU A 1 826 ? 24.192 20.150 -40.547 1.00 90.31 826 GLU A C 1
ATOM 6255 O O . GLU A 1 826 ? 24.758 20.677 -39.584 1.00 90.31 826 GLU A O 1
ATOM 6260 N N . LEU A 1 827 ? 22.891 20.327 -40.793 1.00 92.25 827 LEU A N 1
ATOM 6261 C CA . LEU A 1 827 ? 22.041 21.176 -39.968 1.00 92.25 827 LEU A CA 1
ATOM 6262 C C . LEU A 1 827 ? 21.916 20.646 -38.534 1.00 92.25 827 LEU A C 1
ATOM 6264 O O . LEU A 1 827 ? 22.120 21.412 -37.591 1.00 92.25 827 LEU A O 1
ATOM 6268 N N . ALA A 1 828 ? 21.650 19.349 -38.351 1.00 93.19 828 ALA A N 1
ATOM 6269 C CA . ALA A 1 828 ? 21.571 18.732 -37.026 1.00 93.19 828 ALA A CA 1
ATOM 6270 C C . ALA A 1 828 ? 22.894 18.882 -36.257 1.00 93.19 828 ALA A C 1
ATOM 6272 O O . ALA A 1 828 ? 22.902 19.250 -35.084 1.00 93.19 828 ALA A O 1
ATOM 6273 N N . LEU A 1 829 ? 24.026 18.667 -36.933 1.00 91.69 829 LEU A N 1
ATOM 6274 C CA . LEU A 1 829 ? 25.356 18.788 -36.334 1.00 91.69 829 LEU A CA 1
ATOM 6275 C C . LEU A 1 829 ? 25.715 20.233 -35.973 1.00 91.69 829 LEU A C 1
ATOM 6277 O O . LEU A 1 829 ? 26.397 20.463 -34.974 1.00 91.69 829 LEU A O 1
ATOM 6281 N N . SER A 1 830 ? 25.211 21.225 -36.710 1.00 92.94 830 SER A N 1
ATOM 6282 C CA . SER A 1 830 ? 25.405 22.637 -36.354 1.00 92.94 830 SER A CA 1
ATOM 6283 C C . SER A 1 830 ? 24.846 22.992 -34.963 1.00 92.94 830 SER A C 1
ATOM 6285 O O . SER A 1 830 ? 25.382 23.884 -34.297 1.00 92.94 830 SER A O 1
ATOM 6287 N N . LEU A 1 831 ? 23.848 22.238 -34.475 1.00 93.56 831 LEU A N 1
ATOM 6288 C CA . LEU A 1 831 ? 23.238 22.400 -33.149 1.00 93.56 831 LEU A CA 1
ATOM 6289 C C . LEU A 1 831 ? 24.102 21.874 -31.994 1.00 93.56 831 LEU A C 1
ATOM 6291 O O . LEU A 1 831 ? 23.719 22.002 -30.834 1.00 93.56 831 LEU A O 1
ATOM 6295 N N . VAL A 1 832 ? 25.306 21.357 -32.251 1.00 91.50 832 VAL A N 1
ATOM 6296 C CA . VAL A 1 832 ? 26.250 21.040 -31.165 1.00 91.50 832 VAL A CA 1
ATOM 6297 C C . VAL A 1 832 ? 26.609 22.273 -30.330 1.00 91.50 832 VAL A C 1
ATOM 6299 O O . VAL A 1 832 ? 26.860 22.173 -29.133 1.00 91.50 832 VAL A O 1
ATOM 6302 N N . LYS A 1 833 ? 26.617 23.453 -30.962 1.00 90.69 833 LYS A N 1
ATOM 6303 C CA . LYS A 1 833 ? 26.923 24.738 -30.318 1.00 90.69 833 LYS A CA 1
ATOM 6304 C C . LYS A 1 833 ? 25.679 25.426 -29.760 1.00 90.69 833 LYS A C 1
ATOM 6306 O O . LYS A 1 833 ? 25.756 26.598 -29.392 1.00 90.69 833 LYS A O 1
ATOM 6311 N N . ASP A 1 834 ? 24.536 24.740 -29.736 1.00 94.19 834 ASP A N 1
ATOM 6312 C CA . ASP A 1 834 ? 23.310 25.296 -29.181 1.00 94.19 834 ASP A CA 1
ATOM 6313 C C . ASP A 1 834 ? 23.521 25.674 -27.714 1.00 94.19 834 ASP A C 1
ATOM 6315 O O . ASP A 1 834 ? 24.207 24.964 -26.985 1.00 94.19 834 ASP A O 1
ATOM 6319 N N . SER A 1 835 ? 22.959 26.790 -27.255 1.00 90.62 835 SER A N 1
ATOM 6320 C CA . SER A 1 835 ? 23.090 27.192 -25.853 1.00 90.62 835 SER A CA 1
ATOM 6321 C C . SER A 1 835 ? 22.222 26.345 -24.918 1.00 90.62 835 SER A C 1
ATOM 6323 O O . SER A 1 835 ? 22.545 26.225 -23.734 1.00 90.62 835 SER A O 1
ATOM 6325 N N . ASP A 1 836 ? 21.173 25.701 -25.432 1.00 95.06 836 ASP A N 1
ATOM 6326 C CA . ASP A 1 836 ? 20.251 24.881 -24.654 1.00 95.06 836 ASP A CA 1
ATOM 6327 C C . ASP A 1 836 ? 20.719 23.428 -24.506 1.00 95.06 836 ASP A C 1
ATOM 6329 O O . ASP A 1 836 ? 20.973 22.713 -25.477 1.00 95.06 836 ASP A O 1
ATOM 6333 N N . THR A 1 837 ? 20.784 22.974 -23.256 1.00 90.12 837 THR A N 1
ATOM 6334 C CA . THR A 1 837 ? 21.223 21.620 -22.905 1.00 90.12 837 THR A CA 1
ATOM 6335 C C . THR A 1 837 ? 20.284 20.536 -23.438 1.00 90.12 837 THR A C 1
ATOM 6337 O O . THR A 1 837 ? 20.762 19.482 -23.843 1.00 90.12 837 THR A O 1
ATOM 6340 N N . GLY A 1 838 ? 18.968 20.779 -23.490 1.00 90.25 838 GLY A N 1
ATOM 6341 C CA . GLY A 1 838 ? 18.000 19.802 -24.003 1.00 90.25 838 GLY A CA 1
ATOM 6342 C C . GLY A 1 838 ? 18.192 19.519 -25.493 1.00 90.25 838 GLY A C 1
ATOM 6343 O O . GLY A 1 838 ? 18.138 18.370 -25.921 1.00 90.25 838 GLY A O 1
ATOM 6344 N N . THR A 1 839 ? 18.508 20.553 -26.273 1.00 94.06 839 THR A N 1
ATOM 6345 C CA . THR A 1 839 ? 18.822 20.424 -27.705 1.00 94.06 839 THR A CA 1
ATOM 6346 C C . THR A 1 839 ? 20.095 19.608 -27.921 1.00 94.06 839 THR A C 1
ATOM 6348 O O . THR A 1 839 ? 20.104 18.681 -28.730 1.00 94.06 839 THR A O 1
ATOM 6351 N N . ARG A 1 840 ? 21.157 19.892 -27.156 1.00 93.81 840 ARG A N 1
ATOM 6352 C CA . ARG A 1 840 ? 22.416 19.132 -27.237 1.00 93.81 840 ARG A CA 1
ATOM 6353 C C . ARG A 1 840 ? 22.256 17.687 -26.757 1.00 93.81 840 ARG A C 1
ATOM 6355 O O . ARG A 1 840 ? 22.854 16.788 -27.340 1.00 93.81 840 ARG A O 1
ATOM 6362 N N . LEU A 1 841 ? 21.400 17.441 -25.763 1.00 88.19 841 LEU A N 1
ATOM 6363 C CA . LEU A 1 841 ? 21.073 16.092 -25.296 1.00 88.19 841 LEU A CA 1
ATOM 6364 C C . LEU A 1 841 ? 20.342 15.276 -26.372 1.00 88.19 841 LEU A C 1
ATOM 6366 O O . LEU A 1 841 ? 20.741 14.144 -26.650 1.00 88.19 841 LEU A O 1
ATOM 6370 N N . ALA A 1 842 ? 19.325 15.866 -27.008 1.00 90.94 842 ALA A N 1
ATOM 6371 C CA . ALA A 1 842 ? 18.599 15.248 -28.116 1.00 90.94 842 ALA A CA 1
ATOM 6372 C C . ALA A 1 842 ? 19.521 14.960 -29.315 1.00 90.94 842 ALA A C 1
ATOM 6374 O O . ALA A 1 842 ? 19.401 13.914 -29.951 1.00 90.94 842 ALA A O 1
ATOM 6375 N N . LEU A 1 843 ? 20.492 15.842 -29.590 1.00 94.06 843 LEU A N 1
ATOM 6376 C CA . LEU A 1 843 ? 21.522 15.604 -30.606 1.00 94.06 843 LEU A CA 1
ATOM 6377 C C . LEU A 1 843 ? 22.415 14.408 -30.242 1.00 94.06 843 LEU A C 1
ATOM 6379 O O . LEU A 1 843 ? 22.652 13.549 -31.090 1.00 94.06 843 LEU A O 1
ATOM 6383 N N . SER A 1 844 ? 22.886 14.318 -28.994 1.00 86.81 844 SER A N 1
ATOM 6384 C CA . SER A 1 844 ? 23.678 13.171 -28.528 1.00 86.81 844 SER A CA 1
ATOM 6385 C C . SER A 1 844 ? 22.908 11.856 -28.662 1.00 86.81 844 SER A C 1
ATOM 6387 O O . SER A 1 844 ? 23.480 10.851 -29.072 1.00 86.81 844 SER A O 1
ATOM 6389 N N . GLU A 1 845 ? 21.607 11.853 -28.372 1.00 88.75 845 GLU A N 1
ATOM 6390 C CA . GLU A 1 845 ? 20.745 10.684 -28.566 1.00 88.75 845 GLU A CA 1
ATOM 6391 C C . GLU A 1 845 ? 20.569 10.328 -30.047 1.00 88.75 845 GLU A C 1
ATOM 6393 O O . GLU A 1 845 ? 20.709 9.164 -30.427 1.00 88.75 845 GLU A O 1
ATOM 6398 N N . LEU A 1 846 ? 20.369 11.327 -30.908 1.00 91.50 846 LEU A N 1
ATOM 6399 C CA . LEU A 1 846 ? 20.315 11.130 -32.353 1.00 91.50 846 LEU A CA 1
ATOM 6400 C C . LEU A 1 846 ? 21.606 10.491 -32.893 1.00 91.50 846 LEU A C 1
ATOM 6402 O O . LEU A 1 846 ? 21.537 9.582 -33.720 1.00 91.50 846 LEU A O 1
ATOM 6406 N N . LEU A 1 847 ? 22.776 10.890 -32.380 1.00 87.06 847 LEU A N 1
ATOM 6407 C CA . LEU A 1 847 ? 24.066 10.288 -32.738 1.00 87.06 847 LEU A CA 1
ATOM 6408 C C . LEU A 1 847 ? 24.176 8.812 -32.321 1.00 87.06 847 LEU A C 1
ATOM 6410 O O . LEU A 1 847 ? 24.799 8.035 -33.042 1.00 87.06 847 LEU A O 1
ATOM 6414 N N . ILE A 1 848 ? 23.556 8.394 -31.210 1.00 82.38 848 ILE A N 1
ATOM 6415 C CA . ILE A 1 848 ? 23.523 6.977 -30.801 1.00 82.38 848 ILE A CA 1
ATOM 6416 C C . ILE A 1 848 ? 22.752 6.153 -31.839 1.00 82.38 848 ILE A C 1
ATOM 6418 O O . ILE A 1 848 ? 23.247 5.131 -32.322 1.00 82.38 848 ILE A O 1
ATOM 6422 N N . PHE A 1 849 ? 21.556 6.614 -32.212 1.00 85.50 849 PHE A N 1
ATOM 6423 C CA . PHE A 1 849 ? 20.644 5.852 -33.067 1.00 85.50 849 PHE A CA 1
ATOM 6424 C C . PHE A 1 849 ? 20.962 5.945 -34.568 1.00 85.50 849 PHE A C 1
ATOM 6426 O O . PHE A 1 849 ? 20.524 5.082 -35.329 1.00 85.50 849 PHE A O 1
ATOM 6433 N N . ARG A 1 850 ? 21.741 6.941 -35.020 1.00 88.19 850 ARG A N 1
ATOM 6434 C CA . ARG A 1 850 ? 22.005 7.201 -36.451 1.00 88.19 850 ARG A CA 1
ATOM 6435 C C . ARG A 1 850 ? 23.492 7.062 -36.817 1.00 88.19 850 ARG A C 1
ATOM 6437 O O . ARG A 1 850 ? 24.251 8.026 -36.699 1.00 88.19 850 ARG A O 1
ATOM 6444 N N . PRO A 1 851 ? 23.954 5.883 -37.277 1.00 82.88 851 PRO A N 1
ATOM 6445 C CA . PRO A 1 851 ? 25.353 5.658 -37.667 1.00 82.88 851 PRO A CA 1
ATOM 6446 C C . PRO A 1 851 ? 25.878 6.609 -38.747 1.00 82.88 851 PRO A C 1
ATOM 6448 O O . PRO A 1 851 ? 27.031 7.025 -38.679 1.00 82.88 851 PRO A O 1
ATOM 6451 N N . GLU A 1 852 ? 25.047 7.005 -39.707 1.00 80.00 852 GLU A N 1
ATOM 6452 C CA . GLU A 1 852 ? 25.432 7.931 -40.773 1.00 80.00 852 GLU A CA 1
ATOM 6453 C C . GLU A 1 852 ? 25.818 9.327 -40.257 1.00 80.00 852 GLU A C 1
ATOM 6455 O O . GLU A 1 852 ? 26.704 9.959 -40.830 1.00 80.00 852 GLU A O 1
ATOM 6460 N N . LEU A 1 853 ? 25.222 9.781 -39.146 1.00 77.56 853 LEU A N 1
ATOM 6461 C CA . LEU A 1 853 ? 25.589 11.042 -38.498 1.00 77.56 853 LEU A CA 1
ATOM 6462 C C . LEU A 1 853 ? 26.899 10.925 -37.724 1.00 77.56 853 LEU A C 1
ATOM 6464 O O . LEU A 1 853 ? 27.649 11.894 -37.645 1.00 77.56 853 LEU A O 1
ATOM 6468 N N . ARG A 1 854 ? 27.203 9.740 -37.180 1.00 75.31 854 ARG A N 1
ATOM 6469 C CA . ARG A 1 854 ? 28.447 9.502 -36.436 1.00 75.31 854 ARG A CA 1
ATOM 6470 C C . ARG A 1 854 ? 29.668 9.671 -37.326 1.00 75.31 854 ARG A C 1
ATOM 6472 O O . ARG A 1 854 ? 30.603 10.349 -36.918 1.00 75.31 854 ARG A O 1
ATOM 6479 N N . CYS A 1 855 ? 29.641 9.128 -38.543 1.00 70.44 855 CYS A N 1
ATOM 6480 C CA . CYS A 1 855 ? 30.741 9.292 -39.496 1.00 70.44 855 CYS A CA 1
ATOM 6481 C C . CYS A 1 855 ? 31.034 10.772 -39.777 1.00 70.44 855 CYS A C 1
ATOM 6483 O O . CYS A 1 855 ? 32.188 11.185 -39.750 1.00 70.44 855 CYS A O 1
ATOM 6485 N N . PHE A 1 856 ? 29.984 11.573 -39.959 1.00 66.44 856 PHE A N 1
ATOM 6486 C CA . PHE A 1 856 ? 30.100 13.002 -40.236 1.00 66.44 856 PHE A CA 1
ATOM 6487 C C . PHE A 1 856 ? 30.564 13.791 -38.995 1.00 66.44 856 PHE A C 1
ATOM 6489 O O . PHE A 1 856 ? 31.469 14.614 -39.077 1.00 66.44 856 PHE A O 1
ATOM 6496 N N . ALA A 1 857 ? 30.022 13.475 -37.813 1.00 64.69 857 ALA A N 1
ATOM 6497 C CA . ALA A 1 857 ? 30.418 14.078 -36.536 1.00 64.69 857 ALA A CA 1
ATOM 6498 C C . ALA A 1 857 ? 31.878 13.776 -36.143 1.00 64.69 857 ALA A C 1
ATOM 6500 O O . ALA A 1 857 ? 32.541 14.616 -35.524 1.00 64.69 857 ALA A O 1
ATOM 6501 N N . MET A 1 858 ? 32.381 12.583 -36.489 1.00 62.34 858 MET A N 1
ATOM 6502 C CA . MET A 1 858 ? 33.785 12.192 -36.298 1.00 62.34 858 MET A CA 1
ATOM 6503 C C . MET A 1 858 ? 34.728 13.006 -37.187 1.00 62.34 858 MET A C 1
ATOM 6505 O O . MET A 1 858 ? 35.829 13.329 -36.755 1.00 62.34 858 MET A O 1
ATOM 6509 N N . GLU A 1 859 ? 34.309 13.363 -38.402 1.00 60.88 859 GLU A N 1
ATOM 6510 C CA . GLU A 1 859 ? 35.117 14.163 -39.331 1.00 60.88 859 GLU A CA 1
ATOM 6511 C C . GLU A 1 859 ? 35.178 15.649 -38.936 1.00 60.88 859 GLU A C 1
ATOM 6513 O O . GLU A 1 859 ? 36.131 16.340 -39.290 1.00 60.88 859 GLU A O 1
ATOM 6518 N N . THR A 1 860 ? 34.220 16.137 -38.141 1.00 59.62 860 THR A N 1
ATOM 6519 C CA . THR A 1 860 ? 34.126 17.550 -37.733 1.00 59.62 860 THR A CA 1
ATOM 6520 C C . THR A 1 860 ? 34.557 17.835 -36.285 1.00 59.62 860 THR A C 1
ATOM 6522 O O . THR A 1 860 ? 34.244 18.909 -35.770 1.00 59.62 860 THR A O 1
ATOM 6525 N N . ASN A 1 861 ? 35.234 16.904 -35.595 1.00 69.00 861 ASN A N 1
ATOM 6526 C CA . ASN A 1 861 ? 35.618 17.009 -34.169 1.00 69.00 861 ASN A CA 1
ATOM 6527 C C . ASN A 1 861 ? 34.445 17.324 -33.213 1.00 69.00 861 ASN A C 1
ATOM 6529 O O . ASN A 1 861 ? 34.620 17.891 -32.134 1.00 69.00 861 ASN A O 1
ATOM 6533 N N . LEU A 1 862 ? 33.221 16.945 -33.585 1.00 75.56 862 LEU A N 1
ATOM 6534 C CA . LEU A 1 862 ? 32.010 17.344 -32.861 1.00 75.56 862 LEU A CA 1
ATOM 6535 C C . LEU A 1 862 ? 31.909 16.687 -31.476 1.00 75.56 862 LEU A C 1
ATOM 6537 O O . LEU A 1 862 ? 31.426 17.281 -30.512 1.00 75.56 862 LEU A O 1
ATOM 6541 N N . PHE A 1 863 ? 32.412 15.458 -31.388 1.00 78.44 863 PHE A N 1
ATOM 6542 C CA . PHE A 1 863 ? 32.455 14.671 -30.164 1.00 78.44 863 PHE A CA 1
ATOM 6543 C C . PHE A 1 863 ? 33.323 15.298 -29.080 1.00 78.44 863 PHE A C 1
ATOM 6545 O O . PHE A 1 863 ? 33.010 15.149 -27.905 1.00 78.44 863 PHE A O 1
ATOM 6552 N N . GLU A 1 864 ? 34.358 16.054 -29.447 1.00 82.75 864 GLU A N 1
ATOM 6553 C CA . GLU A 1 864 ? 35.157 16.786 -28.468 1.00 82.75 864 GLU A CA 1
ATOM 6554 C C . GLU A 1 864 ? 34.324 17.876 -27.783 1.00 82.75 864 GLU A C 1
ATOM 6556 O O . GLU A 1 864 ? 34.385 18.030 -26.566 1.00 82.75 864 GLU A O 1
ATOM 6561 N N . SER A 1 865 ? 33.486 18.584 -28.547 1.00 85.00 865 SER A N 1
ATOM 6562 C CA . SER A 1 865 ? 32.596 19.611 -28.002 1.00 85.00 865 SER A CA 1
ATOM 6563 C C . SER A 1 865 ? 31.510 19.025 -27.096 1.00 85.00 865 SER A C 1
ATOM 6565 O O . SER A 1 865 ? 31.192 19.643 -26.086 1.00 85.00 865 SER A O 1
ATOM 6567 N N . LEU A 1 866 ? 30.944 17.860 -27.439 1.00 84.56 866 LEU A N 1
ATOM 6568 C CA . LEU A 1 866 ? 29.905 17.209 -26.627 1.00 84.56 866 LEU A CA 1
ATOM 6569 C C . LEU A 1 866 ? 30.469 16.498 -25.392 1.00 84.56 866 LEU A C 1
ATOM 6571 O O . LEU A 1 866 ? 29.830 16.495 -24.347 1.00 84.56 866 LEU A O 1
ATOM 6575 N N . LEU A 1 867 ? 31.665 15.910 -25.484 1.00 83.19 867 LEU A N 1
ATOM 6576 C CA . LEU A 1 867 ? 32.337 15.317 -24.325 1.00 83.19 867 LEU A CA 1
ATOM 6577 C C . LEU A 1 867 ? 32.751 16.382 -23.309 1.00 83.19 867 LEU A C 1
ATOM 6579 O O . LEU A 1 867 ? 32.713 16.119 -22.117 1.00 83.19 867 LEU A O 1
ATOM 6583 N N . ARG A 1 868 ? 33.115 17.585 -23.766 1.00 85.38 868 ARG A N 1
ATOM 6584 C CA . ARG A 1 868 ? 33.438 18.729 -22.899 1.00 85.38 868 ARG A CA 1
ATOM 6585 C C . ARG A 1 868 ? 32.205 19.537 -22.479 1.00 85.38 868 ARG A C 1
ATOM 6587 O O . ARG A 1 868 ? 32.353 20.650 -21.971 1.00 85.38 868 ARG A O 1
ATOM 6594 N N . ASP A 1 869 ? 30.998 19.027 -22.724 1.00 90.50 869 ASP A N 1
ATOM 6595 C CA . ASP A 1 869 ? 29.784 19.702 -22.284 1.00 90.50 869 ASP A CA 1
ATOM 6596 C C . ASP A 1 869 ? 29.729 19.766 -20.755 1.00 90.50 869 ASP A C 1
ATOM 6598 O O . ASP A 1 869 ? 30.066 18.805 -20.066 1.00 90.50 869 ASP A O 1
ATOM 6602 N N . LYS A 1 870 ? 29.262 20.898 -20.221 1.00 87.12 870 LYS A N 1
ATOM 6603 C CA . LYS A 1 870 ? 29.091 21.082 -18.771 1.00 87.12 870 LYS A CA 1
ATOM 6604 C C . LYS A 1 870 ? 27.954 20.228 -18.207 1.00 87.12 870 LYS A C 1
ATOM 6606 O O . LYS A 1 870 ? 27.859 20.054 -16.996 1.00 87.12 870 LYS A O 1
ATOM 6611 N N . SER A 1 871 ? 27.034 19.774 -19.058 1.00 88.88 871 SER A N 1
ATOM 6612 C CA . SER A 1 871 ? 25.979 18.850 -18.670 1.00 88.88 871 SER A CA 1
ATOM 6613 C C . SER A 1 871 ? 26.498 17.421 -18.695 1.00 88.88 871 SER A C 1
ATOM 6615 O O . SER A 1 871 ? 26.844 16.885 -19.749 1.00 88.88 871 SER A O 1
ATOM 6617 N N . GLU A 1 872 ? 26.468 16.787 -17.527 1.00 85.62 872 GLU A N 1
ATOM 6618 C CA . GLU A 1 872 ? 26.854 15.391 -17.366 1.00 85.62 872 GLU A CA 1
ATOM 6619 C C . GLU A 1 872 ? 26.073 14.452 -18.293 1.00 85.62 872 GLU A C 1
ATOM 6621 O O . GLU A 1 872 ? 26.681 13.600 -18.932 1.00 85.62 872 GLU A O 1
ATOM 6626 N N . ASP A 1 873 ? 24.762 14.651 -18.456 1.00 85.69 873 ASP A N 1
ATOM 6627 C CA . ASP A 1 873 ? 23.934 13.815 -19.334 1.00 85.69 873 ASP A CA 1
ATOM 6628 C C . ASP A 1 873 ? 24.340 13.924 -20.813 1.00 85.69 873 ASP A C 1
ATOM 6630 O O . ASP A 1 873 ? 24.347 12.922 -21.538 1.00 85.69 873 ASP A O 1
ATOM 6634 N N . VAL A 1 874 ? 24.710 15.127 -21.271 1.00 87.69 874 VAL A N 1
ATOM 6635 C CA . VAL A 1 874 ? 25.161 15.358 -22.653 1.00 87.69 874 VAL A CA 1
ATOM 6636 C C . VAL A 1 874 ? 26.506 14.674 -22.887 1.00 87.69 874 VAL A C 1
ATOM 6638 O O . VAL A 1 874 ? 26.630 13.918 -23.854 1.00 87.69 874 VAL A O 1
ATOM 6641 N N . ALA A 1 875 ? 27.471 14.876 -21.982 1.00 85.31 875 ALA A N 1
ATOM 6642 C CA . ALA A 1 875 ? 28.790 14.248 -22.045 1.00 85.31 875 ALA A CA 1
ATOM 6643 C C . ALA A 1 875 ? 28.699 12.717 -21.943 1.00 85.31 875 ALA A C 1
ATOM 6645 O O . ALA A 1 875 ? 29.369 11.993 -22.684 1.00 85.31 875 ALA A O 1
ATOM 6646 N N . HIS A 1 876 ? 27.810 12.212 -21.086 1.00 86.12 876 HIS A N 1
ATOM 6647 C CA . HIS A 1 876 ? 27.541 10.789 -20.914 1.00 86.12 876 HIS A CA 1
ATOM 6648 C C . HIS A 1 876 ? 27.009 10.151 -22.200 1.00 86.12 876 HIS A C 1
ATOM 6650 O O . HIS A 1 876 ? 27.576 9.173 -22.694 1.00 86.12 876 HIS A O 1
ATOM 6656 N N . ARG A 1 877 ? 25.930 10.702 -22.774 1.00 83.62 877 ARG A N 1
ATOM 6657 C CA . ARG A 1 877 ? 25.332 10.166 -24.008 1.00 83.62 877 ARG A CA 1
ATOM 6658 C C . ARG A 1 877 ? 26.261 10.311 -25.208 1.00 83.62 877 ARG A C 1
ATOM 6660 O O . ARG A 1 877 ? 26.305 9.407 -26.037 1.00 83.62 877 ARG A O 1
ATOM 6667 N N . ALA A 1 878 ? 27.038 11.392 -25.277 1.00 84.50 878 ALA A N 1
ATOM 6668 C CA . ALA A 1 878 ? 28.076 11.555 -26.290 1.00 84.50 878 ALA A CA 1
ATOM 6669 C C . ALA A 1 878 ? 29.146 10.464 -26.173 1.00 84.50 878 ALA A C 1
ATOM 6671 O O . ALA A 1 878 ? 29.502 9.851 -27.176 1.00 84.50 878 ALA A O 1
ATOM 6672 N N . GLY A 1 879 ? 29.578 10.151 -24.949 1.00 83.19 879 GLY A N 1
ATOM 6673 C CA . GLY A 1 879 ? 30.430 9.005 -24.650 1.00 83.19 879 GLY A CA 1
ATOM 6674 C C . GLY A 1 879 ? 29.888 7.701 -25.226 1.00 83.19 879 GLY A C 1
ATOM 6675 O O . GLY A 1 879 ? 30.563 7.044 -26.016 1.00 83.19 879 GLY A O 1
ATOM 6676 N N . ILE A 1 880 ? 28.638 7.359 -24.905 1.00 81.94 880 ILE A N 1
ATOM 6677 C CA . ILE A 1 880 ? 27.978 6.154 -25.434 1.00 81.94 880 ILE A CA 1
ATOM 6678 C C . ILE A 1 880 ? 27.918 6.176 -26.966 1.00 81.94 880 ILE A C 1
ATOM 6680 O O . ILE A 1 880 ? 28.258 5.178 -27.597 1.00 81.94 880 ILE A O 1
ATOM 6684 N N . ALA A 1 881 ? 27.527 7.298 -27.578 1.00 80.56 881 ALA A N 1
ATOM 6685 C CA . ALA A 1 881 ? 27.431 7.426 -29.033 1.00 80.56 881 ALA A CA 1
ATOM 6686 C C . ALA A 1 881 ? 28.763 7.122 -29.735 1.00 80.56 881 ALA A C 1
ATOM 6688 O O . ALA A 1 881 ? 28.778 6.452 -30.773 1.00 80.56 881 ALA A O 1
ATOM 6689 N N . ILE A 1 882 ? 29.871 7.578 -29.140 1.00 81.31 882 ILE A N 1
ATOM 6690 C CA . ILE A 1 882 ? 31.230 7.286 -29.600 1.00 81.31 882 ILE A CA 1
ATOM 6691 C C . ILE A 1 882 ? 31.528 5.792 -29.462 1.00 81.31 882 ILE A C 1
ATOM 6693 O O . ILE A 1 882 ? 31.993 5.168 -30.413 1.00 81.31 882 ILE A O 1
ATOM 6697 N N . GLY A 1 883 ? 31.225 5.212 -28.298 1.00 76.62 883 GLY A N 1
ATOM 6698 C CA . GLY A 1 883 ? 31.515 3.812 -27.998 1.00 76.62 883 GLY A CA 1
ATOM 6699 C C . GLY A 1 883 ? 30.746 2.811 -28.860 1.00 76.62 883 GLY A C 1
ATOM 6700 O O . GLY A 1 883 ? 31.319 1.831 -29.318 1.00 76.62 883 GLY A O 1
ATOM 6701 N N . VAL A 1 884 ? 29.471 3.078 -29.156 1.00 76.62 884 VAL A N 1
ATOM 6702 C CA . VAL A 1 884 ? 28.617 2.206 -29.990 1.00 76.62 884 VAL A CA 1
ATOM 6703 C C . VAL A 1 884 ? 29.017 2.262 -31.481 1.00 76.62 884 VAL A C 1
ATOM 6705 O O . VAL A 1 884 ? 28.478 1.529 -32.313 1.00 76.62 884 VAL A O 1
ATOM 6708 N N . GLY A 1 885 ? 29.926 3.158 -31.884 1.00 70.12 885 GLY A N 1
ATOM 6709 C CA . GLY A 1 885 ? 30.459 3.228 -33.249 1.00 70.12 885 GLY A CA 1
ATOM 6710 C C . GLY A 1 885 ? 31.310 2.006 -33.589 1.00 70.12 885 GLY A C 1
ATOM 6711 O O . GLY A 1 885 ? 32.407 1.867 -33.066 1.00 70.12 885 GLY A O 1
ATOM 6712 N N . ALA A 1 886 ? 30.841 1.155 -34.510 1.00 49.44 886 ALA A N 1
ATOM 6713 C CA . ALA A 1 886 ? 31.441 -0.145 -34.863 1.00 49.44 886 ALA A CA 1
ATOM 6714 C C . ALA A 1 886 ? 32.870 -0.100 -35.458 1.00 49.44 886 ALA A C 1
ATOM 6716 O O . ALA A 1 886 ? 33.431 -1.132 -35.804 1.00 49.44 886 ALA A O 1
ATOM 6717 N N . ALA A 1 887 ? 33.469 1.080 -35.580 1.00 56.75 887 ALA A N 1
ATOM 6718 C CA . ALA A 1 887 ? 34.861 1.255 -35.956 1.00 56.75 887 ALA A CA 1
ATOM 6719 C C . ALA A 1 887 ? 35.378 2.500 -35.241 1.00 56.75 887 ALA A C 1
ATOM 6721 O O . ALA A 1 887 ? 35.371 3.603 -35.798 1.00 56.75 887 ALA A O 1
ATOM 6722 N N . LEU A 1 888 ? 35.791 2.342 -33.983 1.00 60.53 888 LEU A N 1
ATOM 6723 C CA . LEU A 1 888 ? 36.609 3.361 -33.342 1.00 60.53 888 LEU A CA 1
ATOM 6724 C C . LEU A 1 888 ? 37.883 3.509 -34.179 1.00 60.53 888 LEU A C 1
ATOM 6726 O O . LEU A 1 888 ? 38.789 2.683 -34.109 1.00 60.53 888 LEU A O 1
ATOM 6730 N N . ARG A 1 889 ? 37.946 4.557 -35.007 1.00 68.44 889 ARG A N 1
ATOM 6731 C CA . ARG A 1 889 ? 39.204 4.967 -35.634 1.00 68.44 889 ARG A CA 1
ATOM 6732 C C . ARG A 1 889 ? 40.179 5.316 -34.509 1.00 68.44 889 ARG A C 1
ATOM 6734 O O . ARG A 1 889 ? 39.760 5.813 -33.463 1.00 68.44 889 ARG A O 1
ATOM 6741 N N . GLU A 1 890 ? 41.472 5.114 -34.736 1.00 71.25 890 GLU A N 1
ATOM 6742 C CA . GLU A 1 890 ? 42.530 5.440 -33.768 1.00 71.25 890 GLU A CA 1
ATOM 6743 C C . GLU A 1 890 ? 42.364 6.856 -33.187 1.00 71.25 890 GLU A C 1
ATOM 6745 O O . GLU A 1 890 ? 42.442 7.047 -31.978 1.00 71.25 890 GLU A O 1
ATOM 6750 N N . ALA A 1 891 ? 41.990 7.828 -34.025 1.00 69.81 891 ALA A N 1
ATOM 6751 C CA . ALA A 1 891 ? 41.702 9.203 -33.615 1.00 69.81 891 ALA A CA 1
ATOM 6752 C C . ALA A 1 891 ? 40.600 9.325 -32.541 1.00 69.81 891 ALA A C 1
ATOM 6754 O O . ALA A 1 891 ? 40.660 10.194 -31.678 1.00 69.81 891 ALA A O 1
ATOM 6755 N N . THR A 1 892 ? 39.593 8.456 -32.565 1.00 73.50 892 THR A N 1
ATOM 6756 C CA . THR A 1 892 ? 38.469 8.468 -31.621 1.00 73.50 892 THR A CA 1
ATOM 6757 C C . THR A 1 892 ? 38.837 7.826 -30.294 1.00 73.50 892 THR A C 1
ATOM 6759 O O . THR A 1 892 ? 38.456 8.331 -29.240 1.00 73.50 892 THR A O 1
ATOM 6762 N N . VAL A 1 893 ? 39.630 6.755 -30.341 1.00 76.19 893 VAL A N 1
ATOM 6763 C CA . VAL A 1 893 ? 40.238 6.168 -29.143 1.00 76.19 893 VAL A CA 1
ATOM 6764 C C . VAL A 1 893 ? 41.148 7.193 -28.477 1.00 76.19 893 VAL A C 1
ATOM 6766 O O . VAL A 1 893 ? 41.041 7.403 -27.273 1.00 76.19 893 VAL A O 1
ATOM 6769 N N . GLN A 1 894 ? 41.991 7.871 -29.260 1.00 79.38 894 GLN A N 1
ATOM 6770 C CA . GLN A 1 894 ? 42.858 8.933 -28.761 1.00 79.38 894 GLN A CA 1
ATOM 6771 C C . GLN A 1 894 ? 42.040 10.079 -28.163 1.00 79.38 894 GLN A C 1
ATOM 6773 O O . GLN A 1 894 ? 42.371 10.538 -27.081 1.00 79.38 894 GLN A O 1
ATOM 6778 N N . LEU A 1 895 ? 40.923 10.482 -28.777 1.00 81.50 895 LEU A N 1
ATOM 6779 C CA . LEU A 1 895 ? 40.044 11.505 -28.208 1.00 81.50 895 LEU A CA 1
ATOM 6780 C C . LEU A 1 895 ? 39.460 11.089 -26.848 1.00 81.50 895 LEU A C 1
ATOM 6782 O O . LEU A 1 895 ? 39.541 11.863 -25.893 1.00 81.50 895 LEU A O 1
ATOM 6786 N N . LEU A 1 896 ? 38.897 9.879 -26.738 1.00 82.50 896 LEU A N 1
ATOM 6787 C CA . LEU A 1 896 ? 38.390 9.358 -25.461 1.00 82.50 896 LEU A CA 1
ATOM 6788 C C . LEU A 1 896 ? 39.516 9.269 -24.422 1.00 82.50 896 LEU A C 1
ATOM 6790 O O . LEU A 1 896 ? 39.322 9.617 -23.260 1.00 82.50 896 LEU A O 1
ATOM 6794 N N . PHE A 1 897 ? 40.708 8.852 -24.843 1.00 81.62 897 PHE A N 1
ATOM 6795 C CA . PHE A 1 897 ? 41.877 8.725 -23.985 1.00 81.62 897 PHE A CA 1
ATOM 6796 C C . PHE A 1 897 ? 42.383 10.084 -23.484 1.00 81.62 897 PHE A C 1
ATOM 6798 O O . PHE A 1 897 ? 42.623 10.257 -22.289 1.00 81.62 897 PHE A O 1
ATOM 6805 N N . THR A 1 898 ? 42.483 11.072 -24.373 1.00 83.50 898 THR A N 1
ATOM 6806 C CA . THR A 1 898 ? 42.828 12.456 -24.042 1.00 83.50 898 THR A CA 1
ATOM 6807 C C . THR A 1 898 ? 41.806 13.045 -23.079 1.00 83.50 898 THR A C 1
ATOM 6809 O O . THR A 1 898 ? 42.206 13.617 -22.074 1.00 83.50 898 THR A O 1
ATOM 6812 N N . GLN A 1 899 ? 40.500 12.859 -23.301 1.00 83.88 899 GLN A N 1
ATOM 6813 C CA . GLN A 1 899 ? 39.483 13.359 -22.364 1.00 83.88 899 GLN A CA 1
ATOM 6814 C C . GLN A 1 899 ? 39.530 12.648 -21.006 1.00 83.88 899 GLN A C 1
ATOM 6816 O O . GLN A 1 899 ? 39.354 13.292 -19.974 1.00 83.88 899 GLN A O 1
ATOM 6821 N N . LEU A 1 900 ? 39.834 11.349 -20.976 1.00 82.19 900 LEU A N 1
ATOM 6822 C CA . LEU A 1 900 ? 40.005 10.605 -19.728 1.00 82.19 900 LEU A CA 1
ATOM 6823 C C . LEU A 1 900 ? 41.228 11.085 -18.927 1.00 82.19 900 LEU A C 1
ATOM 6825 O O . LEU A 1 900 ? 41.170 11.172 -17.700 1.00 82.19 900 LEU A O 1
ATOM 6829 N N . ARG A 1 901 ? 42.331 11.396 -19.621 1.00 81.31 901 ARG A N 1
ATOM 6830 C CA . ARG A 1 901 ? 43.611 11.802 -19.024 1.00 81.31 901 ARG A CA 1
ATOM 6831 C C . ARG A 1 901 ? 43.657 13.284 -18.646 1.00 81.31 901 ARG A C 1
ATOM 6833 O O . ARG A 1 901 ? 44.184 13.625 -17.590 1.00 81.31 901 ARG A O 1
ATOM 6840 N N . GLU A 1 902 ? 43.163 14.144 -19.526 1.00 80.81 902 GLU A N 1
ATOM 6841 C CA . GLU A 1 902 ? 43.380 15.596 -19.505 1.00 80.81 902 GLU A CA 1
ATOM 6842 C C . GLU A 1 902 ? 42.083 16.391 -19.318 1.00 80.81 902 GLU A C 1
ATOM 6844 O O . GLU A 1 902 ? 42.140 17.607 -19.187 1.00 80.81 902 GLU A O 1
ATOM 6849 N N . GLY A 1 903 ? 40.911 15.745 -19.292 1.00 78.69 903 GLY A N 1
ATOM 6850 C CA . GLY A 1 903 ? 39.648 16.444 -19.065 1.00 78.69 903 GLY A CA 1
ATOM 6851 C C . GLY A 1 903 ? 39.627 17.106 -17.688 1.00 78.69 903 GLY A C 1
ATOM 6852 O O . GLY A 1 903 ? 39.769 16.428 -16.673 1.00 78.69 903 GLY A O 1
ATOM 6853 N N . ASP A 1 904 ? 39.442 18.421 -17.625 1.00 72.44 904 ASP A N 1
ATOM 6854 C CA . ASP A 1 904 ? 39.382 19.152 -16.349 1.00 72.44 904 ASP A CA 1
ATOM 6855 C C . ASP A 1 904 ? 38.045 18.943 -15.605 1.00 72.44 904 ASP A C 1
ATOM 6857 O O . ASP A 1 904 ? 37.962 19.186 -14.401 1.00 72.44 904 ASP A O 1
ATOM 6861 N N . ASP A 1 905 ? 37.006 18.461 -16.302 1.00 76.50 905 ASP A N 1
ATOM 6862 C CA . ASP A 1 905 ? 35.659 18.221 -15.768 1.00 76.50 905 ASP A CA 1
ATOM 6863 C C . ASP A 1 905 ? 35.380 16.720 -15.561 1.00 76.50 905 ASP A C 1
ATOM 6865 O O . ASP A 1 905 ? 35.624 15.883 -16.436 1.00 76.50 905 ASP A O 1
ATOM 6869 N N . SER A 1 906 ? 34.812 16.387 -14.401 1.00 80.00 906 SER A N 1
ATOM 6870 C CA . SER A 1 906 ? 34.342 15.043 -14.056 1.00 80.00 906 SER A CA 1
ATOM 6871 C C . SER A 1 906 ? 33.319 14.489 -15.060 1.00 80.00 906 SER A C 1
ATOM 6873 O O . SER A 1 906 ? 33.365 13.299 -15.375 1.00 80.00 906 SER A O 1
ATOM 6875 N N . ALA A 1 907 ? 32.467 15.346 -15.639 1.00 78.00 907 ALA A N 1
ATOM 6876 C CA . ALA A 1 907 ? 31.487 14.956 -16.653 1.00 78.00 907 ALA A CA 1
ATOM 6877 C C . ALA A 1 907 ? 32.158 14.434 -17.935 1.00 78.00 907 ALA A C 1
ATOM 6879 O O . ALA A 1 907 ? 31.779 13.382 -18.455 1.00 78.00 907 ALA A O 1
ATOM 6880 N N . ALA A 1 908 ? 33.211 15.115 -18.401 1.00 79.19 908 ALA A N 1
ATOM 6881 C CA . ALA A 1 908 ? 33.958 14.729 -19.596 1.00 79.19 908 ALA A CA 1
ATOM 6882 C C . ALA A 1 908 ? 34.692 13.397 -19.413 1.00 79.19 908 ALA A C 1
ATOM 6884 O O . ALA A 1 908 ? 34.660 12.534 -20.296 1.00 79.19 908 ALA A O 1
ATOM 6885 N N . ARG A 1 909 ? 35.295 13.190 -18.233 1.00 83.31 909 ARG A N 1
ATOM 6886 C CA . ARG A 1 909 ? 35.952 11.921 -17.890 1.00 83.31 909 ARG A CA 1
ATOM 6887 C C . ARG A 1 909 ? 34.950 10.774 -17.814 1.00 83.31 909 ARG A C 1
ATOM 6889 O O . ARG A 1 909 ? 35.200 9.727 -18.408 1.00 83.31 909 ARG A O 1
ATOM 6896 N N . ARG A 1 910 ? 33.801 10.966 -17.149 1.00 79.00 910 ARG A N 1
ATOM 6897 C CA . ARG A 1 910 ? 32.736 9.948 -17.059 1.00 79.00 910 ARG A CA 1
ATOM 6898 C C . ARG A 1 910 ? 32.134 9.623 -18.427 1.00 79.00 910 ARG A C 1
ATOM 6900 O O . ARG A 1 910 ? 31.936 8.448 -18.736 1.00 79.00 910 ARG A O 1
ATOM 6907 N N . GLY A 1 911 ? 31.912 10.630 -19.271 1.00 80.00 911 GLY A N 1
ATOM 6908 C CA . GLY A 1 911 ? 31.491 10.442 -20.659 1.00 80.00 911 GLY A CA 1
ATOM 6909 C C . GLY A 1 911 ? 32.488 9.601 -21.455 1.00 80.00 911 GLY A C 1
ATOM 6910 O O . GLY A 1 911 ? 32.122 8.563 -22.009 1.00 80.00 911 GLY A O 1
ATOM 6911 N N . ALA A 1 912 ? 33.771 9.974 -21.441 1.00 81.81 912 ALA A N 1
ATOM 6912 C CA . ALA A 1 912 ? 34.818 9.234 -22.146 1.00 81.81 912 ALA A CA 1
ATOM 6913 C C . ALA A 1 912 ? 34.908 7.764 -21.694 1.00 81.81 912 ALA A C 1
ATOM 6915 O O . ALA A 1 912 ? 35.041 6.840 -22.499 1.00 81.81 912 ALA A O 1
ATOM 6916 N N . LEU A 1 913 ? 34.759 7.543 -20.393 1.00 81.56 913 LEU A N 1
ATOM 6917 C CA . LEU A 1 913 ? 34.820 6.239 -19.751 1.00 81.56 913 LEU A CA 1
ATOM 6918 C C . LEU A 1 913 ? 33.646 5.325 -20.126 1.00 81.56 913 LEU A C 1
ATOM 6920 O O . LEU A 1 913 ? 33.841 4.145 -20.422 1.00 81.56 913 LEU A O 1
ATOM 6924 N N . ARG A 1 914 ? 32.428 5.872 -20.194 1.00 78.38 914 ARG A N 1
ATOM 6925 C CA . ARG A 1 914 ? 31.249 5.149 -20.700 1.00 78.38 914 ARG A CA 1
ATOM 6926 C C . ARG A 1 914 ? 31.369 4.853 -22.195 1.00 78.38 914 ARG A C 1
ATOM 6928 O O . ARG A 1 914 ? 30.916 3.797 -22.629 1.00 78.38 914 ARG A O 1
ATOM 6935 N N . GLY A 1 915 ? 32.037 5.716 -22.961 1.00 80.88 915 GLY A N 1
ATOM 6936 C CA . GLY A 1 915 ? 32.382 5.434 -24.355 1.00 80.88 915 GLY A CA 1
ATOM 6937 C C . GLY A 1 915 ? 33.310 4.234 -24.515 1.00 80.88 915 GLY A C 1
ATOM 6938 O O . GLY A 1 915 ? 33.027 3.349 -25.322 1.00 80.88 915 GLY A O 1
ATOM 6939 N N . PHE A 1 916 ? 34.346 4.118 -23.680 1.00 79.50 916 PHE A N 1
ATOM 6940 C CA . PHE A 1 916 ? 35.173 2.908 -23.647 1.00 79.50 916 PHE A CA 1
ATOM 6941 C C . PHE A 1 916 ? 34.354 1.660 -23.294 1.00 79.50 916 PHE A C 1
ATOM 6943 O O . PHE A 1 916 ? 34.458 0.646 -23.986 1.00 79.50 916 PHE A O 1
ATOM 6950 N N . ALA A 1 917 ? 33.482 1.736 -22.284 1.00 76.25 917 ALA A N 1
ATOM 6951 C CA . ALA A 1 917 ? 32.629 0.611 -21.898 1.00 76.25 917 ALA A CA 1
ATOM 6952 C C . ALA A 1 917 ? 31.684 0.167 -23.033 1.00 76.25 917 ALA A C 1
ATOM 6954 O O . ALA A 1 917 ? 31.598 -1.023 -23.337 1.00 76.25 917 ALA A O 1
ATOM 6955 N N . ALA A 1 918 ? 31.031 1.119 -23.704 1.00 72.56 918 ALA A N 1
ATOM 6956 C CA . ALA A 1 918 ? 30.138 0.847 -24.828 1.00 72.56 918 ALA A CA 1
ATOM 6957 C C . ALA A 1 918 ? 30.872 0.322 -26.081 1.00 72.56 918 ALA A C 1
ATOM 6959 O O . ALA A 1 918 ? 30.271 -0.374 -26.892 1.00 72.56 918 ALA A O 1
ATOM 6960 N N . SER A 1 919 ? 32.171 0.601 -26.233 1.00 69.88 919 SER A N 1
ATOM 6961 C CA . SER A 1 919 ? 32.985 0.019 -27.313 1.00 69.88 919 SER A CA 1
ATOM 6962 C C . SER A 1 919 ? 33.393 -1.432 -27.061 1.00 69.88 919 SER A C 1
ATOM 6964 O O . SER A 1 919 ? 33.477 -2.232 -27.995 1.00 69.88 919 SER A O 1
ATOM 6966 N N . GLY A 1 920 ? 33.583 -1.800 -25.789 1.00 63.00 920 GLY A N 1
ATOM 6967 C CA . GLY A 1 920 ? 33.877 -3.173 -25.384 1.00 63.00 920 GLY A CA 1
ATOM 6968 C C . GLY A 1 920 ? 32.713 -4.123 -25.666 1.00 63.00 920 GLY A C 1
ATOM 6969 O O . GLY A 1 920 ? 32.933 -5.258 -26.080 1.00 63.00 920 GLY A O 1
ATOM 6970 N N . THR A 1 921 ? 31.470 -3.652 -25.525 1.00 54.69 921 THR A N 1
ATOM 6971 C CA . THR A 1 921 ? 30.272 -4.440 -25.862 1.00 54.69 921 THR A CA 1
ATOM 6972 C C . THR A 1 921 ? 30.068 -4.613 -27.370 1.00 54.69 921 THR A C 1
ATOM 6974 O O . THR A 1 921 ? 29.402 -5.560 -27.778 1.00 54.69 921 THR A O 1
ATOM 6977 N N . ALA A 1 922 ? 30.675 -3.758 -28.202 1.00 53.75 922 ALA A N 1
ATOM 6978 C CA . ALA A 1 922 ? 30.618 -3.844 -29.663 1.00 53.75 922 ALA A CA 1
ATOM 6979 C C . ALA A 1 922 ? 31.684 -4.778 -30.283 1.00 53.75 922 ALA A C 1
ATOM 6981 O O . ALA A 1 922 ? 31.694 -4.957 -31.498 1.00 53.75 922 ALA A O 1
ATOM 6982 N N . GLY A 1 923 ? 32.574 -5.382 -29.479 1.00 50.88 923 GLY A N 1
ATOM 6983 C CA . GLY A 1 923 ? 33.556 -6.374 -29.948 1.00 50.88 923 GLY A CA 1
ATOM 6984 C C . GLY A 1 923 ? 34.798 -5.808 -30.654 1.00 50.88 923 GLY A C 1
ATOM 6985 O O . GLY A 1 923 ? 35.546 -6.569 -31.255 1.00 50.88 923 GLY A O 1
ATOM 6986 N N . VAL A 1 924 ? 35.051 -4.496 -30.569 1.00 54.22 924 VAL A N 1
ATOM 6987 C CA . VAL A 1 924 ? 36.134 -3.791 -31.302 1.00 54.22 924 VAL A CA 1
ATOM 6988 C C . VAL A 1 924 ? 37.480 -3.795 -30.540 1.00 54.22 924 VAL A C 1
ATOM 6990 O O . VAL A 1 924 ? 38.494 -3.298 -31.019 1.00 54.22 924 VAL A O 1
ATOM 6993 N N . ALA A 1 925 ? 37.527 -4.365 -29.333 1.00 50.12 925 ALA A N 1
ATOM 6994 C CA . ALA A 1 925 ? 38.647 -4.187 -28.405 1.00 50.12 925 ALA A CA 1
ATOM 6995 C C . ALA A 1 925 ? 39.962 -4.900 -28.796 1.00 50.12 925 ALA A C 1
ATOM 6997 O O . ALA A 1 925 ? 41.005 -4.552 -28.248 1.00 50.12 925 ALA A O 1
ATOM 6998 N N . SER A 1 926 ? 39.954 -5.867 -29.722 1.00 47.44 926 SER A N 1
ATOM 6999 C CA . SER A 1 926 ? 41.147 -6.665 -30.062 1.00 47.44 926 SER A CA 1
ATOM 7000 C C . SER A 1 926 ? 42.175 -5.957 -30.957 1.00 47.44 926 SER A C 1
ATOM 7002 O O . SER A 1 926 ? 43.267 -6.486 -31.136 1.00 47.44 926 SER A O 1
ATOM 7004 N N . GLU A 1 927 ? 41.861 -4.783 -31.517 1.00 49.31 927 GLU A N 1
ATOM 7005 C CA . GLU A 1 927 ? 42.715 -4.094 -32.508 1.00 49.31 927 GLU A CA 1
ATOM 7006 C C . GLU A 1 927 ? 43.194 -2.697 -32.068 1.00 49.31 927 GLU A C 1
ATOM 7008 O O . GLU A 1 927 ? 43.793 -1.962 -32.851 1.00 49.31 927 GLU A O 1
ATOM 7013 N N . ILE A 1 928 ? 42.948 -2.298 -30.817 1.00 55.19 928 ILE A N 1
ATOM 7014 C CA . ILE A 1 928 ? 43.240 -0.936 -30.354 1.00 55.19 928 ILE A CA 1
ATOM 7015 C C . ILE A 1 928 ? 44.735 -0.796 -29.982 1.00 55.19 928 ILE A C 1
ATOM 7017 O O . ILE A 1 928 ? 45.180 -1.446 -29.036 1.00 55.19 928 ILE A O 1
ATOM 7021 N N . PRO A 1 929 ? 45.519 0.096 -30.626 1.00 51.50 929 PRO A N 1
ATOM 7022 C CA . PRO A 1 929 ? 46.949 0.281 -30.362 1.00 51.50 929 PRO A CA 1
ATOM 7023 C C . PRO A 1 929 ? 47.193 1.216 -29.165 1.00 51.50 929 PRO A C 1
ATOM 7025 O O . PRO A 1 929 ? 48.049 2.096 -29.202 1.00 51.50 929 PRO A O 1
ATOM 7028 N N . VAL A 1 930 ? 46.418 1.064 -28.092 1.00 57.38 930 VAL A N 1
ATOM 7029 C CA . VAL A 1 930 ? 46.661 1.777 -26.835 1.00 57.38 930 VAL A CA 1
ATOM 7030 C C . VAL A 1 930 ? 47.212 0.762 -25.856 1.00 57.38 930 VAL A C 1
ATOM 7032 O O . VAL A 1 930 ? 46.526 -0.187 -25.480 1.00 57.38 930 VAL A O 1
ATOM 7035 N N . GLY A 1 931 ? 48.475 0.939 -25.464 1.00 61.53 931 GLY A N 1
ATOM 7036 C CA . GLY A 1 931 ? 49.126 0.045 -24.518 1.00 61.53 931 GLY A CA 1
ATOM 7037 C C . GLY A 1 931 ? 48.289 -0.061 -23.245 1.00 61.53 931 GLY A C 1
ATOM 7038 O O . GLY A 1 931 ? 47.939 0.952 -22.642 1.00 61.53 931 GLY A O 1
ATOM 7039 N N . ALA A 1 932 ? 47.980 -1.283 -22.810 1.00 55.22 932 ALA A N 1
ATOM 7040 C CA . ALA A 1 932 ? 47.159 -1.519 -21.623 1.00 55.22 932 ALA A CA 1
ATOM 7041 C C . ALA A 1 932 ? 47.688 -0.805 -20.360 1.00 55.22 932 ALA A C 1
ATOM 7043 O O . ALA A 1 932 ? 46.919 -0.453 -19.466 1.00 55.22 932 ALA A O 1
ATOM 7044 N N . GLN A 1 933 ? 48.995 -0.521 -20.312 1.00 56.41 933 GLN A N 1
ATOM 7045 C CA . GLN A 1 933 ? 49.613 0.299 -19.268 1.00 56.41 933 GLN A CA 1
ATOM 7046 C C . GLN A 1 933 ? 49.101 1.743 -19.243 1.00 56.41 933 GLN A C 1
ATOM 7048 O O . GLN A 1 933 ? 48.923 2.296 -18.162 1.00 56.41 933 GLN A O 1
ATOM 7053 N N . ASP A 1 934 ? 48.861 2.362 -20.395 1.00 60.22 934 ASP A N 1
ATOM 7054 C CA . ASP A 1 934 ? 48.421 3.753 -20.471 1.00 60.22 934 ASP A CA 1
ATOM 7055 C C . ASP A 1 934 ? 46.947 3.886 -20.066 1.00 60.22 934 ASP A C 1
ATOM 7057 O O . ASP A 1 934 ? 46.602 4.798 -19.313 1.00 60.22 934 ASP A O 1
ATOM 7061 N N . LEU A 1 935 ? 46.100 2.915 -20.429 1.00 62.78 935 LEU A N 1
ATOM 7062 C CA . LEU A 1 935 ? 44.719 2.829 -19.936 1.00 62.78 935 LEU A CA 1
ATOM 7063 C C . LEU A 1 935 ? 44.668 2.625 -18.417 1.00 62.78 935 LEU A C 1
ATOM 7065 O O . LEU A 1 935 ? 43.926 3.321 -17.727 1.00 62.78 935 LEU A O 1
ATOM 7069 N N . LEU A 1 936 ? 45.507 1.739 -17.875 1.00 59.12 936 LEU A N 1
ATOM 7070 C CA . LEU A 1 936 ? 45.611 1.532 -16.428 1.00 59.12 936 LEU A CA 1
ATOM 7071 C C . LEU A 1 936 ? 46.117 2.782 -15.693 1.00 59.12 936 LEU A C 1
ATOM 7073 O O . LEU A 1 936 ? 45.612 3.102 -14.618 1.00 59.12 936 LEU A O 1
ATOM 7077 N N . ARG A 1 937 ? 47.076 3.524 -16.260 1.00 64.44 937 ARG A N 1
ATOM 7078 C CA . ARG A 1 937 ? 47.534 4.805 -15.691 1.00 64.44 937 ARG A CA 1
ATOM 7079 C C . ARG A 1 937 ? 46.425 5.856 -15.687 1.00 64.44 937 ARG A C 1
ATOM 7081 O O . ARG A 1 937 ? 46.281 6.548 -14.684 1.00 64.44 937 ARG A O 1
ATOM 7088 N N . ALA A 1 938 ? 45.646 5.957 -16.765 1.00 62.00 938 ALA A N 1
ATOM 7089 C CA . ALA A 1 938 ? 44.526 6.891 -16.854 1.00 62.00 938 ALA A CA 1
ATOM 7090 C C . ALA A 1 938 ? 43.413 6.545 -15.847 1.00 62.00 938 ALA A C 1
ATOM 7092 O O . ALA A 1 938 ? 42.940 7.426 -15.135 1.00 62.00 938 ALA A O 1
ATOM 7093 N N . LEU A 1 939 ? 43.064 5.260 -15.708 1.00 62.88 939 LEU A N 1
ATOM 7094 C CA . LEU A 1 939 ? 42.087 4.787 -14.718 1.00 62.88 939 LEU A CA 1
ATOM 7095 C C . LEU A 1 939 ? 42.551 5.029 -13.273 1.00 62.88 939 LEU A C 1
ATOM 7097 O O . LEU A 1 939 ? 41.753 5.432 -12.432 1.00 62.88 939 LEU A O 1
ATOM 7101 N N . ASN A 1 940 ? 43.845 4.848 -12.990 1.00 60.06 940 ASN A N 1
ATOM 7102 C CA . ASN A 1 940 ? 44.431 5.104 -11.669 1.00 60.06 940 ASN A CA 1
ATOM 7103 C C . ASN A 1 940 ? 44.508 6.598 -11.302 1.00 60.06 940 ASN A C 1
ATOM 7105 O O . ASN A 1 940 ? 44.728 6.921 -10.135 1.00 60.06 940 ASN A O 1
ATOM 7109 N N . ALA A 1 941 ? 44.359 7.503 -12.273 1.00 59.50 941 ALA A N 1
ATOM 7110 C CA . ALA A 1 941 ? 44.360 8.948 -12.053 1.00 59.50 941 ALA A CA 1
ATOM 7111 C C . ALA A 1 941 ? 42.956 9.527 -11.768 1.00 59.50 941 ALA A C 1
ATOM 7113 O O . ALA A 1 941 ? 42.837 10.724 -11.498 1.00 59.50 941 ALA A O 1
ATOM 7114 N N . LEU A 1 942 ? 41.896 8.709 -11.834 1.00 56.53 942 LEU A N 1
ATOM 7115 C CA . LEU A 1 942 ? 40.527 9.123 -11.520 1.00 56.53 942 LEU A CA 1
ATOM 7116 C C . LEU A 1 942 ? 40.267 9.136 -10.000 1.00 56.53 942 LEU A C 1
ATOM 7118 O O . LEU A 1 942 ? 40.819 8.304 -9.274 1.00 56.53 942 LEU A O 1
ATOM 7122 N N . PRO A 1 943 ? 39.393 10.031 -9.499 1.00 59.84 943 PRO A N 1
ATOM 7123 C CA . PRO A 1 943 ? 38.859 9.933 -8.144 1.00 59.84 943 PRO A CA 1
ATOM 7124 C C . PRO A 1 943 ? 38.222 8.558 -7.895 1.00 59.84 943 PRO A C 1
ATOM 7126 O O . PRO A 1 943 ? 37.578 7.984 -8.773 1.00 59.84 943 PRO A O 1
ATOM 7129 N N . TYR A 1 944 ? 38.380 8.035 -6.677 1.00 47.62 944 TYR A N 1
ATOM 7130 C CA . TYR A 1 944 ? 38.013 6.661 -6.308 1.00 47.62 944 TYR A CA 1
ATOM 7131 C C . TYR A 1 944 ? 36.569 6.277 -6.693 1.00 47.62 944 TYR A C 1
ATOM 7133 O O . TYR A 1 944 ? 36.353 5.188 -7.221 1.00 47.62 944 TYR A O 1
ATOM 7141 N N . HIS A 1 945 ? 35.597 7.184 -6.533 1.00 48.62 945 HIS A N 1
ATOM 7142 C CA . HIS A 1 945 ? 34.195 6.938 -6.895 1.00 48.62 945 HIS A CA 1
ATOM 7143 C C . HIS A 1 945 ? 33.961 6.789 -8.410 1.00 48.62 945 HIS A C 1
ATOM 7145 O O . HIS A 1 945 ? 33.210 5.905 -8.816 1.00 48.62 945 HIS A O 1
ATOM 7151 N N . ASP A 1 946 ? 34.661 7.555 -9.253 1.00 49.38 946 ASP A N 1
ATOM 7152 C CA . ASP A 1 946 ? 34.512 7.486 -10.716 1.00 49.38 946 ASP A CA 1
ATOM 7153 C C . ASP A 1 946 ? 35.134 6.203 -11.301 1.00 49.38 946 ASP A C 1
ATOM 7155 O O . ASP A 1 946 ? 34.671 5.686 -12.315 1.00 49.38 946 ASP A O 1
ATOM 7159 N N . SER A 1 947 ? 36.158 5.643 -10.641 1.00 52.56 947 SER A N 1
ATOM 7160 C CA . SER A 1 947 ? 36.789 4.370 -11.033 1.00 52.56 947 SER A CA 1
ATOM 7161 C C . SER A 1 947 ? 35.929 3.131 -10.719 1.00 52.56 947 SER A C 1
ATOM 7163 O O . SER A 1 947 ? 36.055 2.095 -11.378 1.00 52.56 947 SER A O 1
ATOM 7165 N N . LEU A 1 948 ? 35.027 3.233 -9.733 1.00 46.00 948 LEU A N 1
ATOM 7166 C CA . LEU A 1 948 ? 34.152 2.144 -9.283 1.00 46.00 948 LEU A CA 1
ATOM 7167 C C . LEU A 1 948 ? 32.950 1.929 -10.213 1.00 46.00 948 LEU A C 1
ATOM 7169 O O . LEU A 1 948 ? 32.572 0.783 -10.459 1.00 46.00 948 LEU A O 1
ATOM 7173 N N . ASP A 1 949 ? 32.413 3.010 -10.777 1.00 46.00 949 ASP A N 1
ATOM 7174 C CA . ASP A 1 949 ? 31.228 3.022 -11.648 1.00 46.00 949 ASP A CA 1
ATOM 7175 C C . ASP A 1 949 ? 31.436 2.266 -12.982 1.00 46.00 949 ASP A C 1
ATOM 7177 O O . ASP A 1 949 ? 30.491 1.798 -13.622 1.00 46.00 949 ASP A O 1
ATOM 7181 N N . VAL A 1 950 ? 32.703 2.101 -13.376 1.00 48.56 950 VAL A N 1
ATOM 7182 C CA . VAL A 1 950 ? 33.179 1.391 -14.581 1.00 48.56 950 VAL A CA 1
ATOM 7183 C C . VAL A 1 950 ? 33.241 -0.111 -14.378 1.00 48.56 950 VAL A C 1
ATOM 7185 O O . VAL A 1 950 ? 32.905 -0.883 -15.270 1.00 48.56 950 VAL A O 1
ATOM 7188 N N . LEU A 1 951 ? 33.709 -0.523 -13.199 1.00 46.22 951 LEU A N 1
ATOM 7189 C CA . LEU A 1 951 ? 33.977 -1.921 -12.871 1.00 46.22 951 LEU A CA 1
ATOM 7190 C C . LEU A 1 951 ? 32.758 -2.609 -12.238 1.00 46.22 951 LEU A C 1
ATOM 7192 O O . LEU A 1 951 ? 32.786 -3.822 -12.056 1.00 46.22 951 LEU A O 1
ATOM 7196 N N . GLY A 1 952 ? 31.723 -1.845 -11.865 1.00 40.03 952 GLY A N 1
ATOM 7197 C CA . GLY A 1 952 ? 30.501 -2.332 -11.213 1.00 40.03 952 GLY A CA 1
ATOM 7198 C C . GLY A 1 952 ? 29.275 -2.488 -12.123 1.00 40.03 952 GLY A C 1
ATOM 7199 O O . GLY A 1 952 ? 28.238 -2.950 -11.656 1.00 40.03 952 GLY A O 1
ATOM 7200 N N . GLY A 1 953 ? 29.353 -2.116 -13.406 1.00 37.34 953 GLY A N 1
ATOM 7201 C CA . GLY A 1 953 ? 28.258 -2.339 -14.356 1.00 37.34 953 GLY A CA 1
ATOM 7202 C C . GLY A 1 953 ? 28.168 -3.810 -14.779 1.00 37.34 953 GLY A C 1
ATOM 7203 O O . GLY A 1 953 ? 29.180 -4.400 -15.136 1.00 37.34 953 GLY A O 1
ATOM 7204 N N . ASN A 1 954 ? 26.960 -4.386 -14.796 1.00 34.62 954 ASN A N 1
ATOM 7205 C CA . ASN A 1 954 ? 26.633 -5.795 -15.114 1.00 34.62 954 ASN A CA 1
ATOM 7206 C C . ASN A 1 954 ? 27.069 -6.328 -16.506 1.00 34.62 954 ASN A C 1
ATOM 7208 O O . ASN A 1 954 ? 26.646 -7.403 -16.925 1.00 34.62 954 ASN A O 1
ATOM 7212 N N . SER A 1 955 ? 27.922 -5.620 -17.237 1.00 35.97 955 SER A N 1
ATOM 7213 C CA . SER A 1 955 ? 28.586 -6.110 -18.440 1.00 35.97 955 SER A CA 1
ATOM 7214 C C . SER A 1 955 ? 30.030 -6.460 -18.090 1.00 35.97 955 SER A C 1
ATOM 7216 O O . SER A 1 955 ? 30.874 -5.572 -17.984 1.00 35.97 955 SER A O 1
ATOM 7218 N N . ALA A 1 956 ? 30.325 -7.749 -17.914 1.00 34.28 956 ALA A N 1
ATOM 7219 C CA . ALA A 1 956 ? 31.693 -8.243 -17.822 1.00 34.28 956 ALA A CA 1
ATOM 7220 C C . ALA A 1 956 ? 32.448 -7.919 -19.125 1.00 34.28 956 ALA A C 1
ATOM 7222 O O . ALA A 1 956 ? 32.431 -8.694 -20.081 1.00 34.28 956 ALA A O 1
ATOM 7223 N N . VAL A 1 957 ? 33.104 -6.759 -19.173 1.00 37.06 957 VAL A N 1
ATOM 7224 C CA . VAL A 1 957 ? 34.103 -6.444 -20.193 1.00 37.06 957 VAL A CA 1
ATOM 7225 C C . VAL A 1 957 ? 35.288 -7.366 -19.924 1.00 37.06 957 VAL A C 1
ATOM 7227 O O . VAL A 1 957 ? 36.056 -7.155 -18.986 1.00 37.06 957 VAL A O 1
ATOM 7230 N N . ARG A 1 958 ? 35.436 -8.426 -20.725 1.00 39.16 958 ARG A N 1
ATOM 7231 C CA . ARG A 1 958 ? 36.710 -9.143 -20.811 1.00 39.16 958 ARG A CA 1
ATOM 7232 C C . ARG A 1 958 ? 37.703 -8.191 -21.477 1.00 39.16 958 ARG A C 1
ATOM 7234 O O . ARG A 1 958 ? 37.637 -7.993 -22.685 1.00 39.16 958 ARG A O 1
ATOM 7241 N N . LEU A 1 959 ? 38.575 -7.565 -20.686 1.00 37.09 959 LEU A N 1
ATOM 7242 C CA . LEU A 1 959 ? 39.773 -6.896 -21.203 1.00 37.09 959 LEU A CA 1
ATOM 7243 C C . LEU A 1 959 ? 40.547 -7.926 -22.052 1.00 37.09 959 LEU A C 1
ATOM 7245 O O . LEU A 1 959 ? 40.887 -8.977 -21.502 1.00 37.09 959 LEU A O 1
ATOM 7249 N N . PRO A 1 960 ? 40.781 -7.699 -23.358 1.00 36.19 960 PRO A N 1
ATOM 7250 C CA . PRO A 1 960 ? 41.503 -8.660 -24.183 1.00 36.19 960 PRO A CA 1
ATOM 7251 C C . PRO A 1 960 ? 42.976 -8.725 -23.766 1.00 36.19 960 PRO A C 1
ATOM 7253 O O . PRO A 1 960 ? 43.598 -7.690 -23.532 1.00 36.19 960 PRO A O 1
ATOM 7256 N N . ASP A 1 961 ? 43.492 -9.949 -23.661 1.00 43.53 961 ASP A N 1
ATOM 7257 C CA . ASP A 1 961 ? 44.897 -10.362 -23.736 1.00 43.53 961 ASP A CA 1
ATOM 7258 C C . ASP A 1 961 ? 45.970 -9.333 -23.337 1.00 43.53 961 ASP A C 1
ATOM 7260 O O . ASP A 1 961 ? 46.606 -8.676 -24.158 1.00 43.53 961 ASP A O 1
ATOM 7264 N N . LEU A 1 962 ? 46.294 -9.321 -22.041 1.00 40.75 962 LEU A N 1
ATOM 7265 C CA . LEU A 1 962 ? 47.557 -8.798 -21.501 1.00 40.75 962 LEU A CA 1
ATOM 7266 C C . LEU A 1 962 ? 48.742 -9.754 -21.775 1.00 40.75 962 LEU A C 1
ATOM 7268 O O . LEU A 1 962 ? 49.626 -9.900 -20.934 1.00 40.75 962 LEU A O 1
ATOM 7272 N N . THR A 1 963 ? 48.791 -10.418 -22.932 1.00 41.09 963 THR A N 1
ATOM 7273 C CA . THR A 1 963 ? 49.769 -11.483 -23.252 1.00 41.09 963 THR A CA 1
ATOM 7274 C C . THR A 1 963 ? 51.221 -10.997 -23.379 1.00 41.09 963 THR A C 1
ATOM 7276 O O . THR A 1 963 ? 52.133 -11.808 -23.492 1.00 41.09 963 THR A O 1
ATOM 7279 N N . GLY A 1 964 ? 51.470 -9.684 -23.309 1.00 42.59 964 GLY A N 1
ATOM 7280 C CA . GLY A 1 964 ? 52.816 -9.092 -23.333 1.00 42.59 964 GLY A CA 1
ATOM 7281 C C . GLY A 1 964 ? 53.333 -8.550 -21.994 1.00 42.59 964 GLY A C 1
ATOM 7282 O O . GLY A 1 964 ? 54.462 -8.065 -21.935 1.00 42.59 964 GLY A O 1
ATOM 7283 N N . LEU A 1 965 ? 52.535 -8.582 -20.923 1.00 41.62 965 LEU A N 1
ATOM 7284 C CA . LEU A 1 965 ? 52.942 -8.103 -19.600 1.00 41.62 965 LEU A CA 1
ATOM 7285 C C . LEU A 1 965 ? 53.293 -9.306 -18.732 1.00 41.62 965 LEU A C 1
ATOM 7287 O O . LEU A 1 965 ? 52.416 -10.102 -18.404 1.00 41.62 965 LEU A O 1
ATOM 7291 N N . SER A 1 966 ? 54.557 -9.431 -18.315 1.00 51.09 966 SER A N 1
ATOM 7292 C CA . SER A 1 966 ? 54.888 -10.443 -17.317 1.00 51.09 966 SER A CA 1
ATOM 7293 C C . SER A 1 966 ? 54.080 -10.150 -16.050 1.00 51.09 966 SER A C 1
ATOM 7295 O O . SER A 1 966 ? 54.005 -9.008 -15.580 1.00 51.09 966 SER A O 1
ATOM 7297 N N . LEU A 1 967 ? 53.452 -11.184 -15.487 1.00 49.75 967 LEU A N 1
ATOM 7298 C CA . LEU A 1 967 ? 52.639 -11.077 -14.272 1.00 49.75 967 LEU A CA 1
ATOM 7299 C C . LEU A 1 967 ? 53.419 -10.400 -13.124 1.00 49.75 967 LEU A C 1
ATOM 7301 O O . LEU A 1 967 ? 52.840 -9.692 -12.302 1.00 49.75 967 LEU A O 1
ATOM 7305 N N . SER A 1 968 ? 54.749 -10.546 -13.119 1.00 47.41 968 SER A N 1
ATOM 7306 C CA . SER A 1 968 ? 55.677 -9.859 -12.214 1.00 47.41 968 SER A CA 1
ATOM 7307 C C . SER A 1 968 ? 55.647 -8.329 -12.337 1.00 47.41 968 SER A C 1
ATOM 7309 O O . SER A 1 968 ? 55.627 -7.643 -11.318 1.00 47.41 968 SER A O 1
ATOM 7311 N N . THR A 1 969 ? 55.557 -7.772 -13.547 1.00 51.66 969 THR A N 1
ATOM 7312 C CA . THR A 1 969 ? 55.445 -6.321 -13.769 1.00 51.66 969 THR A CA 1
ATOM 7313 C C . THR A 1 969 ? 54.058 -5.792 -13.390 1.00 51.66 969 THR A C 1
ATOM 7315 O O . THR A 1 969 ? 53.932 -4.666 -12.906 1.00 51.66 969 THR A O 1
ATOM 7318 N N . ALA A 1 970 ? 53.002 -6.593 -13.563 1.00 52.44 970 ALA A N 1
ATOM 7319 C CA . ALA A 1 970 ? 51.663 -6.250 -13.078 1.00 52.44 970 ALA A CA 1
ATOM 7320 C C . ALA A 1 970 ? 51.597 -6.239 -11.534 1.00 52.44 970 ALA A C 1
ATOM 7322 O O . ALA A 1 970 ? 50.975 -5.355 -10.940 1.00 52.44 970 ALA A O 1
ATOM 7323 N N . LEU A 1 971 ? 52.300 -7.168 -10.879 1.00 53.41 971 LEU A N 1
ATOM 7324 C CA . LEU A 1 971 ? 52.467 -7.213 -9.424 1.00 53.41 971 LEU A CA 1
ATOM 7325 C C . LEU A 1 971 ? 53.234 -5.990 -8.895 1.00 53.41 971 LEU A C 1
ATOM 7327 O O . LEU A 1 971 ? 52.761 -5.331 -7.972 1.00 53.41 971 LEU A O 1
ATOM 7331 N N . GLU A 1 972 ? 54.369 -5.621 -9.492 1.00 54.31 972 GLU A N 1
ATOM 7332 C CA . GLU A 1 972 ? 55.144 -4.454 -9.036 1.00 54.31 972 GLU A CA 1
ATOM 7333 C C . GLU A 1 972 ? 54.384 -3.129 -9.184 1.00 54.31 972 GLU A C 1
ATOM 7335 O O . GLU A 1 972 ? 54.421 -2.294 -8.281 1.00 54.31 972 GLU A O 1
ATOM 7340 N N . ASN A 1 973 ? 53.631 -2.949 -10.272 1.00 50.28 973 ASN A N 1
ATOM 7341 C CA . ASN A 1 973 ? 52.891 -1.708 -10.529 1.00 50.28 973 ASN A CA 1
ATOM 7342 C C . ASN A 1 973 ? 51.589 -1.570 -9.719 1.00 50.28 973 ASN A C 1
ATOM 7344 O O . ASN A 1 973 ? 51.043 -0.473 -9.615 1.00 50.28 973 ASN A O 1
ATOM 7348 N N . THR A 1 974 ? 51.079 -2.659 -9.137 1.00 52.34 974 THR A N 1
ATOM 7349 C CA . THR A 1 974 ? 49.893 -2.642 -8.257 1.00 52.34 974 THR A CA 1
ATOM 7350 C C . THR A 1 974 ? 50.250 -2.459 -6.781 1.00 52.34 974 THR A C 1
ATOM 7352 O O . THR A 1 974 ? 49.358 -2.369 -5.928 1.00 52.34 974 THR A O 1
ATOM 7355 N N . LYS A 1 975 ? 51.550 -2.361 -6.478 1.00 51.00 975 LYS A N 1
ATOM 7356 C CA . LYS A 1 975 ? 52.082 -2.071 -5.152 1.00 51.00 975 LYS A CA 1
ATOM 7357 C C . LYS A 1 975 ? 51.966 -0.569 -4.879 1.00 51.00 975 LYS A C 1
ATOM 7359 O O . LYS A 1 975 ? 52.576 0.264 -5.547 1.00 51.00 975 LYS A O 1
ATOM 7364 N N . ARG A 1 976 ? 51.147 -0.204 -3.895 1.00 59.25 976 ARG A N 1
ATOM 7365 C CA . ARG A 1 976 ? 51.025 1.173 -3.400 1.00 59.25 976 ARG A CA 1
ATOM 7366 C C . ARG A 1 976 ? 52.373 1.636 -2.829 1.00 59.25 976 ARG A C 1
ATOM 7368 O O . ARG A 1 976 ? 53.211 0.825 -2.436 1.00 59.25 976 ARG A O 1
ATOM 7375 N N . LYS A 1 977 ? 52.564 2.957 -2.711 1.00 52.34 977 LYS A N 1
ATOM 7376 C CA . LYS A 1 977 ? 53.778 3.556 -2.113 1.00 52.34 977 LYS A CA 1
ATOM 7377 C C . LYS A 1 977 ? 54.052 3.101 -0.669 1.00 52.34 977 LYS A C 1
ATOM 7379 O O . LYS A 1 977 ? 55.183 3.213 -0.217 1.00 52.34 977 LYS A O 1
ATOM 7384 N N . ASP A 1 978 ? 53.043 2.593 0.039 1.00 54.56 978 ASP A N 1
ATOM 7385 C CA . ASP A 1 978 ? 53.151 2.029 1.393 1.00 54.56 978 ASP A CA 1
ATOM 7386 C C . ASP A 1 978 ? 53.512 0.527 1.408 1.00 54.56 978 ASP A C 1
ATOM 7388 O O . ASP A 1 978 ? 53.520 -0.100 2.465 1.00 54.56 978 ASP A O 1
ATOM 7392 N N . GLY A 1 979 ? 53.799 -0.060 0.242 1.00 50.47 979 GLY A N 1
ATOM 7393 C CA . GLY A 1 979 ? 54.174 -1.463 0.087 1.00 50.47 979 GLY A CA 1
ATOM 7394 C C . GLY A 1 979 ? 53.000 -2.442 -0.010 1.00 50.47 979 GLY A C 1
ATOM 7395 O O . GLY A 1 979 ? 53.249 -3.632 -0.201 1.00 50.47 979 GLY A O 1
ATOM 7396 N N . LYS A 1 980 ? 51.741 -1.982 0.081 1.00 54.50 980 LYS A N 1
ATOM 7397 C CA . LYS A 1 980 ? 50.542 -2.843 0.052 1.00 54.50 980 LYS A CA 1
ATOM 7398 C C . LYS A 1 980 ? 49.967 -3.000 -1.359 1.00 54.50 980 LYS A C 1
ATOM 7400 O O . LYS A 1 980 ? 49.954 -2.055 -2.142 1.00 54.50 980 LYS A O 1
ATOM 7405 N N . TYR A 1 981 ? 49.442 -4.180 -1.681 1.00 54.25 981 TYR A N 1
ATOM 7406 C CA . TYR A 1 981 ? 48.821 -4.465 -2.984 1.00 54.25 981 TYR A CA 1
ATOM 7407 C C . TYR A 1 981 ? 47.337 -4.042 -3.028 1.00 54.25 981 TYR A C 1
ATOM 7409 O O . TYR A 1 981 ? 46.652 -4.043 -2.004 1.00 54.25 981 TYR A O 1
ATOM 7417 N N . ASN A 1 982 ? 46.839 -3.661 -4.210 1.00 52.28 982 ASN A N 1
ATOM 7418 C CA . ASN A 1 982 ? 45.466 -3.175 -4.434 1.00 52.28 982 ASN A CA 1
ATOM 7419 C C . ASN A 1 982 ? 44.385 -4.269 -4.208 1.00 52.28 982 ASN A C 1
ATOM 7421 O O . ASN A 1 982 ? 44.517 -5.393 -4.686 1.00 52.28 982 ASN A O 1
ATOM 7425 N N . PHE A 1 983 ? 43.281 -3.930 -3.528 1.00 44.28 983 PHE A N 1
ATOM 7426 C CA . PHE A 1 983 ? 42.185 -4.838 -3.153 1.00 44.28 983 PHE A CA 1
ATOM 7427 C C . PHE A 1 983 ? 41.464 -5.502 -4.345 1.00 44.28 983 PHE A C 1
ATOM 7429 O O . PHE A 1 983 ? 41.161 -6.686 -4.256 1.00 44.28 983 PHE A O 1
ATOM 7436 N N . LYS A 1 984 ? 41.253 -4.829 -5.492 1.00 45.59 984 LYS A N 1
ATOM 7437 C CA . LYS A 1 984 ? 40.613 -5.475 -6.667 1.00 45.59 984 LYS A CA 1
ATOM 7438 C C . LYS A 1 984 ? 41.567 -6.317 -7.534 1.00 45.59 984 LYS A C 1
ATOM 7440 O O . LYS A 1 984 ? 41.098 -7.141 -8.313 1.00 45.59 984 LYS A O 1
ATOM 7445 N N . PHE A 1 985 ? 42.890 -6.219 -7.339 1.00 50.31 985 PHE A N 1
ATOM 7446 C CA . PHE A 1 985 ? 43.852 -7.181 -7.915 1.00 50.31 985 PHE A CA 1
ATOM 7447 C C . PHE A 1 985 ? 43.642 -8.591 -7.330 1.00 50.31 985 PHE A C 1
ATOM 7449 O O . PHE A 1 985 ? 43.820 -9.598 -8.010 1.00 50.31 985 PHE A O 1
ATOM 7456 N N . ARG A 1 986 ? 43.175 -8.652 -6.077 1.00 50.66 986 ARG A N 1
ATOM 7457 C CA . ARG A 1 986 ? 42.803 -9.883 -5.373 1.00 50.66 986 ARG A CA 1
ATOM 7458 C C . ARG A 1 986 ? 41.555 -10.550 -5.962 1.00 50.66 986 ARG A C 1
ATOM 7460 O O . ARG A 1 986 ? 41.528 -11.770 -6.067 1.00 50.66 986 ARG A O 1
ATOM 7467 N N . GLU A 1 987 ? 40.551 -9.772 -6.370 1.00 48.41 987 GLU A N 1
ATOM 7468 C CA . GLU A 1 987 ? 39.365 -10.306 -7.060 1.00 48.41 987 GLU A CA 1
ATOM 7469 C C . GLU A 1 987 ? 39.676 -10.746 -8.492 1.00 48.41 987 GLU A C 1
ATOM 7471 O O . GLU A 1 987 ? 39.202 -11.795 -8.922 1.00 48.41 987 GLU A O 1
ATOM 7476 N N . TRP A 1 988 ? 40.532 -10.003 -9.203 1.00 53.22 988 TRP A N 1
ATOM 7477 C CA . TRP A 1 988 ? 40.990 -10.389 -10.539 1.00 53.22 988 TRP A CA 1
ATOM 7478 C C . TRP A 1 988 ? 41.753 -11.726 -10.524 1.00 53.22 988 TRP A C 1
ATOM 7480 O O . TRP A 1 988 ? 41.444 -12.610 -11.320 1.00 53.22 988 TRP A O 1
ATOM 7490 N N . LEU A 1 989 ? 42.667 -11.929 -9.562 1.00 50.75 989 LEU A N 1
ATOM 7491 C CA . LEU A 1 989 ? 43.372 -13.207 -9.371 1.00 50.75 989 LEU A CA 1
ATOM 7492 C C . LEU A 1 989 ? 42.439 -14.369 -8.987 1.00 50.75 989 LEU A C 1
ATOM 7494 O O . LEU A 1 989 ? 42.689 -15.499 -9.395 1.00 50.75 989 LEU A O 1
ATOM 7498 N N . ASN A 1 990 ? 41.357 -14.114 -8.240 1.00 46.72 990 ASN A N 1
ATOM 7499 C CA . ASN A 1 990 ? 40.390 -15.149 -7.847 1.00 46.72 990 ASN A CA 1
ATOM 7500 C C . ASN A 1 990 ? 39.588 -15.721 -9.032 1.00 46.72 990 ASN A C 1
ATOM 7502 O O . ASN A 1 990 ? 39.061 -16.827 -8.923 1.00 46.72 990 ASN A O 1
ATOM 7506 N N . GLY A 1 991 ? 39.488 -14.989 -10.147 1.00 45.25 991 GLY A N 1
ATOM 7507 C CA . GLY A 1 991 ? 38.811 -15.436 -11.370 1.00 45.25 991 GLY A CA 1
ATOM 7508 C C . GLY A 1 991 ? 39.741 -15.981 -12.461 1.00 45.25 991 GLY A C 1
ATOM 7509 O O . GLY A 1 991 ? 39.250 -16.452 -13.487 1.00 45.25 991 GLY A O 1
ATOM 7510 N N . TYR A 1 992 ? 41.065 -15.912 -12.277 1.00 50.00 992 TYR A N 1
ATOM 7511 C CA . TYR A 1 992 ? 42.046 -16.205 -13.325 1.00 50.00 992 TYR A CA 1
ATOM 7512 C C . TYR A 1 992 ? 42.620 -17.621 -13.176 1.00 50.00 992 TYR A C 1
ATOM 7514 O O . TYR A 1 992 ? 43.208 -17.969 -12.154 1.00 50.00 992 TYR A O 1
ATOM 7522 N N . THR A 1 993 ? 42.459 -18.459 -14.204 1.00 50.19 993 THR A N 1
ATOM 7523 C CA . THR A 1 993 ? 43.039 -19.814 -14.230 1.00 50.19 993 THR A CA 1
ATOM 7524 C C . THR A 1 993 ? 44.357 -19.744 -14.994 1.00 50.19 993 THR A C 1
ATOM 7526 O O . THR A 1 993 ? 44.328 -19.430 -16.177 1.00 50.19 993 THR A O 1
ATOM 7529 N N . ILE A 1 994 ? 45.497 -19.998 -14.341 1.00 55.12 994 ILE A N 1
ATOM 7530 C CA . ILE A 1 994 ? 46.816 -19.967 -15.000 1.00 55.12 994 ILE A CA 1
ATOM 7531 C C . ILE A 1 994 ? 47.008 -21.288 -15.770 1.00 55.12 994 ILE A C 1
ATOM 7533 O O . ILE A 1 994 ? 47.008 -22.348 -15.129 1.00 55.12 994 ILE A O 1
ATOM 7537 N N . PRO A 1 995 ? 47.139 -21.269 -17.109 1.00 55.56 995 PRO A N 1
ATOM 7538 C CA . PRO A 1 995 ? 47.487 -22.454 -17.888 1.00 55.56 995 PRO A CA 1
ATOM 7539 C C . PRO A 1 995 ? 48.851 -22.997 -17.450 1.00 55.56 995 PRO A C 1
ATOM 7541 O O . PRO A 1 995 ? 49.765 -22.236 -17.145 1.00 55.56 995 PRO A O 1
ATOM 7544 N N . SER A 1 996 ? 49.016 -24.320 -17.403 1.00 55.22 996 SER A N 1
ATOM 7545 C CA . SER A 1 996 ? 50.262 -24.940 -16.922 1.00 55.22 996 SER A CA 1
ATOM 7546 C C . SER A 1 996 ? 51.491 -24.599 -17.768 1.00 55.22 996 SER A C 1
ATOM 7548 O O . SER A 1 996 ? 52.607 -24.692 -17.267 1.00 55.22 996 SER A O 1
ATOM 7550 N N . GLU A 1 997 ? 51.293 -24.216 -19.030 1.00 53.53 997 GLU A N 1
ATOM 7551 C CA . GLU A 1 997 ? 52.360 -23.805 -19.950 1.00 53.53 997 GLU A CA 1
ATOM 7552 C C . GLU A 1 997 ? 52.911 -22.393 -19.694 1.00 53.53 997 GLU A C 1
ATOM 7554 O O . GLU A 1 997 ? 54.037 -22.112 -20.097 1.00 53.53 997 GLU A O 1
ATOM 7559 N N . ASP A 1 998 ? 52.189 -21.553 -18.947 1.00 56.38 998 ASP A N 1
ATOM 7560 C CA . ASP A 1 998 ? 52.604 -20.181 -18.610 1.00 56.38 998 ASP A CA 1
ATOM 7561 C C . ASP A 1 998 ? 53.363 -20.095 -17.272 1.00 56.38 998 ASP A C 1
ATOM 7563 O O . ASP A 1 998 ? 53.718 -19.012 -16.798 1.00 56.38 998 ASP A O 1
ATOM 7567 N N . ILE A 1 999 ? 53.602 -21.242 -16.629 1.00 60.91 999 ILE A N 1
ATOM 7568 C CA . ILE A 1 999 ? 54.296 -21.334 -15.346 1.00 60.91 999 ILE A CA 1
ATOM 7569 C C . ILE A 1 999 ? 55.772 -21.647 -15.597 1.00 60.91 999 ILE A C 1
ATOM 7571 O O . ILE A 1 999 ? 56.173 -22.808 -15.675 1.00 60.91 999 ILE A O 1
ATOM 7575 N N . ASP A 1 1000 ? 56.587 -20.600 -15.700 1.00 68.56 1000 ASP A N 1
ATOM 7576 C CA . ASP A 1 1000 ? 58.041 -20.721 -15.792 1.00 68.56 1000 ASP A CA 1
ATOM 7577 C C . ASP A 1 1000 ? 58.735 -20.636 -14.415 1.00 68.56 1000 ASP A C 1
ATOM 7579 O O . ASP A 1 1000 ? 58.136 -20.304 -13.383 1.00 68.56 1000 ASP A O 1
ATOM 7583 N N . ASP A 1 1001 ? 60.039 -20.928 -14.394 1.00 58.50 1001 ASP A N 1
ATOM 7584 C CA . ASP A 1 1001 ? 60.868 -20.863 -13.183 1.00 58.50 1001 ASP A CA 1
ATOM 7585 C C . ASP A 1 1001 ? 60.881 -19.462 -12.545 1.00 58.50 1001 ASP A C 1
ATOM 7587 O O . ASP A 1 1001 ? 61.088 -19.330 -11.335 1.00 58.50 1001 ASP A O 1
ATOM 7591 N N . SER A 1 1002 ? 60.654 -18.404 -13.328 1.00 59.09 1002 SER A N 1
ATOM 7592 C CA . SER A 1 1002 ? 60.634 -17.022 -12.843 1.00 59.09 1002 SER A CA 1
ATOM 7593 C C . SER A 1 1002 ? 59.358 -16.740 -12.051 1.00 59.09 1002 SER A C 1
ATOM 7595 O O . SER A 1 1002 ? 59.422 -16.172 -10.958 1.00 59.09 1002 SER A O 1
ATOM 7597 N N . LEU A 1 1003 ? 58.205 -17.189 -12.551 1.00 62.38 1003 LEU A N 1
ATOM 7598 C CA . LEU A 1 1003 ? 56.922 -17.085 -11.865 1.00 62.38 1003 LEU A CA 1
ATOM 7599 C C . LEU A 1 1003 ? 56.923 -17.917 -10.579 1.00 62.38 1003 LEU A C 1
ATOM 7601 O O . LEU A 1 1003 ? 56.500 -17.426 -9.532 1.00 62.38 1003 LEU A O 1
ATOM 7605 N N . LEU A 1 1004 ? 57.475 -19.133 -10.617 1.00 63.84 1004 LEU A N 1
ATOM 7606 C CA . LEU A 1 1004 ? 57.599 -19.986 -9.432 1.00 63.84 1004 LEU A CA 1
ATOM 7607 C C . LEU A 1 1004 ? 58.470 -19.334 -8.345 1.00 63.84 1004 LEU A C 1
ATOM 7609 O O . LEU A 1 1004 ? 58.105 -19.359 -7.169 1.00 63.84 1004 LEU A O 1
ATOM 7613 N N . ARG A 1 1005 ? 59.573 -18.672 -8.727 1.00 61.09 1005 ARG A N 1
ATOM 7614 C CA . ARG A 1 1005 ? 60.418 -17.900 -7.796 1.00 61.09 1005 ARG A CA 1
ATOM 7615 C C . ARG A 1 1005 ? 59.685 -16.715 -7.179 1.00 61.09 1005 ARG A C 1
ATOM 7617 O O . ARG A 1 1005 ? 59.855 -16.468 -5.989 1.00 61.09 1005 ARG A O 1
ATOM 7624 N N . VAL A 1 1006 ? 58.870 -15.998 -7.950 1.00 62.78 1006 VAL A N 1
ATOM 7625 C CA . VAL A 1 1006 ? 58.073 -14.869 -7.441 1.00 62.78 1006 VAL A CA 1
ATOM 7626 C C . VAL A 1 1006 ? 56.988 -15.355 -6.478 1.00 62.78 1006 VAL A C 1
ATOM 7628 O O . VAL A 1 1006 ? 56.817 -14.771 -5.408 1.00 62.78 1006 VAL A O 1
ATOM 7631 N N . LEU A 1 1007 ? 56.299 -16.451 -6.808 1.00 67.38 1007 LEU A N 1
ATOM 7632 C CA . LEU A 1 1007 ? 55.273 -17.048 -5.949 1.00 67.38 1007 LEU A CA 1
ATOM 7633 C C . LEU A 1 1007 ? 55.875 -17.567 -4.631 1.00 67.38 1007 LEU A C 1
ATOM 7635 O O . LEU A 1 1007 ? 55.343 -17.269 -3.563 1.00 67.38 1007 LEU A O 1
ATOM 7639 N N . ILE A 1 1008 ? 57.011 -18.275 -4.685 1.00 69.69 1008 ILE A N 1
ATOM 7640 C CA . ILE A 1 1008 ? 57.723 -18.767 -3.492 1.00 69.69 1008 ILE A CA 1
ATOM 7641 C C . ILE A 1 1008 ? 58.321 -17.602 -2.688 1.00 69.69 1008 ILE A C 1
ATOM 7643 O O . ILE A 1 1008 ? 58.193 -17.570 -1.466 1.00 69.69 1008 ILE A O 1
ATOM 7647 N N . GLY A 1 1009 ? 58.905 -16.600 -3.349 1.00 70.69 1009 GLY A N 1
ATOM 7648 C CA . GLY A 1 1009 ? 59.398 -15.386 -2.696 1.00 70.69 1009 GLY A CA 1
ATOM 7649 C C . GLY A 1 1009 ? 58.290 -14.639 -1.946 1.00 70.69 1009 GLY A C 1
ATOM 7650 O O . GLY A 1 1009 ? 58.486 -14.236 -0.802 1.00 70.69 1009 GLY A O 1
ATOM 7651 N N . GLY A 1 1010 ? 57.092 -14.543 -2.533 1.00 65.62 1010 GLY A N 1
ATOM 7652 C CA . GLY A 1 1010 ? 55.911 -13.970 -1.881 1.00 65.62 1010 GLY A CA 1
ATOM 7653 C C . GLY A 1 1010 ? 55.388 -14.791 -0.692 1.00 65.62 1010 GLY A C 1
ATOM 7654 O O . GLY A 1 1010 ? 54.812 -14.236 0.243 1.00 65.62 1010 GLY A O 1
ATOM 7655 N N . LEU A 1 1011 ? 55.618 -16.106 -0.661 1.00 66.44 1011 LEU A N 1
ATOM 7656 C CA . LEU A 1 1011 ? 55.293 -16.927 0.512 1.00 66.44 1011 LEU A CA 1
ATOM 7657 C C . LEU A 1 1011 ? 56.220 -16.648 1.701 1.00 66.44 1011 LEU A C 1
ATOM 7659 O O . LEU A 1 1011 ? 55.764 -16.708 2.847 1.00 66.44 1011 LEU A O 1
ATOM 7663 N N . HIS A 1 1012 ? 57.481 -16.307 1.430 1.00 60.84 1012 HIS A N 1
ATOM 7664 C CA . HIS A 1 1012 ? 58.484 -15.984 2.448 1.00 60.84 1012 HIS A CA 1
ATOM 7665 C C . HIS A 1 1012 ? 58.510 -14.504 2.853 1.00 60.84 1012 HIS A C 1
ATOM 7667 O O . HIS A 1 1012 ? 59.047 -14.173 3.909 1.00 60.84 1012 HIS A O 1
ATOM 7673 N N . ASP A 1 1013 ? 57.905 -13.604 2.074 1.00 67.50 1013 ASP A N 1
ATOM 7674 C CA . ASP A 1 1013 ? 57.798 -12.196 2.450 1.00 67.50 1013 ASP A CA 1
ATOM 7675 C C . ASP A 1 1013 ? 56.785 -12.015 3.596 1.00 67.50 1013 ASP A C 1
ATOM 7677 O O . ASP A 1 1013 ? 55.558 -12.051 3.427 1.00 67.50 1013 ASP A O 1
ATOM 7681 N N . HIS A 1 1014 ? 57.321 -11.810 4.801 1.00 61.12 1014 HIS A N 1
ATOM 7682 C CA . HIS A 1 1014 ? 56.542 -11.626 6.021 1.00 61.12 1014 HIS A CA 1
ATOM 7683 C C . HIS A 1 1014 ? 55.675 -10.357 6.020 1.00 61.12 1014 HIS A C 1
ATOM 7685 O O . HIS A 1 1014 ? 54.719 -10.301 6.795 1.00 61.12 1014 HIS A O 1
ATOM 7691 N N . SER A 1 1015 ? 55.943 -9.396 5.128 1.00 52.31 1015 SER A N 1
ATOM 7692 C CA . SER A 1 1015 ? 55.154 -8.166 4.975 1.00 52.31 1015 SER A CA 1
ATOM 7693 C C . SER A 1 1015 ? 53.852 -8.354 4.185 1.00 52.31 1015 SER A C 1
ATOM 7695 O O . SER A 1 1015 ? 52.981 -7.481 4.213 1.00 52.31 1015 SER A O 1
ATOM 7697 N N . ILE A 1 1016 ? 53.685 -9.497 3.511 1.00 58.09 1016 ILE A N 1
ATOM 7698 C CA . ILE A 1 1016 ? 52.480 -9.810 2.740 1.00 58.09 1016 ILE A CA 1
ATOM 7699 C C . ILE A 1 1016 ? 51.340 -10.238 3.670 1.00 58.09 1016 ILE A C 1
ATOM 7701 O O . ILE A 1 1016 ? 51.517 -11.051 4.581 1.00 58.09 1016 ILE A O 1
ATOM 7705 N N . ASP A 1 1017 ? 50.151 -9.692 3.409 1.00 60.41 1017 ASP A N 1
ATOM 7706 C CA . ASP A 1 1017 ? 48.933 -9.990 4.157 1.00 60.41 1017 ASP A CA 1
ATOM 7707 C C . ASP A 1 1017 ? 48.625 -11.499 4.172 1.00 60.41 1017 ASP A C 1
ATOM 7709 O O . ASP A 1 1017 ? 48.753 -12.201 3.163 1.00 60.41 1017 ASP A O 1
ATOM 7713 N N . ALA A 1 1018 ? 48.179 -12.001 5.326 1.00 60.97 1018 ALA A N 1
ATOM 7714 C CA . ALA A 1 1018 ? 47.965 -13.426 5.564 1.00 60.97 1018 ALA A CA 1
ATOM 7715 C C . ALA A 1 1018 ? 46.982 -14.074 4.574 1.00 60.97 1018 ALA A C 1
ATOM 7717 O O . ALA A 1 1018 ? 47.086 -15.268 4.290 1.00 60.97 1018 ALA A O 1
ATOM 7718 N N . SER A 1 1019 ? 46.037 -13.308 4.030 1.00 49.22 1019 SER A N 1
ATOM 7719 C CA . SER A 1 1019 ? 45.064 -13.812 3.064 1.00 49.22 1019 SER A CA 1
ATOM 7720 C C . SER A 1 1019 ? 45.612 -13.885 1.634 1.00 49.22 1019 SER A C 1
ATOM 7722 O O . SER A 1 1019 ? 45.297 -14.835 0.918 1.00 49.22 1019 SER A O 1
ATOM 7724 N N . VAL A 1 1020 ? 46.518 -12.977 1.253 1.00 51.09 1020 VAL A N 1
ATOM 7725 C CA . VAL A 1 1020 ? 47.292 -13.073 0.000 1.00 51.09 1020 VAL A CA 1
ATOM 7726 C C . VAL A 1 1020 ? 48.288 -14.226 0.090 1.00 51.09 1020 VAL A C 1
ATOM 7728 O O . VAL A 1 1020 ? 48.406 -15.010 -0.847 1.00 51.09 1020 VAL A O 1
ATOM 7731 N N . ARG A 1 1021 ? 48.926 -14.412 1.252 1.00 67.75 1021 ARG A N 1
ATOM 7732 C CA . ARG A 1 1021 ? 49.796 -15.568 1.500 1.00 67.75 1021 ARG A CA 1
ATOM 7733 C C . ARG A 1 1021 ? 49.036 -16.891 1.358 1.00 67.75 1021 ARG A C 1
ATOM 7735 O O . ARG A 1 1021 ? 49.540 -17.796 0.706 1.00 67.75 1021 ARG A O 1
ATOM 7742 N N . ARG A 1 1022 ? 47.804 -17.000 1.877 1.00 56.94 1022 ARG A N 1
ATOM 7743 C CA . ARG A 1 1022 ? 46.948 -18.192 1.678 1.00 56.94 1022 ARG A CA 1
ATOM 7744 C C . ARG A 1 1022 ? 46.541 -18.412 0.223 1.00 56.94 1022 ARG A C 1
ATOM 7746 O O . ARG A 1 1022 ? 46.472 -19.554 -0.220 1.00 56.94 1022 ARG A O 1
ATOM 7753 N N . LEU A 1 1023 ? 46.285 -17.345 -0.530 1.00 57.75 1023 LEU A N 1
ATOM 7754 C CA . LEU A 1 1023 ? 45.979 -17.454 -1.956 1.00 57.75 1023 LEU A CA 1
ATOM 7755 C C . LEU A 1 1023 ? 47.190 -17.984 -2.739 1.00 57.75 1023 LEU A C 1
ATOM 7757 O O . LEU A 1 1023 ? 47.053 -18.928 -3.511 1.00 57.75 1023 LEU A O 1
ATOM 7761 N N . LEU A 1 1024 ? 48.383 -17.444 -2.469 1.00 65.12 1024 LEU A N 1
ATOM 7762 C CA . LEU A 1 1024 ? 49.643 -17.933 -3.036 1.00 65.12 1024 LEU A CA 1
ATOM 7763 C C . LEU A 1 1024 ? 49.899 -19.403 -2.655 1.00 65.12 1024 LEU A C 1
ATOM 7765 O O . LEU A 1 1024 ? 50.309 -20.186 -3.507 1.00 65.12 1024 LEU A O 1
ATOM 7769 N N . GLN A 1 1025 ? 49.577 -19.807 -1.418 1.00 68.44 1025 GLN A N 1
ATOM 7770 C CA . GLN A 1 1025 ? 49.650 -21.210 -0.979 1.00 68.44 1025 GLN A CA 1
ATOM 7771 C C . GLN A 1 1025 ? 48.713 -22.109 -1.795 1.00 68.44 1025 GLN A C 1
ATOM 7773 O O . GLN A 1 1025 ? 49.134 -23.170 -2.248 1.00 68.44 1025 GLN A O 1
ATOM 7778 N N . ASN A 1 1026 ? 47.471 -21.680 -2.030 1.00 60.78 1026 ASN A N 1
ATOM 7779 C CA . ASN A 1 1026 ? 46.493 -22.441 -2.811 1.00 60.78 1026 ASN A CA 1
ATOM 7780 C C . ASN A 1 1026 ? 46.874 -22.551 -4.294 1.00 60.78 1026 ASN A C 1
ATOM 7782 O O . ASN A 1 1026 ? 46.632 -23.587 -4.911 1.00 60.78 1026 ASN A O 1
ATOM 7786 N N . ILE A 1 1027 ? 47.490 -21.511 -4.864 1.00 63.50 1027 ILE A N 1
ATOM 7787 C CA . ILE A 1 1027 ? 48.010 -21.540 -6.237 1.00 63.50 1027 ILE A CA 1
ATOM 7788 C C . ILE A 1 1027 ? 49.162 -22.549 -6.331 1.00 63.50 1027 ILE A C 1
ATOM 7790 O O . ILE A 1 1027 ? 49.125 -23.430 -7.186 1.00 63.50 1027 ILE A O 1
ATOM 7794 N N . VAL A 1 1028 ? 50.127 -22.512 -5.405 1.00 66.88 1028 VAL A N 1
ATOM 7795 C CA . VAL A 1 1028 ? 51.245 -23.476 -5.362 1.00 66.88 1028 VAL A CA 1
ATOM 7796 C C . VAL A 1 1028 ? 50.750 -24.917 -5.148 1.00 66.88 1028 VAL A C 1
ATOM 7798 O O . VAL A 1 1028 ? 51.240 -25.842 -5.800 1.00 66.88 1028 VAL A O 1
ATOM 7801 N N . LEU A 1 1029 ? 49.735 -25.123 -4.301 1.00 59.88 1029 LEU A N 1
ATOM 7802 C CA . LEU A 1 1029 ? 49.088 -26.425 -4.079 1.00 59.88 1029 LEU A CA 1
ATOM 7803 C C . LEU A 1 1029 ? 48.374 -26.958 -5.329 1.00 59.88 1029 LEU A C 1
ATOM 7805 O O . LEU A 1 1029 ? 48.530 -28.126 -5.674 1.00 59.88 1029 LEU A O 1
ATOM 7809 N N . ASN A 1 1030 ? 47.631 -26.114 -6.045 1.00 57.59 1030 ASN A N 1
ATOM 7810 C CA . ASN A 1 1030 ? 46.958 -26.522 -7.281 1.00 57.59 1030 ASN A CA 1
ATOM 7811 C C . ASN A 1 1030 ? 47.952 -26.857 -8.403 1.00 57.59 1030 ASN A C 1
ATOM 7813 O O . ASN A 1 1030 ? 47.736 -27.809 -9.155 1.00 57.59 1030 ASN A O 1
ATOM 7817 N N . VAL A 1 1031 ? 49.053 -26.107 -8.503 1.00 58.81 1031 VAL A N 1
ATOM 7818 C CA . VAL A 1 1031 ? 50.117 -26.349 -9.490 1.00 58.81 1031 VAL A CA 1
ATOM 7819 C C . VAL A 1 1031 ? 50.860 -27.657 -9.195 1.00 58.81 1031 VAL A C 1
ATOM 7821 O O . VAL A 1 1031 ? 51.147 -28.424 -10.112 1.00 58.81 1031 VAL A O 1
ATOM 7824 N N . THR A 1 1032 ? 51.107 -27.967 -7.918 1.00 58.06 1032 THR A N 1
ATOM 7825 C CA . THR A 1 1032 ? 51.758 -29.224 -7.504 1.00 58.06 1032 THR A CA 1
ATOM 7826 C C . THR A 1 1032 ? 50.846 -30.450 -7.632 1.00 58.06 1032 THR A C 1
ATOM 7828 O O . THR A 1 1032 ? 51.323 -31.514 -8.021 1.00 58.06 1032 THR A O 1
ATOM 7831 N N . GLN A 1 1033 ? 49.536 -30.320 -7.392 1.00 54.88 1033 GLN A N 1
ATOM 7832 C CA . GLN A 1 1033 ? 48.574 -31.430 -7.499 1.00 54.88 1033 GLN A CA 1
ATOM 7833 C C . GLN A 1 1033 ? 48.236 -31.841 -8.941 1.00 54.88 1033 GLN A C 1
ATOM 7835 O O . GLN A 1 1033 ? 47.850 -32.985 -9.171 1.00 54.88 1033 GLN A O 1
ATOM 7840 N N . ARG A 1 1034 ? 48.397 -30.948 -9.927 1.00 51.31 1034 ARG A N 1
ATOM 7841 C CA . ARG A 1 1034 ? 48.077 -31.230 -11.341 1.00 51.31 1034 ARG A CA 1
ATOM 7842 C C . ARG A 1 1034 ? 49.201 -31.920 -12.131 1.00 51.31 1034 ARG A C 1
ATOM 7844 O O . ARG A 1 1034 ? 49.073 -32.089 -13.338 1.00 51.31 1034 ARG A O 1
ATOM 7851 N N . GLY A 1 1035 ? 50.281 -32.356 -11.474 1.00 49.91 1035 GLY A N 1
ATOM 7852 C CA . GLY A 1 1035 ? 51.283 -33.259 -12.064 1.00 49.91 1035 GLY A CA 1
ATOM 7853 C C . GLY A 1 1035 ? 52.217 -32.650 -13.121 1.00 49.91 1035 GLY A C 1
ATOM 7854 O O . GLY A 1 1035 ? 52.962 -33.390 -13.756 1.00 49.91 1035 GLY A O 1
ATOM 7855 N N . GLY A 1 1036 ? 52.218 -31.324 -13.304 1.00 52.12 1036 GLY A N 1
ATOM 7856 C CA . GLY A 1 1036 ? 53.048 -30.638 -14.309 1.00 52.12 1036 GLY A CA 1
ATOM 7857 C C . GLY A 1 1036 ? 54.522 -30.433 -13.927 1.00 52.12 1036 GLY A C 1
ATOM 7858 O O . GLY A 1 1036 ? 55.322 -30.035 -14.768 1.00 52.12 1036 GLY A O 1
ATOM 7859 N N . LEU A 1 1037 ? 54.910 -30.703 -12.676 1.00 52.16 1037 LEU A N 1
ATOM 7860 C CA . LEU A 1 1037 ? 56.268 -30.464 -12.174 1.00 52.16 1037 LEU A CA 1
ATOM 7861 C C . LEU A 1 1037 ? 57.128 -31.734 -12.250 1.00 52.16 1037 LEU A C 1
ATOM 7863 O O . LEU A 1 1037 ? 56.955 -32.670 -11.469 1.00 52.16 1037 LEU A O 1
ATOM 7867 N N . GLN A 1 1038 ? 58.108 -31.754 -13.159 1.00 54.25 1038 GLN A N 1
ATOM 7868 C CA . GLN A 1 1038 ? 59.199 -32.733 -13.110 1.00 54.25 1038 GLN A CA 1
ATOM 7869 C C . GLN A 1 1038 ? 60.189 -32.348 -12.001 1.00 54.25 1038 GLN A C 1
ATOM 7871 O O . GLN A 1 1038 ? 61.132 -31.589 -12.221 1.00 54.25 1038 GLN A O 1
ATOM 7876 N N . TRP A 1 1039 ? 59.985 -32.908 -10.806 1.00 53.56 1039 TRP A N 1
ATOM 7877 C CA . TRP A 1 1039 ? 60.811 -32.673 -9.611 1.00 53.56 1039 TRP A CA 1
ATOM 7878 C C . TRP A 1 1039 ? 62.311 -32.946 -9.810 1.00 53.56 1039 TRP A C 1
ATOM 7880 O O . TRP A 1 1039 ? 63.134 -32.394 -9.090 1.00 53.56 1039 TRP A O 1
ATOM 7890 N N . SER A 1 1040 ? 62.686 -33.741 -10.817 1.00 47.88 1040 SER A N 1
ATOM 7891 C CA . SER A 1 1040 ? 64.077 -34.076 -11.146 1.00 47.88 1040 SER A CA 1
ATOM 7892 C C . SER A 1 1040 ? 64.910 -32.914 -11.706 1.00 47.88 1040 SER A C 1
ATOM 7894 O O . SER A 1 1040 ? 66.091 -33.112 -11.970 1.00 47.88 1040 SER A O 1
ATOM 7896 N N . ARG A 1 1041 ? 64.321 -31.731 -11.943 1.00 47.09 1041 ARG A N 1
ATOM 7897 C CA . ARG A 1 1041 ? 65.025 -30.533 -12.449 1.00 47.09 1041 ARG A CA 1
ATOM 7898 C C . ARG A 1 1041 ? 65.305 -29.465 -11.385 1.00 47.09 1041 ARG A C 1
ATOM 7900 O O . ARG A 1 1041 ? 65.890 -28.434 -11.703 1.00 47.09 1041 ARG A O 1
ATOM 7907 N N . LEU A 1 1042 ? 64.887 -29.685 -10.141 1.00 49.53 1042 LEU A N 1
ATOM 7908 C CA . LEU A 1 1042 ? 65.019 -28.713 -9.057 1.00 49.53 1042 LEU A CA 1
ATOM 7909 C C . LEU A 1 1042 ? 66.271 -29.033 -8.220 1.00 49.53 1042 LEU A C 1
ATOM 7911 O O . LEU A 1 1042 ? 66.207 -29.781 -7.253 1.00 49.53 1042 LEU A O 1
ATOM 7915 N N . ASP A 1 1043 ? 67.410 -28.458 -8.613 1.00 45.38 1043 ASP A N 1
ATOM 7916 C CA . ASP A 1 1043 ? 68.749 -28.657 -8.014 1.00 45.38 1043 ASP A CA 1
ATOM 7917 C C . ASP A 1 1043 ? 68.987 -27.867 -6.698 1.00 45.38 1043 ASP A C 1
ATOM 7919 O O . ASP A 1 1043 ? 70.114 -27.496 -6.371 1.00 45.38 1043 ASP A O 1
ATOM 7923 N N . TRP A 1 1044 ? 67.939 -27.557 -5.926 1.00 58.72 1044 TRP A N 1
ATOM 7924 C CA . TRP A 1 1044 ? 68.052 -26.758 -4.694 1.00 58.72 1044 TRP A CA 1
ATOM 7925 C C . TRP A 1 1044 ? 67.743 -27.573 -3.432 1.00 58.72 1044 TRP A C 1
ATOM 7927 O O . TRP A 1 1044 ? 67.018 -28.567 -3.465 1.00 58.72 1044 TRP A O 1
ATOM 7937 N N . GLU A 1 1045 ? 68.333 -27.156 -2.304 1.00 50.97 1045 GLU A N 1
ATOM 7938 C CA . GLU A 1 1045 ? 68.170 -27.802 -1.000 1.00 50.97 1045 GLU A CA 1
ATOM 7939 C C . GLU A 1 1045 ? 66.684 -27.914 -0.656 1.00 50.97 1045 GLU A C 1
ATOM 7941 O O . GLU A 1 1045 ? 66.044 -26.914 -0.363 1.00 50.97 1045 GLU A O 1
ATOM 7946 N N . LEU A 1 1046 ? 66.142 -29.135 -0.661 1.00 51.97 1046 LEU A N 1
ATOM 7947 C CA . LEU A 1 1046 ? 64.738 -29.490 -0.394 1.00 51.97 1046 LEU A CA 1
ATOM 7948 C C . LEU A 1 1046 ? 64.123 -28.865 0.878 1.00 51.97 1046 LEU A C 1
ATOM 7950 O O . LEU A 1 1046 ? 62.908 -28.917 1.076 1.00 51.97 1046 LEU A O 1
ATOM 7954 N N . HIS A 1 1047 ? 64.940 -28.279 1.749 1.00 50.00 1047 HIS A N 1
ATOM 7955 C CA . HIS A 1 1047 ? 64.570 -27.844 3.084 1.00 50.00 1047 HIS A CA 1
ATOM 7956 C C . HIS A 1 1047 ? 63.469 -26.760 3.140 1.00 50.00 1047 HIS A C 1
ATOM 7958 O O . HIS A 1 1047 ? 62.527 -26.972 3.907 1.00 50.00 1047 HIS A O 1
ATOM 7964 N N . PRO A 1 1048 ? 63.480 -25.670 2.339 1.00 53.28 1048 PRO A N 1
ATOM 7965 C CA . PRO A 1 1048 ? 62.471 -24.607 2.433 1.00 53.28 1048 PRO A CA 1
ATOM 7966 C C . PRO A 1 1048 ? 61.089 -25.040 1.929 1.00 53.28 1048 PRO A C 1
ATOM 7968 O O . PRO A 1 1048 ? 60.065 -24.657 2.494 1.00 53.28 1048 PRO A O 1
ATOM 7971 N N . ILE A 1 1049 ? 61.039 -25.888 0.896 1.00 52.88 1049 ILE A N 1
ATOM 7972 C CA . ILE A 1 1049 ? 59.773 -26.430 0.383 1.00 52.88 1049 ILE A CA 1
ATOM 7973 C C . ILE A 1 1049 ? 59.201 -27.470 1.341 1.00 52.88 1049 ILE A C 1
ATOM 7975 O O . ILE A 1 1049 ? 58.001 -27.444 1.614 1.00 52.88 1049 ILE A O 1
ATOM 7979 N N . LEU A 1 1050 ? 60.038 -28.334 1.923 1.00 52.75 1050 LEU A N 1
ATOM 7980 C CA . LEU A 1 1050 ? 59.595 -29.266 2.961 1.00 52.75 1050 LEU A CA 1
ATOM 7981 C C . LEU A 1 1050 ? 59.083 -28.534 4.211 1.00 52.75 1050 LEU A C 1
ATOM 7983 O O . LEU A 1 1050 ? 58.118 -28.982 4.826 1.00 52.75 1050 LEU A O 1
ATOM 7987 N N . GLU A 1 1051 ? 59.665 -27.388 4.563 1.00 53.22 1051 GLU A N 1
ATOM 7988 C CA . GLU A 1 1051 ? 59.210 -26.556 5.680 1.00 53.22 1051 GLU A CA 1
ATOM 7989 C C . GLU A 1 1051 ? 57.874 -25.852 5.378 1.00 53.22 1051 GLU A C 1
ATOM 7991 O O . GLU A 1 1051 ? 56.981 -25.823 6.229 1.00 53.22 1051 GLU A O 1
ATOM 7996 N N . ALA A 1 1052 ? 57.664 -25.388 4.141 1.00 53.06 1052 ALA A N 1
ATOM 7997 C CA . ALA A 1 1052 ? 56.369 -24.877 3.686 1.00 53.06 1052 ALA A CA 1
ATOM 7998 C C . ALA A 1 1052 ? 55.271 -25.962 3.704 1.00 53.06 1052 ALA A C 1
ATOM 8000 O O . ALA A 1 1052 ? 54.158 -25.703 4.169 1.00 53.06 1052 ALA A O 1
ATOM 8001 N N . PHE A 1 1053 ? 55.588 -27.190 3.273 1.00 52.47 1053 PHE A N 1
ATOM 8002 C CA . PHE A 1 1053 ? 54.668 -28.334 3.333 1.00 52.47 1053 PHE A CA 1
ATOM 8003 C C . PHE A 1 1053 ? 54.380 -28.793 4.769 1.00 52.47 1053 PHE A C 1
ATOM 8005 O O . PHE A 1 1053 ? 53.239 -29.133 5.088 1.00 52.47 1053 PHE A O 1
ATOM 8012 N N . ARG A 1 1054 ? 55.377 -28.754 5.659 1.00 52.97 1054 ARG A N 1
ATOM 8013 C CA . ARG A 1 1054 ? 55.210 -29.077 7.083 1.00 52.97 1054 ARG A CA 1
ATOM 8014 C C . ARG A 1 1054 ? 54.270 -28.092 7.782 1.00 52.97 1054 ARG A C 1
ATOM 8016 O O . ARG A 1 1054 ? 53.348 -28.522 8.471 1.00 52.97 1054 ARG A O 1
ATOM 8023 N N . ASN A 1 1055 ? 54.436 -26.795 7.528 1.00 53.16 1055 ASN A N 1
ATOM 8024 C CA . ASN A 1 1055 ? 53.546 -25.757 8.058 1.00 53.16 1055 ASN A CA 1
ATOM 8025 C C . ASN A 1 1055 ? 52.104 -25.893 7.525 1.00 53.16 1055 ASN A C 1
ATOM 8027 O O . ASN A 1 1055 ? 51.145 -25.590 8.232 1.00 53.16 1055 ASN A O 1
ATOM 8031 N N . LEU A 1 1056 ? 51.930 -26.396 6.299 1.00 46.88 1056 LEU A N 1
ATOM 8032 C CA . LEU A 1 1056 ? 50.620 -26.705 5.711 1.00 46.88 1056 LEU A CA 1
ATOM 8033 C C . LEU A 1 1056 ? 49.940 -27.925 6.360 1.00 46.88 1056 LEU A C 1
ATOM 8035 O O . LEU A 1 1056 ? 48.729 -27.899 6.592 1.00 46.88 1056 LEU A O 1
ATOM 8039 N N . ALA A 1 1057 ? 50.702 -28.970 6.697 1.00 50.41 1057 ALA A N 1
ATOM 8040 C CA . ALA A 1 1057 ? 50.180 -30.163 7.368 1.00 50.41 1057 ALA A CA 1
ATOM 8041 C C . ALA A 1 1057 ? 49.707 -29.875 8.808 1.00 50.41 1057 ALA A C 1
ATOM 8043 O O . ALA A 1 1057 ? 48.705 -30.436 9.254 1.00 50.41 1057 ALA A O 1
ATOM 8044 N N . GLU A 1 1058 ? 50.377 -28.960 9.516 1.00 44.31 1058 GLU A N 1
ATOM 8045 C CA . GLU A 1 1058 ? 50.010 -28.560 10.883 1.00 44.31 1058 GLU A CA 1
ATOM 8046 C C . GLU A 1 1058 ? 48.736 -27.696 10.941 1.00 44.31 1058 GLU A C 1
ATOM 8048 O O . GLU A 1 1058 ? 47.981 -27.778 11.909 1.00 44.31 1058 GLU A O 1
ATOM 8053 N N . VAL A 1 1059 ? 48.429 -26.929 9.889 1.00 45.81 1059 VAL A N 1
ATOM 8054 C CA . VAL A 1 1059 ? 47.221 -26.079 9.822 1.00 45.81 1059 VAL A CA 1
ATOM 8055 C C . VAL A 1 1059 ? 45.983 -26.848 9.324 1.00 45.81 1059 VAL A C 1
ATOM 8057 O O . VAL A 1 1059 ? 44.855 -26.468 9.637 1.00 45.81 1059 VAL A O 1
ATOM 8060 N N . GLY A 1 1060 ? 46.165 -27.943 8.576 1.00 43.38 1060 GLY A N 1
ATOM 8061 C CA . GLY A 1 1060 ? 45.077 -28.673 7.905 1.00 43.38 1060 GLY A CA 1
ATOM 8062 C C . GLY A 1 1060 ? 44.516 -29.910 8.621 1.00 43.38 1060 GLY A C 1
ATOM 8063 O O . GLY A 1 1060 ? 43.540 -30.484 8.142 1.00 43.38 1060 GLY A O 1
ATOM 8064 N N . GLY A 1 1061 ? 45.107 -30.366 9.732 1.00 34.53 1061 GLY A N 1
ATOM 8065 C CA . GLY A 1 1061 ? 44.583 -31.499 10.512 1.00 34.53 1061 GLY A CA 1
ATOM 8066 C C . GLY A 1 1061 ? 44.459 -32.838 9.757 1.00 34.53 1061 GLY A C 1
ATOM 8067 O O . GLY A 1 1061 ? 43.720 -33.718 10.198 1.00 34.53 1061 GLY A O 1
ATOM 8068 N N . ARG A 1 1062 ? 45.165 -33.031 8.635 1.00 40.09 1062 ARG A N 1
ATOM 8069 C CA . ARG A 1 1062 ? 45.260 -34.316 7.918 1.00 40.09 1062 ARG A CA 1
ATOM 8070 C C . ARG A 1 1062 ? 46.723 -34.753 7.837 1.00 40.09 1062 ARG A C 1
ATOM 8072 O O . ARG A 1 1062 ? 47.597 -33.931 7.586 1.00 40.09 1062 ARG A O 1
ATOM 8079 N N . ARG A 1 1063 ? 46.997 -36.052 8.010 1.00 38.66 1063 ARG A N 1
ATOM 8080 C CA . ARG A 1 1063 ? 48.309 -36.633 7.673 1.00 38.66 1063 ARG A CA 1
ATOM 8081 C C . ARG A 1 1063 ? 48.458 -36.656 6.147 1.00 38.66 1063 ARG A C 1
ATOM 8083 O O . ARG A 1 1063 ? 47.696 -37.362 5.492 1.00 38.66 1063 ARG A O 1
ATOM 8090 N N . CYS A 1 1064 ? 49.419 -35.910 5.603 1.00 35.97 1064 CYS A N 1
ATOM 8091 C CA . CYS A 1 1064 ? 49.929 -36.143 4.249 1.00 35.97 1064 CYS A CA 1
ATOM 8092 C C . CYS A 1 1064 ? 50.863 -37.361 4.269 1.00 35.97 1064 CYS A C 1
ATOM 8094 O O . CYS A 1 1064 ? 51.672 -37.484 5.191 1.00 35.97 1064 CYS A O 1
ATOM 8096 N N . SER A 1 1065 ? 50.721 -38.252 3.286 1.00 35.41 1065 SER A N 1
ATOM 8097 C CA . SER A 1 1065 ? 51.701 -39.301 2.972 1.00 35.41 1065 SER A CA 1
ATOM 8098 C C . SER A 1 1065 ? 52.860 -38.733 2.174 1.00 35.41 1065 SER A C 1
ATOM 8100 O O . SER A 1 1065 ? 52.540 -38.022 1.190 1.00 35.41 1065 SER A O 1
#

Sequence (1065 aa):
MGAAKCLVLLMDGLDEATATSVRAAALDFLVQVVRAAPGVVVVTSRPMGYVHPAFGVEVRVATIKALTVDGLVRLSQALLGISKSQAFLRALSDQPAAELLARNPLVATYLTALFCESSTLPKRRTGVFGRIIRRLLSDWAEQDAKISKSPSCMLRDLRCLAWCLLQRGAEIFGDSVSMPPLEGESIDLAAFASSGLVDPAGIDGNGMPMYQFVHRSLRDFLAAEEAVNRRRVAFEELSQHFFAPNWREVTVLVAEVLVTSEIYKRDVPDFVDALMPSSELDDNVAHDRLILIGAVLTALDEPTSLRRHREAVDKAILELGPLWFCIAGMVGLSLKELTLQAQSEVEFTASAARNALRALSPAVSRHTAKVLLDSVGTKQRDLVGCLVEIGPYSDSSIRRHLLSVFENASPDSVWAAAPFLDRWVVSYPDEVRNALLVGLQSSHPAIRVASALAFGAWGPEAGEQAVHSLLHCVDDQDLRVVRNSMKALGLAGVGRNAIVRPVIVKRISLLLNAARLSTSKNYDALRAAQVGIIALGLLDPWDDLEAASIFLVAVDQGPDEVRQTALAVLRDIVPEKGSALLNLLQHSLAHGGEEVQSLAVTLLARVVNVLESEVVEQLVGMLGHRSNSVYNLTARELSVAVASGANSLAERIREIALSGPEAIQQGCVLIVLMCGKRVFPDLTEIGGVVARHPDKFIKFSGLTLLVENQSIEDHVAVAEIGDVLKSPNRSIIINCAAELSKWICNGKISPSLCRELLTAIASVPRDTWVVEYSLATLIGPAALIYPEWALTNASELMAAKNAKTRARALEALTNIPTKLPADVCELALSLVKDSDTGTRLALSELLIFRPELRCFAMETNLFESLLRDKSEDVAHRAGIAIGVGAALREATVQLLFTQLREGDDSAARRGALRGFAASGTAGVASEIPVGAQDLLRALNALPYHDSLDVLGGNSAVRLPDLTGLSLSTALENTKRKDGKYNFKFREWLNGYTIPSEDIDDSLLRVLIGGLHDHSIDASVRRLLQNIVLNVTQRGGLQWSRLDWELHPILEAFRNLAEVGGRRCS

Radius of gyration: 39.17 Å; chains: 1; bounding box: 110×82×89 Å

Secondary structure (DSSP, 8-state):
------EEEEE--GGG--SHHHHHHHHHHHHHHHHHSSEEEEE---TTT------SS-----PPPPPPHHHHHHHHHHHH-HHHHHHHHHHHHT-HHHHHHTTSHHHHHHHHHHHHHHSS--SSHHHHHHHHHHHHHHHHHHH-TT--S-HHHHHHHHHHHHHHHHHHT-SEEETT---S--TTPPP-HHHHHHTTSEEEEEE-TTS-EEEEES-HHHHHHHHHHHHHHHTHHHHHHHHHHTTSHHHHHHHHHHHHHHHH-TTTGGGHHHHHHHHSPPTT--HHHHHHHHHHHHHHHHHH--SSTTHHHHHHHHHHHHHTGGGHHHHHHHTT--HHHHHHHHTSS----HHHHHHHHHHHTTT--HHHHHHHHHH-TT-HHHHHHHHHHHGGGS-HHHHHHHHHHHHHS-HHHHHHHGGGGGGTTTT-HHHHHHHHHHHHT-SSHHHHHHHHHHHHHHGGGG-HHHHHHHHHHTT-SSHHHHHHHHHHHHHH-TT-HHHHHHHHHHHHHHHHHHHHH-SS--HHHHHHHHHHHHHHHHT-GGG-HHHHHHHHHHHHHS-HHHHHHHHHHHHHH--S--HHHHHHHHHHHHHS-HHHHHHHHHHHHHTGGG--HHHHHHHHHGGG-S-HHHHHHHHHHHHHHHHTT-HHHHHHHHHHHHHS-HHHHHHHHHHHHHHGGGT-S-HHHHHHHHTT-SSHHHHHHHHHHHHHTT-TT-HHHHHHHHHHHT-S-HHHHHHHHHHHHHHHHTT-S-HHHHHHHHHHHHTS---SHHHHHHHHHHHHHHHTT-HHHHHHHHHHHHT-S-HHHHHHHHHHHHT--SPPPHHHHHHHHHGGG-S-HHHHHHHHHHHHH-HHHHHHHHHTTHHHHHHT-SSHHHHHHHHHHHHT-S---HHHHHHHHHHHHH-SSHHHHHHHHHHHHHHHHTT-GGG--S-HHHHHHHHHTS-HHHHHHHHSSSS-------TTS-HHHHHHHTB-TTSPBPHHHHHHHHT----GGG--HHHHHHHHHHHH-TTS-HHHHHHHHHHHHHHHHTT---GGG--S-SHHHHHHHHHHHHHH-S---

pLDDT: mean 76.47, std 15.53, range [34.28, 97.5]

Foldseek 3Di:
DPDQDADEAEAEELLLPQDPVVSVVVVVVVLVVVVVGRHHYHYDYDPVSDDPDPDPDDDDDDDDFFADPVSLLVLLCVVPNNPLSVLLVVLLVVAVQLVVQCSHVVLSNQSSVVCVVPVHGDNAPLSSLVVSLVVLLVVLCVVDVPDPDHSVNVLVVLLQVLQLCLVVVHQKAFQPSPRDDPPPDRDPVVSVCSSLQKHFRHADPVRTTMIGGPDLLSSLLSPLVSLLVVALVSLLVLLVCCPPPSSLSSLLSVLLVQLVDPVRVVSNVVSLVSLQDDPPDDPVSNVSSLVSSLSSLLSNPDPDPCVVVLVVSLVVLVVNPLCSLLSCLSNQDDCPVVVVVPVPDDDDDLVSLQNSLLSRQQPQDPVNLVCLVVPDPPPLLSNLLSLLSNVLNDDPVSVVVNLVCLVDNDLSSLLSNLVRLLVVCVVDVPSSLVSLLVQCVDPDLSSLLSSLQNLLSVFQSSDPSLLVSLLVQCPDPDLSSVQSSLSNCLRNVQVVCVPSVVSLLVSLVVLLVVCVPDPPRPVSSLSSSLSSLLSCLSRQPPVDPSNVVSLLCQLVPNDPSSNLSSLVSCLVRDDDDDPVVVVSLLVQCVPPDPSSVLSSLLNCLVNVLVDDPVVLVSLLVQLLPPDPSSNVSSLVSLLVSLLVPSLVSLVVLLVCCQPNDPSSVLSSLSSCLSNACSRPVPLPNSLVRQCPDPDLSSVLSSLLSNLSNLVPPDPVSLVSLLVQCLDPDLVSVLVSLVVLLVCLQVVSADLVSNVSNLVSLVPHDPPDVSSLLSNLSNLQSCLLRPVPSSLVSLLVQCPDPDLSSVLSSLLSLLNRPDAHDPSSLVSLLVCLPPPDPSNLLSSLVSLQSHLVSVVVCLVVVSLLSQLLDPDLSSNQSSLLSLQLNLDNDLVSLVSLLCQLQPPPDPSSNLSSLNNVVSNLVSVNQPPHPDPVVSVVVSLVPDDPVSSCVNVPDPDPRPNPDPPPDDVVNVQVVQQDPVRAGDPVVVVVLVPDDDDLVSDDPVNVCVLLVQLPPPPYDPVVNVVSVVVVVVSVVVPSDPPVPDPDDCPSVVVVVVVVCVVPVDDDD